Protein 3U9T (pdb70)

Structure (mmCIF, N/CA/C/O backbone):
data_3U9T
#
_entry.id   3U9T
#
_cell.length_a   158.930
_cell.length_b   158.930
_cell.length_c   311.970
_cell.angle_alpha   90.00
_cell.angle_beta   90.00
_cell.angle_gamma   120.00
#
_symmetry.space_group_name_H-M   'H 3 2'
#
loop_
_entity.id
_entity.type
_entity.pdbx_description
1 polymer 'Methylcrotonyl-CoA carboxylase, alpha-subunit'
2 polymer 'Methylcrotonyl-CoA carboxylase, beta-subunit'
#
loop_
_atom_site.group_PDB
_atom_site.id
_atom_site.type_symbol
_atom_site.label_atom_id
_atom_site.label_alt_id
_atom_site.label_comp_id
_atom_site.label_asym_id
_atom_site.label_entity_id
_atom_site.label_seq_id
_atom_site.pdbx_PDB_ins_code
_atom_site.Cartn_x
_atom_site.Cartn_y
_atom_site.Cartn_z
_atom_site.occupancy
_atom_site.B_iso_or_equiv
_atom_site.auth_seq_id
_atom_site.auth_comp_id
_atom_site.auth_asym_id
_atom_site.auth_atom_id
_atom_site.pdbx_PDB_model_num
ATOM 1 N N . TYR A 1 5 ? -22.612 22.537 86.371 1.00 81.27 46 TYR A N 1
ATOM 2 C CA . TYR A 1 5 ? -21.734 21.870 85.333 1.00 83.30 46 TYR A CA 1
ATOM 3 C C . TYR A 1 5 ? -22.094 22.192 83.877 1.00 86.62 46 TYR A C 1
ATOM 4 O O . TYR A 1 5 ? -23.065 21.644 83.358 1.00 92.84 46 TYR A O 1
ATOM 13 N N . ARG A 1 6 ? -21.348 23.064 83.205 1.00 87.97 47 ARG A N 1
ATOM 14 C CA . ARG A 1 6 ? -21.653 23.316 81.790 1.00 90.87 47 ARG A CA 1
ATOM 15 C C . ARG A 1 6 ? -21.049 22.104 80.984 1.00 91.48 47 ARG A C 1
ATOM 16 O O . ARG A 1 6 ? -20.588 21.133 81.594 1.00 93.35 47 ARG A O 1
ATOM 24 N N . SER A 1 7 ? -21.056 22.127 79.647 1.00 89.79 48 SER A N 1
ATOM 25 C CA . SER A 1 7 ? -20.523 20.992 78.874 1.00 89.25 48 SER A CA 1
ATOM 26 C C . SER A 1 7 ? -20.307 21.327 77.409 1.00 87.03 48 SER A C 1
ATOM 27 O O . SER A 1 7 ? -21.249 21.650 76.692 1.00 85.19 48 SER A O 1
ATOM 30 N N . ILE A 1 8 ? -19.072 21.186 76.952 1.00 88.22 49 ILE A N 1
ATOM 31 C CA . ILE A 1 8 ? -18.739 21.522 75.575 1.00 88.18 49 ILE A CA 1
ATOM 32 C C . ILE A 1 8 ? -19.063 20.440 74.543 1.00 85.80 49 ILE A C 1
ATOM 33 O O . ILE A 1 8 ? -18.713 19.270 74.727 1.00 84.30 49 ILE A O 1
ATOM 38 N N . GLN A 1 9 ? -19.745 20.859 73.473 1.00 83.79 50 GLN A N 1
ATOM 39 C CA . GLN A 1 9 ? -20.134 19.986 72.364 1.00 83.09 50 GLN A CA 1
ATOM 40 C C . GLN A 1 9 ? -19.111 20.227 71.264 1.00 81.97 50 GLN A C 1
ATOM 41 O O . GLN A 1 9 ? -18.631 19.305 70.613 1.00 81.96 50 GLN A O 1
ATOM 47 N N . ARG A 1 10 ? -18.801 21.491 71.034 1.00 80.50 51 ARG A N 1
ATOM 48 C CA . ARG A 1 10 ? -17.799 21.836 70.042 1.00 78.48 51 ARG A CA 1
ATOM 49 C C . ARG A 1 10 ? -16.905 22.854 70.709 1.00 80.03 51 ARG A C 1
ATOM 50 O O . ARG A 1 10 ? -17.389 23.777 71.371 1.00 79.55 51 ARG A O 1
ATOM 58 N N . LEU A 1 11 ? -15.600 22.676 70.552 1.00 78.53 52 LEU A N 1
ATOM 59 C CA . LEU A 1 11 ? -14.635 23.595 71.131 1.00 71.93 52 LEU A CA 1
ATOM 60 C C . LEU A 1 11 ? -13.976 24.388 70.016 1.00 70.64 52 LEU A C 1
ATOM 61 O O . LEU A 1 11 ? -13.444 23.808 69.074 1.00 70.58 52 LEU A O 1
ATOM 66 N N . LEU A 1 12 ? -14.041 25.712 70.094 1.00 70.50 53 LEU A N 1
ATOM 67 C CA . LEU A 1 12 ? -13.392 26.518 69.073 1.00 71.66 53 LEU A CA 1
ATOM 68 C C . LEU A 1 12 ? -12.000 26.864 69.580 1.00 73.77 53 LEU A C 1
ATOM 69 O O . LEU A 1 12 ? -11.824 27.295 70.725 1.00 74.00 53 LEU A O 1
ATOM 74 N N . VAL A 1 13 ? -11.014 26.651 68.718 1.00 73.49 54 VAL A N 1
ATOM 75 C CA . VAL A 1 13 ? -9.632 26.929 69.046 1.00 71.91 54 VAL A CA 1
ATOM 76 C C . VAL A 1 13 ? -9.218 28.183 68.329 1.00 73.42 54 VAL A C 1
ATOM 77 O O . VAL A 1 13 ? -8.878 28.127 67.154 1.00 75.47 54 VAL A O 1
ATOM 81 N N . ALA A 1 14 ? -9.248 29.307 69.036 1.00 76.25 55 ALA A N 1
ATOM 82 C CA . ALA A 1 14 ? -8.875 30.602 68.469 1.00 79.11 55 ALA A CA 1
ATOM 83 C C . ALA A 1 14 ? -7.358 30.787 68.392 1.00 82.89 55 ALA A C 1
ATOM 84 O O . ALA A 1 14 ? -6.776 31.588 69.143 1.00 84.33 55 ALA A O 1
ATOM 86 N N . ASN A 1 15 ? -6.730 30.048 67.477 1.00 82.55 56 ASN A N 1
ATOM 87 C CA . ASN A 1 15 ? -5.286 30.103 67.269 1.00 79.20 56 ASN A CA 1
ATOM 88 C C . ASN A 1 15 ? -4.904 29.325 65.995 1.00 79.37 56 ASN A C 1
ATOM 89 O O . ASN A 1 15 ? -5.774 28.948 65.214 1.00 81.17 56 ASN A O 1
ATOM 94 N N . ARG A 1 16 ? -3.617 29.076 65.781 1.00 75.85 57 ARG A N 1
ATOM 95 C CA . ARG A 1 16 ? -3.193 28.351 64.587 1.00 75.14 57 ARG A CA 1
ATOM 96 C C . ARG A 1 16 ? -2.016 27.387 64.840 1.00 77.38 57 ARG A C 1
ATOM 97 O O . ARG A 1 16 ? -1.846 26.880 65.953 1.00 78.09 57 ARG A O 1
ATOM 105 N N . GLY A 1 17 ? -1.227 27.130 63.792 1.00 76.68 58 GLY A N 1
ATOM 106 C CA . GLY A 1 17 ? -0.065 26.260 63.884 1.00 75.43 58 GLY A CA 1
ATOM 107 C C . GLY A 1 17 ? -0.091 25.029 64.788 1.00 77.06 58 GLY A C 1
ATOM 108 O O . GLY A 1 17 ? -1.120 24.352 64.953 1.00 73.95 58 GLY A O 1
ATOM 109 N N . GLU A 1 18 ? 1.063 24.735 65.383 1.00 74.45 59 GLU A N 1
ATOM 110 C CA . GLU A 1 18 ? 1.176 23.569 66.240 1.00 73.32 59 GLU A CA 1
ATOM 111 C C . GLU A 1 18 ? 0.157 23.516 67.362 1.00 70.37 59 GLU A C 1
ATOM 112 O O . GLU A 1 18 ? -0.561 22.526 67.523 1.00 71.01 59 GLU A O 1
ATOM 118 N N . ILE A 1 19 ? 0.083 24.585 68.134 1.00 67.74 60 ILE A N 1
ATOM 119 C CA . ILE A 1 19 ? -0.803 24.585 69.278 1.00 66.49 60 ILE A CA 1
ATOM 120 C C . ILE A 1 19 ? -2.269 24.293 68.931 1.00 64.95 60 ILE A C 1
ATOM 121 O O . ILE A 1 19 ? -2.969 23.615 69.702 1.00 62.74 60 ILE A O 1
ATOM 126 N N . ALA A 1 20 ? -2.714 24.771 67.769 1.00 61.98 61 ALA A N 1
ATOM 127 C CA . ALA A 1 20 ? -4.095 24.563 67.328 1.00 62.41 61 ALA A CA 1
ATOM 128 C C . ALA A 1 20 ? -4.347 23.073 67.088 1.00 63.00 61 ALA A C 1
ATOM 129 O O . ALA A 1 20 ? -5.371 22.516 67.517 1.00 60.14 61 ALA A O 1
ATOM 131 N N . CYS A 1 21 ? -3.413 22.434 66.392 1.00 62.58 62 CYS A N 1
ATOM 132 C CA . CYS A 1 21 ? -3.518 21.008 66.136 1.00 62.51 62 CYS A CA 1
ATOM 133 C C . CYS A 1 21 ? -3.491 20.303 67.487 1.00 61.62 62 CYS A C 1
ATOM 134 O O . CYS A 1 21 ? -4.288 19.386 67.729 1.00 62.31 62 CYS A O 1
ATOM 137 N N . ARG A 1 22 ? -2.570 20.749 68.349 1.00 61.70 63 ARG A N 1
ATOM 138 C CA . ARG A 1 22 ? -2.386 20.219 69.708 1.00 64.22 63 ARG A CA 1
ATOM 139 C C . ARG A 1 22 ? -3.688 20.156 70.518 1.00 65.24 63 ARG A C 1
ATOM 140 O O . ARG A 1 22 ? -4.085 19.087 70.995 1.00 62.83 63 ARG A O 1
ATOM 148 N N . VAL A 1 23 ? -4.341 21.304 70.686 1.00 65.03 64 VAL A N 1
ATOM 149 C CA . VAL A 1 23 ? -5.581 21.348 71.443 1.00 65.45 64 VAL A CA 1
ATOM 150 C C . VAL A 1 23 ? -6.638 20.465 70.740 1.00 69.57 64 VAL A C 1
ATOM 151 O O . VAL A 1 23 ? -7.295 19.627 71.369 1.00 71.22 64 VAL A O 1
ATOM 155 N N . MET A 1 24 ? -6.771 20.636 69.428 1.00 69.79 65 MET A N 1
ATOM 156 C CA . MET A 1 24 ? -7.708 19.869 68.621 1.00 65.49 65 MET A CA 1
ATOM 157 C C . MET A 1 24 ? -7.585 18.347 68.847 1.00 65.28 65 MET A C 1
ATOM 158 O O . MET A 1 24 ? -8.582 17.620 68.840 1.00 66.05 65 MET A O 1
ATOM 163 N N . ARG A 1 25 ? -6.368 17.854 69.042 1.00 64.74 66 ARG A N 1
ATOM 164 C CA . ARG A 1 25 ? -6.183 16.420 69.281 1.00 65.44 66 ARG A CA 1
ATOM 165 C C . ARG A 1 25 ? -6.829 15.968 70.605 1.00 63.42 66 ARG A C 1
ATOM 166 O O . ARG A 1 25 ? -7.416 14.878 70.678 1.00 60.93 66 ARG A O 1
ATOM 174 N N . SER A 1 26 ? -6.729 16.811 71.636 1.00 59.96 67 SER A N 1
ATOM 175 C CA . SER A 1 26 ? -7.297 16.514 72.954 1.00 57.22 67 SER A CA 1
ATOM 176 C C . SER A 1 26 ? -8.808 16.549 72.894 1.00 58.45 67 SER A C 1
ATOM 177 O O . SER A 1 26 ? -9.472 15.704 73.482 1.00 61.16 67 SER A O 1
ATOM 180 N N . ALA A 1 27 ? -9.352 17.548 72.199 1.00 59.94 68 ALA A N 1
ATOM 181 C CA . ALA A 1 27 ? -10.797 17.682 72.044 1.00 59.46 68 ALA A CA 1
ATOM 182 C C . ALA A 1 27 ? -11.301 16.344 71.500 1.00 64.88 68 ALA A C 1
ATOM 183 O O . ALA A 1 27 ? -12.070 15.621 72.154 1.00 65.98 68 ALA A O 1
ATOM 185 N N . ARG A 1 28 ? -10.828 16.025 70.296 1.00 68.52 69 ARG A N 1
ATOM 186 C CA . ARG A 1 28 ? -11.151 14.790 69.590 1.00 67.30 69 ARG A CA 1
ATOM 187 C C . ARG A 1 28 ? -11.080 13.574 70.517 1.00 63.90 69 ARG A C 1
ATOM 188 O O . ARG A 1 28 ? -11.896 12.662 70.421 1.00 60.79 69 ARG A O 1
ATOM 196 N N . ALA A 1 29 ? -10.097 13.572 71.411 1.00 64.62 70 ALA A N 1
ATOM 197 C CA . ALA A 1 29 ? -9.905 12.463 72.341 1.00 65.91 70 ALA A CA 1
ATOM 198 C C . ALA A 1 29 ? -11.053 12.339 73.335 1.00 69.06 70 ALA A C 1
ATOM 199 O O . ALA A 1 29 ? -11.226 11.299 73.990 1.00 71.81 70 ALA A O 1
ATOM 201 N N . LEU A 1 30 ? -11.845 13.391 73.457 1.00 66.24 71 LEU A N 1
ATOM 202 C CA . LEU A 1 30 ? -12.936 13.326 74.397 1.00 67.99 71 LEU A CA 1
ATOM 203 C C . LEU A 1 30 ? -14.283 13.201 73.696 1.00 69.48 71 LEU A C 1
ATOM 204 O O . LEU A 1 30 ? -15.314 13.074 74.346 1.00 74.66 71 LEU A O 1
ATOM 209 N N . GLY A 1 31 ? -14.278 13.206 72.370 1.00 68.26 72 GLY A N 1
ATOM 210 C CA . GLY A 1 31 ? -15.528 13.105 71.639 1.00 64.86 72 GLY A CA 1
ATOM 211 C C . GLY A 1 31 ? -16.085 14.502 71.418 1.00 64.49 72 GLY A C 1
ATOM 212 O O . GLY A 1 31 ? -17.227 14.668 70.998 1.00 63.53 72 GLY A O 1
ATOM 213 N N . ILE A 1 32 ? -15.268 15.508 71.715 1.00 63.46 73 ILE A N 1
ATOM 214 C CA . ILE A 1 32 ? -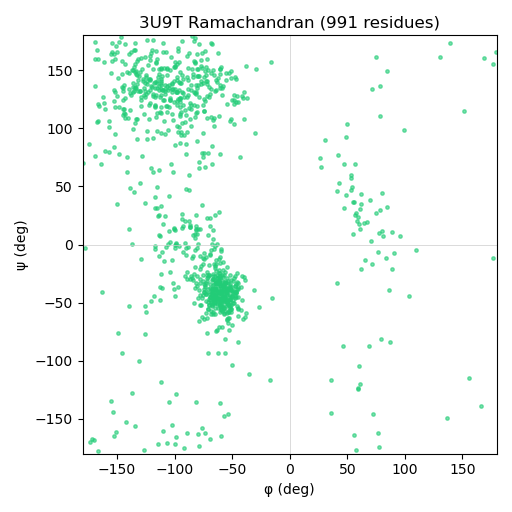15.644 16.910 71.546 1.00 65.60 73 ILE A CA 1
ATOM 215 C C . ILE A 1 32 ? -15.290 17.439 70.151 1.00 67.63 73 ILE A C 1
ATOM 216 O O . ILE A 1 32 ? -14.149 17.330 69.714 1.00 72.95 73 ILE A O 1
ATOM 221 N N . GLY A 1 33 ? -16.254 18.021 69.453 1.00 66.24 74 GLY A N 1
ATOM 222 C CA . GLY A 1 33 ? -15.966 18.532 68.121 1.00 66.86 74 GLY A CA 1
ATOM 223 C C . GLY A 1 33 ? -15.094 19.771 68.158 1.00 66.98 74 GLY A C 1
ATOM 224 O O . GLY A 1 33 ? -15.170 20.553 69.106 1.00 71.16 74 GLY A O 1
ATOM 225 N N . SER A 1 34 ? -14.284 19.971 67.127 1.00 62.82 75 SER A N 1
ATOM 226 C CA . SER A 1 34 ? -13.395 21.119 67.101 1.00 65.53 75 SER A CA 1
ATOM 227 C C . SER A 1 34 ? -13.653 22.098 65.962 1.00 67.51 75 SER A C 1
ATOM 228 O O . SER A 1 34 ? -13.913 21.701 64.825 1.00 67.78 75 SER A O 1
ATOM 231 N N . VAL A 1 35 ? -13.566 23.387 66.280 1.00 69.06 76 VAL A N 1
ATOM 232 C CA . VAL A 1 35 ? -13.760 24.454 65.301 1.00 69.14 76 VAL A CA 1
ATOM 233 C C . VAL A 1 35 ? -12.499 25.297 65.157 1.00 72.28 76 VAL A C 1
ATOM 234 O O . VAL A 1 35 ? -11.950 25.780 66.143 1.00 75.08 76 VAL A O 1
ATOM 238 N N . ALA A 1 36 ? -12.040 25.473 63.926 1.00 74.47 77 ALA A N 1
ATOM 239 C CA . ALA A 1 36 ? -10.855 26.283 63.675 1.00 76.58 77 ALA A CA 1
ATOM 240 C C . ALA A 1 36 ? -11.245 27.606 63.024 1.00 73.30 77 ALA A C 1
ATOM 241 O O . ALA A 1 36 ? -12.363 27.784 62.562 1.00 74.00 77 ALA A O 1
ATOM 243 N N . VAL A 1 37 ? -10.319 28.545 63.016 1.00 71.62 78 VAL A N 1
ATOM 244 C CA . VAL A 1 37 ? -10.559 29.834 62.393 1.00 74.22 78 VAL A CA 1
ATOM 245 C C . VAL A 1 37 ? -9.245 30.131 61.702 1.00 76.33 78 VAL A C 1
ATOM 246 O O . VAL A 1 37 ? -8.178 29.738 62.182 1.00 78.01 78 VAL A O 1
ATOM 250 N N . HIS A 1 38 ? -9.302 30.821 60.576 1.00 76.09 79 HIS A N 1
ATOM 251 C CA . HIS A 1 38 ? -8.081 31.075 59.855 1.00 79.07 79 HIS A CA 1
ATOM 252 C C . HIS A 1 38 ? -8.052 32.401 59.148 1.00 81.27 79 HIS A C 1
ATOM 253 O O . HIS A 1 38 ? -9.080 33.003 58.864 1.00 82.37 79 HIS A O 1
ATOM 260 N N . SER A 1 39 ? -6.839 32.847 58.877 1.00 84.18 80 SER A N 1
ATOM 261 C CA . SER A 1 39 ? -6.622 34.064 58.144 1.00 88.86 80 SER A CA 1
ATOM 262 C C . SER A 1 39 ? -6.783 33.540 56.715 1.00 94.15 80 SER A C 1
ATOM 263 O O . SER A 1 39 ? -6.997 32.337 56.523 1.00 96.74 80 SER A O 1
ATOM 266 N N . ASP A 1 40 ? -6.698 34.415 55.717 1.00 96.14 81 ASP A N 1
ATOM 267 C CA . ASP A 1 40 ? -6.836 33.984 54.330 1.00 94.69 81 ASP A CA 1
ATOM 268 C C . ASP A 1 40 ? -5.585 33.188 53.942 1.00 92.23 81 ASP A C 1
ATOM 269 O O . ASP A 1 40 ? -5.631 32.288 53.099 1.00 91.86 81 ASP A O 1
ATOM 274 N N . ILE A 1 41 ? -4.470 33.496 54.585 1.00 91.08 82 ILE A N 1
ATOM 275 C CA . ILE A 1 41 ? -3.230 32.813 54.263 1.00 92.56 82 ILE A CA 1
ATOM 276 C C . ILE A 1 41 ? -3.199 31.378 54.755 1.00 93.02 82 ILE A C 1
ATOM 277 O O . ILE A 1 41 ? -2.600 30.505 54.122 1.00 93.61 82 ILE A O 1
ATOM 282 N N . ASP A 1 42 ? -3.853 31.137 55.884 1.00 93.10 83 ASP A N 1
ATOM 283 C CA . ASP A 1 42 ? -3.918 29.798 56.447 1.00 93.80 83 ASP A CA 1
ATOM 284 C C . ASP A 1 42 ? -5.185 29.096 55.970 1.00 94.68 83 ASP A C 1
ATOM 285 O O . ASP A 1 42 ? -5.649 28.147 56.598 1.00 96.71 83 ASP A O 1
ATOM 290 N N . ARG A 1 43 ? -5.748 29.555 54.858 1.00 95.97 84 ARG A N 1
ATOM 291 C CA . ARG A 1 43 ? -6.972 28.946 54.360 1.00 95.33 84 ARG A CA 1
ATOM 292 C C . ARG A 1 43 ? -6.780 27.485 54.038 1.00 91.55 84 ARG A C 1
ATOM 293 O O . ARG A 1 43 ? -7.726 26.713 54.140 1.00 87.87 84 ARG A O 1
ATOM 301 N N . HIS A 1 44 ? -5.555 27.113 53.661 1.00 90.87 85 HIS A N 1
ATOM 302 C CA . HIS A 1 44 ? -5.227 25.727 53.310 1.00 89.71 85 HIS A CA 1
ATOM 303 C C . HIS A 1 44 ? -4.230 25.083 54.267 1.00 86.95 85 HIS A C 1
ATOM 304 O O . HIS A 1 44 ? -3.446 24.208 53.879 1.00 87.06 85 HIS A O 1
ATOM 311 N N . ALA A 1 45 ? -4.296 25.508 55.526 1.00 82.74 86 ALA A N 1
ATOM 312 C CA . ALA A 1 45 ? -3.418 25.021 56.584 1.00 77.53 86 ALA A CA 1
ATOM 313 C C . ALA A 1 45 ? -3.783 23.675 57.218 1.00 74.03 86 ALA A C 1
ATOM 314 O O . ALA A 1 45 ? -4.903 23.165 57.108 1.00 73.88 86 ALA A O 1
ATOM 316 N N . ARG A 1 46 ? -2.815 23.111 57.916 1.00 68.22 87 ARG A N 1
ATOM 317 C CA . ARG A 1 46 ? -3.026 21.849 58.567 1.00 63.71 87 ARG A CA 1
ATOM 318 C C . ARG A 1 46 ? -4.035 21.933 59.693 1.00 66.65 87 ARG A C 1
ATOM 319 O O . ARG A 1 46 ? -4.860 21.037 59.834 1.00 65.36 87 ARG A O 1
ATOM 327 N N . HIS A 1 47 ? -3.981 22.992 60.504 1.00 70.31 88 HIS A N 1
ATOM 328 C CA . HIS A 1 47 ? -4.924 23.083 61.615 1.00 70.03 88 HIS A CA 1
ATOM 329 C C . HIS A 1 47 ? -6.345 23.263 61.106 1.00 68.33 88 HIS A C 1
ATOM 330 O O . HIS A 1 47 ? -7.309 22.822 61.737 1.00 64.28 88 HIS A O 1
ATOM 337 N N . VAL A 1 48 ? -6.482 23.889 59.946 1.00 67.98 89 VAL A N 1
ATOM 338 C CA . VAL A 1 48 ? -7.805 24.070 59.391 1.00 67.67 89 VAL A CA 1
ATOM 339 C C . VAL A 1 48 ? -8.237 22.707 58.878 1.00 70.52 89 VAL A C 1
ATOM 340 O O . VAL A 1 48 ? -9.410 22.339 58.990 1.00 72.46 89 VAL A O 1
ATOM 344 N N . ALA A 1 49 ? -7.273 21.958 58.335 1.00 70.05 90 ALA A N 1
ATOM 345 C CA . ALA A 1 49 ? -7.527 20.622 57.781 1.00 65.20 90 ALA A CA 1
ATOM 346 C C . ALA A 1 49 ? -7.982 19.624 58.824 1.00 63.67 90 ALA A C 1
ATOM 347 O O . ALA A 1 49 ? -8.930 18.899 58.606 1.00 69.02 90 ALA A O 1
ATOM 349 N N . GLU A 1 50 ? -7.319 19.592 59.966 1.00 65.77 91 GLU A N 1
ATOM 350 C CA . GLU A 1 50 ? -7.669 18.634 61.002 1.00 67.05 91 GLU A CA 1
ATOM 351 C C . GLU A 1 50 ? -8.847 19.107 61.830 1.00 66.58 91 GLU A C 1
ATOM 352 O O . GLU A 1 50 ? -9.136 18.556 62.890 1.00 66.90 91 GLU A O 1
ATOM 358 N N . ALA A 1 51 ? -9.540 20.127 61.344 1.00 69.08 92 ALA A N 1
ATOM 359 C CA . ALA A 1 51 ? -10.674 20.660 62.088 1.00 71.65 92 ALA A CA 1
ATOM 360 C C . ALA A 1 51 ? -11.996 20.159 61.552 1.00 73.07 92 ALA A C 1
ATOM 361 O O . ALA A 1 51 ? -12.190 20.044 60.335 1.00 73.86 92 ALA A O 1
ATOM 363 N N . ASP A 1 52 ? -12.909 19.864 62.466 1.00 72.25 93 ASP A N 1
ATOM 364 C CA . ASP A 1 52 ? -14.235 19.405 62.088 1.00 72.22 93 ASP A CA 1
ATOM 365 C C . ASP A 1 52 ? -15.000 20.498 61.320 1.00 73.01 93 ASP A C 1
ATOM 366 O O . ASP A 1 52 ? -15.809 20.210 60.433 1.00 72.35 93 ASP A O 1
ATOM 371 N N . ILE A 1 53 ? -14.739 21.754 61.675 1.00 73.71 94 ILE A N 1
ATOM 372 C CA . ILE A 1 53 ? -15.352 22.915 61.027 1.00 72.24 94 ILE A CA 1
ATOM 373 C C . ILE A 1 53 ? -14.324 24.041 61.118 1.00 70.98 94 ILE A C 1
ATOM 374 O O . ILE A 1 53 ? -13.614 24.156 62.110 1.00 73.36 94 ILE A O 1
ATOM 379 N N . ALA A 1 54 ? -14.238 24.867 60.090 1.00 69.88 95 ALA A N 1
ATOM 380 C CA . ALA A 1 54 ? -13.305 25.982 60.101 1.00 72.97 95 ALA A CA 1
ATOM 381 C C . ALA A 1 54 ? -14.076 27.224 59.723 1.00 76.46 95 ALA A C 1
ATOM 382 O O . ALA A 1 54 ? -15.156 27.128 59.143 1.00 80.13 95 ALA A O 1
ATOM 384 N N . VAL A 1 55 ? -13.533 28.392 60.047 1.00 76.57 96 VAL A N 1
ATOM 385 C CA . VAL A 1 55 ? -14.208 29.646 59.717 1.00 72.86 96 VAL A CA 1
ATOM 386 C C . VAL A 1 55 ? -13.193 30.701 59.332 1.00 72.25 96 VAL A C 1
ATOM 387 O O . VAL A 1 55 ? -12.263 30.968 60.078 1.00 70.32 96 VAL A O 1
ATOM 391 N N . ASP A 1 56 ? -13.391 31.294 58.161 1.00 75.67 97 ASP A N 1
ATOM 392 C CA . ASP A 1 56 ? -12.504 32.324 57.637 1.00 79.07 97 ASP A CA 1
ATOM 393 C C . ASP A 1 56 ? -12.642 33.610 58.444 1.00 80.31 97 ASP A C 1
ATOM 394 O O . ASP A 1 56 ? -13.752 34.119 58.638 1.00 80.82 97 ASP A O 1
ATOM 399 N N . LEU A 1 57 ? -11.510 34.120 58.922 1.00 79.64 98 LEU A N 1
ATOM 400 C CA . LEU A 1 57 ? -11.464 35.354 59.694 1.00 77.61 98 LEU A CA 1
ATOM 401 C C . LEU A 1 57 ? -10.910 36.400 58.750 1.00 81.25 98 LEU A C 1
ATOM 402 O O . LEU A 1 57 ? -11.286 36.464 57.585 1.00 76.18 98 LEU A O 1
ATOM 407 N N . GLY A 1 58 ? -9.978 37.196 59.257 1.00 91.03 99 GLY A N 1
ATOM 408 C CA . GLY A 1 58 ? -9.357 38.239 58.455 1.00 95.41 99 GLY A CA 1
ATOM 409 C C . GLY A 1 58 ? -8.590 37.831 57.198 1.00 94.67 99 GLY A C 1
ATOM 410 O O . GLY A 1 58 ? -9.033 36.988 56.407 1.00 92.40 99 GLY A O 1
ATOM 411 N N . GLY A 1 59 ? -7.420 38.441 57.027 1.00 93.33 100 GLY A N 1
ATOM 412 C CA . GLY A 1 59 ? -6.633 38.184 55.851 1.00 93.38 100 GLY A CA 1
ATOM 413 C C . GLY A 1 59 ? -5.205 37.739 56.039 1.00 97.73 100 GLY A C 1
ATOM 414 O O . GLY A 1 59 ? -4.922 36.560 55.903 1.00 103.44 100 GLY A O 1
ATOM 415 N N . ALA A 1 60 ? -4.292 38.645 56.362 1.00 98.03 101 ALA A N 1
ATOM 416 C CA . ALA A 1 60 ? -2.893 38.241 56.462 1.00 98.70 101 ALA A CA 1
ATOM 417 C C . ALA A 1 60 ? -2.156 38.531 57.762 1.00 101.31 101 ALA A C 1
ATOM 418 O O . ALA A 1 60 ? -1.604 37.623 58.384 1.00 103.30 101 ALA A O 1
ATOM 420 N N . LYS A 1 61 ? -2.110 39.798 58.148 1.00 102.74 102 LYS A N 1
ATOM 421 C CA . LYS A 1 61 ? -1.437 40.193 59.378 1.00 105.03 102 LYS A CA 1
ATOM 422 C C . LYS A 1 61 ? -2.253 39.738 60.606 1.00 104.43 102 LYS A C 1
ATOM 423 O O . LYS A 1 61 ? -3.486 39.788 60.595 1.00 102.59 102 LYS A O 1
ATOM 429 N N . PRO A 1 62 ? -1.576 39.269 61.674 1.00 104.59 103 PRO A N 1
ATOM 430 C CA . PRO A 1 62 ? -2.329 38.838 62.860 1.00 104.83 103 PRO A CA 1
ATOM 431 C C . PRO A 1 62 ? -3.216 39.975 63.367 1.00 104.95 103 PRO A C 1
ATOM 432 O O . PRO A 1 62 ? -4.303 39.754 63.911 1.00 100.79 103 PRO A O 1
ATOM 436 N N . ALA A 1 63 ? -2.727 41.196 63.161 1.00 108.17 104 ALA A N 1
ATOM 437 C CA . ALA A 1 63 ? -3.420 42.415 63.557 1.00 109.55 104 ALA A CA 1
ATOM 438 C C . ALA A 1 63 ? -4.895 42.333 63.171 1.00 110.65 104 ALA A C 1
ATOM 439 O O . ALA A 1 63 ? -5.787 42.496 64.012 1.00 112.41 104 ALA A O 1
ATOM 441 N N . ASP A 1 64 ? -5.155 42.078 61.895 1.00 108.95 105 ASP A N 1
ATOM 442 C CA . ASP A 1 64 ? -6.530 41.977 61.444 1.00 108.12 105 ASP A CA 1
ATOM 443 C C . ASP A 1 64 ? -6.894 40.571 60.938 1.00 106.05 105 ASP A C 1
ATOM 444 O O . ASP A 1 64 ? -7.461 40.392 59.856 1.00 103.23 105 ASP A O 1
ATOM 449 N N . SER A 1 65 ? -6.558 39.576 61.755 1.00 104.32 106 SER A N 1
ATOM 450 C CA . SER A 1 65 ? -6.867 38.184 61.459 1.00 102.71 106 SER A CA 1
ATOM 451 C C . SER A 1 65 ? -7.172 37.431 62.762 1.00 99.27 106 SER A C 1
ATOM 452 O O . SER A 1 65 ? -8.301 37.441 63.241 1.00 98.47 106 SER A O 1
ATOM 455 N N . TYR A 1 66 ? -6.168 36.793 63.347 1.00 95.22 107 TYR A N 1
ATOM 456 C CA . TYR A 1 66 ? -6.377 36.042 64.580 1.00 90.48 107 TYR A CA 1
ATOM 457 C C . TYR A 1 66 ? -6.554 36.922 65.814 1.00 88.94 107 TYR A C 1
ATOM 458 O O . TYR A 1 66 ? -6.949 36.431 66.869 1.00 88.47 107 TYR A O 1
ATOM 467 N N . LEU A 1 67 ? -6.260 38.213 65.693 1.00 87.37 108 LEU A N 1
ATOM 468 C CA . LEU A 1 67 ? -6.399 39.112 66.833 1.00 85.30 108 LEU A CA 1
ATOM 469 C C . LEU A 1 67 ? -7.782 39.744 66.920 1.00 86.52 108 LEU A C 1
ATOM 470 O O . LEU A 1 67 ? -8.100 40.382 67.926 1.00 86.99 108 LEU A O 1
ATOM 475 N N . ARG A 1 68 ? -8.590 39.547 65.872 1.00 87.53 109 ARG A N 1
ATOM 476 C CA . ARG A 1 68 ? -9.957 40.086 65.757 1.00 87.76 109 ARG A CA 1
ATOM 477 C C . ARG A 1 68 ? -10.997 39.353 66.620 1.00 86.75 109 ARG A C 1
ATOM 478 O O . ARG A 1 68 ? -11.829 38.598 66.103 1.00 83.22 109 ARG A O 1
ATOM 486 N N . GLY A 1 69 ? -10.954 39.615 67.926 1.00 86.49 110 GLY A N 1
ATOM 487 C CA . GLY A 1 69 ? -11.858 38.986 68.871 1.00 87.53 110 GLY A CA 1
ATOM 488 C C . GLY A 1 69 ? -13.308 38.876 68.444 1.00 89.46 110 GLY A C 1
ATOM 489 O O . GLY A 1 69 ? -13.885 37.786 68.425 1.00 89.22 110 GLY A O 1
ATOM 490 N N . ASP A 1 70 ? -13.899 40.017 68.115 1.00 93.03 111 ASP A N 1
ATOM 491 C CA . ASP A 1 70 ? -15.296 40.096 67.693 1.00 94.24 111 ASP A CA 1
ATOM 492 C C . ASP A 1 70 ? -15.671 39.046 66.641 1.00 93.17 111 ASP A C 1
ATOM 493 O O . ASP A 1 70 ? -16.740 38.441 66.711 1.00 91.02 111 ASP A O 1
ATOM 498 N N . ARG A 1 71 ? -14.783 38.835 65.674 1.00 93.07 112 ARG A N 1
ATOM 499 C CA . ARG A 1 71 ? -15.009 37.869 64.608 1.00 91.75 112 ARG A CA 1
ATOM 500 C C . ARG A 1 71 ? -14.830 36.445 65.115 1.00 91.08 112 ARG A C 1
ATOM 501 O O . ARG A 1 71 ? -15.562 35.531 64.701 1.00 88.63 112 ARG A O 1
ATOM 509 N N . ILE A 1 72 ? -13.834 36.264 65.989 1.00 87.88 113 ILE A N 1
ATOM 510 C CA . ILE A 1 72 ? -13.520 34.955 66.556 1.00 82.55 113 ILE A CA 1
ATOM 511 C C . ILE A 1 72 ? -14.669 34.452 67.407 1.00 86.60 113 ILE A C 1
ATOM 512 O O . ILE A 1 72 ? -15.001 33.267 67.399 1.00 88.89 113 ILE A O 1
ATOM 517 N N . ILE A 1 73 ? -15.279 35.362 68.146 1.00 89.71 114 ILE A N 1
ATOM 518 C CA . ILE A 1 73 ? -16.396 35.001 68.995 1.00 92.79 114 ILE A CA 1
ATOM 519 C C . ILE A 1 73 ? -17.663 34.842 68.133 1.00 90.25 114 ILE A C 1
ATOM 520 O O . ILE A 1 73 ? -18.555 34.055 68.443 1.00 87.00 114 ILE A O 1
ATOM 525 N N . ALA A 1 74 ? -17.720 35.592 67.039 1.00 89.10 115 ALA A N 1
ATOM 526 C CA . ALA A 1 74 ? -18.840 35.524 66.113 1.00 86.55 115 ALA A CA 1
ATOM 527 C C . ALA A 1 74 ? -18.806 34.138 65.488 1.00 87.31 115 ALA A C 1
ATOM 528 O O . ALA A 1 74 ? -19.821 33.450 65.402 1.00 90.04 115 ALA A O 1
ATOM 530 N N . ALA A 1 75 ? -17.614 33.743 65.053 1.00 87.66 116 ALA A N 1
ATOM 531 C CA . ALA A 1 75 ? -17.384 32.440 64.442 1.00 82.20 116 ALA A CA 1
ATOM 532 C C . ALA A 1 75 ? -17.874 31.355 65.367 1.00 77.03 116 ALA A C 1
ATOM 533 O O . ALA A 1 75 ? -18.609 30.473 64.955 1.00 73.92 116 ALA A O 1
ATOM 535 N N . ALA A 1 76 ? -17.458 31.440 66.624 1.00 74.87 117 ALA A N 1
ATOM 536 C CA . ALA A 1 76 ? -17.833 30.461 67.628 1.00 77.25 117 ALA A CA 1
ATOM 537 C C . ALA A 1 76 ? -19.350 30.329 67.771 1.00 80.22 117 ALA A C 1
ATOM 538 O O . ALA A 1 76 ? -19.885 29.218 67.880 1.00 80.18 117 ALA A O 1
ATOM 540 N N . LEU A 1 77 ? -20.045 31.462 67.778 1.00 81.70 118 LEU A N 1
ATOM 541 C CA . LEU A 1 77 ? -21.502 31.447 67.900 1.00 81.96 118 LEU A CA 1
ATOM 542 C C . LEU A 1 77 ? -22.091 30.779 66.664 1.00 82.04 118 LEU A C 1
ATOM 543 O O . LEU A 1 77 ? -22.947 29.887 66.772 1.00 81.39 118 LEU A O 1
ATOM 548 N N . ALA A 1 78 ? -21.605 31.194 65.496 1.00 79.64 119 ALA A N 1
ATOM 549 C CA . ALA A 1 78 ? -22.087 30.660 64.234 1.00 80.22 119 ALA A CA 1
ATOM 550 C C . ALA A 1 78 ? -21.785 29.186 64.014 1.00 82.67 119 ALA A C 1
ATOM 551 O O . ALA A 1 78 ? -22.653 28.440 63.569 1.00 87.38 119 ALA A O 1
ATOM 553 N N . SER A 1 79 ? -20.568 28.756 64.321 1.00 82.71 120 SER A N 1
ATOM 554 C CA . SER A 1 79 ? -20.203 27.359 64.107 1.00 81.58 120 SER A CA 1
ATOM 555 C C . SER A 1 79 ? -20.712 26.423 65.198 1.00 79.80 120 SER A C 1
ATOM 556 O O . SER A 1 79 ? -20.488 25.212 65.154 1.00 81.32 120 SER A O 1
ATOM 559 N N . GLY A 1 80 ? -21.407 26.979 66.175 1.00 74.89 121 GLY A N 1
ATOM 560 C CA . GLY A 1 80 ? -21.947 26.137 67.218 1.00 75.94 121 GLY A CA 1
ATOM 561 C C . GLY A 1 80 ? -20.978 25.691 68.289 1.00 77.97 121 GLY A C 1
ATOM 562 O O . GLY A 1 80 ? -21.152 24.625 68.862 1.00 76.82 121 GLY A O 1
ATOM 563 N N . ALA A 1 81 ? -19.961 26.499 68.570 1.00 81.61 122 ALA A N 1
ATOM 564 C CA . ALA A 1 81 ? -18.985 26.161 69.604 1.00 82.27 122 ALA A CA 1
ATOM 565 C C . ALA A 1 81 ? -19.524 26.636 70.953 1.00 83.51 122 ALA A C 1
ATOM 566 O O . ALA A 1 81 ? -20.071 27.726 71.034 1.00 86.84 122 ALA A O 1
ATOM 568 N N . GLN A 1 82 ? -19.383 25.824 72.000 1.00 82.89 123 GLN A N 1
ATOM 569 C CA . GLN A 1 82 ? -19.862 26.190 73.333 1.00 82.57 123 GLN A CA 1
ATOM 570 C C . GLN A 1 82 ? -18.715 26.701 74.197 1.00 82.64 123 GLN A C 1
ATOM 571 O O . GLN A 1 82 ? -18.920 27.094 75.347 1.00 81.29 123 GLN A O 1
ATOM 577 N N . ALA A 1 83 ? -17.505 26.682 73.647 1.00 81.39 124 ALA A N 1
ATOM 578 C CA . ALA A 1 83 ? -16.333 27.136 74.388 1.00 78.78 124 ALA A CA 1
ATOM 579 C C . ALA A 1 83 ? -15.222 27.624 73.463 1.00 80.36 124 ALA A C 1
ATOM 580 O O . ALA A 1 83 ? -15.251 27.393 72.247 1.00 81.11 124 ALA A O 1
ATOM 582 N N . ILE A 1 84 ? -14.245 28.316 74.042 1.00 78.48 125 ILE A N 1
ATOM 583 C CA . ILE A 1 84 ? -13.117 28.812 73.269 1.00 75.61 125 ILE A CA 1
ATOM 584 C C . ILE A 1 84 ? -11.830 28.554 74.024 1.00 77.02 125 ILE A C 1
ATOM 585 O O . ILE A 1 84 ? -11.734 28.752 75.247 1.00 76.37 125 ILE A O 1
ATOM 590 N N . HIS A 1 85 ? -10.850 28.071 73.275 1.00 74.21 126 HIS A N 1
ATOM 591 C CA . HIS A 1 85 ? -9.544 27.800 73.813 1.00 71.18 126 HIS A CA 1
ATOM 592 C C . HIS A 1 85 ? -8.706 28.756 73.014 1.00 70.76 126 HIS A C 1
ATOM 593 O O . HIS A 1 85 ? -8.770 28.757 71.788 1.00 74.93 126 HIS A O 1
ATOM 600 N N . PRO A 1 86 ? -7.907 29.587 73.681 1.00 67.29 127 PRO A N 1
ATOM 601 C CA . PRO A 1 86 ? -7.125 30.502 72.849 1.00 66.46 127 PRO A CA 1
ATOM 602 C C . PRO A 1 86 ? -5.693 30.056 72.633 1.00 64.68 127 PRO A C 1
ATOM 603 O O . PRO A 1 86 ? -4.936 30.724 71.933 1.00 65.77 127 PRO A O 1
ATOM 607 N N . GLY A 1 87 ? -5.311 28.928 73.213 1.00 61.90 128 GLY A N 1
ATOM 608 C CA . GLY A 1 87 ? -3.925 28.522 73.052 1.00 68.03 128 GLY A CA 1
ATOM 609 C C . GLY A 1 87 ? -3.021 29.655 73.532 1.00 68.40 128 GLY A C 1
ATOM 610 O O . GLY A 1 87 ? -3.499 30.547 74.228 1.00 69.52 128 GLY A O 1
ATOM 611 N N . TYR A 1 88 ? -1.734 29.646 73.185 1.00 67.45 129 TYR A N 1
ATOM 612 C CA . TYR A 1 88 ? -0.840 30.722 73.626 1.00 67.76 129 TYR A CA 1
ATOM 613 C C . TYR A 1 88 ? -0.673 31.800 72.558 1.00 71.18 129 TYR A C 1
ATOM 614 O O . TYR A 1 88 ? -1.041 31.595 71.415 1.00 73.38 129 TYR A O 1
ATOM 623 N N . GLY A 1 89 ? -0.122 32.950 72.929 1.00 73.85 130 GLY A N 1
ATOM 624 C CA . GLY A 1 89 ? 0.011 34.029 71.971 1.00 70.96 130 GLY A CA 1
ATOM 625 C C . GLY A 1 89 ? -1.346 34.695 71.764 1.00 74.49 130 GLY A C 1
ATOM 626 O O . GLY A 1 89 ? -2.271 34.529 72.571 1.00 72.13 130 GLY A O 1
ATOM 627 N N . PHE A 1 90 ? -1.465 35.446 70.668 1.00 78.37 131 PHE A N 1
ATOM 628 C CA . PHE A 1 90 ? -2.692 36.172 70.290 1.00 78.64 131 PHE A CA 1
ATOM 629 C C . PHE A 1 90 ? -3.523 36.774 71.411 1.00 78.33 131 PHE A C 1
ATOM 630 O O . PHE A 1 90 ? -3.073 37.666 72.120 1.00 78.33 131 PHE A O 1
ATOM 638 N N . LEU A 1 91 ? -4.744 36.278 71.554 1.00 77.10 132 LEU A N 1
ATOM 639 C CA . LEU A 1 91 ? -5.663 36.784 72.558 1.00 80.52 132 LEU A CA 1
ATOM 640 C C . LEU A 1 91 ? -5.774 35.950 73.843 1.00 85.16 132 LEU A C 1
ATOM 641 O O . LEU A 1 91 ? -6.675 36.183 74.646 1.00 85.76 132 LEU A O 1
ATOM 646 N N . SER A 1 92 ? -4.863 35.005 74.057 1.00 88.29 133 SER A N 1
ATOM 647 C CA . SER A 1 92 ? -4.928 34.148 75.245 1.00 90.05 133 SER A CA 1
ATOM 648 C C . SER A 1 92 ? -4.760 34.856 76.582 1.00 91.08 133 SER A C 1
ATOM 649 O O . SER A 1 92 ? -5.041 34.281 77.647 1.00 88.69 133 SER A O 1
ATOM 652 N N . GLU A 1 93 ? -4.303 36.103 76.527 1.00 95.29 134 GLU A N 1
ATOM 653 C CA . GLU A 1 93 ? -4.090 36.882 77.741 1.00 97.59 134 GLU A CA 1
ATOM 654 C C . GLU A 1 93 ? -4.472 38.341 77.642 1.00 101.05 134 GLU A C 1
ATOM 655 O O . GLU A 1 93 ? -3.610 39.215 77.537 1.00 101.41 134 GLU A O 1
ATOM 661 N N . ASN A 1 94 ? -5.770 38.601 77.668 1.00 105.83 135 ASN A N 1
ATOM 662 C CA . ASN A 1 94 ? -6.269 39.963 77.650 1.00 110.76 135 ASN A CA 1
ATOM 663 C C . ASN A 1 94 ? -7.748 39.876 78.013 1.00 109.30 135 ASN A C 1
ATOM 664 O O . ASN A 1 94 ? -8.590 39.421 77.236 1.00 106.24 135 ASN A O 1
ATOM 669 N N . ALA A 1 95 ? -8.028 40.273 79.248 1.00 108.23 136 ALA A N 1
ATOM 670 C CA . ALA A 1 95 ? -9.374 40.231 79.787 1.00 108.27 136 ALA A CA 1
ATOM 671 C C . ALA A 1 95 ? -10.428 40.756 78.825 1.00 105.90 136 ALA A C 1
ATOM 672 O O . ALA A 1 95 ? -11.561 40.281 78.823 1.00 107.66 136 ALA A O 1
ATOM 674 N N . ASP A 1 96 ? -10.073 41.730 78.005 1.00 102.11 137 ASP A N 1
ATOM 675 C CA . ASP A 1 96 ? -11.058 42.258 77.087 1.00 103.15 137 ASP A CA 1
ATOM 676 C C . ASP A 1 96 ? -11.713 41.109 76.336 1.00 102.27 137 ASP A C 1
ATOM 677 O O . ASP A 1 96 ? -12.935 40.940 76.375 1.00 100.39 137 ASP A O 1
ATOM 682 N N . PHE A 1 97 ? -10.888 40.301 75.681 1.00 101.41 138 PHE A N 1
ATOM 683 C CA . PHE A 1 97 ? -11.369 39.148 74.933 1.00 98.03 138 PHE A CA 1
ATOM 684 C C . PHE A 1 97 ? -11.995 38.111 75.872 1.00 95.80 138 PHE A C 1
ATOM 685 O O . PHE A 1 97 ? -13.008 37.503 75.542 1.00 94.23 138 PHE A O 1
ATOM 693 N N . ALA A 1 98 ? -11.404 37.912 77.046 1.00 94.27 139 ALA A N 1
ATOM 694 C CA . ALA A 1 98 ? -11.947 36.936 77.990 1.00 97.03 139 ALA A CA 1
ATOM 695 C C . ALA A 1 98 ? -13.340 37.349 78.471 1.00 98.61 139 ALA A C 1
ATOM 696 O O . ALA A 1 98 ? -14.191 36.505 78.750 1.00 97.70 139 ALA A O 1
ATOM 698 N N . ARG A 1 99 ? -13.564 38.654 78.566 1.00 102.07 140 ARG A N 1
ATOM 699 C CA . ARG A 1 99 ? -14.847 39.184 78.999 1.00 104.53 140 ARG A CA 1
ATOM 700 C C . ARG A 1 99 ? -15.841 39.066 77.839 1.00 103.13 140 ARG A C 1
ATOM 701 O O . ARG A 1 99 ? -16.973 38.614 78.025 1.00 103.09 140 ARG A O 1
ATOM 709 N N . ALA A 1 100 ? -15.412 39.463 76.642 1.00 99.24 141 ALA A N 1
ATOM 710 C CA . ALA A 1 100 ? -16.267 39.386 75.462 1.00 96.00 141 ALA A CA 1
ATOM 711 C C . ALA A 1 100 ? -16.831 37.973 75.260 1.00 96.96 141 ALA A C 1
ATOM 712 O O . ALA A 1 100 ? -17.938 37.819 74.750 1.00 96.86 141 ALA A O 1
ATOM 714 N N . CYS A 1 101 ? -16.071 36.951 75.660 1.00 100.03 142 CYS A N 1
ATOM 715 C CA . CYS A 1 101 ? -16.499 35.547 75.539 1.00 102.43 142 CYS A CA 1
ATOM 716 C C . CYS A 1 101 ? -17.602 35.271 76.546 1.00 103.21 142 CYS A C 1
ATOM 717 O O . CYS A 1 101 ? -18.553 34.522 76.268 1.00 98.07 142 CYS A O 1
ATOM 720 N N . GLU A 1 102 ? -17.424 35.870 77.727 1.00 105.63 143 GLU A N 1
ATOM 721 C CA . GLU A 1 102 ? -18.367 35.788 78.831 1.00 107.57 143 GLU A CA 1
ATOM 722 C C . GLU A 1 102 ? -19.643 36.450 78.307 1.00 106.99 143 GLU A C 1
ATOM 723 O O . GLU A 1 102 ? -20.739 35.917 78.449 1.00 103.79 143 GLU A O 1
ATOM 729 N N . GLU A 1 103 ? -19.480 37.620 77.692 1.00 109.17 144 GLU A N 1
ATOM 730 C CA . GLU A 1 103 ? -20.597 38.357 77.100 1.00 110.35 144 GLU A CA 1
ATOM 731 C C . GLU A 1 103 ? -20.888 37.671 75.750 1.00 110.18 144 GLU A C 1
ATOM 732 O O . GLU A 1 103 ? -20.690 38.245 74.666 1.00 111.93 144 GLU A O 1
ATOM 738 N N . ALA A 1 104 ? -21.339 36.422 75.846 1.00 105.66 145 ALA A N 1
ATOM 739 C CA . ALA A 1 104 ? -21.652 35.599 74.686 1.00 100.68 145 ALA A CA 1
ATOM 740 C C . ALA A 1 104 ? -22.069 34.197 75.163 1.00 99.06 145 ALA A C 1
ATOM 741 O O . ALA A 1 104 ? -22.578 33.381 74.382 1.00 99.77 145 ALA A O 1
ATOM 743 N N . GLY A 1 105 ? -21.850 33.923 76.447 1.00 93.68 146 GLY A N 1
ATOM 744 C CA . GLY A 1 105 ? -22.234 32.640 77.008 1.00 90.13 146 GLY A CA 1
ATOM 745 C C . GLY A 1 105 ? -21.241 31.546 76.717 1.00 87.89 146 GLY A C 1
ATOM 746 O O . GLY A 1 105 ? -21.466 30.367 77.017 1.00 87.42 146 GLY A O 1
ATOM 747 N N . LEU A 1 106 ? -20.120 31.954 76.138 1.00 87.51 147 LEU A N 1
ATOM 748 C CA . LEU A 1 106 ? -19.058 31.023 75.776 1.00 85.40 147 LEU A CA 1
ATOM 749 C C . LEU A 1 106 ? -18.102 30.747 76.935 1.00 81.05 147 LEU A C 1
ATOM 750 O O . LEU A 1 106 ? -17.670 31.682 77.599 1.00 81.33 147 LEU A O 1
ATOM 755 N N . LEU A 1 107 ? -17.794 29.474 77.187 1.00 76.92 148 LEU A N 1
ATOM 756 C CA . LEU A 1 107 ? -16.828 29.130 78.228 1.00 76.35 148 LEU A CA 1
ATOM 757 C C . LEU A 1 107 ? -15.474 29.527 77.651 1.00 78.52 148 LEU A C 1
ATOM 758 O O . LEU A 1 107 ? -15.260 29.422 76.441 1.00 80.47 148 LEU A O 1
ATOM 763 N N . PHE A 1 108 ? -14.565 29.988 78.501 1.00 79.11 149 PHE A N 1
ATOM 764 C CA . PHE A 1 108 ? -13.256 30.425 78.038 1.00 80.72 149 PHE A CA 1
ATOM 765 C C . PHE A 1 108 ? -12.194 29.646 78.789 1.00 83.23 149 PHE A C 1
ATOM 766 O O . PHE A 1 108 ? -11.858 29.982 79.913 1.00 86.42 149 PHE A O 1
ATOM 774 N N . LEU A 1 109 ? -11.677 28.589 78.175 1.00 86.05 150 LEU A N 1
ATOM 775 C CA . LEU A 1 109 ? -10.651 27.784 78.823 1.00 87.40 150 LEU A CA 1
ATOM 776 C C . LEU A 1 109 ? -9.427 28.650 79.116 1.00 86.89 150 LEU A C 1
ATOM 777 O O . LEU A 1 109 ? -8.421 28.614 78.409 1.00 85.06 150 LEU A O 1
ATOM 782 N N . GLY A 1 110 ? -9.549 29.445 80.171 1.00 89.83 151 GLY A N 1
ATOM 783 C CA . GLY A 1 110 ? -8.483 30.329 80.596 1.00 94.15 151 GLY A CA 1
ATOM 784 C C . GLY A 1 110 ? -8.779 30.844 81.993 1.00 96.78 151 GLY A C 1
ATOM 785 O O . GLY A 1 110 ? -9.786 30.458 82.598 1.00 95.50 151 GLY A O 1
ATOM 786 N N . PRO A 1 111 ? -7.920 31.717 82.541 1.00 99.47 152 PRO A N 1
ATOM 787 C CA . PRO A 1 111 ? -8.152 32.254 83.883 1.00 98.90 152 PRO A CA 1
ATOM 788 C C . PRO A 1 111 ? -9.239 33.324 83.793 1.00 99.04 152 PRO A C 1
ATOM 789 O O . PRO A 1 111 ? -9.431 33.934 82.741 1.00 99.71 152 PRO A O 1
ATOM 793 N N . PRO A 1 112 ? -9.975 33.559 84.888 1.00 98.35 153 PRO A N 1
ATOM 794 C CA . PRO A 1 112 ? -11.010 34.595 84.811 1.00 95.88 153 PRO A CA 1
ATOM 795 C C . PRO A 1 112 ? -10.376 35.958 84.485 1.00 94.15 153 PRO A C 1
ATOM 796 O O . PRO A 1 112 ? -9.357 36.333 85.062 1.00 91.90 153 PRO A O 1
ATOM 800 N N . ALA A 1 113 ? -10.982 36.683 83.551 1.00 94.21 154 ALA A N 1
ATOM 801 C CA . ALA A 1 113 ? -10.488 37.989 83.114 1.00 94.40 154 ALA A CA 1
ATOM 802 C C . ALA A 1 113 ? -9.745 38.828 84.159 1.00 96.17 154 ALA A C 1
ATOM 803 O O . ALA A 1 113 ? -8.759 39.490 83.829 1.00 96.59 154 ALA A O 1
ATOM 805 N N . ALA A 1 114 ? -10.215 38.816 85.408 1.00 96.26 155 ALA A N 1
ATOM 806 C CA . ALA A 1 114 ? -9.573 39.589 86.471 1.00 94.55 155 ALA A CA 1
ATOM 807 C C . ALA A 1 114 ? -8.064 39.322 86.518 1.00 97.36 155 ALA A C 1
ATOM 808 O O . ALA A 1 114 ? -7.254 40.196 86.178 1.00 96.16 155 ALA A O 1
ATOM 810 N N . ALA A 1 115 ? -7.701 38.104 86.927 1.00 99.77 156 ALA A N 1
ATOM 811 C CA . ALA A 1 115 ? -6.299 37.676 87.048 1.00 99.89 156 ALA A CA 1
ATOM 812 C C . ALA A 1 115 ? -5.463 38.069 85.846 1.00 99.03 156 ALA A C 1
ATOM 813 O O . ALA A 1 115 ? -4.263 38.340 85.965 1.00 94.84 156 ALA A O 1
ATOM 815 N N . ILE A 1 116 ? -6.108 38.098 84.688 1.00 98.30 157 ILE A N 1
ATOM 816 C CA . ILE A 1 116 ? -5.415 38.437 83.476 1.00 100.85 157 ILE A CA 1
ATOM 817 C C . ILE A 1 116 ? -4.821 39.839 83.488 1.00 102.74 157 ILE A C 1
ATOM 818 O O . ILE A 1 116 ? -3.595 39.955 83.579 1.00 104.51 157 ILE A O 1
ATOM 823 N N . ASP A 1 117 ? -5.635 40.898 83.423 1.00 102.24 158 ASP A N 1
ATOM 824 C CA . ASP A 1 117 ? -5.054 42.255 83.420 1.00 102.05 158 ASP A CA 1
ATOM 825 C C . ASP A 1 117 ? -4.410 42.669 84.757 1.00 99.30 158 ASP A C 1
ATOM 826 O O . ASP A 1 117 ? -3.740 43.712 84.843 1.00 94.36 158 ASP A O 1
ATOM 831 N N . ALA A 1 118 ? -4.598 41.835 85.783 1.00 96.65 159 ALA A N 1
ATOM 832 C CA . ALA A 1 118 ? -4.019 42.087 87.098 1.00 96.79 159 ALA A CA 1
ATOM 833 C C . ALA A 1 118 ? -2.552 41.707 87.018 1.00 99.42 159 ALA A C 1
ATOM 834 O O . ALA A 1 118 ? -1.685 42.416 87.509 1.00 100.61 159 ALA A O 1
ATOM 836 N N . MET A 1 119 ? -2.284 40.572 86.386 1.00 103.62 160 MET A N 1
ATOM 837 C CA . MET A 1 119 ? -0.923 40.085 86.220 1.00 104.38 160 MET A CA 1
ATOM 838 C C . MET A 1 119 ? -0.304 40.758 85.004 1.00 105.34 160 MET A C 1
ATOM 839 O O . MET A 1 119 ? 0.894 40.644 84.765 1.00 105.23 160 MET A O 1
ATOM 844 N N . GLY A 1 120 ? -1.139 41.459 84.241 1.00 107.72 161 GLY A N 1
ATOM 845 C CA . GLY A 1 120 ? -0.683 42.152 83.049 1.00 110.02 161 GLY A CA 1
ATOM 846 C C . GLY A 1 120 ? 0.031 43.464 83.329 1.00 113.34 161 GLY A C 1
ATOM 847 O O . GLY A 1 120 ? 0.615 44.056 82.421 1.00 113.64 161 GLY A O 1
ATOM 848 N N . SER A 1 121 ? -0.016 43.929 84.578 1.00 114.50 162 SER A N 1
ATOM 849 C CA . SER A 1 121 ? 0.653 45.171 84.956 1.00 113.24 162 SER A CA 1
ATOM 850 C C . SER A 1 121 ? 1.802 44.853 85.899 1.00 112.63 162 SER A C 1
ATOM 851 O O . SER A 1 121 ? 1.614 44.170 86.902 1.00 110.06 162 SER A O 1
ATOM 854 N N . LYS A 1 122 ? 2.994 45.340 85.571 1.00 114.60 163 LYS A N 1
ATOM 855 C CA . LYS A 1 122 ? 4.157 45.100 86.416 1.00 116.69 163 LYS A CA 1
ATOM 856 C C . LYS A 1 122 ? 3.858 45.639 87.811 1.00 118.64 163 LYS A C 1
ATOM 857 O O . LYS A 1 122 ? 4.258 45.051 88.818 1.00 118.85 163 LYS A O 1
ATOM 863 N N . SER A 1 123 ? 3.128 46.750 87.863 1.00 120.63 164 SER A N 1
ATOM 864 C CA . SER A 1 123 ? 2.770 47.375 89.134 1.00 120.90 164 SER A CA 1
ATOM 865 C C . SER A 1 123 ? 1.909 46.473 90.026 1.00 121.79 164 SER A C 1
ATOM 866 O O . SER A 1 123 ? 2.442 45.662 90.787 1.00 120.01 164 SER A O 1
ATOM 869 N N . ALA A 1 124 ? 0.586 46.616 89.921 1.00 124.25 165 ALA A N 1
ATOM 870 C CA . ALA A 1 124 ? -0.381 45.846 90.721 1.00 125.63 165 ALA A CA 1
ATOM 871 C C . ALA A 1 124 ? -0.037 44.367 90.940 1.00 124.95 165 ALA A C 1
ATOM 872 O O . ALA A 1 124 ? -0.450 43.769 91.944 1.00 122.86 165 ALA A O 1
ATOM 874 N N . ALA A 1 125 ? 0.706 43.787 89.995 1.00 123.41 166 ALA A N 1
ATOM 875 C CA . ALA A 1 125 ? 1.117 42.386 90.075 1.00 120.10 166 ALA A CA 1
ATOM 876 C C . ALA A 1 125 ? 2.211 42.252 91.123 1.00 118.09 166 ALA A C 1
ATOM 877 O O . ALA A 1 125 ? 2.298 41.239 91.826 1.00 114.28 166 ALA A O 1
ATOM 879 N N . LYS A 1 126 ? 3.048 43.284 91.209 1.00 117.41 167 LYS A N 1
ATOM 880 C CA . LYS A 1 126 ? 4.126 43.325 92.187 1.00 118.17 167 LYS A CA 1
ATOM 881 C C . LYS A 1 126 ? 3.437 43.432 93.547 1.00 117.98 167 LYS A C 1
ATOM 882 O O . LYS A 1 126 ? 3.937 42.925 94.560 1.00 118.46 167 LYS A O 1
ATOM 888 N N . ALA A 1 127 ? 2.270 44.079 93.539 1.00 115.61 168 ALA A N 1
ATOM 889 C CA . ALA A 1 127 ? 1.454 44.279 94.734 1.00 112.56 168 ALA A CA 1
ATOM 890 C C . ALA A 1 127 ? 0.988 42.944 95.297 1.00 112.42 168 ALA A C 1
ATOM 891 O O . ALA A 1 127 ? 1.483 42.473 96.326 1.00 112.39 168 ALA A O 1
ATOM 893 N N . LEU A 1 128 ? 0.028 42.346 94.603 1.00 111.90 169 LEU A N 1
ATOM 894 C CA . LEU A 1 128 ? -0.553 41.061 94.981 1.00 112.73 169 LEU A CA 1
ATOM 895 C C . LEU A 1 128 ? 0.468 39.973 95.347 1.00 113.86 169 LEU A C 1
ATOM 896 O O . LEU A 1 128 ? 0.199 39.134 96.217 1.00 111.14 169 LEU A O 1
ATOM 901 N N . MET A 1 129 ? 1.625 39.982 94.678 1.00 116.14 170 MET A N 1
ATOM 902 C CA . MET A 1 129 ? 2.668 38.979 94.926 1.00 118.45 170 MET A CA 1
ATOM 903 C C . MET A 1 129 ? 3.299 39.077 96.300 1.00 120.08 170 MET A C 1
ATOM 904 O O . MET A 1 129 ? 3.482 38.062 96.984 1.00 118.12 170 MET A O 1
ATOM 909 N N . GLU A 1 130 ? 3.639 40.298 96.701 1.00 123.09 171 GLU A N 1
ATOM 910 C CA . GLU A 1 130 ? 4.221 40.518 98.014 1.00 123.35 171 GLU A CA 1
ATOM 911 C C . GLU A 1 130 ? 3.211 40.062 99.065 1.00 122.12 171 GLU A C 1
ATOM 912 O O . GLU A 1 130 ? 3.562 39.331 99.988 1.00 120.59 171 GLU A O 1
ATOM 918 N N . GLU A 1 131 ? 1.953 40.472 98.892 1.00 121.87 172 GLU A N 1
ATOM 919 C CA . GLU A 1 131 ? 0.856 40.109 99.800 1.00 121.38 172 GLU A CA 1
ATOM 920 C C . GLU A 1 131 ? 0.729 38.601 100.068 1.00 119.08 172 GLU A C 1
ATOM 921 O O . GLU A 1 131 ? 0.417 38.180 101.186 1.00 117.66 172 GLU A O 1
ATOM 927 N N . ALA A 1 132 ? 0.967 37.793 99.040 1.00 116.20 173 ALA A N 1
ATOM 928 C CA . ALA A 1 132 ? 0.841 36.350 99.168 1.00 112.70 173 ALA A CA 1
ATOM 929 C C . ALA A 1 132 ? 2.114 35.629 99.583 1.00 110.90 173 ALA A C 1
ATOM 930 O O . ALA A 1 132 ? 2.130 34.400 99.688 1.00 108.90 173 ALA A O 1
ATOM 932 N N . GLY A 1 133 ? 3.185 36.381 99.808 1.00 109.14 174 GLY A N 1
ATOM 933 C CA . GLY A 1 133 ? 4.427 35.750 100.217 1.00 108.11 174 GLY A CA 1
ATOM 934 C C . GLY A 1 133 ? 5.192 35.148 99.056 1.00 107.88 174 GLY A C 1
ATOM 935 O O . GLY A 1 133 ? 5.692 34.022 99.123 1.00 105.66 174 GLY A O 1
ATOM 936 N N . VAL A 1 134 ? 5.264 35.909 97.972 1.00 108.87 175 VAL A N 1
ATOM 937 C CA . VAL A 1 134 ? 5.987 35.495 96.778 1.00 108.88 175 VAL A CA 1
ATOM 938 C C . VAL A 1 134 ? 7.189 36.455 96.693 1.00 109.42 175 VAL A C 1
ATOM 939 O O . VAL A 1 134 ? 7.027 37.667 96.484 1.00 110.10 175 VAL A O 1
ATOM 943 N N . PRO A 1 135 ? 8.414 35.930 96.879 1.00 107.61 176 PRO A N 1
ATOM 944 C CA . PRO A 1 135 ? 9.594 36.804 96.811 1.00 105.44 176 PRO A CA 1
ATOM 945 C C . PRO A 1 135 ? 9.682 37.579 95.511 1.00 103.75 176 PRO A C 1
ATOM 946 O O . PRO A 1 135 ? 9.346 37.049 94.461 1.00 105.65 176 PRO A O 1
ATOM 950 N N . LEU A 1 136 ? 10.111 38.836 95.579 1.00 104.26 177 LEU A N 1
ATOM 951 C CA . LEU A 1 136 ? 10.275 39.650 94.372 1.00 104.75 177 LEU A CA 1
ATOM 952 C C . LEU A 1 136 ? 11.735 40.110 94.292 1.00 105.76 177 LEU A C 1
ATOM 953 O O . LEU A 1 136 ? 12.441 40.119 95.299 1.00 105.16 177 LEU A O 1
ATOM 958 N N . VAL A 1 137 ? 12.199 40.470 93.101 1.00 107.84 178 VAL A N 1
ATOM 959 C CA . VAL A 1 137 ? 13.585 40.912 92.954 1.00 113.24 178 VAL A CA 1
ATOM 960 C C . VAL A 1 137 ? 13.789 42.236 93.680 1.00 115.02 178 VAL A C 1
ATOM 961 O O . VAL A 1 137 ? 13.326 43.284 93.211 1.00 116.50 178 VAL A O 1
ATOM 965 N N . PRO A 1 138 ? 14.496 42.213 94.826 1.00 113.90 179 PRO A N 1
ATOM 966 C CA . PRO A 1 138 ? 14.731 43.446 95.583 1.00 112.36 179 PRO A CA 1
ATOM 967 C C . PRO A 1 138 ? 15.172 44.609 94.688 1.00 114.81 179 PRO A C 1
ATOM 968 O O . PRO A 1 138 ? 16.103 44.482 93.897 1.00 112.24 179 PRO A O 1
ATOM 972 N N . GLY A 1 139 ? 14.477 45.735 94.807 1.00 120.16 180 GLY A N 1
ATOM 973 C CA . GLY A 1 139 ? 14.800 46.910 94.012 1.00 127.08 180 GLY A CA 1
ATOM 974 C C . GLY A 1 139 ? 14.808 48.159 94.877 1.00 132.86 180 GLY A C 1
ATOM 975 O O . GLY A 1 139 ? 15.007 48.066 96.092 1.00 134.74 180 GLY A O 1
ATOM 976 N N . TYR A 1 140 ? 14.596 49.326 94.273 1.00 136.70 181 TYR A N 1
ATOM 977 C CA . TYR A 1 140 ? 14.584 50.576 95.033 1.00 141.55 181 TYR A CA 1
ATOM 978 C C . TYR A 1 140 ? 14.319 51.801 94.164 1.00 144.17 181 TYR A C 1
ATOM 979 O O . TYR A 1 140 ? 15.206 52.627 93.947 1.00 143.38 181 TYR A O 1
ATOM 988 N N . HIS A 1 141 ? 13.088 51.912 93.675 1.00 148.32 182 HIS A N 1
ATOM 989 C CA . HIS A 1 141 ? 12.691 53.035 92.832 1.00 150.09 182 HIS A CA 1
ATOM 990 C C . HIS A 1 141 ? 12.181 54.147 93.745 1.00 151.87 182 HIS A C 1
ATOM 991 O O . HIS A 1 141 ? 12.456 54.145 94.952 1.00 150.48 182 HIS A O 1
ATOM 998 N N . GLY A 1 142 ? 11.443 55.093 93.172 1.00 153.70 183 GLY A N 1
ATOM 999 C CA . GLY A 1 142 ? 10.917 56.189 93.966 1.00 155.76 183 GLY A CA 1
ATOM 1000 C C . GLY A 1 142 ? 12.009 57.127 94.450 1.00 157.81 183 GLY A C 1
ATOM 1001 O O . GLY A 1 142 ? 12.310 58.121 93.787 1.00 157.83 183 GLY A O 1
ATOM 1002 N N . GLU A 1 143 ? 12.606 56.810 95.599 1.00 159.31 184 GLU A N 1
ATOM 1003 C CA . GLU A 1 143 ? 13.671 57.630 96.186 1.00 161.04 184 GLU A CA 1
ATOM 1004 C C . GLU A 1 143 ? 15.041 57.391 95.521 1.00 163.34 184 GLU A C 1
ATOM 1005 O O . GLU A 1 143 ? 15.348 56.265 95.109 1.00 164.46 184 GLU A O 1
ATOM 1011 N N . ALA A 1 144 ? 15.851 58.455 95.419 1.00 163.78 185 ALA A N 1
ATOM 1012 C CA . ALA A 1 144 ? 17.191 58.391 94.806 1.00 162.48 185 ALA A CA 1
ATOM 1013 C C . ALA A 1 144 ? 18.254 59.238 95.529 1.00 161.51 185 ALA A C 1
ATOM 1014 O O . ALA A 1 144 ? 18.827 60.155 94.938 1.00 161.29 185 ALA A O 1
ATOM 1016 N N . GLN A 1 145 ? 18.526 58.909 96.791 1.00 159.98 186 GLN A N 1
ATOM 1017 C CA . GLN A 1 145 ? 19.511 59.626 97.609 1.00 158.82 186 GLN A CA 1
ATOM 1018 C C . GLN A 1 145 ? 20.933 59.592 97.019 1.00 160.48 186 GLN A C 1
ATOM 1019 O O . GLN A 1 145 ? 21.122 59.260 95.844 1.00 159.43 186 GLN A O 1
ATOM 1025 N N . ASP A 1 146 ? 21.926 59.942 97.842 1.00 163.23 187 ASP A N 1
ATOM 1026 C CA . ASP A 1 146 ? 23.330 59.961 97.418 1.00 166.00 187 ASP A CA 1
ATOM 1027 C C . ASP A 1 146 ? 24.244 58.906 98.068 1.00 165.56 187 ASP A C 1
ATOM 1028 O O . ASP A 1 146 ? 24.026 57.704 97.899 1.00 166.38 187 ASP A O 1
ATOM 1033 N N . LEU A 1 147 ? 25.261 59.359 98.804 1.00 163.82 188 LEU A N 1
ATOM 1034 C CA . LEU A 1 147 ? 26.227 58.463 99.445 1.00 160.38 188 LEU A CA 1
ATOM 1035 C C . LEU A 1 147 ? 25.901 57.996 100.866 1.00 158.05 188 LEU A C 1
ATOM 1036 O O . LEU A 1 147 ? 26.767 58.038 101.742 1.00 158.02 188 LEU A O 1
ATOM 1041 N N . GLU A 1 148 ? 24.675 57.536 101.106 1.00 154.66 189 GLU A N 1
ATOM 1042 C CA . GLU A 1 148 ? 24.336 57.067 102.444 1.00 151.89 189 GLU A CA 1
ATOM 1043 C C . GLU A 1 148 ? 23.086 56.199 102.539 1.00 149.39 189 GLU A C 1
ATOM 1044 O O . GLU A 1 148 ? 23.079 55.212 103.274 1.00 147.17 189 GLU A O 1
ATOM 1050 N N . THR A 1 149 ? 22.032 56.564 101.809 1.00 149.08 190 THR A N 1
ATOM 1051 C CA . THR A 1 149 ? 20.784 55.792 101.812 1.00 148.55 190 THR A CA 1
ATOM 1052 C C . THR A 1 149 ? 20.989 54.491 101.042 1.00 147.61 190 THR A C 1
ATOM 1053 O O . THR A 1 149 ? 20.529 53.427 101.464 1.00 145.99 190 THR A O 1
ATOM 1057 N N . PHE A 1 150 ? 21.681 54.590 99.910 1.00 146.68 191 PHE A N 1
ATOM 1058 C CA . PHE A 1 150 ? 21.976 53.430 99.079 1.00 146.51 191 PHE A CA 1
ATOM 1059 C C . PHE A 1 150 ? 22.691 52.339 99.883 1.00 147.07 191 PHE A C 1
ATOM 1060 O O . PHE A 1 150 ? 22.408 51.149 99.723 1.00 147.96 191 PHE A O 1
ATOM 1068 N N . ARG A 1 151 ? 23.616 52.753 100.745 1.00 147.00 192 ARG A N 1
ATOM 1069 C CA . ARG A 1 151 ? 24.378 51.823 101.572 1.00 146.49 192 ARG A CA 1
ATOM 1070 C C . ARG A 1 151 ? 23.471 50.854 102.332 1.00 145.80 192 ARG A C 1
ATOM 1071 O O . ARG A 1 151 ? 23.717 49.646 102.339 1.00 145.60 192 ARG A O 1
ATOM 1079 N N . ARG A 1 152 ? 22.425 51.380 102.967 1.00 145.35 193 ARG A N 1
ATOM 1080 C CA . ARG A 1 152 ? 21.488 50.540 103.712 1.00 144.75 193 ARG A CA 1
ATOM 1081 C C . ARG A 1 152 ? 20.645 49.719 102.744 1.00 144.31 193 ARG A C 1
ATOM 1082 O O . ARG A 1 152 ? 20.503 48.507 102.912 1.00 145.44 193 ARG A O 1
ATOM 1090 N N . GLU A 1 153 ? 20.079 50.389 101.739 1.00 142.20 194 GLU A N 1
ATOM 1091 C CA . GLU A 1 153 ? 19.243 49.725 100.736 1.00 137.46 194 GLU A CA 1
ATOM 1092 C C . GLU A 1 153 ? 20.014 48.578 100.114 1.00 132.94 194 GLU A C 1
ATOM 1093 O O . GLU A 1 153 ? 19.594 47.426 100.189 1.00 132.32 194 GLU A O 1
ATOM 1099 N N . ALA A 1 154 ? 21.150 48.906 99.509 1.00 128.04 195 ALA A N 1
ATOM 1100 C CA . ALA A 1 154 ? 21.996 47.914 98.871 1.00 125.75 195 ALA A CA 1
ATOM 1101 C C . ALA A 1 154 ? 22.330 46.747 99.803 1.00 124.99 195 ALA A C 1
ATOM 1102 O O . ALA A 1 154 ? 22.350 45.592 99.374 1.00 125.19 195 ALA A O 1
ATOM 1104 N N . GLY A 1 155 ? 22.579 47.047 101.075 1.00 123.95 196 GLY A N 1
ATOM 1105 C CA . GLY A 1 155 ? 22.918 46.011 102.043 1.00 123.43 196 GLY A CA 1
ATOM 1106 C C . GLY A 1 155 ? 21.965 44.830 102.173 1.00 122.92 196 GLY A C 1
ATOM 1107 O O . GLY A 1 155 ? 22.409 43.696 102.372 1.00 120.44 196 GLY A O 1
ATOM 1108 N N . ARG A 1 156 ? 20.661 45.091 102.076 1.00 125.23 197 ARG A N 1
ATOM 1109 C CA . ARG A 1 156 ? 19.638 44.039 102.180 1.00 125.82 197 ARG A CA 1
ATOM 1110 C C . ARG A 1 156 ? 19.453 43.318 100.842 1.00 125.31 197 ARG A C 1
ATOM 1111 O O . ARG A 1 156 ? 19.241 42.105 100.796 1.00 124.89 197 ARG A O 1
ATOM 1119 N N . ILE A 1 157 ? 19.541 44.085 99.761 1.00 124.22 198 ILE A N 1
ATOM 1120 C CA . ILE A 1 157 ? 19.388 43.571 98.412 1.00 124.46 198 ILE A CA 1
ATOM 1121 C C . ILE A 1 157 ? 20.526 42.617 98.012 1.00 129.33 198 ILE A C 1
ATOM 1122 O O . ILE A 1 157 ? 20.646 42.266 96.839 1.00 133.56 198 ILE A O 1
ATOM 1127 N N . GLY A 1 158 ? 21.347 42.179 98.967 1.00 131.28 199 GLY A N 1
ATOM 1128 C CA . GLY A 1 158 ? 22.463 41.303 98.622 1.00 132.53 199 GLY A CA 1
ATOM 1129 C C . GLY A 1 158 ? 23.445 42.196 97.887 1.00 133.76 199 GLY A C 1
ATOM 1130 O O . GLY A 1 158 ? 23.031 42.939 96.997 1.00 132.54 199 GLY A O 1
ATOM 1131 N N . TYR A 1 159 ? 24.735 42.146 98.211 1.00 135.70 200 TYR A N 1
ATOM 1132 C CA . TYR A 1 159 ? 25.637 43.078 97.536 1.00 136.84 200 TYR A CA 1
ATOM 1133 C C . TYR A 1 159 ? 25.962 42.905 96.063 1.00 136.19 200 TYR A C 1
ATOM 1134 O O . TYR A 1 159 ? 26.476 43.838 95.435 1.00 139.75 200 TYR A O 1
ATOM 1143 N N . PRO A 1 160 ? 25.708 41.722 95.488 1.00 131.53 201 PRO A N 1
ATOM 1144 C CA . PRO A 1 160 ? 26.051 41.726 94.061 1.00 129.03 201 PRO A CA 1
ATOM 1145 C C . PRO A 1 160 ? 24.886 42.509 93.429 1.00 129.34 201 PRO A C 1
ATOM 1146 O O . PRO A 1 160 ? 23.965 41.920 92.868 1.00 132.22 201 PRO A O 1
ATOM 1150 N N . VAL A 1 161 ? 24.929 43.838 93.547 1.00 128.29 202 VAL A N 1
ATOM 1151 C CA . VAL A 1 161 ? 23.860 44.720 93.067 1.00 127.02 202 VAL A CA 1
ATOM 1152 C C . VAL A 1 161 ? 24.189 45.653 91.899 1.00 128.24 202 VAL A C 1
ATOM 1153 O O . VAL A 1 161 ? 25.329 46.078 91.721 1.00 128.69 202 VAL A O 1
ATOM 1157 N N . LEU A 1 162 ? 23.158 45.975 91.120 1.00 130.36 203 LEU A N 1
ATOM 1158 C CA . LEU A 1 162 ? 23.263 46.859 89.958 1.00 131.59 203 LEU A CA 1
ATOM 1159 C C . LEU A 1 162 ? 22.847 48.292 90.334 1.00 133.12 203 LEU A C 1
ATOM 1160 O O . LEU A 1 162 ? 22.294 48.524 91.413 1.00 131.52 203 LEU A O 1
ATOM 1165 N N . LEU A 1 163 ? 23.110 49.242 89.436 1.00 135.69 204 LEU A N 1
ATOM 1166 C CA . LEU A 1 163 ? 22.762 50.653 89.650 1.00 137.36 204 LEU A CA 1
ATOM 1167 C C . LEU A 1 163 ? 22.233 51.331 88.373 1.00 139.22 204 LEU A C 1
ATOM 1168 O O . LEU A 1 163 ? 23.000 51.580 87.441 1.00 140.40 204 LEU A O 1
ATOM 1173 N N . LYS A 1 164 ? 20.930 51.625 88.332 1.00 139.82 205 LYS A N 1
ATOM 1174 C CA . LYS A 1 164 ? 20.320 52.295 87.175 1.00 139.23 205 LYS A CA 1
ATOM 1175 C C . LYS A 1 164 ? 19.810 53.697 87.557 1.00 140.82 205 LYS A C 1
ATOM 1176 O O . LYS A 1 164 ? 20.082 54.180 88.658 1.00 140.60 205 LYS A O 1
ATOM 1182 N N . ALA A 1 165 ? 19.082 54.354 86.655 1.00 142.79 206 ALA A N 1
ATOM 1183 C CA . ALA A 1 165 ? 18.584 55.707 86.922 1.00 144.35 206 ALA A CA 1
ATOM 1184 C C . ALA A 1 165 ? 17.089 55.915 86.637 1.00 146.05 206 ALA A C 1
ATOM 1185 O O . ALA A 1 165 ? 16.231 55.566 87.454 1.00 145.82 206 ALA A O 1
ATOM 1187 N N . ALA A 1 166 ? 16.796 56.512 85.482 1.00 147.96 207 ALA A N 1
ATOM 1188 C CA . ALA A 1 166 ? 15.426 56.782 85.042 1.00 148.73 207 ALA A CA 1
ATOM 1189 C C . ALA A 1 166 ? 15.401 56.926 83.507 1.00 149.31 207 ALA A C 1
ATOM 1190 O O . ALA A 1 166 ? 15.391 58.040 82.973 1.00 149.58 207 ALA A O 1
ATOM 1192 N N . ALA A 1 167 ? 15.405 55.787 82.812 1.00 148.13 208 ALA A N 1
ATOM 1193 C CA . ALA A 1 167 ? 15.388 55.753 81.350 1.00 145.45 208 ALA A CA 1
ATOM 1194 C C . ALA A 1 167 ? 14.671 54.502 80.843 1.00 143.22 208 ALA A C 1
ATOM 1195 O O . ALA A 1 167 ? 14.400 53.572 81.603 1.00 139.57 208 ALA A O 1
ATOM 1197 N N . MET A 1 174 ? 23.725 50.608 83.828 1.00 148.89 215 MET A N 1
ATOM 1198 C CA . MET A 1 174 ? 24.373 49.626 84.687 1.00 150.58 215 MET A CA 1
ATOM 1199 C C . MET A 1 174 ? 25.667 50.147 85.320 1.00 149.98 215 MET A C 1
ATOM 1200 O O . MET A 1 174 ? 26.376 50.975 84.742 1.00 150.04 215 MET A O 1
ATOM 1205 N N . LYS A 1 175 ? 25.945 49.656 86.526 1.00 148.83 216 LYS A N 1
ATOM 1206 C CA . LYS A 1 175 ? 27.137 50.007 87.305 1.00 145.84 216 LYS A CA 1
ATOM 1207 C C . LYS A 1 175 ? 27.201 48.912 88.375 1.00 142.70 216 LYS A C 1
ATOM 1208 O O . LYS A 1 175 ? 26.968 49.155 89.563 1.00 141.46 216 LYS A O 1
ATOM 1214 N N . VAL A 1 176 ? 27.498 47.698 87.921 1.00 139.42 217 VAL A N 1
ATOM 1215 C CA . VAL A 1 176 ? 27.571 46.524 88.782 1.00 135.45 217 VAL A CA 1
ATOM 1216 C C . VAL A 1 176 ? 28.458 46.706 90.015 1.00 133.92 217 VAL A C 1
ATOM 1217 O O . VAL A 1 176 ? 29.685 46.759 89.910 1.00 135.24 217 VAL A O 1
ATOM 1221 N N . VAL A 1 177 ? 27.822 46.808 91.181 1.00 130.83 218 VAL A N 1
ATOM 1222 C CA . VAL A 1 177 ? 28.530 46.966 92.453 1.00 127.95 218 VAL A CA 1
ATOM 1223 C C . VAL A 1 177 ? 28.747 45.578 93.044 1.00 128.81 218 VAL A C 1
ATOM 1224 O O . VAL A 1 177 ? 27.807 44.793 93.125 1.00 129.10 218 VAL A O 1
ATOM 1228 N N . GLU A 1 178 ? 29.970 45.269 93.462 1.00 129.91 219 GLU A N 1
ATOM 1229 C CA . GLU A 1 178 ? 30.239 43.945 94.016 1.00 133.73 219 GLU A CA 1
ATOM 1230 C C . GLU A 1 178 ? 30.563 43.877 95.512 1.00 137.05 219 GLU A C 1
ATOM 1231 O O . GLU A 1 178 ? 30.348 42.841 96.151 1.00 136.31 219 GLU A O 1
ATOM 1237 N N . ARG A 1 179 ? 31.072 44.979 96.064 1.00 140.77 220 ARG A N 1
ATOM 1238 C CA . ARG A 1 179 ? 31.431 45.068 97.484 1.00 141.53 220 ARG A CA 1
ATOM 1239 C C . ARG A 1 179 ? 30.908 46.375 98.098 1.00 140.55 220 ARG A C 1
ATOM 1240 O O . ARG A 1 179 ? 30.672 47.348 97.384 1.00 140.99 220 ARG A O 1
ATOM 1248 N N . GLU A 1 180 ? 30.704 46.397 99.413 1.00 139.64 221 GLU A N 1
ATOM 1249 C CA . GLU A 1 180 ? 30.233 47.620 100.069 1.00 139.60 221 GLU A CA 1
ATOM 1250 C C . GLU A 1 180 ? 31.353 48.662 99.954 1.00 140.97 221 GLU A C 1
ATOM 1251 O O . GLU A 1 180 ? 31.101 49.875 99.938 1.00 139.12 221 GLU A O 1
ATOM 1257 N N . ALA A 1 181 ? 32.585 48.155 99.855 1.00 141.21 222 ALA A N 1
ATOM 1258 C CA . ALA A 1 181 ? 33.793 48.966 99.740 1.00 138.53 222 ALA A CA 1
ATOM 1259 C C . ALA A 1 181 ? 33.948 49.570 98.342 1.00 138.50 222 ALA A C 1
ATOM 1260 O O . ALA A 1 181 ? 34.789 50.446 98.121 1.00 140.51 222 ALA A O 1
ATOM 1262 N N . GLU A 1 182 ? 33.134 49.100 97.401 1.00 137.29 223 GLU A N 1
ATOM 1263 C CA . GLU A 1 182 ? 33.167 49.595 96.024 1.00 135.97 223 GLU A CA 1
ATOM 1264 C C . GLU A 1 182 ? 31.982 50.551 95.837 1.00 134.32 223 GLU A C 1
ATOM 1265 O O . GLU A 1 182 ? 31.917 51.292 94.855 1.00 132.75 223 GLU A O 1
ATOM 1271 N N . LEU A 1 183 ? 31.058 50.528 96.798 1.00 133.28 224 LEU A N 1
ATOM 1272 C CA . LEU A 1 183 ? 29.855 51.357 96.763 1.00 131.35 224 LEU A CA 1
ATOM 1273 C C . LEU A 1 183 ? 30.187 52.840 96.749 1.00 134.20 224 LEU A C 1
ATOM 1274 O O . LEU A 1 183 ? 29.390 53.652 96.278 1.00 133.03 224 LEU A O 1
ATOM 1279 N N . ALA A 1 184 ? 31.371 53.177 97.267 1.00 139.11 225 ALA A N 1
ATOM 1280 C CA . ALA A 1 184 ? 31.871 54.556 97.333 1.00 140.91 225 ALA A CA 1
ATOM 1281 C C . ALA A 1 184 ? 31.816 55.237 95.960 1.00 143.71 225 ALA A C 1
ATOM 1282 O O . ALA A 1 184 ? 30.975 56.115 95.723 1.00 142.20 225 ALA A O 1
ATOM 1284 N N . GLU A 1 185 ? 32.722 54.837 95.066 1.00 146.50 226 GLU A N 1
ATOM 1285 C CA . GLU A 1 185 ? 32.762 55.390 93.714 1.00 148.42 226 GLU A CA 1
ATOM 1286 C C . GLU A 1 185 ? 31.515 54.969 92.942 1.00 150.19 226 GLU A C 1
ATOM 1287 O O . GLU A 1 185 ? 31.098 55.644 92.002 1.00 150.81 226 GLU A O 1
ATOM 1293 N N . ALA A 1 186 ? 30.922 53.849 93.340 1.00 152.35 227 ALA A N 1
ATOM 1294 C CA . ALA A 1 186 ? 29.722 53.349 92.680 1.00 154.80 227 ALA A CA 1
ATOM 1295 C C . ALA A 1 186 ? 28.620 54.407 92.655 1.00 156.21 227 ALA A C 1
ATOM 1296 O O . ALA A 1 186 ? 27.841 54.470 91.698 1.00 156.50 227 ALA A O 1
ATOM 1298 N N . LEU A 1 187 ? 28.576 55.242 93.699 1.00 156.77 228 LEU A N 1
ATOM 1299 C CA . LEU A 1 187 ? 27.555 56.291 93.833 1.00 157.39 228 LEU A CA 1
ATOM 1300 C C . LEU A 1 187 ? 27.829 57.615 93.093 1.00 158.80 228 LEU A C 1
ATOM 1301 O O . LEU A 1 187 ? 26.953 58.108 92.372 1.00 159.42 228 LEU A O 1
ATOM 1306 N N . SER A 1 188 ? 29.018 58.198 93.275 1.00 159.18 229 SER A N 1
ATOM 1307 C CA . SER A 1 188 ? 29.352 59.463 92.607 1.00 158.09 229 SER A CA 1
ATOM 1308 C C . SER A 1 188 ? 29.492 59.310 91.078 1.00 157.78 229 SER A C 1
ATOM 1309 O O . SER A 1 188 ? 30.591 59.409 90.520 1.00 158.48 229 SER A O 1
ATOM 1312 N N . SER A 1 189 ? 28.360 59.064 90.417 1.00 155.21 230 SER A N 1
ATOM 1313 C CA . SER A 1 189 ? 28.304 58.905 88.968 1.00 151.49 230 SER A CA 1
ATOM 1314 C C . SER A 1 189 ? 26.892 59.208 88.452 1.00 151.90 230 SER A C 1
ATOM 1315 O O . SER A 1 189 ? 25.984 58.385 88.561 1.00 152.11 230 SER A O 1
ATOM 1318 N N . ALA A 1 190 ? 26.721 60.409 87.906 1.00 151.68 231 ALA A N 1
ATOM 1319 C CA . ALA A 1 190 ? 25.447 60.862 87.350 1.00 151.02 231 ALA A CA 1
ATOM 1320 C C . ALA A 1 190 ? 25.766 61.899 86.260 1.00 151.62 231 ALA A C 1
ATOM 1321 O O . ALA A 1 190 ? 26.575 62.801 86.480 1.00 149.56 231 ALA A O 1
ATOM 1323 N N . GLN A 1 191 ? 25.144 61.770 85.086 1.00 153.72 232 GLN A N 1
ATOM 1324 C CA . GLN A 1 191 ? 25.420 62.697 83.983 1.00 155.55 232 GLN A CA 1
ATOM 1325 C C . GLN A 1 191 ? 24.296 62.865 82.938 1.00 155.44 232 GLN A C 1
ATOM 1326 O O . GLN A 1 191 ? 23.118 63.030 83.286 1.00 155.71 232 GLN A O 1
ATOM 1332 N N . ARG A 1 192 ? 24.690 62.831 81.661 1.00 152.80 233 ARG A N 1
ATOM 1333 C CA . ARG A 1 192 ? 23.790 62.971 80.518 1.00 147.98 233 ARG A CA 1
ATOM 1334 C C . ARG A 1 192 ? 22.729 64.037 80.739 1.00 145.18 233 ARG A C 1
ATOM 1335 O O . ARG A 1 192 ? 23.029 65.231 80.672 1.00 141.38 233 ARG A O 1
ATOM 1343 N N . ALA A 1 201 ? 23.055 61.181 91.404 1.00 153.02 242 ALA A N 1
ATOM 1344 C CA . ALA A 1 201 ? 21.872 61.662 92.118 1.00 153.84 242 ALA A CA 1
ATOM 1345 C C . ALA A 1 201 ? 20.665 60.754 91.871 1.00 154.29 242 ALA A C 1
ATOM 1346 O O . ALA A 1 201 ? 20.336 59.898 92.701 1.00 154.22 242 ALA A O 1
ATOM 1348 N N . ARG A 1 202 ? 20.003 60.956 90.733 1.00 154.09 243 ARG A N 1
ATOM 1349 C CA . ARG A 1 202 ? 18.842 60.154 90.355 1.00 152.91 243 ARG A CA 1
ATOM 1350 C C . ARG A 1 202 ? 19.318 58.727 90.088 1.00 153.73 243 ARG A C 1
ATOM 1351 O O . ARG A 1 202 ? 19.571 58.373 88.940 1.00 154.66 243 ARG A O 1
ATOM 1359 N N . MET A 1 203 ? 19.436 57.912 91.139 1.00 154.36 244 MET A N 1
ATOM 1360 C CA . MET A 1 203 ? 19.918 56.531 90.992 1.00 154.10 244 MET A CA 1
ATOM 1361 C C . MET A 1 203 ? 19.008 55.464 91.613 1.00 153.88 244 MET A C 1
ATOM 1362 O O . MET A 1 203 ? 18.453 55.665 92.696 1.00 153.69 244 MET A O 1
ATOM 1367 N N . LEU A 1 204 ? 18.877 54.327 90.925 1.00 153.52 245 LEU A N 1
ATOM 1368 C CA . LEU A 1 204 ? 18.052 53.199 91.387 1.00 151.68 245 LEU A CA 1
ATOM 1369 C C . LEU A 1 204 ? 18.921 52.029 91.879 1.00 148.92 245 LEU A C 1
ATOM 1370 O O . LEU A 1 204 ? 20.038 51.835 91.401 1.00 148.18 245 LEU A O 1
ATOM 1375 N N . VAL A 1 205 ? 18.403 51.247 92.825 1.00 146.40 246 VAL A N 1
ATOM 1376 C CA . VAL A 1 205 ? 19.147 50.107 93.363 1.00 144.90 246 VAL A CA 1
ATOM 1377 C C . VAL A 1 205 ? 18.439 48.779 93.113 1.00 142.67 246 VAL A C 1
ATOM 1378 O O . VAL A 1 205 ? 17.629 48.335 93.926 1.00 143.29 246 VAL A O 1
ATOM 1382 N N . GLU A 1 206 ? 18.765 48.142 91.995 1.00 139.29 247 GLU A N 1
ATOM 1383 C CA . GLU A 1 206 ? 18.157 46.865 91.628 1.00 136.09 247 GLU A CA 1
ATOM 1384 C C . GLU A 1 206 ? 19.135 45.692 91.762 1.00 130.58 247 GLU A C 1
ATOM 1385 O O . GLU A 1 206 ? 20.245 45.746 91.235 1.00 132.32 247 GLU A O 1
ATOM 1391 N N . LYS A 1 207 ? 18.711 44.630 92.448 1.00 122.05 248 LYS A N 1
ATOM 1392 C CA . LYS A 1 207 ? 19.551 43.448 92.654 1.00 113.22 248 LYS A CA 1
ATOM 1393 C C . LYS A 1 207 ? 19.965 42.786 91.346 1.00 112.78 248 LYS A C 1
ATOM 1394 O O . LYS A 1 207 ? 19.160 42.638 90.423 1.00 113.73 248 LYS A O 1
ATOM 1400 N N . TYR A 1 208 ? 21.235 42.397 91.285 1.00 111.83 249 TYR A N 1
ATOM 1401 C CA . TYR A 1 208 ? 21.816 41.740 90.121 1.00 109.05 249 TYR A CA 1
ATOM 1402 C C . TYR A 1 208 ? 21.919 40.250 90.433 1.00 107.70 249 TYR A C 1
ATOM 1403 O O . TYR A 1 208 ? 22.276 39.857 91.548 1.00 104.53 249 TYR A O 1
ATOM 1412 N N . LEU A 1 209 ? 21.596 39.422 89.448 1.00 107.71 250 LEU A N 1
ATOM 1413 C CA . LEU A 1 209 ? 21.617 37.985 89.658 1.00 106.34 250 LEU A CA 1
ATOM 1414 C C . LEU A 1 209 ? 22.720 37.254 88.920 1.00 105.21 250 LEU A C 1
ATOM 1415 O O . LEU A 1 209 ? 22.952 37.461 87.726 1.00 102.76 250 LEU A O 1
ATOM 1420 N N . LEU A 1 210 ? 23.393 36.388 89.665 1.00 104.24 251 LEU A N 1
ATOM 1421 C CA . LEU A 1 210 ? 24.512 35.617 89.151 1.00 106.41 251 LEU A CA 1
ATOM 1422 C C . LEU A 1 210 ? 24.061 34.314 88.521 1.00 105.93 251 LEU A C 1
ATOM 1423 O O . LEU A 1 210 ? 23.347 33.533 89.159 1.00 105.55 251 LEU A O 1
ATOM 1428 N N . LYS A 1 211 ? 24.517 34.069 87.293 1.00 102.91 252 LYS A N 1
ATOM 1429 C CA . LYS A 1 211 ? 24.179 32.846 86.569 1.00 99.03 252 LYS A CA 1
ATOM 1430 C C . LYS A 1 211 ? 22.827 32.303 87.031 1.00 93.98 252 LYS A C 1
ATOM 1431 O O . LYS A 1 211 ? 22.743 31.239 87.640 1.00 94.00 252 LYS A O 1
ATOM 1437 N N . PRO A 1 212 ? 21.747 33.050 86.745 1.00 89.69 253 PRO A N 1
ATOM 1438 C CA . PRO A 1 212 ? 20.385 32.672 87.123 1.00 88.56 253 PRO A CA 1
ATOM 1439 C C . PRO A 1 212 ? 19.709 31.665 86.195 1.00 89.25 253 PRO A C 1
ATOM 1440 O O . PRO A 1 212 ? 19.694 31.840 84.977 1.00 92.42 253 PRO A O 1
ATOM 1444 N N . ARG A 1 213 ? 19.158 30.603 86.774 1.00 87.32 254 ARG A N 1
ATOM 1445 C CA . ARG A 1 213 ? 18.435 29.614 85.992 1.00 82.78 254 ARG A CA 1
ATOM 1446 C C . ARG A 1 213 ? 16.976 30.084 85.953 1.00 86.05 254 ARG A C 1
ATOM 1447 O O . ARG A 1 213 ? 16.481 30.683 86.917 1.00 86.52 254 ARG A O 1
ATOM 1455 N N . HIS A 1 214 ? 16.312 29.854 84.818 1.00 88.27 255 HIS A N 1
ATOM 1456 C CA . HIS A 1 214 ? 14.900 30.217 84.631 1.00 84.42 255 HIS A CA 1
ATOM 1457 C C . HIS A 1 214 ? 14.057 28.997 84.985 1.00 82.48 255 HIS A C 1
ATOM 1458 O O . HIS A 1 214 ? 13.986 28.019 84.226 1.00 78.35 255 HIS A O 1
ATOM 1465 N N . VAL A 1 215 ? 13.446 29.056 86.163 1.00 81.28 256 VAL A N 1
ATOM 1466 C CA . VAL A 1 215 ? 12.605 27.974 86.638 1.00 79.19 256 VAL A CA 1
ATOM 1467 C C . VAL A 1 215 ? 11.176 28.470 86.808 1.00 84.91 256 VAL A C 1
ATOM 1468 O O . VAL A 1 215 ? 10.926 29.413 87.551 1.00 89.94 256 VAL A O 1
ATOM 1472 N N . GLU A 1 216 ? 10.239 27.856 86.094 1.00 87.16 257 GLU A N 1
ATOM 1473 C CA . GLU A 1 216 ? 8.839 28.240 86.198 1.00 85.15 257 GLU A CA 1
ATOM 1474 C C . GLU A 1 216 ? 8.101 27.038 86.764 1.00 83.88 257 GLU A C 1
ATOM 1475 O O . GLU A 1 216 ? 8.595 25.901 86.690 1.00 80.15 257 GLU A O 1
ATOM 1481 N N . ILE A 1 217 ? 6.945 27.285 87.370 1.00 84.30 258 ILE A N 1
ATOM 1482 C CA . ILE A 1 217 ? 6.151 26.195 87.933 1.00 85.25 258 ILE A CA 1
ATOM 1483 C C . ILE A 1 217 ? 4.815 26.100 87.213 1.00 83.55 258 ILE A C 1
ATOM 1484 O O . ILE A 1 217 ? 4.145 27.114 86.958 1.00 81.23 258 ILE A O 1
ATOM 1489 N N . GLN A 1 218 ? 4.443 24.875 86.870 1.00 81.95 259 GLN A N 1
ATOM 1490 C CA . GLN A 1 218 ? 3.187 24.654 86.187 1.00 83.69 259 GLN A CA 1
ATOM 1491 C C . GLN A 1 218 ? 2.093 24.630 87.232 1.00 83.62 259 GLN A C 1
ATOM 1492 O O . GLN A 1 218 ? 2.003 23.697 88.041 1.00 78.59 259 GLN A O 1
ATOM 1498 N N . VAL A 1 219 ? 1.276 25.677 87.219 1.00 85.61 260 VAL A N 1
ATOM 1499 C CA . VAL A 1 219 ? 0.165 25.795 88.156 1.00 88.23 260 VAL A CA 1
ATOM 1500 C C . VAL A 1 219 ? -1.091 25.387 87.410 1.00 88.57 260 VAL A C 1
ATOM 1501 O O . VAL A 1 219 ? -1.158 25.511 86.190 1.00 88.50 260 VAL A O 1
ATOM 1505 N N . PHE A 1 220 ? -2.080 24.892 88.141 1.00 90.06 261 PHE A N 1
ATOM 1506 C CA . PHE A 1 220 ? -3.343 24.499 87.534 1.00 93.25 261 PHE A CA 1
ATOM 1507 C C . PHE A 1 220 ? -4.406 24.444 88.618 1.00 92.86 261 PHE A C 1
ATOM 1508 O O . PHE A 1 220 ? -4.310 23.651 89.548 1.00 94.20 261 PHE A O 1
ATOM 1516 N N . ALA A 1 221 ? -5.418 25.290 88.508 1.00 91.07 262 ALA A N 1
ATOM 1517 C CA . ALA A 1 221 ? -6.480 25.296 89.497 1.00 90.86 262 ALA A CA 1
ATOM 1518 C C . ALA A 1 221 ? -7.754 24.745 88.862 1.00 92.40 262 ALA A C 1
ATOM 1519 O O . ALA A 1 221 ? -7.697 24.034 87.865 1.00 93.72 262 ALA A O 1
ATOM 1521 N N . ASP A 1 222 ? -8.896 25.047 89.473 1.00 93.65 263 ASP A N 1
ATOM 1522 C CA . ASP A 1 222 ? -10.208 24.665 88.953 1.00 93.45 263 ASP A CA 1
ATOM 1523 C C . ASP A 1 222 ? -11.166 25.735 89.455 1.00 92.98 263 ASP A C 1
ATOM 1524 O O . ASP A 1 222 ? -10.730 26.824 89.816 1.00 90.78 263 ASP A O 1
ATOM 1529 N N . ARG A 1 223 ? -12.462 25.459 89.466 1.00 94.96 264 ARG A N 1
ATOM 1530 C CA . ARG A 1 223 ? -13.390 26.461 89.951 1.00 95.53 264 ARG A CA 1
ATOM 1531 C C . ARG A 1 223 ? -13.583 26.310 91.444 1.00 96.39 264 ARG A C 1
ATOM 1532 O O . ARG A 1 223 ? -13.811 27.280 92.155 1.00 98.04 264 ARG A O 1
ATOM 1540 N N . HIS A 1 224 ? -13.453 25.080 91.917 1.00 98.32 265 HIS A N 1
ATOM 1541 C CA . HIS A 1 224 ? -13.661 24.763 93.320 1.00 97.68 265 HIS A CA 1
ATOM 1542 C C . HIS A 1 224 ? -12.551 25.145 94.293 1.00 97.73 265 HIS A C 1
ATOM 1543 O O . HIS A 1 224 ? -12.326 24.441 95.275 1.00 96.80 265 HIS A O 1
ATOM 1550 N N . GLY A 1 225 ? -11.867 26.257 94.022 1.00 97.85 266 GLY A N 1
ATOM 1551 C CA . GLY A 1 225 ? -10.811 26.731 94.904 1.00 97.63 266 GLY A CA 1
ATOM 1552 C C . GLY A 1 225 ? -9.557 25.881 95.048 1.00 99.83 266 GLY A C 1
ATOM 1553 O O . GLY A 1 225 ? -8.550 26.352 95.588 1.00 99.29 266 GLY A O 1
ATOM 1554 N N . HIS A 1 226 ? -9.602 24.632 94.590 1.00 100.56 267 HIS A N 1
ATOM 1555 C CA . HIS A 1 226 ? -8.430 23.759 94.677 1.00 101.04 267 HIS A CA 1
ATOM 1556 C C . HIS A 1 226 ? -7.356 24.272 93.734 1.00 99.63 267 HIS A C 1
ATOM 1557 O O . HIS A 1 226 ? -7.656 24.835 92.682 1.00 100.74 267 HIS A O 1
ATOM 1564 N N . CYS A 1 227 ? -6.101 24.094 94.111 1.00 94.93 268 CYS A N 1
ATOM 1565 C CA . CYS A 1 227 ? -5.026 24.521 93.243 1.00 91.39 268 CYS A CA 1
ATOM 1566 C C . CYS A 1 227 ? -3.795 23.718 93.535 1.00 91.84 268 CYS A C 1
ATOM 1567 O O . CYS A 1 227 ? -3.573 23.303 94.659 1.00 92.80 268 CYS A O 1
ATOM 1570 N N . LEU A 1 228 ? -2.995 23.482 92.511 1.00 94.56 269 LEU A N 1
ATOM 1571 C CA . LEU A 1 228 ? -1.788 22.712 92.701 1.00 96.59 269 LEU A CA 1
ATOM 1572 C C . LEU A 1 228 ? -0.761 23.055 91.651 1.00 95.99 269 LEU A C 1
ATOM 1573 O O . LEU A 1 228 ? -1.065 23.695 90.644 1.00 96.33 269 LEU A O 1
ATOM 1578 N N . TYR A 1 229 ? 0.471 22.665 91.920 1.00 95.96 270 TYR A N 1
ATOM 1579 C CA . TYR A 1 229 ? 1.544 22.918 90.994 1.00 96.60 270 TYR A CA 1
ATOM 1580 C C . TYR A 1 229 ? 1.989 21.558 90.476 1.00 97.21 270 TYR A C 1
ATOM 1581 O O . TYR A 1 229 ? 2.110 20.592 91.241 1.00 95.10 270 TYR A O 1
ATOM 1590 N N . LEU A 1 230 ? 2.209 21.483 89.167 1.00 95.78 271 LEU A N 1
ATOM 1591 C CA . LEU A 1 230 ? 2.602 20.235 88.530 1.00 93.06 271 LEU A CA 1
ATOM 1592 C C . LEU A 1 230 ? 4.096 20.251 88.221 1.00 90.58 271 LEU A C 1
ATOM 1593 O O . LEU A 1 230 ? 4.505 20.307 87.066 1.00 91.66 271 LEU A O 1
ATOM 1598 N N . ASN A 1 231 ? 4.900 20.196 89.280 1.00 87.29 272 ASN A N 1
ATOM 1599 C CA . ASN A 1 231 ? 6.350 20.226 89.170 1.00 85.66 272 ASN A CA 1
ATOM 1600 C C . ASN A 1 231 ? 6.788 21.502 88.440 1.00 87.27 272 ASN A C 1
ATOM 1601 O O . ASN A 1 231 ? 5.962 22.355 88.081 1.00 87.40 272 ASN A O 1
ATOM 1606 N N . GLU A 1 232 ? 8.089 21.632 88.216 1.00 86.38 273 GLU A N 1
ATOM 1607 C CA . GLU A 1 232 ? 8.629 22.819 87.560 1.00 86.10 273 GLU A CA 1
ATOM 1608 C C . GLU A 1 232 ? 9.345 22.482 86.260 1.00 88.89 273 GLU A C 1
ATOM 1609 O O . GLU A 1 232 ? 9.640 21.317 85.985 1.00 91.05 273 GLU A O 1
ATOM 1615 N N . ARG A 1 233 ? 9.638 23.513 85.473 1.00 88.01 274 ARG A N 1
ATOM 1616 C CA . ARG A 1 233 ? 10.338 23.342 84.204 1.00 88.14 274 ARG A CA 1
ATOM 1617 C C . ARG A 1 233 ? 11.474 24.336 84.148 1.00 90.26 274 ARG A C 1
ATOM 1618 O O . ARG A 1 233 ? 11.349 25.452 84.656 1.00 90.49 274 ARG A O 1
ATOM 1626 N N . ASP A 1 234 ? 12.585 23.940 83.540 1.00 91.80 275 ASP A N 1
ATOM 1627 C CA . ASP A 1 234 ? 13.695 24.866 83.396 1.00 92.70 275 ASP A CA 1
ATOM 1628 C C . ASP A 1 234 ? 13.697 25.281 81.947 1.00 90.88 275 ASP A C 1
ATOM 1629 O O . ASP A 1 234 ? 13.594 24.444 81.055 1.00 92.69 275 ASP A O 1
ATOM 1634 N N . CYS A 1 235 ? 13.808 26.578 81.717 1.00 88.63 276 CYS A N 1
ATOM 1635 C CA . CYS A 1 235 ? 13.786 27.107 80.366 1.00 88.83 276 CYS A CA 1
ATOM 1636 C C . CYS A 1 235 ? 14.898 28.140 80.226 1.00 87.33 276 CYS A C 1
ATOM 1637 O O . CYS A 1 235 ? 14.703 29.235 79.665 1.00 82.73 276 CYS A O 1
ATOM 1640 N N . SER A 1 236 ? 16.071 27.759 80.732 1.00 85.99 277 SER A N 1
ATOM 1641 C CA . SER A 1 236 ? 17.242 28.624 80.743 1.00 84.25 277 SER A CA 1
ATOM 1642 C C . SER A 1 236 ? 17.875 28.916 79.412 1.00 83.60 277 SER A C 1
ATOM 1643 O O . SER A 1 236 ? 18.176 30.068 79.119 1.00 80.74 277 SER A O 1
ATOM 1646 N N . ILE A 1 237 ? 18.094 27.881 78.612 1.00 84.79 278 ILE A N 1
ATOM 1647 C CA . ILE A 1 237 ? 18.702 28.075 77.303 1.00 85.68 278 ILE A CA 1
ATOM 1648 C C . ILE A 1 237 ? 17.782 28.891 76.386 1.00 88.25 278 ILE A C 1
ATOM 1649 O O . ILE A 1 237 ? 16.809 28.369 75.835 1.00 87.84 278 ILE A O 1
ATOM 1654 N N . GLN A 1 238 ? 18.100 30.176 76.225 1.00 90.92 279 GLN A N 1
ATOM 1655 C CA . GLN A 1 238 ? 17.293 31.075 75.402 1.00 92.76 279 GLN A CA 1
ATOM 1656 C C . GLN A 1 238 ? 18.081 31.889 74.394 1.00 97.78 279 GLN A C 1
ATOM 1657 O O . GLN A 1 238 ? 19.097 32.502 74.724 1.00 96.50 279 GLN A O 1
ATOM 1663 N N . ARG A 1 239 ? 17.585 31.891 73.162 1.00 104.65 280 ARG A N 1
ATOM 1664 C CA . ARG A 1 239 ? 18.208 32.618 72.071 1.00 111.28 280 ARG A CA 1
ATOM 1665 C C . ARG A 1 239 ? 17.758 34.049 72.219 1.00 114.93 280 ARG A C 1
ATOM 1666 O O . ARG A 1 239 ? 16.568 34.344 72.078 1.00 114.41 280 ARG A O 1
ATOM 1674 N N . ARG A 1 240 ? 18.711 34.925 72.527 1.00 118.49 281 ARG A N 1
ATOM 1675 C CA . ARG A 1 240 ? 18.437 36.342 72.700 1.00 120.56 281 ARG A CA 1
ATOM 1676 C C . ARG A 1 240 ? 16.976 36.499 73.124 1.00 119.24 281 ARG A C 1
ATOM 1677 O O . ARG A 1 240 ? 16.119 36.897 72.325 1.00 114.91 281 ARG A O 1
ATOM 1685 N N . HIS A 1 241 ? 16.713 36.153 74.387 1.00 119.24 282 HIS A N 1
ATOM 1686 C CA . HIS A 1 241 ? 15.376 36.210 74.971 1.00 117.10 282 HIS A CA 1
ATOM 1687 C C . HIS A 1 241 ? 14.425 35.502 74.035 1.00 117.08 282 HIS A C 1
ATOM 1688 O O . HIS A 1 241 ? 14.058 36.039 72.987 1.00 117.86 282 HIS A O 1
ATOM 1695 N N . GLN A 1 242 ? 14.056 34.284 74.417 1.00 114.59 283 GLN A N 1
ATOM 1696 C CA . GLN A 1 242 ? 13.144 33.430 73.652 1.00 111.25 283 GLN A CA 1
ATOM 1697 C C . GLN A 1 242 ? 13.545 32.015 73.998 1.00 104.14 283 GLN A C 1
ATOM 1698 O O . GLN A 1 242 ? 14.659 31.591 73.678 1.00 101.89 283 GLN A O 1
ATOM 1704 N N . LYS A 1 243 ? 12.641 31.292 74.650 1.00 96.53 284 LYS A N 1
ATOM 1705 C CA . LYS A 1 243 ? 12.913 29.921 75.058 1.00 91.61 284 LYS A CA 1
ATOM 1706 C C . LYS A 1 243 ? 13.245 29.023 73.862 1.00 88.43 284 LYS A C 1
ATOM 1707 O O . LYS A 1 243 ? 12.521 28.980 72.865 1.00 88.43 284 LYS A O 1
ATOM 1713 N N . VAL A 1 244 ? 14.360 28.316 73.961 1.00 84.80 285 VAL A N 1
ATOM 1714 C CA . VAL A 1 244 ? 14.798 27.452 72.875 1.00 84.65 285 VAL A CA 1
ATOM 1715 C C . VAL A 1 244 ? 14.727 25.991 73.277 1.00 83.68 285 VAL A C 1
ATOM 1716 O O . VAL A 1 244 ? 14.392 25.118 72.464 1.00 85.59 285 VAL A O 1
ATOM 1720 N N . VAL A 1 245 ? 15.047 25.733 74.538 1.00 77.03 286 VAL A N 1
ATOM 1721 C CA . VAL A 1 245 ? 15.045 24.378 75.052 1.00 73.76 286 VAL A CA 1
ATOM 1722 C C . VAL A 1 245 ? 14.310 24.424 76.374 1.00 73.70 286 VAL A C 1
ATOM 1723 O O . VAL A 1 245 ? 14.330 25.445 77.052 1.00 73.14 286 VAL A O 1
ATOM 1727 N N . GLU A 1 246 ? 13.645 23.333 76.736 1.00 73.44 287 GLU A N 1
ATOM 1728 C CA . GLU A 1 246 ? 12.952 23.279 78.018 1.00 73.87 287 GLU A CA 1
ATOM 1729 C C . GLU A 1 246 ? 13.094 21.892 78.590 1.00 73.21 287 GLU A C 1
ATOM 1730 O O . GLU A 1 246 ? 13.328 20.925 77.857 1.00 71.57 287 GLU A O 1
ATOM 1736 N N . GLU A 1 247 ? 12.991 21.793 79.907 1.00 72.13 288 GLU A N 1
ATOM 1737 C CA . GLU A 1 247 ? 13.045 20.489 80.527 1.00 73.57 288 GLU A CA 1
ATOM 1738 C C . GLU A 1 247 ? 12.336 20.430 81.849 1.00 73.83 288 GLU A C 1
ATOM 1739 O O . GLU A 1 247 ? 12.103 21.448 82.513 1.00 75.68 288 GLU A O 1
ATOM 1745 N N . ALA A 1 248 ? 11.969 19.213 82.208 1.00 69.19 289 ALA A N 1
ATOM 1746 C CA . ALA A 1 248 ? 11.268 18.970 83.437 1.00 68.72 289 ALA A CA 1
ATOM 1747 C C . ALA A 1 248 ? 11.686 17.576 83.836 1.00 70.95 289 ALA A C 1
ATOM 1748 O O . ALA A 1 248 ? 11.613 16.632 83.055 1.00 71.31 289 ALA A O 1
ATOM 1750 N N . PRO A 1 249 ? 12.150 17.435 85.067 1.00 73.70 290 PRO A N 1
ATOM 1751 C CA . PRO A 1 249 ? 12.262 18.553 86.000 1.00 77.53 290 PRO A CA 1
ATOM 1752 C C . PRO A 1 249 ? 13.535 19.376 85.834 1.00 81.67 290 PRO A C 1
ATOM 1753 O O . PRO A 1 249 ? 14.410 19.039 85.035 1.00 75.96 290 PRO A O 1
ATOM 1757 N N . ALA A 1 250 ? 13.618 20.467 86.596 1.00 91.23 291 ALA A N 1
ATOM 1758 C CA . ALA A 1 250 ? 14.783 21.352 86.575 1.00 95.88 291 ALA A CA 1
ATOM 1759 C C . ALA A 1 250 ? 15.933 20.518 87.134 1.00 98.30 291 ALA A C 1
ATOM 1760 O O . ALA A 1 250 ? 15.969 20.217 88.331 1.00 96.96 291 ALA A O 1
ATOM 1762 N N . PRO A 1 251 ?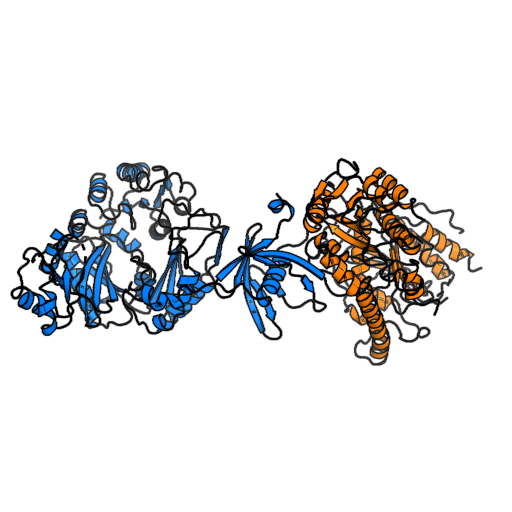 16.882 20.130 86.261 1.00 101.02 292 PRO A N 1
ATOM 1763 C CA . PRO A 1 251 ? 18.075 19.323 86.535 1.00 100.40 292 PRO A CA 1
ATOM 1764 C C . PRO A 1 251 ? 18.673 19.354 87.937 1.00 100.82 292 PRO A C 1
ATOM 1765 O O . PRO A 1 251 ? 18.858 18.305 88.571 1.00 101.87 292 PRO A O 1
ATOM 1769 N N . GLY A 1 252 ? 18.962 20.549 88.430 1.00 98.72 293 GLY A N 1
ATOM 1770 C CA . GLY A 1 252 ? 19.583 20.651 89.734 1.00 99.32 293 GLY A CA 1
ATOM 1771 C C . GLY A 1 252 ? 18.784 20.518 91.017 1.00 98.34 293 GLY A C 1
ATOM 1772 O O . GLY A 1 252 ? 18.988 19.572 91.772 1.00 97.86 293 GLY A O 1
ATOM 1773 N N . LEU A 1 253 ? 17.881 21.461 91.265 1.00 98.29 294 LEU A N 1
ATOM 1774 C CA . LEU A 1 253 ? 17.108 21.486 92.502 1.00 99.88 294 LEU A CA 1
ATOM 1775 C C . LEU A 1 253 ? 16.441 20.204 93.006 1.00 101.99 294 LEU A C 1
ATOM 1776 O O . LEU A 1 253 ? 15.980 19.367 92.223 1.00 101.83 294 LEU A O 1
ATOM 1781 N N . GLY A 1 254 ? 16.419 20.065 94.335 1.00 102.11 295 GLY A N 1
ATOM 1782 C CA . GLY A 1 254 ? 15.836 18.896 94.975 1.00 102.92 295 GLY A CA 1
ATOM 1783 C C . GLY A 1 254 ? 14.428 19.111 95.511 1.00 103.47 295 GLY A C 1
ATOM 1784 O O . GLY A 1 254 ? 13.817 20.158 95.274 1.00 105.24 295 GLY A O 1
ATOM 1785 N N . ALA A 1 255 ? 13.922 18.126 96.251 1.00 100.27 296 ALA A N 1
ATOM 1786 C CA . ALA A 1 255 ? 12.567 18.166 96.808 1.00 97.95 296 ALA A CA 1
ATOM 1787 C C . ALA A 1 255 ? 12.152 19.444 97.542 1.00 98.17 296 ALA A C 1
ATOM 1788 O O . ALA A 1 255 ? 11.078 20.000 97.275 1.00 95.87 296 ALA A O 1
ATOM 1790 N N . GLU A 1 256 ? 12.986 19.898 98.472 1.00 98.33 297 GLU A N 1
ATOM 1791 C CA . GLU A 1 256 ? 12.672 21.087 99.245 1.00 100.12 297 GLU A CA 1
ATOM 1792 C C . GLU A 1 256 ? 12.482 22.320 98.386 1.00 98.16 297 GLU A C 1
ATOM 1793 O O . GLU A 1 256 ? 11.487 23.029 98.491 1.00 98.38 297 GLU A O 1
ATOM 1799 N N . LEU A 1 257 ? 13.452 22.568 97.528 1.00 97.57 298 LEU A N 1
ATOM 1800 C CA . LEU A 1 257 ? 13.432 23.719 96.641 1.00 95.40 298 LEU A CA 1
ATOM 1801 C C . LEU A 1 257 ? 12.233 23.689 95.687 1.00 96.26 298 LEU A C 1
ATOM 1802 O O . LEU A 1 257 ? 11.683 24.729 95.305 1.00 90.53 298 LEU A O 1
ATOM 1807 N N . ARG A 1 258 ? 11.839 22.477 95.312 1.00 99.29 299 ARG A N 1
ATOM 1808 C CA . ARG A 1 258 ? 10.718 22.264 94.406 1.00 101.67 299 ARG A CA 1
ATOM 1809 C C . ARG A 1 258 ? 9.429 22.705 95.100 1.00 100.75 299 ARG A C 1
ATOM 1810 O O . ARG A 1 258 ? 8.737 23.609 94.631 1.00 96.28 299 ARG A O 1
ATOM 1818 N N . ARG A 1 259 ? 9.121 22.075 96.229 1.00 103.16 300 ARG A N 1
ATOM 1819 C CA . ARG A 1 259 ? 7.906 22.415 96.953 1.00 106.98 300 ARG A CA 1
ATOM 1820 C C . ARG A 1 259 ? 7.895 23.869 97.399 1.00 103.87 300 ARG A C 1
ATOM 1821 O O . ARG A 1 259 ? 6.837 24.467 97.549 1.00 104.11 300 ARG A O 1
ATOM 1829 N N . ALA A 1 260 ? 9.067 24.453 97.596 1.00 100.46 301 ALA A N 1
ATOM 1830 C CA . ALA A 1 260 ? 9.120 25.848 98.005 1.00 97.25 301 ALA A CA 1
ATOM 1831 C C . ALA A 1 260 ? 8.613 26.748 96.869 1.00 96.13 301 ALA A C 1
ATOM 1832 O O . ALA A 1 260 ? 7.705 27.567 97.061 1.00 93.93 301 ALA A O 1
ATOM 1834 N N . MET A 1 261 ? 9.197 26.581 95.683 1.00 94.38 302 MET A N 1
ATOM 1835 C CA . MET A 1 261 ? 8.807 27.379 94.528 1.00 91.13 302 MET A CA 1
ATOM 1836 C C . MET A 1 261 ? 7.389 27.041 94.101 1.00 90.71 302 MET A C 1
ATOM 1837 O O . MET A 1 261 ? 6.650 27.913 93.650 1.00 89.47 302 MET A O 1
ATOM 1842 N N . GLY A 1 262 ? 7.015 25.771 94.238 1.00 88.85 303 GLY A N 1
ATOM 1843 C CA . GLY A 1 262 ? 5.675 25.356 93.869 1.00 86.47 303 GLY A CA 1
ATOM 1844 C C . GLY A 1 262 ? 4.628 26.037 94.733 1.00 87.55 303 GLY A C 1
ATOM 1845 O O . GLY A 1 262 ? 3.663 26.632 94.225 1.00 85.11 303 GLY A O 1
ATOM 1846 N N . GLU A 1 263 ? 4.818 25.948 96.048 1.00 88.75 304 GLU A N 1
ATOM 1847 C CA . GLU A 1 263 ? 3.898 26.558 96.995 1.00 89.09 304 GLU A CA 1
ATOM 1848 C C . GLU A 1 263 ? 3.834 28.050 96.698 1.00 87.84 304 GLU A C 1
ATOM 1849 O O . GLU A 1 263 ? 2.749 28.637 96.613 1.00 86.92 304 GLU A O 1
ATOM 1855 N N . ALA A 1 264 ? 4.998 28.664 96.521 1.00 85.12 305 ALA A N 1
ATOM 1856 C CA . ALA A 1 264 ? 5.041 30.089 96.211 1.00 85.71 305 ALA A CA 1
ATOM 1857 C C . ALA A 1 264 ? 4.096 30.419 95.026 1.00 85.46 305 ALA A C 1
ATOM 1858 O O . ALA A 1 264 ? 3.236 31.308 95.119 1.00 81.02 305 ALA A O 1
ATOM 1860 N N . ALA A 1 265 ? 4.262 29.677 93.928 1.00 85.51 306 ALA A N 1
ATOM 1861 C CA . ALA A 1 265 ? 3.466 29.842 92.716 1.00 82.94 306 ALA A CA 1
ATOM 1862 C C . ALA A 1 265 ? 1.998 29.558 92.988 1.00 82.21 306 ALA A C 1
ATOM 1863 O O . ALA A 1 265 ? 1.116 30.261 92.487 1.00 80.41 306 ALA A O 1
ATOM 1865 N N . VAL A 1 266 ? 1.734 28.523 93.778 1.00 81.39 307 VAL A N 1
ATOM 1866 C CA . VAL A 1 266 ? 0.355 28.181 94.100 1.00 84.65 307 VAL A CA 1
ATOM 1867 C C . VAL A 1 266 ? -0.307 29.326 94.895 1.00 85.85 307 VAL A C 1
ATOM 1868 O O . VAL A 1 266 ? -1.452 29.687 94.626 1.00 78.90 307 VAL A O 1
ATOM 1872 N N . ARG A 1 267 ? 0.428 29.910 95.849 1.00 91.30 308 ARG A N 1
ATOM 1873 C CA . ARG A 1 267 ? -0.086 31.026 96.661 1.00 93.42 308 ARG A CA 1
ATOM 1874 C C . ARG A 1 267 ? -0.292 32.244 95.758 1.00 92.66 308 ARG A C 1
ATOM 1875 O O . ARG A 1 267 ? -1.148 33.101 96.020 1.00 89.96 308 ARG A O 1
ATOM 1883 N N . ALA A 1 268 ? 0.524 32.317 94.708 1.00 92.34 309 ALA A N 1
ATOM 1884 C CA . ALA A 1 268 ? 0.465 33.414 93.751 1.00 92.24 309 ALA A CA 1
ATOM 1885 C C . ALA A 1 268 ? -0.822 33.321 92.938 1.00 93.95 309 ALA A C 1
ATOM 1886 O O . ALA A 1 268 ? -1.446 34.335 92.620 1.00 93.23 309 ALA A O 1
ATOM 1888 N N . ALA A 1 269 ? -1.220 32.092 92.620 1.00 95.37 310 ALA A N 1
ATOM 1889 C CA . ALA A 1 269 ? -2.424 31.847 91.834 1.00 94.23 310 ALA A CA 1
ATOM 1890 C C . ALA A 1 269 ? -3.671 31.956 92.692 1.00 91.97 310 ALA A C 1
ATOM 1891 O O . ALA A 1 269 ? -4.699 32.459 92.240 1.00 88.10 310 ALA A O 1
ATOM 1893 N N . GLN A 1 270 ? -3.575 31.452 93.920 1.00 90.93 311 GLN A N 1
ATOM 1894 C CA . GLN A 1 270 ? -4.681 31.515 94.870 1.00 90.69 311 GLN A CA 1
ATOM 1895 C C . GLN A 1 270 ? -4.975 33.001 95.025 1.00 91.03 311 GLN A C 1
ATOM 1896 O O . GLN A 1 270 ? -6.130 33.432 94.985 1.00 89.08 311 GLN A O 1
ATOM 1902 N N . ALA A 1 271 ? -3.894 33.768 95.174 1.00 92.07 312 ALA A N 1
ATOM 1903 C CA . ALA A 1 271 ? -3.926 35.220 95.332 1.00 91.49 312 ALA A CA 1
ATOM 1904 C C . ALA A 1 271 ? -4.941 35.908 94.427 1.00 90.36 312 ALA A C 1
ATOM 1905 O O . ALA A 1 271 ? -5.887 36.512 94.913 1.00 89.68 312 ALA A O 1
ATOM 1907 N N . ILE A 1 272 ? -4.743 35.823 93.115 1.00 92.66 313 ILE A N 1
ATOM 1908 C CA . ILE A 1 272 ? -5.666 36.452 92.168 1.00 93.48 313 ILE A CA 1
ATOM 1909 C C . ILE A 1 272 ? -6.854 35.566 91.787 1.00 94.74 313 ILE A C 1
ATOM 1910 O O . ILE A 1 272 ? -7.558 35.851 90.817 1.00 92.57 313 ILE A O 1
ATOM 1915 N N . GLY A 1 273 ? -7.081 34.504 92.560 1.00 95.52 314 GLY A N 1
ATOM 1916 C CA . GLY A 1 273 ? -8.187 33.609 92.273 1.00 95.78 314 GLY A CA 1
ATOM 1917 C C . GLY A 1 273 ? -8.070 33.082 90.858 1.00 98.18 314 GLY A C 1
ATOM 1918 O O . GLY A 1 273 ? -8.865 33.423 89.992 1.00 96.27 314 GLY A O 1
ATOM 1919 N N . TYR A 1 274 ? -7.065 32.244 90.625 1.00 100.79 315 TYR A N 1
ATOM 1920 C CA . TYR A 1 274 ? -6.824 31.669 89.304 1.00 99.67 315 TYR A CA 1
ATOM 1921 C C . TYR A 1 274 ? -7.742 30.455 89.085 1.00 97.52 315 TYR A C 1
ATOM 1922 O O . TYR A 1 274 ? -8.215 29.848 90.046 1.00 93.14 315 TYR A O 1
ATOM 1931 N N . VAL A 1 275 ? -8.009 30.112 87.828 1.00 97.98 316 VAL A N 1
ATOM 1932 C CA . VAL A 1 275 ? -8.864 28.969 87.552 1.00 98.99 316 VAL A CA 1
ATOM 1933 C C . VAL A 1 275 ? -8.248 27.929 86.620 1.00 101.00 316 VAL A C 1
ATOM 1934 O O . VAL A 1 275 ? -8.199 26.744 86.959 1.00 103.10 316 VAL A O 1
ATOM 1938 N N . GLY A 1 276 ? -7.764 28.350 85.458 1.00 99.06 317 GLY A N 1
ATOM 1939 C CA . GLY A 1 276 ? -7.203 27.368 84.544 1.00 96.82 317 GLY A CA 1
ATOM 1940 C C . GLY A 1 276 ? -5.773 26.903 84.767 1.00 94.36 317 GLY A C 1
ATOM 1941 O O . GLY A 1 276 ? -5.333 26.574 85.882 1.00 86.41 317 GLY A O 1
ATOM 1942 N N . ALA A 1 277 ? -5.057 26.857 83.650 1.00 94.95 318 ALA A N 1
ATOM 1943 C CA . ALA A 1 277 ? -3.661 26.467 83.614 1.00 92.21 318 ALA A CA 1
ATOM 1944 C C . ALA A 1 277 ? -2.847 27.732 83.435 1.00 92.34 318 ALA A C 1
ATOM 1945 O O . ALA A 1 277 ? -3.304 28.703 82.824 1.00 93.33 318 ALA A O 1
ATOM 1947 N N . GLY A 1 278 ? -1.635 27.711 83.962 1.00 91.09 319 GLY A N 1
ATOM 1948 C CA . GLY A 1 278 ? -0.766 28.859 83.856 1.00 89.70 319 GLY A CA 1
ATOM 1949 C C . GLY A 1 278 ? 0.497 28.493 84.578 1.00 90.63 319 GLY A C 1
ATOM 1950 O O . GLY A 1 278 ? 0.540 27.494 85.301 1.00 87.42 319 GLY A O 1
ATOM 1951 N N . THR A 1 279 ? 1.544 29.271 84.372 1.00 93.93 320 THR A N 1
ATOM 1952 C CA . THR A 1 279 ? 2.778 28.974 85.062 1.00 98.20 320 THR A CA 1
ATOM 1953 C C . THR A 1 279 ? 3.347 30.244 85.625 1.00 99.57 320 THR A C 1
ATOM 1954 O O . THR A 1 279 ? 3.156 31.343 85.082 1.00 98.52 320 THR A O 1
ATOM 1958 N N . VAL A 1 280 ? 4.019 30.082 86.751 1.00 99.42 321 VAL A N 1
ATOM 1959 C CA . VAL A 1 280 ? 4.649 31.197 87.406 1.00 101.34 321 VAL A CA 1
ATOM 1960 C C . VAL A 1 280 ? 6.105 31.108 86.957 1.00 99.09 321 VAL A C 1
ATOM 1961 O O . VAL A 1 280 ? 6.760 30.069 87.110 1.00 97.12 321 VAL A O 1
ATOM 1965 N N . GLU A 1 281 ? 6.595 32.187 86.358 1.00 97.38 322 GLU A N 1
ATOM 1966 C CA . GLU A 1 281 ? 7.965 32.203 85.883 1.00 97.57 322 GLU A CA 1
ATOM 1967 C C . GLU A 1 281 ? 8.895 32.835 86.915 1.00 97.38 322 GLU A C 1
ATOM 1968 O O . GLU A 1 281 ? 8.832 34.039 87.166 1.00 98.24 322 GLU A O 1
ATOM 1974 N N . PHE A 1 282 ? 9.746 32.010 87.522 1.00 97.21 323 PHE A N 1
ATOM 1975 C CA . PHE A 1 282 ? 10.710 32.481 88.519 1.00 98.27 323 PHE A CA 1
ATOM 1976 C C . PHE A 1 282 ? 12.095 32.679 87.904 1.00 98.59 323 PHE A C 1
ATOM 1977 O O . PHE A 1 282 ? 12.266 32.680 86.689 1.00 100.00 323 PHE A O 1
ATOM 1985 N N . LEU A 1 283 ? 13.088 32.820 88.773 1.00 99.54 324 LEU A N 1
ATOM 1986 C CA . LEU A 1 283 ? 14.479 33.023 88.378 1.00 95.06 324 LEU A CA 1
ATOM 1987 C C . LEU A 1 283 ? 15.285 32.770 89.655 1.00 94.65 324 LEU A C 1
ATOM 1988 O O . LEU A 1 283 ? 15.062 33.450 90.656 1.00 96.63 324 LEU A O 1
ATOM 1993 N N . LEU A 1 284 ? 16.176 31.782 89.658 1.00 92.01 325 LEU A N 1
ATOM 1994 C CA . LEU A 1 284 ? 16.964 31.537 90.865 1.00 94.98 325 LEU A CA 1
ATOM 1995 C C . LEU A 1 284 ? 18.470 31.549 90.575 1.00 101.14 325 LEU A C 1
ATOM 1996 O O . LEU A 1 284 ? 18.945 30.842 89.685 1.00 99.56 325 LEU A O 1
ATOM 2001 N N . ASP A 1 285 ? 19.216 32.356 91.333 1.00 108.61 326 ASP A N 1
ATOM 2002 C CA . ASP A 1 285 ? 20.666 32.463 91.137 1.00 115.87 326 ASP A CA 1
ATOM 2003 C C . ASP A 1 285 ? 21.414 31.209 91.536 1.00 116.56 326 ASP A C 1
ATOM 2004 O O . ASP A 1 285 ? 20.810 30.152 91.726 1.00 116.55 326 ASP A O 1
ATOM 2009 N N . GLU A 1 286 ? 22.735 31.323 91.637 1.00 117.52 327 GLU A N 1
ATOM 2010 C CA . GLU A 1 286 ? 23.549 30.182 92.022 1.00 120.63 327 GLU A CA 1
ATOM 2011 C C . GLU A 1 286 ? 23.292 29.936 93.505 1.00 122.97 327 GLU A C 1
ATOM 2012 O O . GLU A 1 286 ? 23.461 28.821 94.004 1.00 122.91 327 GLU A O 1
ATOM 2018 N N . ARG A 1 287 ? 22.851 30.993 94.189 1.00 125.85 328 ARG A N 1
ATOM 2019 C CA . ARG A 1 287 ? 22.589 30.970 95.629 1.00 127.18 328 ARG A CA 1
ATOM 2020 C C . ARG A 1 287 ? 21.237 30.415 96.103 1.00 127.94 328 ARG A C 1
ATOM 2021 O O . ARG A 1 287 ? 20.910 30.540 97.280 1.00 130.31 328 ARG A O 1
ATOM 2029 N N . GLY A 1 288 ? 20.455 29.818 95.203 1.00 126.45 329 GLY A N 1
ATOM 2030 C CA . GLY A 1 288 ? 19.179 29.224 95.593 1.00 123.51 329 GLY A CA 1
ATOM 2031 C C . GLY A 1 288 ? 17.965 30.102 95.863 1.00 120.76 329 GLY A C 1
ATOM 2032 O O . GLY A 1 288 ? 16.864 29.585 96.076 1.00 120.00 329 GLY A O 1
ATOM 2033 N N . GLN A 1 289 ? 18.153 31.418 95.866 1.00 117.50 330 GLN A N 1
ATOM 2034 C CA . GLN A 1 289 ? 17.054 32.355 96.104 1.00 113.68 330 GLN A CA 1
ATOM 2035 C C . GLN A 1 289 ? 16.254 32.487 94.809 1.00 109.43 330 GLN A C 1
ATOM 2036 O O . GLN A 1 289 ? 16.828 32.776 93.761 1.00 109.19 330 GLN A O 1
ATOM 2042 N N . PHE A 1 290 ? 14.941 32.289 94.867 1.00 104.20 331 PHE A N 1
ATOM 2043 C CA . PHE A 1 290 ? 14.130 32.399 93.656 1.00 99.50 331 PHE A CA 1
ATOM 2044 C C . PHE A 1 290 ? 13.168 33.587 93.646 1.00 96.50 331 PHE A C 1
ATOM 2045 O O . PHE A 1 290 ? 12.465 33.838 94.619 1.00 96.63 331 PHE A O 1
ATOM 2053 N N . PHE A 1 291 ? 13.128 34.310 92.533 1.00 92.20 332 PHE A N 1
ATOM 2054 C CA . PHE A 1 291 ? 12.282 35.493 92.445 1.00 93.82 332 PHE A CA 1
ATOM 2055 C C . PHE A 1 291 ? 11.224 35.498 91.336 1.00 93.02 332 PHE A C 1
ATOM 2056 O O . PHE A 1 291 ? 11.472 35.053 90.213 1.00 93.99 332 PHE A O 1
ATOM 2064 N N . PHE A 1 292 ? 10.050 36.033 91.653 1.00 88.09 333 PHE A N 1
ATOM 2065 C CA . PHE A 1 292 ? 8.972 36.109 90.687 1.00 87.44 333 PHE A CA 1
ATOM 2066 C C . PHE A 1 292 ? 9.272 37.115 89.594 1.00 86.51 333 PHE A C 1
ATOM 2067 O O . PHE A 1 292 ? 9.714 38.222 89.866 1.00 83.18 333 PHE A O 1
ATOM 2075 N N . MET A 1 293 ? 9.002 36.710 88.356 1.00 88.56 334 MET A N 1
ATOM 2076 C CA . MET A 1 293 ? 9.238 37.530 87.175 1.00 90.39 334 MET A CA 1
ATOM 2077 C C . MET A 1 293 ? 7.920 37.914 86.526 1.00 91.18 334 MET A C 1
ATOM 2078 O O . MET A 1 293 ? 7.704 39.073 86.172 1.00 89.11 334 MET A O 1
ATOM 2083 N N . GLU A 1 294 ? 7.056 36.920 86.352 1.00 94.27 335 GLU A N 1
ATOM 2084 C CA . GLU A 1 294 ? 5.717 37.106 85.790 1.00 96.93 335 GLU A CA 1
ATOM 2085 C C . GLU A 1 294 ? 4.999 35.774 85.637 1.00 95.04 335 GLU A C 1
ATOM 2086 O O . GLU A 1 294 ? 5.611 34.703 85.564 1.00 93.34 335 GLU A O 1
ATOM 2092 N N . MET A 1 295 ? 3.683 35.843 85.633 1.00 92.41 336 MET A N 1
ATOM 2093 C CA . MET A 1 295 ? 2.900 34.645 85.504 1.00 89.55 336 MET A CA 1
ATOM 2094 C C . MET A 1 295 ? 2.214 34.694 84.148 1.00 87.98 336 MET A C 1
ATOM 2095 O O . MET A 1 295 ? 1.758 35.754 83.713 1.00 84.45 336 MET A O 1
ATOM 2100 N N . ASN A 1 296 ? 2.180 33.555 83.461 1.00 87.57 337 ASN A N 1
ATOM 2101 C CA . ASN A 1 296 ? 1.517 33.477 82.165 1.00 86.67 337 ASN A CA 1
ATOM 2102 C C . ASN A 1 296 ? 0.100 32.964 82.429 1.00 87.81 337 ASN A C 1
ATOM 2103 O O . ASN A 1 296 ? -0.081 31.854 82.947 1.00 86.52 337 ASN A O 1
ATOM 2108 N N . THR A 1 297 ? -0.892 33.784 82.085 1.00 88.88 338 THR A N 1
ATOM 2109 C CA . THR A 1 297 ? -2.309 33.457 82.296 1.00 91.40 338 THR A CA 1
ATOM 2110 C C . THR A 1 297 ? -2.921 32.676 81.117 1.00 89.90 338 THR A C 1
ATOM 2111 O O . THR A 1 297 ? -4.026 32.952 80.628 1.00 89.22 338 THR A O 1
ATOM 2115 N N . ARG A 1 298 ? -2.174 31.669 80.694 1.00 87.11 339 ARG A N 1
ATOM 2116 C CA . ARG A 1 298 ? -2.534 30.827 79.572 1.00 83.72 339 ARG A CA 1
ATOM 2117 C C . ARG A 1 298 ? -1.869 29.489 79.837 1.00 81.55 339 ARG A C 1
ATOM 2118 O O . ARG A 1 298 ? -1.455 29.218 80.960 1.00 84.05 339 ARG A O 1
ATOM 2126 N N . LEU A 1 299 ? -1.786 28.646 78.814 1.00 77.48 340 LEU A N 1
ATOM 2127 C CA . LEU A 1 299 ? -1.105 27.359 78.945 1.00 71.55 340 LEU A CA 1
ATOM 2128 C C . LEU A 1 299 ? 0.308 27.655 78.422 1.00 69.52 340 LEU A C 1
ATOM 2129 O O . LEU A 1 299 ? 0.482 28.514 77.562 1.00 64.13 340 LEU A O 1
ATOM 2134 N N . GLN A 1 300 ? 1.326 26.984 78.939 1.00 72.03 341 GLN A N 1
ATOM 2135 C CA . GLN A 1 300 ? 2.673 27.278 78.447 1.00 77.07 341 GLN A CA 1
ATOM 2136 C C . GLN A 1 300 ? 3.022 26.527 77.175 1.00 73.34 341 GLN A C 1
ATOM 2137 O O . GLN A 1 300 ? 2.563 25.399 76.959 1.00 73.55 341 GLN A O 1
ATOM 2143 N N . VAL A 1 301 ? 3.824 27.158 76.327 1.00 67.11 342 VAL A N 1
ATOM 2144 C CA . VAL A 1 301 ? 4.228 26.509 75.100 1.00 65.58 342 VAL A CA 1
ATOM 2145 C C . VAL A 1 301 ? 4.956 25.187 75.442 1.00 68.15 342 VAL A C 1
ATOM 2146 O O . VAL A 1 301 ? 4.600 24.084 74.988 1.00 66.33 342 VAL A O 1
ATOM 2150 N N . GLU A 1 302 ? 5.967 25.300 76.281 1.00 70.53 343 GLU A N 1
ATOM 2151 C CA . GLU A 1 302 ? 6.757 24.145 76.659 1.00 70.58 343 GLU A CA 1
ATOM 2152 C C . GLU A 1 302 ? 6.037 23.126 77.539 1.00 68.15 343 GLU A C 1
ATOM 2153 O O . GLU A 1 302 ? 6.682 22.247 78.114 1.00 64.83 343 GLU A O 1
ATOM 2159 N N . HIS A 1 303 ? 4.707 23.209 77.607 1.00 66.93 344 HIS A N 1
ATOM 2160 C CA . HIS A 1 303 ? 3.941 22.309 78.473 1.00 68.83 344 HIS A CA 1
ATOM 2161 C C . HIS A 1 303 ? 4.117 20.804 78.270 1.00 70.63 344 HIS A C 1
ATOM 2162 O O . HIS A 1 303 ? 3.857 20.020 79.181 1.00 71.19 344 HIS A O 1
ATOM 2169 N N . PRO A 1 304 ? 4.540 20.374 77.074 1.00 74.68 345 PRO A N 1
ATOM 2170 C CA . PRO A 1 304 ? 4.728 18.931 76.854 1.00 77.13 345 PRO A CA 1
ATOM 2171 C C . PRO A 1 304 ? 5.715 18.198 77.792 1.00 77.49 345 PRO A C 1
ATOM 2172 O O . PRO A 1 304 ? 5.460 17.055 78.186 1.00 77.43 345 PRO A O 1
ATOM 2176 N N . VAL A 1 305 ? 6.829 18.832 78.152 1.00 75.93 346 VAL A N 1
ATOM 2177 C CA . VAL A 1 305 ? 7.786 18.173 79.040 1.00 74.38 346 VAL A CA 1
ATOM 2178 C C . VAL A 1 305 ? 7.129 17.865 80.388 1.00 75.64 346 VAL A C 1
ATOM 2179 O O . VAL A 1 305 ? 7.452 16.871 81.039 1.00 75.96 346 VAL A O 1
ATOM 2183 N N . THR A 1 306 ? 6.204 18.723 80.807 1.00 73.87 347 THR A N 1
ATOM 2184 C CA . THR A 1 306 ? 5.516 18.523 82.074 1.00 72.12 347 THR A CA 1
ATOM 2185 C C . THR A 1 306 ? 4.607 17.318 81.934 1.00 74.26 347 THR A C 1
ATOM 2186 O O . THR A 1 306 ? 4.561 16.446 82.814 1.00 75.96 347 THR A O 1
ATOM 2190 N N . GLU A 1 307 ? 3.884 17.268 80.818 1.00 72.35 348 GLU A N 1
ATOM 2191 C CA . GLU A 1 307 ? 2.964 16.170 80.575 1.00 69.18 348 GLU A CA 1
ATOM 2192 C C . GLU A 1 307 ? 3.760 14.881 80.537 1.00 65.87 348 GLU A C 1
ATOM 2193 O O . GLU A 1 307 ? 3.351 13.866 81.076 1.00 63.86 348 GLU A O 1
ATOM 2199 N N . ALA A 1 308 ? 4.925 14.952 79.914 1.00 64.64 349 ALA A N 1
ATOM 2200 C CA . ALA A 1 308 ? 5.793 13.804 79.779 1.00 61.74 349 ALA A CA 1
ATOM 2201 C C . ALA A 1 308 ? 6.068 13.109 81.100 1.00 63.50 349 ALA A C 1
ATOM 2202 O O . ALA A 1 308 ? 5.821 11.913 81.247 1.00 61.21 349 ALA A O 1
ATOM 2204 N N . ILE A 1 309 ? 6.567 13.877 82.064 1.00 69.04 350 ILE A N 1
ATOM 2205 C CA . ILE A 1 309 ? 6.927 13.349 83.375 1.00 71.58 350 ILE A CA 1
ATOM 2206 C C . ILE A 1 309 ? 5.762 13.205 84.336 1.00 74.33 350 ILE A C 1
ATOM 2207 O O . ILE A 1 309 ? 5.979 12.862 85.495 1.00 79.89 350 ILE A O 1
ATOM 2212 N N . THR A 1 310 ? 4.538 13.449 83.876 1.00 73.56 351 THR A N 1
ATOM 2213 C CA . THR A 1 310 ? 3.368 13.318 84.757 1.00 74.15 351 THR A CA 1
ATOM 2214 C C . THR A 1 310 ? 2.217 12.466 84.197 1.00 74.50 351 THR A C 1
ATOM 2215 O O . THR A 1 310 ? 1.290 12.111 84.928 1.00 70.84 351 THR A O 1
ATOM 2219 N N . GLY A 1 311 ? 2.273 12.160 82.897 1.00 76.47 352 GLY A N 1
ATOM 2220 C CA . GLY A 1 311 ? 1.236 11.368 82.243 1.00 70.98 352 GLY A CA 1
ATOM 2221 C C . GLY A 1 311 ? -0.091 12.098 82.169 1.00 70.55 352 GLY A C 1
ATOM 2222 O O . GLY A 1 311 ? -1.128 11.474 81.970 1.00 70.78 352 GLY A O 1
ATOM 2223 N N . LEU A 1 312 ? -0.052 13.423 82.314 1.00 70.19 353 LEU A N 1
ATOM 2224 C CA . LEU A 1 312 ? -1.254 14.247 82.299 1.00 71.47 353 LEU A CA 1
ATOM 2225 C C . LEU A 1 312 ? -1.487 15.050 81.036 1.00 73.34 353 LEU A C 1
ATOM 2226 O O . LEU A 1 312 ? -0.561 15.665 80.509 1.00 74.96 353 LEU A O 1
ATOM 2231 N N . ASP A 1 313 ? -2.735 15.076 80.574 1.00 72.81 354 ASP A N 1
ATOM 2232 C CA . ASP A 1 313 ? -3.090 15.868 79.395 1.00 75.89 354 ASP A CA 1
ATOM 2233 C C . ASP A 1 313 ? -3.605 17.235 79.874 1.00 75.08 354 ASP A C 1
ATOM 2234 O O . ASP A 1 313 ? -4.787 17.388 80.176 1.00 73.41 354 ASP A O 1
ATOM 2239 N N . LEU A 1 314 ? -2.720 18.226 79.930 1.00 72.87 355 LEU A N 1
ATOM 2240 C CA . LEU A 1 314 ? -3.104 19.545 80.410 1.00 70.47 355 LEU A CA 1
ATOM 2241 C C . LEU A 1 314 ? -4.233 20.199 79.638 1.00 67.96 355 LEU A C 1
ATOM 2242 O O . LEU A 1 314 ? -4.969 21.002 80.196 1.00 68.54 355 LEU A O 1
ATOM 2247 N N . VAL A 1 315 ? -4.383 19.865 78.363 1.00 65.76 356 VAL A N 1
ATOM 2248 C CA . VAL A 1 315 ? -5.476 20.442 77.590 1.00 61.94 356 VAL A CA 1
ATOM 2249 C C . VAL A 1 315 ? -6.779 19.765 78.026 1.00 62.56 356 VAL A C 1
ATOM 2250 O O . VAL A 1 315 ? -7.802 20.424 78.180 1.00 61.20 356 VAL A O 1
ATOM 2254 N N . ALA A 1 316 ? -6.751 18.450 78.234 1.00 63.90 357 ALA A N 1
ATOM 2255 C CA . ALA A 1 316 ? -7.952 17.757 78.705 1.00 65.29 357 ALA A CA 1
ATOM 2256 C C . ALA A 1 316 ? -8.374 18.418 80.029 1.00 69.95 357 ALA A C 1
ATOM 2257 O O . ALA A 1 316 ? -9.526 18.817 80.209 1.00 71.75 357 ALA A O 1
ATOM 2259 N N . TRP A 1 317 ? -7.420 18.530 80.950 1.00 73.18 358 TRP A N 1
ATOM 2260 C CA . TRP A 1 317 ? -7.648 19.155 82.251 1.00 73.78 358 TRP A CA 1
ATOM 2261 C C . TRP A 1 317 ? -8.224 20.542 82.024 1.00 72.65 358 TRP A C 1
ATOM 2262 O O . TRP A 1 317 ? -9.202 20.934 82.650 1.00 71.63 358 TRP A O 1
ATOM 2273 N N . GLN A 1 318 ? -7.589 21.278 81.124 1.00 70.65 359 GLN A N 1
ATOM 2274 C CA . GLN A 1 318 ? -8.007 22.626 80.789 1.00 71.92 359 GLN A CA 1
ATOM 2275 C C . GLN A 1 318 ? -9.461 22.642 80.395 1.00 71.44 359 GLN A C 1
ATOM 2276 O O . GLN A 1 318 ? -10.178 23.592 80.697 1.00 72.55 359 GLN A O 1
ATOM 2282 N N . ILE A 1 319 ? -9.876 21.593 79.690 1.00 70.64 360 ILE A N 1
ATOM 2283 C CA . ILE A 1 319 ? -11.246 21.473 79.219 1.00 72.27 360 ILE A CA 1
ATOM 2284 C C . ILE A 1 319 ? -12.146 21.112 80.361 1.00 76.40 360 ILE A C 1
ATOM 2285 O O . ILE A 1 319 ? -13.236 21.658 80.504 1.00 77.95 360 ILE A O 1
ATOM 2290 N N . ARG A 1 320 ? -11.695 20.183 81.186 1.00 80.94 361 ARG A N 1
ATOM 2291 C CA . ARG A 1 320 ? -12.519 19.762 82.296 1.00 86.29 361 ARG A CA 1
ATOM 2292 C C . ARG A 1 320 ? -12.834 20.888 83.303 1.00 88.76 361 ARG A C 1
ATOM 2293 O O . ARG A 1 320 ? -14.000 21.045 83.690 1.00 91.40 361 ARG A O 1
ATOM 2301 N N . VAL A 1 321 ? -11.840 21.685 83.716 1.00 84.61 362 VAL A N 1
ATOM 2302 C CA . VAL A 1 321 ? -12.158 22.749 84.664 1.00 80.43 362 VAL A CA 1
ATOM 2303 C C . VAL A 1 321 ? -13.141 23.697 84.011 1.00 79.77 362 VAL A C 1
ATOM 2304 O O . VAL A 1 321 ? -14.040 24.216 84.677 1.00 84.18 362 VAL A O 1
ATOM 2308 N N . ALA A 1 322 ? -12.993 23.920 82.711 1.00 76.43 363 ALA A N 1
ATOM 2309 C CA . ALA A 1 322 ? -13.907 24.834 82.033 1.00 78.98 363 ALA A CA 1
ATOM 2310 C C . ALA A 1 322 ? -15.333 24.326 82.249 1.00 80.07 363 ALA A C 1
ATOM 2311 O O . ALA A 1 322 ? -16.238 25.103 82.568 1.00 77.21 363 ALA A O 1
ATOM 2313 N N . ARG A 1 323 ? -15.506 23.010 82.097 1.00 81.72 364 ARG A N 1
ATOM 2314 C CA . ARG A 1 323 ? -16.803 22.357 82.274 1.00 81.70 364 ARG A CA 1
ATOM 2315 C C . ARG A 1 323 ? -17.184 22.395 83.740 1.00 80.49 364 ARG A C 1
ATOM 2316 O O . ARG A 1 323 ? -18.306 22.040 84.123 1.00 79.44 364 ARG A O 1
ATOM 2324 N N . GLY A 1 324 ? -16.221 22.812 84.554 1.00 77.73 365 GLY A N 1
ATOM 2325 C CA . GLY A 1 324 ? -16.444 22.936 85.975 1.00 77.00 365 GLY A CA 1
ATOM 2326 C C . GLY A 1 324 ? -16.264 21.696 86.817 1.00 78.97 365 GLY A C 1
ATOM 2327 O O . GLY A 1 324 ? -16.971 21.552 87.814 1.00 81.92 365 GLY A O 1
ATOM 2328 N N . GLU A 1 325 ? -15.352 20.796 86.446 1.00 77.38 366 GLU A N 1
ATOM 2329 C CA . GLU A 1 325 ? -15.135 19.607 87.267 1.00 76.55 366 GLU A CA 1
ATOM 2330 C C . GLU A 1 325 ? -13.984 19.943 88.208 1.00 78.80 366 GLU A C 1
ATOM 2331 O O . GLU A 1 325 ? -13.362 21.011 88.101 1.00 80.31 366 GLU A O 1
ATOM 2337 N N . ALA A 1 326 ? -13.684 19.036 89.124 1.00 78.09 367 ALA A N 1
ATOM 2338 C CA . ALA A 1 326 ? -12.604 19.278 90.070 1.00 79.66 367 ALA A CA 1
ATOM 2339 C C . ALA A 1 326 ? -11.342 18.522 89.695 1.00 82.88 367 ALA A C 1
ATOM 2340 O O . ALA A 1 326 ? -11.409 17.350 89.299 1.00 84.93 367 ALA A O 1
ATOM 2342 N N . LEU A 1 327 ? -10.194 19.189 89.831 1.00 83.41 368 LEU A N 1
ATOM 2343 C CA . LEU A 1 327 ? -8.904 18.581 89.513 1.00 83.37 368 LEU A CA 1
ATOM 2344 C C . LEU A 1 327 ? -8.913 17.144 90.039 1.00 85.94 368 LEU A C 1
ATOM 2345 O O . LEU A 1 327 ? -9.234 16.900 91.200 1.00 89.38 368 LEU A O 1
ATOM 2350 N N . PRO A 1 328 ? -8.585 16.167 89.174 1.00 87.69 369 PRO A N 1
ATOM 2351 C CA . PRO A 1 328 ? -8.576 14.752 89.558 1.00 86.34 369 PRO A CA 1
ATOM 2352 C C . PRO A 1 328 ? -7.557 14.304 90.588 1.00 84.94 369 PRO A C 1
ATOM 2353 O O . PRO A 1 328 ? -7.572 13.138 90.986 1.00 83.15 369 PRO A O 1
ATOM 2357 N N . LEU A 1 329 ? -6.684 15.215 91.020 1.00 84.29 370 LEU A N 1
ATOM 2358 C CA . LEU A 1 329 ? -5.660 14.869 92.008 1.00 85.05 370 LEU A CA 1
ATOM 2359 C C . LEU A 1 329 ? -5.452 15.866 93.141 1.00 84.34 370 LEU A C 1
ATOM 2360 O O . LEU A 1 329 ? -5.920 17.008 93.105 1.00 81.87 370 LEU A O 1
ATOM 2365 N N . THR A 1 330 ? -4.713 15.402 94.142 1.00 85.74 371 THR A N 1
ATOM 2366 C CA . THR A 1 330 ? -4.330 16.214 95.292 1.00 87.52 371 THR A CA 1
ATOM 2367 C C . THR A 1 330 ? -2.826 16.371 95.052 1.00 88.61 371 THR A C 1
ATOM 2368 O O . THR A 1 330 ? -2.244 15.644 94.235 1.00 88.11 371 THR A O 1
ATOM 2372 N N . GLN A 1 331 ? -2.186 17.300 95.746 1.00 86.55 372 GLN A N 1
ATOM 2373 C CA . GLN A 1 331 ? -0.765 17.483 95.528 1.00 81.13 372 GLN A CA 1
ATOM 2374 C C . GLN A 1 331 ? 0.081 16.265 95.849 1.00 78.31 372 GLN A C 1
ATOM 2375 O O . GLN A 1 331 ? 1.176 16.128 95.331 1.00 78.37 372 GLN A O 1
ATOM 2381 N N . GLU A 1 332 ? -0.410 15.386 96.711 1.00 80.68 373 GLU A N 1
ATOM 2382 C CA . GLU A 1 332 ? 0.361 14.199 97.092 1.00 87.25 373 GLU A CA 1
ATOM 2383 C C . GLU A 1 332 ? 0.395 13.192 95.961 1.00 85.22 373 GLU A C 1
ATOM 2384 O O . GLU A 1 332 ? 1.158 12.229 95.993 1.00 81.65 373 GLU A O 1
ATOM 2390 N N . GLN A 1 333 ? -0.432 13.444 94.954 1.00 85.35 374 GLN A N 1
ATOM 2391 C CA . GLN A 1 333 ? -0.542 12.563 93.806 1.00 83.63 374 GLN A CA 1
ATOM 2392 C C . GLN A 1 333 ? 0.141 13.063 92.525 1.00 84.17 374 GLN A C 1
ATOM 2393 O O . GLN A 1 333 ? 0.484 12.258 91.665 1.00 85.36 374 GLN A O 1
ATOM 2399 N N . VAL A 1 334 ? 0.332 14.377 92.389 1.00 82.62 375 VAL A N 1
ATOM 2400 C CA . VAL A 1 334 ? 1.011 14.933 91.210 1.00 78.77 375 VAL A CA 1
ATOM 2401 C C . VAL A 1 334 ? 2.305 14.142 90.981 1.00 76.49 375 VAL A C 1
ATOM 2402 O O . VAL A 1 334 ? 3.288 14.359 91.682 1.00 78.40 375 VAL A O 1
ATOM 2406 N N . PRO A 1 335 ? 2.330 13.228 89.987 1.00 72.82 376 PRO A N 1
ATOM 2407 C CA . PRO A 1 335 ? 3.551 12.445 89.753 1.00 68.52 376 PRO A CA 1
ATOM 2408 C C . PRO A 1 335 ? 4.744 13.225 89.236 1.00 68.06 376 PRO A C 1
ATOM 2409 O O . PRO A 1 335 ? 4.662 14.422 88.930 1.00 67.65 376 PRO A O 1
ATOM 2413 N N . LEU A 1 336 ? 5.868 12.532 89.172 1.00 66.93 377 LEU A N 1
ATOM 2414 C CA . LEU A 1 336 ? 7.091 13.127 88.681 1.00 68.23 377 LEU A CA 1
ATOM 2415 C C . LEU A 1 336 ? 8.073 12.012 88.492 1.00 67.60 377 LEU A C 1
ATOM 2416 O O . LEU A 1 336 ? 8.963 11.831 89.306 1.00 68.98 377 LEU A O 1
ATOM 2421 N N . ASN A 1 337 ? 7.913 11.236 87.434 1.00 67.98 378 ASN A N 1
ATOM 2422 C CA . ASN A 1 337 ? 8.877 10.169 87.227 1.00 73.48 378 ASN A CA 1
ATOM 2423 C C . ASN A 1 337 ? 9.518 10.388 85.864 1.00 72.16 378 ASN A C 1
ATOM 2424 O O . ASN A 1 337 ? 8.835 10.868 84.965 1.00 69.82 378 ASN A O 1
ATOM 2429 N N . GLY A 1 338 ? 10.827 10.103 85.760 1.00 68.92 379 GLY A N 1
ATOM 2430 C CA . GLY A 1 338 ? 11.579 10.265 84.527 1.00 68.55 379 GLY A CA 1
ATOM 2431 C C . GLY A 1 338 ? 11.964 11.696 84.195 1.00 77.53 379 GLY A C 1
ATOM 2432 O O . GLY A 1 338 ? 11.738 12.611 84.993 1.00 80.67 379 GLY A O 1
ATOM 2433 N N . HIS A 1 339 ? 12.552 11.897 83.012 1.00 81.12 380 HIS A N 1
ATOM 2434 C CA . HIS A 1 339 ? 12.988 13.229 82.557 1.00 79.02 380 HIS A CA 1
ATOM 2435 C C . HIS A 1 339 ? 12.597 13.433 81.092 1.00 79.43 380 HIS A C 1
ATOM 2436 O O . HIS A 1 339 ? 12.742 12.514 80.279 1.00 80.64 380 HIS A O 1
ATOM 2443 N N . ALA A 1 340 ? 12.118 14.628 80.749 1.00 77.88 381 ALA A N 1
ATOM 2444 C CA . ALA A 1 340 ? 11.718 14.925 79.366 1.00 74.29 381 ALA A CA 1
ATOM 2445 C C . ALA A 1 340 ? 12.297 16.256 78.874 1.00 72.48 381 ALA A C 1
ATOM 2446 O O . ALA A 1 340 ? 12.199 17.270 79.571 1.00 75.65 381 ALA A O 1
ATOM 2448 N N . ILE A 1 341 ? 12.895 16.262 77.682 1.00 65.63 382 ILE A N 1
ATOM 2449 C CA . ILE A 1 341 ? 13.477 17.496 77.155 1.00 63.22 382 ILE A CA 1
ATOM 2450 C C . ILE A 1 341 ? 12.749 17.948 75.903 1.00 62.72 382 ILE A C 1
ATOM 2451 O O . ILE A 1 341 ? 12.478 17.141 75.021 1.00 61.97 382 ILE A O 1
ATOM 2456 N N . GLU A 1 342 ? 12.441 19.240 75.823 1.00 65.26 383 GLU A N 1
ATOM 2457 C CA . GLU A 1 342 ? 11.758 19.794 74.653 1.00 68.01 383 GLU A CA 1
ATOM 2458 C C . GLU A 1 342 ? 12.619 20.787 73.899 1.00 70.06 383 GLU A C 1
ATOM 2459 O O . GLU A 1 342 ? 13.319 21.616 74.496 1.00 71.42 383 GLU A O 1
ATOM 2465 N N . VAL A 1 343 ? 12.529 20.722 72.578 1.00 69.60 384 VAL A N 1
ATOM 2466 C CA . VAL A 1 343 ? 13.277 21.607 71.699 1.00 67.96 384 VAL A CA 1
ATOM 2467 C C . VAL A 1 343 ? 12.330 22.287 70.697 1.00 69.28 384 VAL A C 1
ATOM 2468 O O . VAL A 1 343 ? 11.378 21.667 70.208 1.00 70.63 384 VAL A O 1
ATOM 2472 N N . ARG A 1 344 ? 12.583 23.560 70.395 1.00 69.49 385 ARG A N 1
ATOM 2473 C CA . ARG A 1 344 ? 11.740 24.294 69.445 1.00 67.28 385 ARG A CA 1
ATOM 2474 C C . ARG A 1 344 ? 12.347 24.443 68.043 1.00 66.84 385 ARG A C 1
ATOM 2475 O O . ARG A 1 344 ? 13.344 25.148 67.850 1.00 61.54 385 ARG A O 1
ATOM 2483 N N . LEU A 1 345 ? 11.730 23.786 67.061 1.00 68.28 386 LEU A N 1
ATOM 2484 C CA . LEU A 1 345 ? 12.194 23.871 65.681 1.00 65.15 386 LEU A CA 1
ATOM 2485 C C . LEU A 1 345 ? 11.577 25.104 65.007 1.00 69.72 386 LEU A C 1
ATOM 2486 O O . LEU A 1 345 ? 10.352 25.234 64.881 1.00 67.36 386 LEU A O 1
ATOM 2491 N N . TYR A 1 346 ? 12.446 26.028 64.612 1.00 75.11 387 TYR A N 1
ATOM 2492 C CA . TYR A 1 346 ? 12.037 27.264 63.970 1.00 78.32 387 TYR A CA 1
ATOM 2493 C C . TYR A 1 346 ? 12.628 27.430 62.580 1.00 85.03 387 TYR A C 1
ATOM 2494 O O . TYR A 1 346 ? 13.585 26.762 62.193 1.00 84.45 387 TYR A O 1
ATOM 2503 N N . ALA A 1 347 ? 12.047 28.359 61.840 1.00 92.29 388 ALA A N 1
ATOM 2504 C CA . ALA A 1 347 ? 12.532 28.688 60.524 1.00 98.66 388 ALA A CA 1
ATOM 2505 C C . ALA A 1 347 ? 13.324 29.985 60.735 1.00 105.11 388 ALA A C 1
ATOM 2506 O O . ALA A 1 347 ? 12.972 31.043 60.231 1.00 106.46 388 ALA A O 1
ATOM 2508 N N . GLU A 1 348 ? 14.375 29.884 61.538 1.00 112.73 389 GLU A N 1
ATOM 2509 C CA . GLU A 1 348 ? 15.263 31.000 61.852 1.00 118.85 389 GLU A CA 1
ATOM 2510 C C . GLU A 1 348 ? 16.511 30.662 61.069 1.00 123.54 389 GLU A C 1
ATOM 2511 O O . GLU A 1 348 ? 16.500 29.719 60.287 1.00 126.06 389 GLU A O 1
ATOM 2517 N N . ASP A 1 349 ? 17.588 31.410 61.293 1.00 128.56 390 ASP A N 1
ATOM 2518 C CA . ASP A 1 349 ? 18.857 31.155 60.611 1.00 131.09 390 ASP A CA 1
ATOM 2519 C C . ASP A 1 349 ? 19.950 31.009 61.664 1.00 136.49 390 ASP A C 1
ATOM 2520 O O . ASP A 1 349 ? 20.291 31.977 62.346 1.00 136.54 390 ASP A O 1
ATOM 2525 N N . PRO A 1 350 ? 20.509 29.795 61.815 1.00 141.76 391 PRO A N 1
ATOM 2526 C CA . PRO A 1 350 ? 21.566 29.574 62.808 1.00 145.95 391 PRO A CA 1
ATOM 2527 C C . PRO A 1 350 ? 22.615 30.695 62.774 1.00 149.46 391 PRO A C 1
ATOM 2528 O O . PRO A 1 350 ? 22.545 31.654 63.554 1.00 148.65 391 PRO A O 1
ATOM 2532 N N . GLU A 1 351 ? 23.581 30.565 61.865 1.00 152.36 392 GLU A N 1
ATOM 2533 C CA . GLU A 1 351 ? 24.639 31.558 61.708 1.00 154.93 392 GLU A CA 1
ATOM 2534 C C . GLU A 1 351 ? 24.183 32.664 60.742 1.00 157.10 392 GLU A C 1
ATOM 2535 O O . GLU A 1 351 ? 24.797 32.894 59.698 1.00 158.27 392 GLU A O 1
ATOM 2541 N N . GLY A 1 352 ? 23.094 33.341 61.100 1.00 158.17 393 GLY A N 1
ATOM 2542 C CA . GLY A 1 352 ? 22.568 34.415 60.273 1.00 157.87 393 GLY A CA 1
ATOM 2543 C C . GLY A 1 352 ? 21.885 35.450 61.146 1.00 158.29 393 GLY A C 1
ATOM 2544 O O . GLY A 1 352 ? 20.882 36.054 60.757 1.00 157.97 393 GLY A O 1
ATOM 2545 N N . ASP A 1 353 ? 22.441 35.641 62.341 1.00 158.85 394 ASP A N 1
ATOM 2546 C CA . ASP A 1 353 ? 21.924 36.590 63.325 1.00 158.57 394 ASP A CA 1
ATOM 2547 C C . ASP A 1 353 ? 20.474 36.287 63.731 1.00 157.62 394 ASP A C 1
ATOM 2548 O O . ASP A 1 353 ? 19.752 37.172 64.200 1.00 157.59 394 ASP A O 1
ATOM 2553 N N . PHE A 1 354 ? 20.071 35.025 63.561 1.00 155.13 395 PHE A N 1
ATOM 2554 C CA . PHE A 1 354 ? 18.724 34.565 63.906 1.00 149.74 395 PHE A CA 1
ATOM 2555 C C . PHE A 1 354 ? 17.657 35.498 63.342 1.00 147.98 395 PHE A C 1
ATOM 2556 O O . PHE A 1 354 ? 17.286 36.483 63.981 1.00 149.92 395 PHE A O 1
ATOM 2564 N N . LEU A 1 355 ? 17.170 35.192 62.142 1.00 143.83 396 LEU A N 1
ATOM 2565 C CA . LEU A 1 355 ? 16.150 36.023 61.511 1.00 139.91 396 LEU A CA 1
ATOM 2566 C C . LEU A 1 355 ? 15.042 35.201 60.868 1.00 137.43 396 LEU A C 1
ATOM 2567 O O . LEU A 1 355 ? 15.305 34.265 60.109 1.00 136.35 396 LEU A O 1
ATOM 2572 N N . PRO A 1 356 ? 13.779 35.560 61.161 1.00 135.90 397 PRO A N 1
ATOM 2573 C CA . PRO A 1 356 ? 12.564 34.912 60.663 1.00 134.50 397 PRO A CA 1
ATOM 2574 C C . PRO A 1 356 ? 12.576 34.559 59.182 1.00 133.85 397 PRO A C 1
ATOM 2575 O O . PRO A 1 356 ? 11.921 35.230 58.380 1.00 135.48 397 PRO A O 1
ATOM 2579 N N . ALA A 1 357 ? 13.313 33.504 58.831 1.00 130.57 398 ALA A N 1
ATOM 2580 C CA . ALA A 1 357 ? 13.398 33.028 57.452 1.00 124.94 398 ALA A CA 1
ATOM 2581 C C . ALA A 1 357 ? 12.065 32.368 57.048 1.00 121.71 398 ALA A C 1
ATOM 2582 O O . ALA A 1 357 ? 11.722 31.285 57.528 1.00 118.37 398 ALA A O 1
ATOM 2584 N N . SER A 1 358 ? 11.320 33.041 56.168 1.00 119.75 399 SER A N 1
ATOM 2585 C CA . SER A 1 358 ? 10.022 32.563 55.683 1.00 114.46 399 SER A CA 1
ATOM 2586 C C . SER A 1 358 ? 10.074 32.177 54.204 1.00 107.62 399 SER A C 1
ATOM 2587 O O . SER A 1 358 ? 10.350 33.017 53.343 1.00 106.10 399 SER A O 1
ATOM 2590 N N . GLY A 1 359 ? 9.806 30.897 53.938 1.00 103.03 400 GLY A N 1
ATOM 2591 C CA . GLY A 1 359 ? 9.814 30.359 52.587 1.00 98.12 400 GLY A CA 1
ATOM 2592 C C . GLY A 1 359 ? 8.906 29.144 52.420 1.00 95.61 400 GLY A C 1
ATOM 2593 O O . GLY A 1 359 ? 7.840 29.061 53.044 1.00 93.85 400 GLY A O 1
ATOM 2594 N N . ARG A 1 360 ? 9.338 28.192 51.595 1.00 92.82 401 ARG A N 1
ATOM 2595 C CA . ARG A 1 360 ? 8.555 26.982 51.306 1.00 91.06 401 ARG A CA 1
ATOM 2596 C C . ARG A 1 360 ? 9.222 25.695 51.772 1.00 83.47 401 ARG A C 1
ATOM 2597 O O . ARG A 1 360 ? 10.374 25.438 51.445 1.00 82.75 401 ARG A O 1
ATOM 2605 N N . LEU A 1 361 ? 8.487 24.877 52.515 1.00 78.76 402 LEU A N 1
ATOM 2606 C CA . LEU A 1 361 ? 9.018 23.603 53.028 1.00 77.09 402 LEU A CA 1
ATOM 2607 C C . LEU A 1 361 ? 9.138 22.536 51.945 1.00 76.66 402 LEU A C 1
ATOM 2608 O O . LEU A 1 361 ? 8.289 21.642 51.848 1.00 73.65 402 LEU A O 1
ATOM 2613 N N . MET A 1 362 ? 10.198 22.632 51.140 1.00 79.11 403 MET A N 1
ATOM 2614 C CA . MET A 1 362 ? 10.440 21.695 50.044 1.00 79.62 403 MET A CA 1
ATOM 2615 C C . MET A 1 362 ? 10.610 20.261 50.553 1.00 79.38 403 MET A C 1
ATOM 2616 O O . MET A 1 362 ? 10.209 19.301 49.879 1.00 75.16 403 MET A O 1
ATOM 2621 N N . LEU A 1 363 ? 11.190 20.143 51.755 1.00 79.14 404 LEU A N 1
ATOM 2622 C CA . LEU A 1 363 ? 11.424 18.865 52.448 1.00 74.31 404 LEU A CA 1
ATOM 2623 C C . LEU A 1 363 ? 11.096 18.965 53.938 1.00 72.85 404 LEU A C 1
ATOM 2624 O O . LEU A 1 363 ? 11.572 19.864 54.626 1.00 72.76 404 LEU A O 1
ATOM 2629 N N . TYR A 1 364 ? 10.288 18.039 54.441 1.00 73.17 405 TYR A N 1
ATOM 2630 C CA . TYR A 1 364 ? 9.953 18.034 55.863 1.00 72.50 405 TYR A CA 1
ATOM 2631 C C . TYR A 1 364 ? 9.648 16.602 56.330 1.00 70.76 405 TYR A C 1
ATOM 2632 O O . TYR A 1 364 ? 8.532 16.116 56.179 1.00 72.16 405 TYR A O 1
ATOM 2641 N N . ARG A 1 365 ? 10.656 15.932 56.880 1.00 68.89 406 ARG A N 1
ATOM 2642 C CA . ARG A 1 365 ? 10.506 14.570 57.370 1.00 69.91 406 ARG A CA 1
ATOM 2643 C C . ARG A 1 365 ? 10.702 14.514 58.875 1.00 72.22 406 ARG A C 1
ATOM 2644 O O . ARG A 1 365 ? 11.806 14.752 59.371 1.00 75.46 406 ARG A O 1
ATOM 2652 N N . GLU A 1 366 ? 9.638 14.203 59.606 1.00 71.09 407 GLU A N 1
ATOM 2653 C CA . GLU A 1 366 ? 9.752 14.083 61.050 1.00 68.02 407 GLU A CA 1
ATOM 2654 C C . GLU A 1 366 ? 10.375 12.728 61.398 1.00 68.13 407 GLU A C 1
ATOM 2655 O O . GLU A 1 366 ? 10.569 11.871 60.539 1.00 67.42 407 GLU A O 1
ATOM 2661 N N . ALA A 1 367 ? 10.692 12.529 62.662 1.00 68.94 408 ALA A N 1
ATOM 2662 C CA . ALA A 1 367 ? 11.303 11.283 63.063 1.00 69.94 408 ALA A CA 1
ATOM 2663 C C . ALA A 1 367 ? 10.313 10.298 63.623 1.00 68.12 408 ALA A C 1
ATOM 2664 O O . ALA A 1 367 ? 9.604 10.592 64.589 1.00 66.68 408 ALA A O 1
ATOM 2666 N N . ALA A 1 368 ? 10.333 9.115 63.015 1.00 69.01 409 ALA A N 1
ATOM 2667 C CA . ALA A 1 368 ? 9.494 7.968 63.350 1.00 68.26 409 ALA A CA 1
ATOM 2668 C C . ALA A 1 368 ? 9.090 7.907 64.791 1.00 68.01 409 ALA A C 1
ATOM 2669 O O . ALA A 1 368 ? 9.800 8.387 65.682 1.00 67.37 409 ALA A O 1
ATOM 2671 N N . ALA A 1 369 ? 7.929 7.307 65.005 1.00 70.37 410 ALA A N 1
ATOM 2672 C CA . ALA A 1 369 ? 7.430 7.107 66.346 1.00 70.87 410 ALA A CA 1
ATOM 2673 C C . ALA A 1 369 ? 8.471 6.136 66.873 1.00 73.95 410 ALA A C 1
ATOM 2674 O O . ALA A 1 369 ? 9.019 5.313 66.118 1.00 71.28 410 ALA A O 1
ATOM 2676 N N . GLY A 1 370 ? 8.763 6.265 68.157 1.00 74.91 411 GLY A N 1
ATOM 2677 C CA . GLY A 1 370 ? 9.731 5.406 68.797 1.00 77.33 411 GLY A CA 1
ATOM 2678 C C . GLY A 1 370 ? 9.505 5.672 70.262 1.00 81.33 411 GLY A C 1
ATOM 2679 O O . GLY A 1 370 ? 8.821 6.647 70.587 1.00 82.48 411 GLY A O 1
ATOM 2680 N N . PRO A 1 371 ? 10.061 4.847 71.165 1.00 83.14 412 PRO A N 1
ATOM 2681 C CA . PRO A 1 371 ? 9.916 4.992 72.614 1.00 82.80 412 PRO A CA 1
ATOM 2682 C C . PRO A 1 371 ? 9.432 6.332 73.193 1.00 83.70 412 PRO A C 1
ATOM 2683 O O . PRO A 1 371 ? 8.290 6.745 72.935 1.00 88.67 412 PRO A O 1
ATOM 2687 N N . GLY A 1 372 ? 10.266 7.014 73.974 1.00 76.24 413 GLY A N 1
ATOM 2688 C CA . GLY A 1 372 ? 9.796 8.250 74.590 1.00 71.30 413 GLY A CA 1
ATOM 2689 C C . GLY A 1 372 ? 9.614 9.430 73.658 1.00 68.63 413 GLY A C 1
ATOM 2690 O O . GLY A 1 372 ? 9.602 10.590 74.086 1.00 66.97 413 GLY A O 1
ATOM 2691 N N . ARG A 1 373 ? 9.433 9.136 72.379 1.00 66.05 414 ARG A N 1
ATOM 2692 C CA . ARG A 1 373 ? 9.327 10.180 71.378 1.00 63.93 414 ARG A CA 1
ATOM 2693 C C . ARG A 1 373 ? 7.993 10.848 71.224 1.00 63.08 414 ARG A C 1
ATOM 2694 O O . ARG A 1 373 ? 6.962 10.182 71.224 1.00 66.21 414 ARG A O 1
ATOM 2702 N N . ARG A 1 374 ? 8.032 12.174 71.088 1.00 61.39 415 ARG A N 1
ATOM 2703 C CA . ARG A 1 374 ? 6.839 13.001 70.901 1.00 59.45 415 ARG A CA 1
ATOM 2704 C C . ARG A 1 374 ? 7.201 14.153 69.988 1.00 59.29 415 ARG A C 1
ATOM 2705 O O . ARG A 1 374 ? 8.334 14.608 70.002 1.00 66.15 415 ARG A O 1
ATOM 2713 N N . VAL A 1 375 ? 6.257 14.605 69.172 1.00 58.40 416 VAL A N 1
ATOM 2714 C CA . VAL A 1 375 ? 6.495 15.740 68.284 1.00 57.36 416 VAL A CA 1
ATOM 2715 C C . VAL A 1 375 ? 5.172 16.437 68.039 1.00 59.97 416 VAL A C 1
ATOM 2716 O O . VAL A 1 375 ? 4.234 15.829 67.523 1.00 68.77 416 VAL A O 1
ATOM 2720 N N . ASP A 1 376 ? 5.087 17.696 68.445 1.00 59.54 417 ASP A N 1
ATOM 2721 C CA . ASP A 1 376 ? 3.878 18.472 68.251 1.00 63.56 417 ASP A CA 1
ATOM 2722 C C . ASP A 1 376 ? 4.230 19.499 67.184 1.00 68.38 417 ASP A C 1
ATOM 2723 O O . ASP A 1 376 ? 4.958 20.457 67.447 1.00 70.68 417 ASP A O 1
ATOM 2728 N N . SER A 1 377 ? 3.718 19.296 65.979 1.00 70.33 418 SER A N 1
ATOM 2729 C CA . SER A 1 377 ? 3.983 20.204 64.871 1.00 69.13 418 SER A CA 1
ATOM 2730 C C . SER A 1 377 ? 2.685 20.840 64.362 1.00 70.86 418 SER A C 1
ATOM 2731 O O . SER A 1 377 ? 1.582 20.528 64.837 1.00 68.46 418 SER A O 1
ATOM 2734 N N . GLY A 1 378 ? 2.830 21.744 63.399 1.00 69.68 419 GLY A N 1
ATOM 2735 C CA . GLY A 1 378 ? 1.680 22.411 62.837 1.00 66.27 419 GLY A CA 1
ATOM 2736 C C . GLY A 1 378 ? 1.889 22.524 61.348 1.00 68.92 419 GLY A C 1
ATOM 2737 O O . GLY A 1 378 ? 1.171 23.249 60.668 1.00 72.56 419 GLY A O 1
ATOM 2738 N N . VAL A 1 379 ? 2.874 21.795 60.836 1.00 68.36 420 VAL A N 1
ATOM 2739 C CA . VAL A 1 379 ? 3.184 21.840 59.415 1.00 67.46 420 VAL A CA 1
ATOM 2740 C C . VAL A 1 379 ? 3.208 20.477 58.784 1.00 66.99 420 VAL A C 1
ATOM 2741 O O . VAL A 1 379 ? 2.927 19.482 59.441 1.00 66.72 420 VAL A O 1
ATOM 2745 N N . ARG A 1 380 ? 3.556 20.462 57.497 1.00 67.90 421 ARG A N 1
ATOM 2746 C CA . ARG A 1 380 ? 3.660 19.252 56.675 1.00 68.75 421 ARG A CA 1
ATOM 2747 C C . ARG A 1 380 ? 4.398 19.631 55.396 1.00 70.03 421 ARG A C 1
ATOM 2748 O O . ARG A 1 380 ? 4.461 20.807 55.046 1.00 73.73 421 ARG A O 1
ATOM 2756 N N . GLU A 1 381 ? 4.970 18.659 54.698 1.00 71.05 422 GLU A N 1
ATOM 2757 C CA . GLU A 1 381 ? 5.714 18.996 53.487 1.00 69.62 422 GLU A CA 1
ATOM 2758 C C . GLU A 1 381 ? 4.831 19.779 52.538 1.00 68.10 422 GLU A C 1
ATOM 2759 O O . GLU A 1 381 ? 3.608 19.592 52.496 1.00 64.43 422 GLU A O 1
ATOM 2765 N N . GLY A 1 382 ? 5.467 20.677 51.796 1.00 70.52 423 GLY A N 1
ATOM 2766 C CA . GLY A 1 382 ? 4.753 21.498 50.841 1.00 74.02 423 GLY A CA 1
ATOM 2767 C C . GLY A 1 382 ? 4.210 22.792 51.419 1.00 78.30 423 GLY A C 1
ATOM 2768 O O . GLY A 1 382 ? 3.952 23.750 50.686 1.00 82.42 423 GLY A O 1
ATOM 2769 N N . ASP A 1 383 ? 4.045 22.844 52.732 1.00 76.97 424 ASP A N 1
ATOM 2770 C CA . ASP A 1 383 ? 3.510 24.037 53.356 1.00 76.61 424 ASP A CA 1
ATOM 2771 C C . ASP A 1 383 ? 4.435 25.246 53.245 1.00 75.47 424 ASP A C 1
ATOM 2772 O O . ASP A 1 383 ? 5.652 25.106 53.152 1.00 72.91 424 ASP A O 1
ATOM 2777 N N . GLU A 1 384 ? 3.844 26.436 53.210 1.00 77.06 425 GLU A N 1
ATOM 2778 C CA . GLU A 1 384 ? 4.621 27.673 53.106 1.00 81.40 425 GLU A CA 1
ATOM 2779 C C . GLU A 1 384 ? 4.763 28.328 54.466 1.00 77.61 425 GLU A C 1
ATOM 2780 O O . GLU A 1 384 ? 3.792 28.440 55.209 1.00 77.55 425 GLU A O 1
ATOM 2786 N N . VAL A 1 385 ? 5.968 28.752 54.811 1.00 72.66 426 VAL A N 1
ATOM 2787 C CA . VAL A 1 385 ? 6.113 29.388 56.093 1.00 72.04 426 VAL A CA 1
ATOM 2788 C C . VAL A 1 385 ? 5.988 30.868 55.876 1.00 77.89 426 VAL A C 1
ATOM 2789 O O . VAL A 1 385 ? 6.950 31.534 55.497 1.00 80.04 426 VAL A O 1
ATOM 2793 N N . SER A 1 386 ? 4.773 31.365 56.101 1.00 80.43 427 SER A N 1
ATOM 2794 C CA . SER A 1 386 ? 4.447 32.774 55.946 1.00 79.99 427 SER A CA 1
ATOM 2795 C C . SER A 1 386 ? 5.238 33.699 56.859 1.00 82.08 427 SER A C 1
ATOM 2796 O O . SER A 1 386 ? 5.640 33.327 57.974 1.00 82.28 427 SER A O 1
ATOM 2799 N N . PRO A 1 387 ? 5.458 34.935 56.399 1.00 83.05 428 PRO A N 1
ATOM 2800 C CA . PRO A 1 387 ? 6.198 35.960 57.148 1.00 83.14 428 PRO A CA 1
ATOM 2801 C C . PRO A 1 387 ? 5.269 36.745 58.083 1.00 83.07 428 PRO A C 1
ATOM 2802 O O . PRO A 1 387 ? 5.586 37.854 58.506 1.00 84.09 428 PRO A O 1
ATOM 2806 N N . PHE A 1 388 ? 4.119 36.164 58.401 1.00 81.68 429 PHE A N 1
ATOM 2807 C CA . PHE A 1 388 ? 3.167 36.830 59.267 1.00 80.29 429 PHE A CA 1
ATOM 2808 C C . PHE A 1 388 ? 3.029 36.226 60.644 1.00 79.40 429 PHE A C 1
ATOM 2809 O O . PHE A 1 388 ? 2.453 36.855 61.523 1.00 80.28 429 PHE A O 1
ATOM 2817 N N . TYR A 1 389 ? 3.543 35.021 60.852 1.00 78.45 430 TYR A N 1
ATOM 2818 C CA . TYR A 1 389 ? 3.385 34.405 62.160 1.00 79.45 430 TYR A CA 1
ATOM 2819 C C . TYR A 1 389 ? 4.650 33.792 62.687 1.00 80.41 430 TYR A C 1
ATOM 2820 O O . TYR A 1 389 ? 5.609 33.614 61.936 1.00 81.78 430 TYR A O 1
ATOM 2829 N N . ASP A 1 390 ? 4.626 33.452 63.979 1.00 79.92 431 ASP A N 1
ATOM 2830 C CA . ASP A 1 390 ? 5.759 32.814 64.656 1.00 81.63 431 ASP A CA 1
ATOM 2831 C C . ASP A 1 390 ? 6.227 31.655 63.778 1.00 82.32 431 ASP A C 1
ATOM 2832 O O . ASP A 1 390 ? 5.462 30.728 63.494 1.00 85.06 431 ASP A O 1
ATOM 2837 N N . PRO A 1 391 ? 7.496 31.687 63.345 1.00 80.08 432 PRO A N 1
ATOM 2838 C CA . PRO A 1 391 ? 8.090 30.656 62.486 1.00 80.24 432 PRO A CA 1
ATOM 2839 C C . PRO A 1 391 ? 8.314 29.285 63.128 1.00 83.19 432 PRO A C 1
ATOM 2840 O O . PRO A 1 391 ? 9.159 28.521 62.657 1.00 85.87 432 PRO A O 1
ATOM 2844 N N . MET A 1 392 ? 7.585 28.960 64.192 1.00 82.19 433 MET A N 1
ATOM 2845 C CA . MET A 1 392 ? 7.782 27.661 64.829 1.00 80.50 433 MET A CA 1
ATOM 2846 C C . MET A 1 392 ? 7.187 26.523 64.007 1.00 79.16 433 MET A C 1
ATOM 2847 O O . MET A 1 392 ? 5.973 26.454 63.818 1.00 77.59 433 MET A O 1
ATOM 2852 N N . LEU A 1 393 ? 8.053 25.639 63.514 1.00 77.21 434 LEU A N 1
ATOM 2853 C CA . LEU A 1 393 ? 7.616 24.482 62.737 1.00 74.23 434 LEU A CA 1
ATOM 2854 C C . LEU A 1 393 ? 7.044 23.423 63.669 1.00 75.84 434 LEU A C 1
ATOM 2855 O O . LEU A 1 393 ? 5.857 23.071 63.587 1.00 74.49 434 LEU A O 1
ATOM 2860 N N . ALA A 1 394 ? 7.892 22.917 64.559 1.00 75.37 435 ALA A N 1
ATOM 2861 C CA . ALA A 1 394 ? 7.454 21.904 65.500 1.00 77.21 435 ALA A CA 1
ATOM 2862 C C . ALA A 1 394 ? 8.215 21.923 66.818 1.00 77.15 435 ALA A C 1
ATOM 2863 O O . ALA A 1 394 ? 9.209 22.642 66.976 1.00 79.35 435 ALA A O 1
ATOM 2865 N N . LYS A 1 395 ? 7.717 21.134 67.766 1.00 73.94 436 LYS A N 1
ATOM 2866 C CA . LYS A 1 395 ? 8.339 20.979 69.074 1.00 71.44 436 LYS A CA 1
ATOM 2867 C C . LYS A 1 395 ? 8.645 19.491 69.191 1.00 72.72 436 LYS A C 1
ATOM 2868 O O . LYS A 1 395 ? 7.747 18.653 69.067 1.00 74.23 436 LYS A O 1
ATOM 2874 N N . LEU A 1 396 ? 9.917 19.160 69.387 1.00 70.13 437 LEU A N 1
ATOM 2875 C CA . LEU A 1 396 ? 10.308 17.768 69.524 1.00 65.71 437 LEU A CA 1
ATOM 2876 C C . LEU A 1 396 ? 10.571 17.505 71.010 1.00 68.51 437 LEU A C 1
ATOM 2877 O O . LEU A 1 396 ? 11.346 18.217 71.663 1.00 70.52 437 LEU A O 1
ATOM 2882 N N . ILE A 1 397 ? 9.881 16.504 71.551 1.00 69.30 438 ILE A N 1
ATOM 2883 C CA . ILE A 1 397 ? 9.999 16.140 72.962 1.00 69.07 438 ILE A CA 1
ATOM 2884 C C . ILE A 1 397 ? 10.400 14.684 73.135 1.00 70.64 438 ILE A C 1
ATOM 2885 O O . ILE A 1 397 ? 9.819 13.780 72.518 1.00 71.32 438 ILE A O 1
ATOM 2890 N N . ALA A 1 398 ? 11.400 14.453 73.973 1.00 68.55 439 ALA A N 1
ATOM 2891 C CA . ALA A 1 398 ? 11.828 13.093 74.220 1.00 69.59 439 ALA A CA 1
ATOM 2892 C C . ALA A 1 398 ? 11.791 12.899 75.703 1.00 71.65 439 ALA A C 1
ATOM 2893 O O . ALA A 1 398 ? 12.145 13.790 76.486 1.00 71.71 439 ALA A O 1
ATOM 2895 N N . TRP A 1 399 ? 11.308 11.731 76.081 1.00 72.43 440 TRP A N 1
ATOM 2896 C CA . TRP A 1 399 ? 11.230 11.365 77.463 1.00 70.32 440 TRP A CA 1
ATOM 2897 C C . TRP A 1 399 ? 12.230 10.245 77.624 1.00 70.63 440 TRP A C 1
ATOM 2898 O O . TRP A 1 399 ? 12.509 9.495 76.677 1.00 68.58 440 TRP A O 1
ATOM 2909 N N . GLY A 1 400 ? 12.758 10.138 78.837 1.00 72.18 441 GLY A N 1
ATOM 2910 C CA . GLY A 1 400 ? 13.716 9.098 79.151 1.00 70.44 441 GLY A CA 1
ATOM 2911 C C . GLY A 1 400 ? 13.581 8.827 80.628 1.00 67.19 441 GLY A C 1
ATOM 2912 O O . GLY A 1 400 ? 12.963 9.626 81.351 1.00 58.86 441 GLY A O 1
ATOM 2913 N N . GLU A 1 401 ? 14.121 7.698 81.081 1.00 66.91 442 GLU A N 1
ATOM 2914 C CA . GLU A 1 401 ? 14.058 7.411 82.496 1.00 69.97 442 GLU A CA 1
ATOM 2915 C C . GLU A 1 401 ? 15.007 8.388 83.188 1.00 72.69 442 GLU A C 1
ATOM 2916 O O . GLU A 1 401 ? 14.585 9.141 84.064 1.00 76.04 442 GLU A O 1
ATOM 2922 N N . THR A 1 402 ? 16.270 8.409 82.772 1.00 71.70 443 THR A N 1
ATOM 2923 C CA . THR A 1 402 ? 17.244 9.333 83.346 1.00 69.12 443 THR A CA 1
ATOM 2924 C C . THR A 1 402 ? 17.203 10.585 82.443 1.00 66.69 443 THR A C 1
ATOM 2925 O O . THR A 1 402 ? 16.369 10.665 81.557 1.00 65.84 443 THR A O 1
ATOM 2929 N N . ARG A 1 403 ? 18.061 11.574 82.668 1.00 66.23 444 ARG A N 1
ATOM 2930 C CA . ARG A 1 403 ? 18.064 12.757 81.804 1.00 64.09 444 ARG A CA 1
ATOM 2931 C C . ARG A 1 403 ? 18.940 12.491 80.584 1.00 67.05 444 ARG A C 1
ATOM 2932 O O . ARG A 1 403 ? 18.740 13.071 79.520 1.00 69.04 444 ARG A O 1
ATOM 2940 N N . GLU A 1 404 ? 19.921 11.615 80.739 1.00 70.32 445 GLU A N 1
ATOM 2941 C CA . GLU A 1 404 ? 20.802 11.286 79.626 1.00 76.80 445 GLU A CA 1
ATOM 2942 C C . GLU A 1 404 ? 19.988 10.614 78.533 1.00 80.54 445 GLU A C 1
ATOM 2943 O O . GLU A 1 404 ? 20.207 10.851 77.340 1.00 82.87 445 GLU A O 1
ATOM 2949 N N . GLU A 1 405 ? 19.044 9.779 78.968 1.00 82.17 446 GLU A N 1
ATOM 2950 C CA . GLU A 1 405 ? 18.148 9.033 78.086 1.00 79.75 446 GLU A CA 1
ATOM 2951 C C . GLU A 1 405 ? 17.330 10.022 77.255 1.00 74.67 446 GLU A C 1
ATOM 2952 O O . GLU A 1 405 ? 17.369 9.993 76.029 1.00 71.61 446 GLU A O 1
ATOM 2958 N N . ALA A 1 406 ? 16.602 10.898 77.937 1.00 68.02 447 ALA A N 1
ATOM 2959 C CA . ALA A 1 406 ? 15.815 11.904 77.261 1.00 68.46 447 ALA A CA 1
ATOM 2960 C C . ALA A 1 406 ? 16.716 12.642 76.287 1.00 69.26 447 ALA A C 1
ATOM 2961 O O . ALA A 1 406 ? 16.361 12.828 75.124 1.00 71.38 447 ALA A O 1
ATOM 2963 N N . ARG A 1 407 ? 17.889 13.057 76.757 1.00 69.66 448 ARG A N 1
ATOM 2964 C CA . ARG A 1 407 ? 18.816 13.799 75.906 1.00 68.79 448 ARG A CA 1
ATOM 2965 C C . ARG A 1 407 ? 19.246 12.989 74.692 1.00 68.12 448 ARG A C 1
ATOM 2966 O O . ARG A 1 407 ? 19.110 13.438 73.563 1.00 68.93 448 ARG A O 1
ATOM 2974 N N . GLN A 1 408 ? 19.757 11.792 74.928 1.00 68.31 449 GLN A N 1
ATOM 2975 C CA . GLN A 1 408 ? 20.209 10.952 73.834 1.00 73.54 449 GLN A CA 1
ATOM 2976 C C . GLN A 1 408 ? 19.091 10.605 72.844 1.00 75.33 449 GLN A C 1
ATOM 2977 O O . GLN A 1 408 ? 19.334 10.506 71.627 1.00 76.92 449 GLN A O 1
ATOM 2983 N N . ARG A 1 409 ? 17.873 10.434 73.362 1.00 71.24 450 ARG A N 1
ATOM 2984 C CA . ARG A 1 409 ? 16.719 10.117 72.523 1.00 63.45 450 ARG A CA 1
ATOM 2985 C C . ARG A 1 409 ? 16.374 11.319 71.705 1.00 59.42 450 ARG A C 1
ATOM 2986 O O . ARG A 1 409 ? 16.261 11.228 70.487 1.00 58.99 450 ARG A O 1
ATOM 2994 N N . LEU A 1 410 ? 16.213 12.452 72.381 1.00 60.53 451 LEU A N 1
ATOM 2995 C CA . LEU A 1 410 ? 15.881 13.705 71.707 1.00 62.12 451 LEU A CA 1
ATOM 2996 C C . LEU A 1 410 ? 16.915 13.974 70.620 1.00 64.33 451 LEU A C 1
ATOM 2997 O O . LEU A 1 410 ? 16.578 14.390 69.508 1.00 64.53 451 LEU A O 1
ATOM 3002 N N . LEU A 1 411 ? 18.178 13.715 70.930 1.00 64.70 452 LEU A N 1
ATOM 3003 C CA . LEU A 1 411 ? 19.221 13.925 69.945 1.00 64.77 452 LEU A CA 1
ATOM 3004 C C . LEU A 1 411 ? 18.969 13.063 68.711 1.00 62.68 452 LEU A C 1
ATOM 3005 O O . LEU A 1 411 ? 19.147 13.525 67.592 1.00 58.70 452 LEU A O 1
ATOM 3010 N N . ALA A 1 412 ? 18.553 11.813 68.927 1.00 63.21 453 ALA A N 1
ATOM 3011 C CA . ALA A 1 412 ? 18.261 10.880 67.833 1.00 63.71 453 ALA A CA 1
ATOM 3012 C C . ALA A 1 412 ? 17.080 11.384 66.992 1.00 66.30 453 ALA A C 1
ATOM 3013 O O . ALA A 1 412 ? 17.030 11.180 65.773 1.00 62.59 453 ALA A O 1
ATOM 3015 N N . MET A 1 413 ? 16.125 12.039 67.649 1.00 65.53 454 MET A N 1
ATOM 3016 C CA . MET A 1 413 ? 14.972 12.573 66.951 1.00 64.97 454 MET A CA 1
ATOM 3017 C C . MET A 1 413 ? 15.397 13.740 66.083 1.00 69.80 454 MET A C 1
ATOM 3018 O O . MET A 1 413 ? 14.751 14.049 65.078 1.00 71.80 454 MET A O 1
ATOM 3023 N N . LEU A 1 414 ? 16.483 14.403 66.475 1.00 70.09 455 LEU A N 1
ATOM 3024 C CA . LEU A 1 414 ? 16.968 15.528 65.696 1.00 65.76 455 LEU A CA 1
ATOM 3025 C C . LEU A 1 414 ? 17.817 15.016 64.551 1.00 63.00 455 LEU A C 1
ATOM 3026 O O . LEU A 1 414 ? 17.937 15.679 63.520 1.00 64.98 455 LEU A O 1
ATOM 3031 N N . ALA A 1 415 ? 18.400 13.834 64.722 1.00 57.88 456 ALA A N 1
ATOM 3032 C CA . ALA A 1 415 ? 19.206 13.250 63.660 1.00 60.73 456 ALA A CA 1
ATOM 3033 C C . ALA A 1 415 ? 18.255 12.780 62.569 1.00 64.61 456 ALA A C 1
ATOM 3034 O O . ALA A 1 415 ? 18.488 12.997 61.382 1.00 66.17 456 ALA A O 1
ATOM 3036 N N . GLU A 1 416 ? 17.158 12.161 62.987 1.00 66.13 457 GLU A N 1
ATOM 3037 C CA . GLU A 1 416 ? 16.189 11.618 62.054 1.00 68.52 457 GLU A CA 1
ATOM 3038 C C . GLU A 1 416 ? 15.210 12.616 61.473 1.00 66.69 457 GLU A C 1
ATOM 3039 O O . GLU A 1 416 ? 14.237 12.239 60.814 1.00 69.97 457 GLU A O 1
ATOM 3045 N N . THR A 1 417 ? 15.449 13.886 61.724 1.00 63.71 458 THR A N 1
ATOM 3046 C CA . THR A 1 417 ? 14.566 14.912 61.219 1.00 64.94 458 THR A CA 1
ATOM 3047 C C . THR A 1 417 ? 15.309 15.699 60.158 1.00 64.77 458 THR A C 1
ATOM 3048 O O . THR A 1 417 ? 16.461 16.066 60.367 1.00 68.43 458 THR A O 1
ATOM 3052 N N . SER A 1 418 ? 14.675 15.942 59.012 1.00 64.26 459 SER A N 1
ATOM 3053 C CA . SER A 1 418 ? 15.309 16.741 57.963 1.00 61.11 459 SER A CA 1
ATOM 3054 C C . SER A 1 418 ? 14.317 17.797 57.535 1.00 59.57 459 SER A C 1
ATOM 3055 O O . SER A 1 418 ? 13.115 17.571 57.606 1.00 62.07 459 SER A O 1
ATOM 3058 N N . VAL A 1 419 ? 14.816 18.963 57.132 1.00 58.07 460 VAL A N 1
ATOM 3059 C CA . VAL A 1 419 ? 13.963 20.054 56.666 1.00 55.10 460 VAL A CA 1
ATOM 3060 C C . VAL A 1 419 ? 14.703 20.851 55.610 1.00 58.40 460 VAL A C 1
ATOM 3061 O O . VAL A 1 419 ? 15.751 21.416 55.897 1.00 64.58 460 VAL A O 1
ATOM 3065 N N . GLY A 1 420 ? 14.162 20.895 54.394 1.00 59.96 461 GLY A N 1
ATOM 3066 C CA . GLY A 1 420 ? 14.807 21.620 53.311 1.00 61.60 461 GLY A CA 1
ATOM 3067 C C . GLY A 1 420 ? 13.917 22.609 52.587 1.00 65.26 461 GLY A C 1
ATOM 3068 O O . GLY A 1 420 ? 12.701 22.417 52.504 1.00 64.53 461 GLY A O 1
ATOM 3069 N N . GLY A 1 421 ? 14.536 23.661 52.050 1.00 69.40 462 GLY A N 1
ATOM 3070 C CA . GLY A 1 421 ? 13.810 24.710 51.347 1.00 72.93 462 GLY A CA 1
ATOM 3071 C C . GLY A 1 421 ? 13.815 26.002 52.154 1.00 77.55 462 GLY A C 1
ATOM 3072 O O . GLY A 1 421 ? 13.332 27.046 51.711 1.00 78.86 462 GLY A O 1
ATOM 3073 N N . LEU A 1 422 ? 14.382 25.914 53.353 1.00 82.96 463 LEU A N 1
ATOM 3074 C CA . LEU A 1 422 ? 14.471 27.024 54.297 1.00 85.43 463 LEU A CA 1
ATOM 3075 C C . LEU A 1 422 ? 15.738 26.903 55.118 1.00 90.66 463 LEU A C 1
ATOM 3076 O O . LEU A 1 422 ? 16.457 25.906 55.036 1.00 96.98 463 LEU A O 1
ATOM 3081 N N . ARG A 1 423 ? 15.997 27.923 55.926 1.00 90.75 464 ARG A N 1
ATOM 3082 C CA . ARG A 1 423 ? 17.136 27.903 56.824 1.00 90.57 464 ARG A CA 1
ATOM 3083 C C . ARG A 1 423 ? 16.475 27.423 58.113 1.00 88.52 464 ARG A C 1
ATOM 3084 O O . ARG A 1 423 ? 15.357 27.835 58.413 1.00 85.18 464 ARG A O 1
ATOM 3092 N N . THR A 1 424 ? 17.136 26.544 58.863 1.00 88.78 465 THR A N 1
ATOM 3093 C CA . THR A 1 424 ? 16.539 26.032 60.097 1.00 89.53 465 THR A CA 1
ATOM 3094 C C . THR A 1 424 ? 17.465 26.027 61.291 1.00 88.32 465 THR A C 1
ATOM 3095 O O . THR A 1 424 ? 18.666 25.810 61.151 1.00 94.24 465 THR A O 1
ATOM 3099 N N . ASN A 1 425 ? 16.894 26.242 62.471 1.00 83.25 466 ASN A N 1
ATOM 3100 C CA . ASN A 1 425 ? 17.664 26.237 63.712 1.00 79.36 466 ASN A CA 1
ATOM 3101 C C . ASN A 1 425 ? 17.922 24.797 64.159 1.00 76.92 466 ASN A C 1
ATOM 3102 O O . ASN A 1 425 ? 18.333 24.546 65.284 1.00 75.54 466 ASN A O 1
ATOM 3107 N N . LEU A 1 426 ? 17.677 23.851 63.267 1.00 76.45 467 LEU A N 1
ATOM 3108 C CA . LEU A 1 426 ? 17.837 22.451 63.588 1.00 73.58 467 LEU A CA 1
ATOM 3109 C C . LEU A 1 426 ? 19.290 22.046 63.786 1.00 73.88 467 LEU A C 1
ATOM 3110 O O . LEU A 1 426 ? 19.604 21.338 64.730 1.00 70.69 467 LEU A O 1
ATOM 3115 N N . ALA A 1 427 ? 20.183 22.471 62.905 1.00 76.95 468 ALA A N 1
ATOM 3116 C CA . ALA A 1 427 ? 21.589 22.118 63.084 1.00 81.40 468 ALA A CA 1
ATOM 3117 C C . ALA A 1 427 ? 22.059 22.659 64.456 1.00 83.54 468 ALA A C 1
ATOM 3118 O O . ALA A 1 427 ? 22.802 21.997 65.194 1.00 81.32 468 ALA A O 1
ATOM 3120 N N . PHE A 1 428 ? 21.605 23.873 64.775 1.00 83.94 469 PHE A N 1
ATOM 3121 C CA . PHE A 1 428 ? 21.905 24.571 66.038 1.00 81.83 469 PHE A CA 1
ATOM 3122 C C . PHE A 1 428 ? 21.486 23.732 67.250 1.00 77.18 469 PHE A C 1
ATOM 3123 O O . PHE A 1 428 ? 22.292 23.476 68.143 1.00 78.53 469 PHE A O 1
ATOM 3131 N N . LEU A 1 429 ? 20.217 23.324 67.265 1.00 69.95 470 LEU A N 1
ATOM 3132 C CA . LEU A 1 429 ? 19.649 22.514 68.332 1.00 61.47 470 LEU A CA 1
ATOM 3133 C C . LEU A 1 429 ? 20.402 21.197 68.485 1.00 61.56 470 LEU A C 1
ATOM 3134 O O . LEU A 1 429 ? 20.625 20.745 69.598 1.00 62.35 470 LEU A O 1
ATOM 3139 N N . ARG A 1 430 ? 20.792 20.572 67.377 1.00 64.59 471 ARG A N 1
ATOM 3140 C CA . ARG A 1 430 ? 21.522 19.297 67.443 1.00 69.81 471 ARG A CA 1
ATOM 3141 C C . ARG A 1 430 ? 22.790 19.489 68.266 1.00 73.69 471 ARG A C 1
ATOM 3142 O O . ARG A 1 430 ? 23.123 18.680 69.145 1.00 75.54 471 ARG A O 1
ATOM 3150 N N . ARG A 1 431 ? 23.493 20.576 67.972 1.00 73.80 472 ARG A N 1
ATOM 3151 C CA . ARG A 1 431 ? 24.707 20.889 68.685 1.00 73.23 472 ARG A CA 1
ATOM 3152 C C . ARG A 1 431 ? 24.442 21.108 70.177 1.00 74.00 472 ARG A C 1
ATOM 3153 O O . ARG A 1 431 ? 25.156 20.566 71.014 1.00 77.09 472 ARG A O 1
ATOM 3161 N N . ILE A 1 432 ? 23.412 21.877 70.520 1.00 73.07 473 ILE A N 1
ATOM 3162 C CA . ILE A 1 432 ? 23.113 22.120 71.932 1.00 71.31 473 ILE A CA 1
ATOM 3163 C C . ILE A 1 432 ? 22.956 20.826 72.728 1.00 71.29 473 ILE A C 1
ATOM 3164 O O . ILE A 1 432 ? 23.600 20.641 73.753 1.00 72.59 473 ILE A O 1
ATOM 3169 N N . LEU A 1 433 ? 22.117 19.917 72.259 1.00 70.71 474 LEU A N 1
ATOM 3170 C CA . LEU A 1 433 ? 21.935 18.685 73.002 1.00 70.16 474 LEU A CA 1
ATOM 3171 C C . LEU A 1 433 ? 23.230 17.896 73.005 1.00 70.57 474 LEU A C 1
ATOM 3172 O O . LEU A 1 433 ? 23.533 17.173 73.954 1.00 71.78 474 LEU A O 1
ATOM 3177 N N . GLY A 1 434 ? 24.010 18.049 71.951 1.00 68.87 475 GLY A N 1
ATOM 3178 C CA . GLY A 1 434 ? 25.259 17.319 71.896 1.00 76.55 475 GLY A CA 1
ATOM 3179 C C . GLY A 1 434 ? 26.446 18.114 72.423 1.00 82.31 475 GLY A C 1
ATOM 3180 O O . GLY A 1 434 ? 27.600 17.874 72.017 1.00 85.38 475 GLY A O 1
ATOM 3181 N N . HIS A 1 435 ? 26.178 19.064 73.318 1.00 78.65 476 HIS A N 1
ATOM 3182 C CA . HIS A 1 435 ? 27.250 19.868 73.869 1.00 78.81 476 HIS A CA 1
ATOM 3183 C C . HIS A 1 435 ? 27.609 19.409 75.265 1.00 80.93 476 HIS A C 1
ATOM 3184 O O . HIS A 1 435 ? 26.729 19.237 76.115 1.00 82.59 476 HIS A O 1
ATOM 3191 N N . PRO A 1 436 ? 28.915 19.219 75.535 1.00 80.26 477 PRO A N 1
ATOM 3192 C CA . PRO A 1 436 ? 29.332 18.777 76.875 1.00 77.12 477 PRO A CA 1
ATOM 3193 C C . PRO A 1 436 ? 28.749 19.661 77.989 1.00 73.54 477 PRO A C 1
ATOM 3194 O O . PRO A 1 436 ? 28.387 19.170 79.059 1.00 69.94 477 PRO A O 1
ATOM 3198 N N . ALA A 1 437 ? 28.638 20.959 77.711 1.00 74.92 478 ALA A N 1
ATOM 3199 C CA . ALA A 1 437 ? 28.086 21.936 78.656 1.00 76.92 478 ALA A CA 1
ATOM 3200 C C . ALA A 1 437 ? 26.642 21.607 79.031 1.00 80.35 478 ALA A C 1
ATOM 3201 O O . ALA A 1 437 ? 26.245 21.722 80.196 1.00 79.24 478 ALA A O 1
ATOM 3203 N N . PHE A 1 438 ? 25.858 21.206 78.032 1.00 83.36 479 PHE A N 1
ATOM 3204 C CA . PHE A 1 438 ? 24.457 20.870 78.247 1.00 82.49 479 PHE A CA 1
ATOM 3205 C C . PHE A 1 438 ? 24.267 19.526 78.949 1.00 81.69 479 PHE A C 1
ATOM 3206 O O . PHE A 1 438 ? 23.327 19.352 79.720 1.00 79.95 479 PHE A O 1
ATOM 3214 N N . ALA A 1 439 ? 25.146 18.566 78.680 1.00 82.86 480 ALA A N 1
ATOM 3215 C CA . ALA A 1 439 ? 25.031 17.268 79.338 1.00 84.58 480 ALA A CA 1
ATOM 3216 C C . ALA A 1 439 ? 25.268 17.474 80.840 1.00 86.68 480 ALA A C 1
ATOM 3217 O O . ALA A 1 439 ? 24.505 16.981 81.676 1.00 89.37 480 ALA A O 1
ATOM 3219 N N . ALA A 1 440 ? 26.323 18.228 81.155 1.00 85.91 481 ALA A N 1
ATOM 3220 C CA . ALA A 1 440 ? 26.722 18.552 82.520 1.00 80.61 481 ALA A CA 1
ATOM 3221 C C . ALA A 1 440 ? 25.732 19.458 83.227 1.00 81.34 481 ALA A C 1
ATOM 3222 O O . ALA A 1 440 ? 25.953 19.827 84.364 1.00 80.94 481 ALA A O 1
ATOM 3224 N N . ALA A 1 441 ? 24.655 19.835 82.545 1.00 83.25 482 ALA A N 1
ATOM 3225 C CA . ALA A 1 441 ? 23.622 20.704 83.116 1.00 82.60 482 ALA A CA 1
ATOM 3226 C C . ALA A 1 441 ? 24.129 22.062 83.608 1.00 83.37 482 ALA A C 1
ATOM 3227 O O . ALA A 1 441 ? 23.542 22.667 84.502 1.00 84.05 482 ALA A O 1
ATOM 3229 N N . GLU A 1 442 ? 25.213 22.544 83.019 1.00 82.31 483 GLU A N 1
ATOM 3230 C CA . GLU A 1 442 ? 25.773 23.833 83.399 1.00 84.23 483 GLU A CA 1
ATOM 3231 C C . GLU A 1 442 ? 24.856 24.941 82.857 1.00 83.27 483 GLU A C 1
ATOM 3232 O O . GLU A 1 442 ? 25.245 25.733 81.987 1.00 81.36 483 GLU A O 1
ATOM 3238 N N . LEU A 1 443 ? 23.646 25.000 83.409 1.00 82.37 484 LEU A N 1
ATOM 3239 C CA . LEU A 1 443 ? 22.625 25.945 82.963 1.00 83.36 484 LEU A CA 1
ATOM 3240 C C . LEU A 1 443 ? 22.448 27.235 83.736 1.00 84.62 484 LEU A C 1
ATOM 3241 O O . LEU A 1 443 ? 22.501 27.256 84.962 1.00 88.66 484 LEU A O 1
ATOM 3246 N N . ASP A 1 444 ? 22.189 28.295 82.978 1.00 84.46 485 ASP A N 1
ATOM 3247 C CA . ASP A 1 444 ? 21.929 29.645 83.477 1.00 86.05 485 ASP A CA 1
ATOM 3248 C C . ASP A 1 444 ? 21.424 30.360 82.228 1.00 83.14 485 ASP A C 1
ATOM 3249 O O . ASP A 1 444 ? 21.692 29.908 81.118 1.00 82.42 485 ASP A O 1
ATOM 3254 N N . THR A 1 445 ? 20.709 31.466 82.373 1.00 81.28 486 THR A N 1
ATOM 3255 C CA . THR A 1 445 ? 20.175 32.106 81.181 1.00 82.84 486 THR A CA 1
ATOM 3256 C C . THR A 1 445 ? 21.161 32.722 80.183 1.00 83.92 486 THR A C 1
ATOM 3257 O O . THR A 1 445 ? 20.741 33.312 79.191 1.00 85.75 486 THR A O 1
ATOM 3261 N N . GLY A 1 446 ? 22.461 32.562 80.415 1.00 85.32 487 GLY A N 1
ATOM 3262 C CA . GLY A 1 446 ? 23.450 33.109 79.492 1.00 87.80 487 GLY A CA 1
ATOM 3263 C C . GLY A 1 446 ? 24.126 32.043 78.635 1.00 91.41 487 GLY A C 1
ATOM 3264 O O . GLY A 1 446 ? 24.993 32.339 77.795 1.00 89.69 487 GLY A O 1
ATOM 3265 N N . PHE A 1 447 ? 23.703 30.796 78.848 1.00 92.45 488 PHE A N 1
ATOM 3266 C CA . PHE A 1 447 ? 24.226 29.616 78.152 1.00 90.76 488 PHE A CA 1
ATOM 3267 C C . PHE A 1 447 ? 24.334 29.773 76.644 1.00 89.31 488 PHE A C 1
ATOM 3268 O O . PHE A 1 447 ? 25.299 29.336 76.018 1.00 83.84 488 PHE A O 1
ATOM 3276 N N . ILE A 1 448 ? 23.326 30.387 76.056 1.00 93.49 489 ILE A N 1
ATOM 3277 C CA . ILE A 1 448 ? 23.336 30.536 74.622 1.00 98.03 489 ILE A CA 1
ATOM 3278 C C . ILE A 1 448 ? 24.457 31.455 74.159 1.00 96.23 489 ILE A C 1
ATOM 3279 O O . ILE A 1 448 ? 25.314 31.032 73.394 1.00 94.25 489 ILE A O 1
ATOM 3284 N N . ALA A 1 449 ? 24.473 32.695 74.644 1.00 96.38 490 ALA A N 1
ATOM 3285 C CA . ALA A 1 449 ? 25.495 33.654 74.230 1.00 95.74 490 ALA A CA 1
ATOM 3286 C C . ALA A 1 449 ? 26.905 33.263 74.665 1.00 94.26 490 ALA A C 1
ATOM 3287 O O . ALA A 1 449 ? 27.884 33.769 74.120 1.00 93.15 490 ALA A O 1
ATOM 3289 N N . ARG A 1 450 ? 27.012 32.366 75.640 1.00 93.09 491 ARG A N 1
ATOM 3290 C CA . ARG A 1 450 ? 28.317 31.920 76.121 1.00 92.27 491 ARG A CA 1
ATOM 3291 C C . ARG A 1 450 ? 29.028 30.974 75.153 1.00 92.93 491 ARG A C 1
ATOM 3292 O O . ARG A 1 450 ? 30.089 31.307 74.623 1.00 93.84 491 ARG A O 1
ATOM 3300 N N . HIS A 1 451 ? 28.444 29.796 74.931 1.00 93.18 492 HIS A N 1
ATOM 3301 C CA . HIS A 1 451 ? 29.023 28.798 74.037 1.00 94.04 492 HIS A CA 1
ATOM 3302 C C . HIS A 1 451 ? 28.735 29.048 72.557 1.00 94.59 492 HIS A C 1
ATOM 3303 O O . HIS A 1 451 ? 28.924 28.154 71.731 1.00 94.29 492 HIS A O 1
ATOM 3310 N N . GLN A 1 452 ? 28.298 30.250 72.203 1.00 95.66 493 GLN A N 1
ATOM 3311 C CA . GLN A 1 452 ? 27.982 30.518 70.806 1.00 98.40 493 GLN A CA 1
ATOM 3312 C C . GLN A 1 452 ? 29.038 30.030 69.814 1.00 96.65 493 GLN A C 1
ATOM 3313 O O . GLN A 1 452 ? 28.704 29.516 68.751 1.00 94.25 493 GLN A O 1
ATOM 3319 N N . ASP A 1 453 ? 30.306 30.163 70.165 1.00 96.94 494 ASP A N 1
ATOM 3320 C CA . ASP A 1 453 ? 31.369 29.721 69.280 1.00 99.24 494 ASP A CA 1
ATOM 3321 C C . ASP A 1 453 ? 31.261 28.255 68.876 1.00 99.13 494 ASP A C 1
ATOM 3322 O O . ASP A 1 453 ? 31.651 27.879 67.766 1.00 98.49 494 ASP A O 1
ATOM 3327 N N . ASP A 1 454 ? 30.745 27.422 69.773 1.00 97.02 495 ASP A N 1
ATOM 3328 C CA . ASP A 1 454 ? 30.619 26.001 69.478 1.00 95.67 495 ASP A CA 1
ATOM 3329 C C . ASP A 1 454 ? 29.275 25.683 68.853 1.00 92.58 495 ASP A C 1
ATOM 3330 O O . ASP A 1 454 ? 29.153 24.715 68.100 1.00 91.10 495 ASP A O 1
ATOM 3335 N N . LEU A 1 455 ? 28.276 26.506 69.172 1.00 88.82 496 LEU A N 1
ATOM 3336 C CA . LEU A 1 455 ? 26.914 26.324 68.677 1.00 85.98 496 LEU A CA 1
ATOM 3337 C C . LEU A 1 455 ? 26.682 26.829 67.265 1.00 88.27 496 LEU A C 1
ATOM 3338 O O . LEU A 1 455 ? 25.913 26.234 66.506 1.00 91.38 496 LEU A O 1
ATOM 3343 N N . LEU A 1 456 ? 27.338 27.933 66.921 1.00 86.84 497 LEU A N 1
ATOM 3344 C CA . LEU A 1 456 ? 27.198 28.531 65.603 1.00 83.41 497 LEU A CA 1
ATOM 3345 C C . LEU A 1 456 ? 28.518 28.602 64.864 1.00 86.43 497 LEU A C 1
ATOM 3346 O O . LEU A 1 456 ? 29.018 29.694 64.597 1.00 87.49 497 LEU A O 1
ATOM 3351 N N . PRO A 1 457 ? 29.101 27.440 64.520 1.00 86.57 498 PRO A N 1
ATOM 3352 C CA . PRO A 1 457 ? 30.377 27.368 63.799 1.00 88.01 498 PRO A CA 1
ATOM 3353 C C . PRO A 1 457 ? 30.389 28.195 62.502 1.00 92.68 498 PRO A C 1
ATOM 3354 O O . PRO A 1 457 ? 29.787 29.265 62.422 1.00 91.47 498 PRO A O 1
ATOM 3358 N N . ALA A 1 458 ? 31.096 27.689 61.496 1.00 98.58 499 ALA A N 1
ATOM 3359 C CA . ALA A 1 458 ? 31.197 28.334 60.190 1.00 102.55 499 ALA A CA 1
ATOM 3360 C C . ALA A 1 458 ? 31.683 27.274 59.199 1.00 107.41 499 ALA A C 1
ATOM 3361 O O . ALA A 1 458 ? 32.702 26.614 59.430 1.00 108.20 499 ALA A O 1
ATOM 3363 N N . PRO A 1 459 ? 30.952 27.100 58.080 1.00 110.43 500 PRO A N 1
ATOM 3364 C CA . PRO A 1 459 ? 31.192 26.149 56.980 1.00 111.70 500 PRO A CA 1
ATOM 3365 C C . PRO A 1 459 ? 32.639 25.860 56.518 1.00 113.05 500 PRO A C 1
ATOM 3366 O O . PRO A 1 459 ? 33.533 26.701 56.655 1.00 109.20 500 PRO A O 1
ATOM 3370 N N . GLN A 1 460 ? 32.847 24.661 55.960 1.00 117.07 501 GLN A N 1
ATOM 3371 C CA . GLN A 1 460 ? 34.169 24.235 55.487 1.00 121.62 501 GLN A CA 1
ATOM 3372 C C . GLN A 1 460 ? 34.302 23.744 54.028 1.00 121.61 501 GLN A C 1
ATOM 3373 O O . GLN A 1 460 ? 35.069 22.817 53.751 1.00 121.38 501 GLN A O 1
ATOM 3379 N N . ALA A 1 461 ? 33.557 24.346 53.105 1.00 121.00 503 ALA A N 1
ATOM 3380 C CA . ALA A 1 461 ? 33.638 23.999 51.681 1.00 118.67 503 ALA A CA 1
ATOM 3381 C C . ALA A 1 461 ? 33.274 22.570 51.223 1.00 116.49 503 ALA A C 1
ATOM 3382 O O . ALA A 1 461 ? 32.973 22.363 50.039 1.00 117.80 503 ALA A O 1
ATOM 3384 N N . LEU A 1 462 ? 33.312 21.594 52.130 1.00 110.83 504 LEU A N 1
ATOM 3385 C CA . LEU A 1 462 ? 32.978 20.206 51.791 1.00 106.99 504 LEU A CA 1
ATOM 3386 C C . LEU A 1 462 ? 34.152 19.560 51.073 1.00 105.57 504 LEU A C 1
ATOM 3387 O O . LEU A 1 462 ? 34.739 20.161 50.179 1.00 106.02 504 LEU A O 1
ATOM 3392 N N . PRO A 1 463 ? 34.487 18.311 51.433 1.00 103.82 505 PRO A N 1
ATOM 3393 C CA . PRO A 1 463 ? 35.603 17.560 50.839 1.00 103.37 505 PRO A CA 1
ATOM 3394 C C . PRO A 1 463 ? 35.273 16.758 49.582 1.00 104.90 505 PRO A C 1
ATOM 3395 O O . PRO A 1 463 ? 34.106 16.536 49.283 1.00 105.06 505 PRO A O 1
ATOM 3399 N N . GLU A 1 464 ? 36.302 16.332 48.845 1.00 107.07 506 GLU A N 1
ATOM 3400 C CA . GLU A 1 464 ? 36.091 15.518 47.645 1.00 109.23 506 GLU A CA 1
ATOM 3401 C C . GLU A 1 464 ? 35.419 14.254 48.159 1.00 110.51 506 GLU A C 1
ATOM 3402 O O . GLU A 1 464 ? 34.887 13.447 47.401 1.00 112.45 506 GLU A O 1
ATOM 3408 N N . HIS A 1 465 ? 35.461 14.111 49.476 1.00 111.31 507 HIS A N 1
ATOM 3409 C CA . HIS A 1 465 ? 34.860 13.001 50.195 1.00 110.35 507 HIS A CA 1
ATOM 3410 C C . HIS A 1 465 ? 33.341 13.121 49.979 1.00 105.74 507 HIS A C 1
ATOM 3411 O O . HIS A 1 465 ? 32.631 12.127 49.805 1.00 103.05 507 HIS A O 1
ATOM 3418 N N . PHE A 1 466 ? 32.876 14.369 49.971 1.00 100.86 508 PHE A N 1
ATOM 3419 C CA . PHE A 1 466 ? 31.465 14.741 49.813 1.00 96.43 508 PHE A CA 1
ATOM 3420 C C . PHE A 1 466 ? 30.887 14.686 48.402 1.00 95.21 508 PHE A C 1
ATOM 3421 O O . PHE A 1 466 ? 29.834 14.088 48.188 1.00 94.16 508 PHE A O 1
ATOM 3429 N N . TRP A 1 467 ? 31.556 15.344 47.453 1.00 93.01 509 TRP A N 1
ATOM 3430 C CA . TRP A 1 467 ? 31.077 15.378 46.079 1.00 86.80 509 TRP A CA 1
ATOM 3431 C C . TRP A 1 467 ? 30.881 13.974 45.534 1.00 84.81 509 TRP A C 1
ATOM 3432 O O . TRP A 1 467 ? 29.873 13.697 44.885 1.00 87.91 509 TRP A O 1
ATOM 3443 N N . GLN A 1 468 ? 31.812 13.071 45.804 1.00 80.40 510 GLN A N 1
ATOM 3444 C CA . GLN A 1 468 ? 31.629 11.714 45.314 1.00 79.89 510 GLN A CA 1
ATOM 3445 C C . GLN A 1 468 ? 30.296 11.167 45.856 1.00 76.20 510 GLN A C 1
ATOM 3446 O O . GLN A 1 468 ? 29.489 10.587 45.121 1.00 72.69 510 GLN A O 1
ATOM 3452 N N . ALA A 1 469 ? 30.066 11.390 47.146 1.00 72.87 511 ALA A N 1
ATOM 3453 C CA . ALA A 1 469 ? 28.845 10.950 47.808 1.00 69.87 511 ALA A CA 1
ATOM 3454 C C . ALA A 1 469 ? 27.611 11.594 47.176 1.00 70.05 511 ALA A C 1
ATOM 3455 O O . ALA A 1 469 ? 26.670 10.897 46.822 1.00 72.15 511 ALA A O 1
ATOM 3457 N N . ALA A 1 470 ? 27.617 12.920 47.043 1.00 67.51 512 ALA A N 1
ATOM 3458 C CA . ALA A 1 470 ? 26.499 13.644 46.445 1.00 64.40 512 ALA A CA 1
ATOM 3459 C C . ALA A 1 470 ? 26.232 13.142 45.010 1.00 69.56 512 ALA A C 1
ATOM 3460 O O . ALA A 1 470 ? 25.076 12.851 44.630 1.00 70.77 512 ALA A O 1
ATOM 3462 N N . ALA A 1 471 ? 27.287 13.030 44.209 1.00 65.14 513 ALA A N 1
ATOM 3463 C CA . ALA A 1 471 ? 27.106 12.565 42.854 1.00 66.26 513 ALA A CA 1
ATOM 3464 C C . ALA A 1 471 ? 26.375 11.234 42.894 1.00 68.60 513 ALA A C 1
ATOM 3465 O O . ALA A 1 471 ? 25.245 11.117 42.426 1.00 70.08 513 ALA A O 1
ATOM 3467 N N . GLU A 1 472 ? 27.010 10.227 43.476 1.00 68.18 514 GLU A N 1
ATOM 3468 C CA . GLU A 1 472 ? 26.388 8.913 43.538 1.00 68.45 514 GLU A CA 1
ATOM 3469 C C . GLU A 1 472 ? 24.923 9.020 43.874 1.00 67.60 514 GLU A C 1
ATOM 3470 O O . GLU A 1 472 ? 24.075 8.421 43.213 1.00 64.07 514 GLU A O 1
ATOM 3476 N N . ALA A 1 473 ? 24.636 9.807 44.902 1.00 67.84 515 ALA A N 1
ATOM 3477 C CA . ALA A 1 473 ? 23.274 10.009 45.353 1.00 69.16 515 ALA A CA 1
ATOM 3478 C C . ALA A 1 473 ? 22.408 10.535 44.224 1.00 72.99 515 ALA A C 1
ATOM 3479 O O . ALA A 1 473 ? 21.417 9.901 43.853 1.00 75.60 515 ALA A O 1
ATOM 3481 N N . TRP A 1 474 ? 22.774 11.692 43.676 1.00 70.13 516 TRP A N 1
ATOM 3482 C CA . TRP A 1 474 ? 21.993 12.274 42.592 1.00 66.38 516 TRP A CA 1
ATOM 3483 C C . TRP A 1 474 ? 21.809 11.279 41.469 1.00 62.22 516 TRP A C 1
ATOM 3484 O O . TRP A 1 474 ? 20.684 10.936 41.122 1.00 63.82 516 TRP A O 1
ATOM 3495 N N . LEU A 1 475 ? 22.911 10.799 40.916 1.00 56.32 517 LEU A N 1
ATOM 3496 C CA . LEU A 1 475 ? 22.837 9.857 39.821 1.00 56.83 517 LEU A CA 1
ATOM 3497 C C . LEU A 1 475 ? 21.834 8.765 40.109 1.00 61.20 517 LEU A C 1
ATOM 3498 O O . LEU A 1 475 ? 21.086 8.364 39.238 1.00 66.58 517 LEU A O 1
ATOM 3503 N N . GLN A 1 476 ? 21.806 8.286 41.340 1.00 62.83 518 GLN A N 1
ATOM 3504 C CA . GLN A 1 476 ? 20.885 7.228 41.683 1.00 65.28 518 GLN A CA 1
ATOM 3505 C C . GLN A 1 476 ? 19.451 7.673 41.975 1.00 67.46 518 GLN A C 1
ATOM 3506 O O . GLN A 1 476 ? 18.577 6.840 42.223 1.00 68.03 518 GLN A O 1
ATOM 3512 N N . SER A 1 477 ? 19.201 8.976 41.943 1.00 68.18 519 SER A N 1
ATOM 3513 C CA . SER A 1 477 ? 17.857 9.498 42.200 1.00 71.71 519 SER A CA 1
ATOM 3514 C C . SER A 1 477 ? 17.289 9.878 40.855 1.00 74.99 519 SER A C 1
ATOM 3515 O O . SER A 1 477 ? 16.197 10.433 40.761 1.00 77.19 519 SER A O 1
ATOM 3518 N N . GLU A 1 478 ? 18.079 9.610 39.824 1.00 75.79 520 GLU A N 1
ATOM 3519 C CA . GLU A 1 478 ? 17.736 9.911 38.452 1.00 74.69 520 GLU A CA 1
ATOM 3520 C C . GLU A 1 478 ? 17.826 8.625 37.683 1.00 79.07 520 GLU A C 1
ATOM 3521 O O . GLU A 1 478 ? 18.895 8.273 37.159 1.00 80.00 520 GLU A O 1
ATOM 3527 N N . PRO A 1 479 ? 16.708 7.897 37.608 1.00 82.06 521 PRO A N 1
ATOM 3528 C CA . PRO A 1 479 ? 16.613 6.617 36.904 1.00 86.58 521 PRO A CA 1
ATOM 3529 C C . PRO A 1 479 ? 17.172 6.679 35.474 1.00 92.65 521 PRO A C 1
ATOM 3530 O O . PRO A 1 479 ? 18.398 6.688 35.297 1.00 102.26 521 PRO A O 1
ATOM 3534 N N . GLY A 1 480 ? 16.325 6.726 34.451 1.00 89.60 522 GLY A N 1
ATOM 3535 C CA . GLY A 1 480 ? 16.900 6.766 33.118 1.00 87.39 522 GLY A CA 1
ATOM 3536 C C . GLY A 1 480 ? 15.922 6.870 31.976 1.00 85.72 522 GLY A C 1
ATOM 3537 O O . GLY A 1 480 ? 16.319 6.978 30.799 1.00 88.66 522 GLY A O 1
ATOM 3538 N N . HIS A 1 481 ? 14.644 6.854 32.322 1.00 76.36 523 HIS A N 1
ATOM 3539 C CA . HIS A 1 481 ? 13.583 6.928 31.332 1.00 69.63 523 HIS A CA 1
ATOM 3540 C C . HIS A 1 481 ? 13.385 5.581 30.679 1.00 63.27 523 HIS A C 1
ATOM 3541 O O . HIS A 1 481 ? 14.237 5.097 29.928 1.00 61.40 523 HIS A O 1
ATOM 3548 N N . ARG A 1 482 ? 12.250 4.981 30.983 1.00 54.03 524 ARG A N 1
ATOM 3549 C CA . ARG A 1 482 ? 11.908 3.708 30.446 1.00 53.59 524 ARG A CA 1
ATOM 3550 C C . ARG A 1 482 ? 10.897 4.094 29.416 1.00 50.90 524 ARG A C 1
ATOM 3551 O O . ARG A 1 482 ? 9.948 4.755 29.729 1.00 54.88 524 ARG A O 1
ATOM 3559 N N . ARG A 1 483 ? 11.100 3.706 28.174 1.00 51.23 525 ARG A N 1
ATOM 3560 C CA . ARG A 1 483 ? 10.152 4.059 27.156 1.00 52.85 525 ARG A CA 1
ATOM 3561 C C . ARG A 1 483 ? 9.140 2.950 26.952 1.00 57.52 525 ARG A C 1
ATOM 3562 O O . ARG A 1 483 ? 9.507 1.765 26.956 1.00 57.34 525 ARG A O 1
ATOM 3570 N N . ASP A 1 484 ? 7.873 3.338 26.770 1.00 58.06 526 ASP A N 1
ATOM 3571 C CA . ASP A 1 484 ? 6.808 2.377 26.530 1.00 54.43 526 ASP A CA 1
ATOM 3572 C C . ASP A 1 484 ? 7.186 1.619 25.266 1.00 53.11 526 ASP A C 1
ATOM 3573 O O . ASP A 1 484 ? 6.849 0.463 25.126 1.00 54.47 526 ASP A O 1
ATOM 3578 N N . ASP A 1 485 ? 7.898 2.283 24.357 1.00 50.68 531 ASP A N 1
ATOM 3579 C CA . ASP A 1 485 ? 8.398 1.681 23.118 1.00 43.99 531 ASP A CA 1
ATOM 3580 C C . ASP A 1 485 ? 9.136 0.369 23.363 1.00 50.96 531 ASP A C 1
ATOM 3581 O O . ASP A 1 485 ? 8.970 -0.586 22.620 1.00 53.24 531 ASP A O 1
ATOM 3586 N N . ASP A 1 486 ? 9.996 0.364 24.388 1.00 50.90 532 ASP A N 1
ATOM 3587 C CA . ASP A 1 486 ? 10.900 -0.747 24.671 1.00 48.72 532 ASP A CA 1
ATOM 3588 C C . ASP A 1 486 ? 11.316 -0.586 26.160 1.00 50.23 532 ASP A C 1
ATOM 3589 O O . ASP A 1 486 ? 12.387 -0.085 26.474 1.00 52.19 532 ASP A O 1
ATOM 3594 N N . PRO A 1 487 ? 10.435 -1.027 27.088 1.00 53.43 533 PRO A N 1
ATOM 3595 C CA . PRO A 1 487 ? 10.429 -1.045 28.563 1.00 52.15 533 PRO A CA 1
ATOM 3596 C C . PRO A 1 487 ? 11.572 -1.678 29.315 1.00 55.97 533 PRO A C 1
ATOM 3597 O O . PRO A 1 487 ? 11.842 -1.279 30.442 1.00 56.69 533 PRO A O 1
ATOM 3601 N N . HIS A 1 488 ? 12.231 -2.667 28.726 1.00 58.04 534 HIS A N 1
ATOM 3602 C CA . HIS A 1 488 ? 13.335 -3.319 29.430 1.00 61.79 534 HIS A CA 1
ATOM 3603 C C . HIS A 1 488 ? 14.694 -2.989 28.804 1.00 62.27 534 HIS A C 1
ATOM 3604 O O . HIS A 1 488 ? 15.711 -3.646 29.057 1.00 68.14 534 HIS A O 1
ATOM 3611 N N . SER A 1 489 ? 14.714 -1.934 28.011 1.00 55.57 535 SER A N 1
ATOM 3612 C CA . SER A 1 489 ? 15.933 -1.560 27.342 1.00 54.57 535 SER A CA 1
ATOM 3613 C C . SER A 1 489 ? 17.113 -1.377 28.281 1.00 53.58 535 SER A C 1
ATOM 3614 O O . SER A 1 489 ? 17.061 -0.569 29.203 1.00 51.39 535 SER A O 1
ATOM 3617 N N . PRO A 1 490 ? 18.185 -2.154 28.071 1.00 52.47 536 PRO A N 1
ATOM 3618 C CA . PRO A 1 490 ? 19.372 -2.029 28.905 1.00 52.32 536 PRO A CA 1
ATOM 3619 C C . PRO A 1 490 ? 19.906 -0.608 28.826 1.00 53.05 536 PRO A C 1
ATOM 3620 O O . PRO A 1 490 ? 20.729 -0.219 29.651 1.00 59.74 536 PRO A O 1
ATOM 3624 N N . TRP A 1 491 ? 19.447 0.167 27.839 1.00 51.75 537 TRP A N 1
ATOM 3625 C CA . TRP A 1 491 ? 19.866 1.570 27.714 1.00 48.90 537 TRP A CA 1
ATOM 3626 C C . TRP A 1 491 ? 19.320 2.466 28.851 1.00 53.81 537 TRP A C 1
ATOM 3627 O O . TRP A 1 491 ? 19.678 3.631 28.926 1.00 60.53 537 TRP A O 1
ATOM 3638 N N . SER A 1 492 ? 18.483 1.938 29.744 1.00 54.05 538 SER A N 1
ATOM 3639 C CA . SER A 1 492 ? 17.932 2.741 30.828 1.00 53.05 538 SER A CA 1
ATOM 3640 C C . SER A 1 492 ? 18.776 2.778 32.076 1.00 57.16 538 SER A C 1
ATOM 3641 O O . SER A 1 492 ? 18.421 3.452 33.045 1.00 59.65 538 SER A O 1
ATOM 3644 N N . ARG A 1 493 ? 19.888 2.047 32.059 1.00 62.08 539 ARG A N 1
ATOM 3645 C CA . ARG A 1 493 ? 20.811 1.966 33.189 1.00 64.24 539 ARG A CA 1
ATOM 3646 C C . ARG A 1 493 ? 21.511 3.297 33.517 1.00 65.48 539 ARG A C 1
ATOM 3647 O O . ARG A 1 493 ? 22.003 3.990 32.637 1.00 67.16 539 ARG A O 1
ATOM 3655 N N . ASN A 1 494 ? 21.518 3.670 34.788 1.00 66.95 540 ASN A N 1
ATOM 3656 C CA . ASN A 1 494 ? 22.183 4.893 35.224 1.00 69.90 540 ASN A CA 1
ATOM 3657 C C . ASN A 1 494 ? 23.607 4.444 35.620 1.00 72.92 540 ASN A C 1
ATOM 3658 O O . ASN A 1 494 ? 24.378 5.156 36.276 1.00 70.94 540 ASN A O 1
ATOM 3663 N N . ASP A 1 495 ? 23.900 3.228 35.150 1.00 75.36 541 ASP A N 1
ATOM 3664 C CA . ASP A 1 495 ? 25.125 2.426 35.304 1.00 70.85 541 ASP A CA 1
ATOM 3665 C C . ASP A 1 495 ? 26.479 3.058 34.964 1.00 70.07 541 ASP A C 1
ATOM 3666 O O . ASP A 1 495 ? 27.421 3.003 35.748 1.00 65.89 541 ASP A O 1
ATOM 3671 N N . GLY A 1 496 ? 26.577 3.612 33.759 1.00 70.29 542 GLY A N 1
ATOM 3672 C CA . GLY A 1 496 ? 27.821 4.195 33.312 1.00 62.74 542 GLY A CA 1
ATOM 3673 C C . GLY A 1 496 ? 28.558 3.160 32.492 1.00 59.71 542 GLY A C 1
ATOM 3674 O O . GLY A 1 496 ? 29.697 3.355 32.106 1.00 62.95 542 GLY A O 1
ATOM 3675 N N . TRP A 1 497 ? 27.900 2.044 32.218 1.00 58.48 543 TRP A N 1
ATOM 3676 C CA . TRP A 1 497 ? 28.506 0.958 31.437 1.00 57.07 543 TRP A CA 1
ATOM 3677 C C . TRP A 1 497 ? 29.363 1.439 30.259 1.00 55.33 543 TRP A C 1
ATOM 3678 O O . TRP A 1 497 ? 28.955 2.306 29.477 1.00 56.83 543 TRP A O 1
ATOM 3689 N N . ARG A 1 498 ? 30.563 0.897 30.145 1.00 51.97 544 ARG A N 1
ATOM 3690 C CA . ARG A 1 498 ? 31.385 1.240 28.995 1.00 54.75 544 ARG A CA 1
ATOM 3691 C C . ARG A 1 498 ? 31.880 -0.099 28.482 1.00 57.02 544 ARG A C 1
ATOM 3692 O O . ARG A 1 498 ? 31.834 -1.093 29.238 1.00 52.79 544 ARG A O 1
ATOM 3700 N N . SER A 1 499 ? 32.309 -0.145 27.214 1.00 56.46 545 SER A N 1
ATOM 3701 C CA . SER A 1 499 ? 32.736 -1.400 26.655 1.00 58.29 545 SER A CA 1
ATOM 3702 C C . SER A 1 499 ? 33.838 -2.126 27.393 1.00 69.94 545 SER A C 1
ATOM 3703 O O . SER A 1 499 ? 33.546 -2.887 28.322 1.00 77.00 545 SER A O 1
ATOM 3706 N N . ALA A 1 500 ? 35.101 -1.940 27.031 1.00 71.57 546 ALA A N 1
ATOM 3707 C CA . ALA A 1 500 ? 36.103 -2.719 27.767 1.00 73.85 546 ALA A CA 1
ATOM 3708 C C . ALA A 1 500 ? 36.623 -2.023 29.008 1.00 74.11 546 ALA A C 1
ATOM 3709 O O . ALA A 1 500 ? 37.091 -2.679 29.937 1.00 74.87 546 ALA A O 1
ATOM 3711 N N . LEU A 1 501 ? 36.518 -0.702 29.030 1.00 72.01 547 LEU A N 1
ATOM 3712 C CA . LEU A 1 501 ? 37.001 0.073 30.158 1.00 73.37 547 LEU A CA 1
ATOM 3713 C C . LEU A 1 501 ? 36.059 0.095 31.349 1.00 72.59 547 LEU A C 1
ATOM 3714 O O . LEU A 1 501 ? 35.168 -0.740 31.443 1.00 72.71 547 LEU A O 1
ATOM 3719 N N . ALA A 1 502 ? 36.243 1.039 32.264 1.00 71.46 548 ALA A N 1
ATOM 3720 C CA . ALA A 1 502 ? 35.391 1.078 33.444 1.00 71.51 548 ALA A CA 1
ATOM 3721 C C . ALA A 1 502 ? 34.280 2.087 33.352 1.00 74.31 548 ALA A C 1
ATOM 3722 O O . ALA A 1 502 ? 34.403 3.095 32.652 1.00 74.98 548 ALA A O 1
ATOM 3724 N N . ARG A 1 503 ? 33.204 1.800 34.086 1.00 74.76 549 ARG A N 1
ATOM 3725 C CA . ARG A 1 503 ? 32.015 2.637 34.149 1.00 73.45 549 ARG A CA 1
ATOM 3726 C C . ARG A 1 503 ? 32.341 4.105 34.301 1.00 71.97 549 ARG A C 1
ATOM 3727 O O . ARG A 1 503 ? 33.015 4.509 35.242 1.00 69.54 549 ARG A O 1
ATOM 3735 N N . GLU A 1 504 ? 31.846 4.899 33.365 1.00 73.05 550 GLU A N 1
ATOM 3736 C CA . GLU A 1 504 ? 32.057 6.336 33.366 1.00 74.60 550 GLU A CA 1
ATOM 3737 C C . GLU A 1 504 ? 30.732 7.093 33.476 1.00 74.30 550 GLU A C 1
ATOM 3738 O O . GLU A 1 504 ? 29.795 6.834 32.731 1.00 76.93 550 GLU A O 1
ATOM 3744 N N . SER A 1 505 ? 30.657 8.025 34.414 1.00 74.83 551 SER A N 1
ATOM 3745 C CA . SER A 1 505 ? 29.468 8.854 34.593 1.00 75.08 551 SER A CA 1
ATOM 3746 C C . SER A 1 505 ? 30.059 10.178 35.006 1.00 74.56 551 SER A C 1
ATOM 3747 O O . SER A 1 505 ? 30.967 10.199 35.819 1.00 82.50 551 SER A O 1
ATOM 3750 N N . ASP A 1 506 ? 29.596 11.277 34.431 1.00 72.99 552 ASP A N 1
ATOM 3751 C CA . ASP A 1 506 ? 30.130 12.595 34.787 1.00 70.79 552 ASP A CA 1
ATOM 3752 C C . ASP A 1 506 ? 28.951 13.473 35.173 1.00 69.60 552 ASP A C 1
ATOM 3753 O O . ASP A 1 506 ? 27.990 13.553 34.419 1.00 74.61 552 ASP A O 1
ATOM 3758 N N . LEU A 1 507 ? 28.999 14.134 36.325 1.00 66.68 553 LEU A N 1
ATOM 3759 C CA . LEU A 1 507 ? 27.881 14.988 36.705 1.00 66.94 553 LEU A CA 1
ATOM 3760 C C . LEU A 1 507 ? 28.268 16.410 37.052 1.00 67.34 553 LEU A C 1
ATOM 3761 O O . LEU A 1 507 ? 29.224 16.622 37.770 1.00 66.52 553 LEU A O 1
ATOM 3766 N N . MET A 1 508 ? 27.524 17.380 36.529 1.00 69.45 554 MET A N 1
ATOM 3767 C CA . MET A 1 508 ? 27.770 18.785 36.820 1.00 73.42 554 MET A CA 1
ATOM 3768 C C . MET A 1 508 ? 26.854 19.217 37.953 1.00 76.28 554 MET A C 1
ATOM 3769 O O . MET A 1 508 ? 25.754 19.720 37.722 1.00 74.62 554 MET A O 1
ATOM 3774 N N . LEU A 1 509 ? 27.324 19.019 39.182 1.00 80.61 555 LEU A N 1
ATOM 3775 C CA . LEU A 1 509 ? 26.552 19.350 40.377 1.00 79.41 555 LEU A CA 1
ATOM 3776 C C . LEU A 1 509 ? 26.932 20.689 40.969 1.00 77.38 555 LEU A C 1
ATOM 3777 O O . LEU A 1 509 ? 28.052 21.171 40.793 1.00 70.10 555 LEU A O 1
ATOM 3782 N N . ARG A 1 510 ? 25.976 21.266 41.687 1.00 80.68 556 ARG A N 1
ATOM 3783 C CA . ARG A 1 510 ? 26.126 22.573 42.293 1.00 85.10 556 ARG A CA 1
ATOM 3784 C C . ARG A 1 510 ? 25.436 22.608 43.657 1.00 87.77 556 ARG A C 1
ATOM 3785 O O . ARG A 1 510 ? 24.207 22.576 43.738 1.00 88.89 556 ARG A O 1
ATOM 3793 N N . CYS A 1 511 ? 26.227 22.649 44.728 1.00 92.07 557 CYS A N 1
ATOM 3794 C CA . CYS A 1 511 ? 25.683 22.713 46.087 1.00 96.28 557 CYS A CA 1
ATOM 3795 C C . CYS A 1 511 ? 25.919 24.089 46.676 1.00 99.97 557 CYS A C 1
ATOM 3796 O O . CYS A 1 511 ? 27.035 24.601 46.632 1.00 100.54 557 CYS A O 1
ATOM 3799 N N . ARG A 1 512 ? 24.879 24.673 47.262 1.00 104.92 558 ARG A N 1
ATOM 3800 C CA . ARG A 1 512 ? 24.999 26.016 47.810 1.00 108.87 558 ARG A CA 1
ATOM 3801 C C . ARG A 1 512 ? 25.403 26.908 46.638 1.00 109.12 558 ARG A C 1
ATOM 3802 O O . ARG A 1 512 ? 24.736 26.923 45.601 1.00 108.29 558 ARG A O 1
ATOM 3810 N N . ASP A 1 513 ? 26.511 27.623 46.797 1.00 108.31 559 ASP A N 1
ATOM 3811 C CA . ASP A 1 513 ? 26.997 28.516 45.760 1.00 109.87 559 ASP A CA 1
ATOM 3812 C C . ASP A 1 513 ? 28.357 28.042 45.279 1.00 110.84 559 ASP A C 1
ATOM 3813 O O . ASP A 1 513 ? 29.264 28.827 45.024 1.00 111.70 559 ASP A O 1
ATOM 3818 N N . GLU A 1 514 ? 28.483 26.734 45.148 1.00 112.22 560 GLU A N 1
ATOM 3819 C CA . GLU A 1 514 ? 29.722 26.117 44.703 1.00 113.69 560 GLU A CA 1
ATOM 3820 C C . GLU A 1 514 ? 29.371 25.043 43.671 1.00 110.77 560 GLU A C 1
ATOM 3821 O O . GLU A 1 514 ? 28.270 24.495 43.693 1.00 113.30 560 GLU A O 1
ATOM 3827 N N . ARG A 1 515 ? 30.278 24.747 42.752 1.00 105.09 561 ARG A N 1
ATOM 3828 C CA . ARG A 1 515 ? 29.962 23.724 41.776 1.00 101.85 561 ARG A CA 1
ATOM 3829 C C . ARG A 1 515 ? 31.169 22.896 41.411 1.00 101.04 561 ARG A C 1
ATOM 3830 O O . ARG A 1 515 ? 32.263 23.426 41.237 1.00 102.28 561 ARG A O 1
ATOM 3838 N N . ARG A 1 516 ? 30.957 21.587 41.319 1.00 99.03 562 ARG A N 1
ATOM 3839 C CA . ARG A 1 516 ? 32.008 20.640 40.968 1.00 98.80 562 ARG A CA 1
ATOM 3840 C C . ARG A 1 516 ? 31.559 19.793 39.774 1.00 96.11 562 ARG A C 1
ATOM 3841 O O . ARG A 1 516 ? 30.366 19.728 39.458 1.00 93.18 562 ARG A O 1
ATOM 3849 N N . CYS A 1 517 ? 32.520 19.170 39.098 1.00 93.00 563 CYS A N 1
ATOM 3850 C CA . CYS A 1 517 ? 32.207 18.308 37.971 1.00 91.07 563 CYS A CA 1
ATOM 3851 C C . CYS A 1 517 ? 32.569 16.877 38.338 1.00 89.24 563 CYS A C 1
ATOM 3852 O O . CYS A 1 517 ? 33.451 16.272 37.730 1.00 95.89 563 CYS A O 1
ATOM 3855 N N . VAL A 1 518 ? 31.891 16.335 39.338 1.00 81.85 564 VAL A N 1
ATOM 3856 C CA . VAL A 1 518 ? 32.148 14.969 39.750 1.00 77.45 564 VAL A CA 1
ATOM 3857 C C . VAL A 1 518 ? 32.176 13.960 38.600 1.00 79.21 564 VAL A C 1
ATOM 3858 O O . VAL A 1 518 ? 31.230 13.830 37.824 1.00 76.82 564 VAL A O 1
ATOM 3862 N N . ARG A 1 519 ? 33.281 13.242 38.513 1.00 81.42 565 ARG A N 1
ATOM 3863 C CA . ARG A 1 519 ? 33.452 12.227 37.503 1.00 85.27 565 ARG A CA 1
ATOM 3864 C C . ARG A 1 519 ? 33.474 10.920 38.292 1.00 86.40 565 ARG A C 1
ATOM 3865 O O . ARG A 1 519 ? 34.364 10.691 39.103 1.00 85.14 565 ARG A O 1
ATOM 3873 N N . LEU A 1 520 ? 32.470 10.083 38.084 1.00 87.20 566 LEU A N 1
ATOM 3874 C CA . LEU A 1 520 ? 32.376 8.816 38.788 1.00 89.44 566 LEU A CA 1
ATOM 3875 C C . LEU A 1 520 ? 32.963 7.708 37.959 1.00 93.98 566 LEU A C 1
ATOM 3876 O O . LEU A 1 520 ? 32.521 7.467 36.841 1.00 94.93 566 LEU A O 1
ATOM 3881 N N . ARG A 1 521 ? 33.952 7.023 38.513 1.00 99.83 567 ARG A N 1
ATOM 3882 C CA . ARG A 1 521 ? 34.583 5.916 37.818 1.00 104.01 567 ARG A CA 1
ATOM 3883 C C . ARG A 1 521 ? 34.657 4.768 38.807 1.00 106.84 567 ARG A C 1
ATOM 3884 O O . ARG A 1 521 ? 34.945 4.958 39.991 1.00 104.42 567 ARG A O 1
ATOM 3892 N N . HIS A 1 522 ? 34.354 3.576 38.320 1.00 113.52 568 HIS A N 1
ATOM 3893 C CA . HIS A 1 522 ? 34.390 2.395 39.162 1.00 120.55 568 HIS A CA 1
ATOM 3894 C C . HIS A 1 522 ? 34.329 1.075 38.381 1.00 121.58 568 HIS A C 1
ATOM 3895 O O . HIS A 1 522 ? 33.288 0.709 37.840 1.00 120.73 568 HIS A O 1
ATOM 3902 N N . ALA A 1 523 ? 35.470 0.387 38.302 1.00 124.25 569 ALA A N 1
ATOM 3903 C CA . ALA A 1 523 ? 35.553 -0.921 37.649 1.00 126.97 569 ALA A CA 1
ATOM 3904 C C . ALA A 1 523 ? 35.170 -1.888 38.774 1.00 130.37 569 ALA A C 1
ATOM 3905 O O . ALA A 1 523 ? 35.400 -3.103 38.703 1.00 129.45 569 ALA A O 1
ATOM 3907 N N . SER A 1 524 ? 34.590 -1.286 39.818 1.00 134.27 570 SER A N 1
ATOM 3908 C CA . SER A 1 524 ? 34.104 -1.942 41.034 1.00 135.59 570 SER A CA 1
ATOM 3909 C C . SER A 1 524 ? 32.692 -1.388 41.293 1.00 136.84 570 SER A C 1
ATOM 3910 O O . SER A 1 524 ? 32.534 -0.365 41.970 1.00 137.24 570 SER A O 1
ATOM 3913 N N . PRO A 1 525 ? 31.652 -2.053 40.743 1.00 138.35 571 PRO A N 1
ATOM 3914 C CA . PRO A 1 525 ? 30.232 -1.680 40.869 1.00 139.46 571 PRO A CA 1
ATOM 3915 C C . PRO A 1 525 ? 29.783 -1.211 42.263 1.00 139.92 571 PRO A C 1
ATOM 3916 O O . PRO A 1 525 ? 28.826 -0.429 42.392 1.00 137.89 571 PRO A O 1
ATOM 3920 N N . SER A 1 526 ? 30.487 -1.695 43.290 1.00 139.82 586 SER A N 1
ATOM 3921 C CA . SER A 1 526 ? 30.204 -1.374 44.691 1.00 136.89 586 SER A CA 1
ATOM 3922 C C . SER A 1 526 ? 30.233 0.126 45.015 1.00 134.27 586 SER A C 1
ATOM 3923 O O . SER A 1 526 ? 29.876 0.963 44.173 1.00 134.75 586 SER A O 1
ATOM 3926 N N . GLN A 1 527 ? 30.648 0.444 46.243 1.00 128.77 587 GLN A N 1
ATOM 3927 C CA . GLN A 1 527 ? 30.733 1.817 46.744 1.00 123.75 587 GLN A CA 1
ATOM 3928 C C . GLN A 1 527 ? 29.418 2.342 47.361 1.00 119.66 587 GLN A C 1
ATOM 3929 O O . GLN A 1 527 ? 29.237 2.288 48.582 1.00 120.15 587 GLN A O 1
ATOM 3935 N N . TYR A 1 528 ? 28.506 2.846 46.530 1.00 111.20 588 TYR A N 1
ATOM 3936 C CA . TYR A 1 528 ? 27.244 3.377 47.033 1.00 101.43 588 TYR A CA 1
ATOM 3937 C C . TYR A 1 528 ? 26.019 2.724 46.441 1.00 101.37 588 TYR A C 1
ATOM 3938 O O . TYR A 1 528 ? 26.052 2.177 45.344 1.00 103.11 588 TYR A O 1
ATOM 3947 N N . ARG A 1 529 ? 24.934 2.780 47.197 1.00 100.99 589 ARG A N 1
ATOM 3948 C CA . ARG A 1 529 ? 23.648 2.268 46.752 1.00 102.53 589 ARG A CA 1
ATOM 3949 C C . ARG A 1 529 ? 22.683 3.228 47.421 1.00 101.65 589 ARG A C 1
ATOM 3950 O O . ARG A 1 529 ? 23.113 4.128 48.147 1.00 101.55 589 ARG A O 1
ATOM 3958 N N . LEU A 1 530 ? 21.392 3.060 47.193 1.00 97.96 590 LEU A N 1
ATOM 3959 C CA . LEU A 1 530 ? 20.457 3.996 47.764 1.00 93.64 590 LEU A CA 1
ATOM 3960 C C . LEU A 1 530 ? 19.068 3.410 47.780 1.00 98.38 590 LEU A C 1
ATOM 3961 O O . LEU A 1 530 ? 18.542 3.042 46.738 1.00 99.49 590 LEU A O 1
ATOM 3966 N N . ASP A 1 531 ? 18.483 3.315 48.971 1.00 104.11 591 ASP A N 1
ATOM 3967 C CA . ASP A 1 531 ? 17.125 2.797 49.137 1.00 108.54 591 ASP A CA 1
ATOM 3968 C C . ASP A 1 531 ? 16.290 3.763 49.995 1.00 109.57 591 ASP A C 1
ATOM 3969 O O . ASP A 1 531 ? 16.732 4.227 51.052 1.00 109.64 591 ASP A O 1
ATOM 3974 N N . GLY A 1 532 ? 15.086 4.077 49.527 1.00 110.46 592 GLY A N 1
ATOM 3975 C CA . GLY A 1 532 ? 14.224 4.981 50.270 1.00 109.16 592 GLY A CA 1
ATOM 3976 C C . GLY A 1 532 ? 14.889 6.331 50.401 1.00 107.52 592 GLY A C 1
ATOM 3977 O O . GLY A 1 532 ? 15.185 6.970 49.395 1.00 107.65 592 GLY A O 1
ATOM 3978 N N . ASP A 1 533 ? 15.132 6.770 51.631 1.00 105.29 596 ASP A N 1
ATOM 3979 C CA . ASP A 1 533 ? 15.780 8.060 51.841 1.00 106.80 596 ASP A CA 1
ATOM 3980 C C . ASP A 1 533 ? 17.120 7.864 52.541 1.00 105.50 596 ASP A C 1
ATOM 3981 O O . ASP A 1 533 ? 17.562 8.731 53.308 1.00 104.83 596 ASP A O 1
ATOM 3986 N N . ASP A 1 534 ? 17.758 6.726 52.260 1.00 103.60 597 ASP A N 1
ATOM 3987 C CA . ASP A 1 534 ? 19.039 6.353 52.873 1.00 100.54 597 ASP A CA 1
ATOM 3988 C C . ASP A 1 534 ? 20.160 6.104 51.868 1.00 93.46 597 ASP A C 1
ATOM 3989 O O . ASP A 1 534 ? 20.053 5.216 51.033 1.00 89.19 597 ASP A O 1
ATOM 3994 N N . LEU A 1 535 ? 21.244 6.866 51.953 1.00 91.61 598 LEU A N 1
ATOM 3995 C CA . LEU A 1 535 ? 22.368 6.608 51.065 1.00 89.73 598 LEU A CA 1
ATOM 3996 C C . LEU A 1 535 ? 23.339 5.713 51.827 1.00 92.16 598 LEU A C 1
ATOM 3997 O O . LEU A 1 535 ? 23.962 6.136 52.812 1.00 94.05 598 LEU A O 1
ATOM 4002 N N . VAL A 1 536 ? 23.459 4.477 51.363 1.00 90.27 599 VAL A N 1
ATOM 4003 C CA . VAL A 1 536 ? 24.335 3.495 51.980 1.00 90.38 599 VAL A CA 1
ATOM 4004 C C . VAL A 1 536 ? 25.730 3.524 51.342 1.00 91.82 599 VAL A C 1
ATOM 4005 O O . VAL A 1 536 ? 25.917 3.049 50.227 1.00 92.93 599 VAL A O 1
ATOM 4009 N N . SER A 1 537 ? 26.711 4.073 52.044 1.00 93.55 600 SER A N 1
ATOM 4010 C CA . SER A 1 537 ? 28.062 4.148 51.489 1.00 100.53 600 SER A CA 1
ATOM 4011 C C . SER A 1 537 ? 29.053 3.163 52.111 1.00 107.23 600 SER A C 1
ATOM 4012 O O . SER A 1 537 ? 28.909 2.780 53.270 1.00 110.70 600 SER A O 1
ATOM 4015 N N . ARG A 1 538 ? 30.060 2.758 51.336 1.00 110.82 601 ARG A N 1
ATOM 4016 C CA . ARG A 1 538 ? 31.077 1.824 51.820 1.00 111.96 601 ARG A CA 1
ATOM 4017 C C . ARG A 1 538 ? 32.495 2.329 51.598 1.00 113.52 601 ARG A C 1
ATOM 4018 O O . ARG A 1 538 ? 33.180 1.867 50.689 1.00 114.66 601 ARG A O 1
ATOM 4026 N N . VAL A 1 539 ? 32.927 3.276 52.429 1.00 115.19 602 VAL A N 1
ATOM 4027 C CA . VAL A 1 539 ? 34.277 3.830 52.339 1.00 117.79 602 VAL A CA 1
ATOM 4028 C C . VAL A 1 539 ? 35.261 2.755 52.812 1.00 118.78 602 VAL A C 1
ATOM 4029 O O . VAL A 1 539 ? 35.741 2.797 53.953 1.00 119.76 602 VAL A O 1
ATOM 4033 N N . ASP A 1 540 ? 35.546 1.803 51.919 1.00 118.55 603 ASP A N 1
ATOM 4034 C CA . ASP A 1 540 ? 36.454 0.675 52.168 1.00 116.32 603 ASP A CA 1
ATOM 4035 C C . ASP A 1 540 ? 36.505 0.203 53.629 1.00 114.32 603 ASP A C 1
ATOM 4036 O O . ASP A 1 540 ? 37.314 0.682 54.438 1.00 114.81 603 ASP A O 1
ATOM 4041 N N . GLY A 1 541 ? 35.629 -0.741 53.959 1.00 108.52 604 GLY A N 1
ATOM 4042 C CA . GLY A 1 541 ? 35.591 -1.261 55.310 1.00 102.43 604 GLY A CA 1
ATOM 4043 C C . GLY A 1 541 ? 34.447 -0.746 56.165 1.00 96.97 604 GLY A C 1
ATOM 4044 O O . GLY A 1 541 ? 33.797 -1.528 56.857 1.00 97.32 604 GLY A O 1
ATOM 4045 N N . VAL A 1 542 ? 34.186 0.556 56.125 1.00 91.52 605 VAL A N 1
ATOM 4046 C CA . VAL A 1 542 ? 33.114 1.115 56.943 1.00 88.96 605 VAL A CA 1
ATOM 4047 C C . VAL A 1 542 ? 31.825 1.406 56.192 1.00 86.82 605 VAL A C 1
ATOM 4048 O O . VAL A 1 542 ? 31.752 2.350 55.423 1.00 89.11 605 VAL A O 1
ATOM 4052 N N . THR A 1 543 ? 30.804 0.594 56.430 1.00 85.88 606 THR A N 1
ATOM 4053 C CA . THR A 1 543 ? 29.502 0.782 55.806 1.00 82.61 606 THR A CA 1
ATOM 4054 C C . THR A 1 543 ? 28.701 1.750 56.652 1.00 82.85 606 THR A C 1
ATOM 4055 O O . THR A 1 543 ? 28.260 1.404 57.736 1.00 83.01 606 THR A O 1
ATOM 4059 N N . ARG A 1 544 ? 28.520 2.964 56.159 1.00 84.89 607 ARG A N 1
ATOM 4060 C CA . ARG A 1 544 ? 27.759 3.970 56.881 1.00 86.98 607 ARG A CA 1
ATOM 4061 C C . ARG A 1 544 ? 26.496 4.303 56.061 1.00 88.38 607 ARG A C 1
ATOM 4062 O O . ARG A 1 544 ? 26.436 4.001 54.863 1.00 89.44 607 ARG A O 1
ATOM 4070 N N . ARG A 1 545 ? 25.474 4.876 56.699 1.00 88.30 608 ARG A N 1
ATOM 4071 C CA . ARG A 1 545 ? 24.255 5.243 55.971 1.00 87.25 608 ARG A CA 1
ATOM 4072 C C . ARG A 1 545 ? 23.754 6.593 56.464 1.00 84.17 608 ARG A C 1
ATOM 4073 O O . ARG A 1 545 ? 23.719 6.842 57.663 1.00 83.43 608 ARG A O 1
ATOM 4081 N N . SER A 1 546 ? 23.403 7.471 55.526 1.00 83.47 609 SER A N 1
ATOM 4082 C CA . SER A 1 546 ? 22.909 8.812 55.857 1.00 84.35 609 SER A CA 1
ATOM 4083 C C . SER A 1 546 ? 21.668 9.189 55.032 1.00 81.67 609 SER A C 1
ATOM 4084 O O . SER A 1 546 ? 21.268 8.463 54.125 1.00 82.66 609 SER A O 1
ATOM 4087 N N . ALA A 1 547 ? 21.065 10.330 55.342 1.00 76.62 610 ALA A N 1
ATOM 4088 C CA . ALA A 1 547 ? 19.881 10.761 54.610 1.00 73.41 610 ALA A CA 1
ATOM 4089 C C . ALA A 1 547 ? 20.261 11.362 53.283 1.00 70.81 610 ALA A C 1
ATOM 4090 O O . ALA A 1 547 ? 21.286 12.013 53.146 1.00 70.16 610 ALA A O 1
ATOM 4092 N N . ALA A 1 548 ? 19.403 11.113 52.309 1.00 70.48 611 ALA A N 1
ATOM 4093 C CA . ALA A 1 548 ? 19.552 11.587 50.947 1.00 65.68 611 ALA A CA 1
ATOM 4094 C C . ALA A 1 548 ? 18.100 11.527 50.515 1.00 65.02 611 ALA A C 1
ATOM 4095 O O . ALA A 1 548 ? 17.554 10.440 50.358 1.00 65.25 611 ALA A O 1
ATOM 4097 N N . LEU A 1 549 ? 17.472 12.697 50.402 1.00 65.40 612 LEU A N 1
ATOM 4098 C CA . LEU A 1 549 ? 16.080 12.817 50.004 1.00 65.06 612 LEU A CA 1
ATOM 4099 C C . LEU A 1 549 ? 15.943 13.719 48.810 1.00 68.22 612 LEU A C 1
ATOM 4100 O O . LEU A 1 549 ? 16.452 14.848 48.792 1.00 69.14 612 LEU A O 1
ATOM 4105 N N . ARG A 1 550 ? 15.233 13.209 47.812 1.00 69.94 613 ARG A N 1
ATOM 4106 C CA . ARG A 1 550 ? 15.013 13.930 46.578 1.00 68.55 613 ARG A CA 1
ATOM 4107 C C . ARG A 1 550 ? 13.644 14.540 46.576 1.00 67.36 613 ARG A C 1
ATOM 4108 O O . ARG A 1 550 ? 12.654 13.838 46.732 1.00 66.00 613 ARG A O 1
ATOM 4116 N N . ARG A 1 551 ? 13.596 15.853 46.418 1.00 68.06 614 ARG A N 1
ATOM 4117 C CA . ARG A 1 551 ? 12.335 16.572 46.361 1.00 70.53 614 ARG A CA 1
ATOM 4118 C C . ARG A 1 551 ? 12.479 17.514 45.201 1.00 72.75 614 ARG A C 1
ATOM 4119 O O . ARG A 1 551 ? 13.200 18.522 45.278 1.00 76.89 614 ARG A O 1
ATOM 4127 N N . GLY A 1 552 ? 11.820 17.168 44.105 1.00 71.43 615 GLY A N 1
ATOM 4128 C CA . GLY A 1 552 ? 11.905 18.011 42.937 1.00 71.41 615 GLY A CA 1
ATOM 4129 C C . GLY A 1 552 ? 13.264 17.913 42.285 1.00 73.15 615 GLY A C 1
ATOM 4130 O O . GLY A 1 552 ? 13.901 16.861 42.292 1.00 69.92 615 GLY A O 1
ATOM 4131 N N . ARG A 1 553 ? 13.715 19.026 41.726 1.00 77.55 616 ARG A N 1
ATOM 4132 C CA . ARG A 1 553 ? 14.986 19.047 41.033 1.00 81.97 616 ARG A CA 1
ATOM 4133 C C . ARG A 1 553 ? 16.144 19.195 42.009 1.00 83.15 616 ARG A C 1
ATOM 4134 O O . ARG A 1 553 ? 17.292 19.425 41.599 1.00 81.08 616 ARG A O 1
ATOM 4142 N N . GLN A 1 554 ? 15.823 19.019 43.295 1.00 82.44 617 GLN A N 1
ATOM 4143 C CA . GLN A 1 554 ? 16.777 19.147 44.398 1.00 79.69 617 GLN A CA 1
ATOM 4144 C C . GLN A 1 554 ? 17.058 17.868 45.194 1.00 78.21 617 GLN A C 1
ATOM 4145 O O . GLN A 1 554 ? 16.143 17.095 45.511 1.00 80.32 617 GLN A O 1
ATOM 4151 N N . LEU A 1 555 ? 18.326 17.659 45.533 1.00 73.19 618 LEU A N 1
ATOM 4152 C CA . LEU A 1 555 ? 18.716 16.505 46.340 1.00 72.40 618 LEU A CA 1
ATOM 4153 C C . LEU A 1 555 ? 19.284 16.979 47.679 1.00 70.94 618 LEU A C 1
ATOM 4154 O O . LEU A 1 555 ? 20.386 17.559 47.752 1.00 67.30 618 LEU A O 1
ATOM 4159 N N . PHE A 1 556 ? 18.514 16.724 48.733 1.00 67.42 619 PHE A N 1
ATOM 4160 C CA . PHE A 1 556 ? 18.901 17.112 50.071 1.00 65.84 619 PHE A CA 1
ATOM 4161 C C . PHE A 1 556 ? 19.691 16.002 50.713 1.00 65.31 619 PHE A C 1
ATOM 4162 O O . PHE A 1 556 ? 19.140 14.957 51.011 1.00 62.50 619 PHE A O 1
ATOM 4170 N N . LEU A 1 557 ? 20.983 16.238 50.925 1.00 69.29 620 LEU A N 1
ATOM 4171 C CA . LEU A 1 557 ? 21.870 15.247 51.526 1.00 71.43 620 LEU A CA 1
ATOM 4172 C C . LEU A 1 557 ? 22.289 15.601 52.964 1.00 73.67 620 LEU A C 1
ATOM 4173 O O . LEU A 1 557 ? 22.586 16.751 53.270 1.00 73.87 620 LEU A O 1
ATOM 4178 N N . GLU A 1 558 ? 22.283 14.603 53.845 1.00 78.11 621 GLU A N 1
ATOM 4179 C CA . GLU A 1 558 ? 22.668 14.773 55.245 1.00 81.46 621 GLU A CA 1
ATOM 4180 C C . GLU A 1 558 ? 24.171 14.676 55.255 1.00 82.89 621 GLU A C 1
ATOM 4181 O O . GLU A 1 558 ? 24.726 13.664 54.840 1.00 83.53 621 GLU A O 1
ATOM 4187 N N . TRP A 1 559 ? 24.841 15.728 55.700 1.00 85.09 622 TRP A N 1
ATOM 4188 C CA . TRP A 1 559 ? 26.288 15.683 55.751 1.00 86.52 622 TRP A CA 1
ATOM 4189 C C . TRP A 1 559 ? 26.781 16.426 56.969 1.00 91.04 622 TRP A C 1
ATOM 4190 O O . TRP A 1 559 ? 26.572 17.631 57.101 1.00 90.64 622 TRP A O 1
ATOM 4201 N N . GLU A 1 560 ? 27.425 15.682 57.864 1.00 94.22 623 GLU A N 1
ATOM 4202 C CA . GLU A 1 560 ? 27.968 16.234 59.089 1.00 95.53 623 GLU A CA 1
ATOM 4203 C C . GLU A 1 560 ? 26.913 17.013 59.888 1.00 95.54 623 GLU A C 1
ATOM 4204 O O . GLU A 1 560 ? 27.157 18.136 60.349 1.00 90.63 623 GLU A O 1
ATOM 4210 N N . GLY A 1 561 ? 25.738 16.399 60.043 1.00 96.36 624 GLY A N 1
ATOM 4211 C CA . GLY A 1 561 ? 24.661 17.014 60.803 1.00 98.47 624 GLY A CA 1
ATOM 4212 C C . GLY A 1 561 ? 24.132 18.327 60.254 1.00 98.62 624 GLY A C 1
ATOM 4213 O O . GLY A 1 561 ? 23.736 19.226 61.008 1.00 96.00 624 GLY A O 1
ATOM 4214 N N . GLU A 1 562 ? 24.116 18.430 58.930 1.00 99.92 625 GLU A N 1
ATOM 4215 C CA . GLU A 1 562 ? 23.628 19.624 58.257 1.00 98.01 625 GLU A CA 1
ATOM 4216 C C . GLU A 1 562 ? 23.110 19.220 56.873 1.00 94.77 625 GLU A C 1
ATOM 4217 O O . GLU A 1 562 ? 23.841 18.613 56.070 1.00 93.71 625 GLU A O 1
ATOM 4223 N N . LEU A 1 563 ? 21.844 19.546 56.610 1.00 89.26 626 LEU A N 1
ATOM 4224 C CA . LEU A 1 563 ? 21.206 19.211 55.341 1.00 85.05 626 LEU A CA 1
ATOM 4225 C C . LEU A 1 563 ? 21.738 20.123 54.242 1.00 84.57 626 LEU A C 1
ATOM 4226 O O . LEU A 1 563 ? 21.687 21.344 54.348 1.00 85.31 626 LEU A O 1
ATOM 4231 N N . LEU A 1 564 ? 22.272 19.524 53.190 1.00 83.70 627 LEU A N 1
ATOM 4232 C CA . LEU A 1 564 ? 22.806 20.293 52.089 1.00 81.04 627 LEU A CA 1
ATOM 4233 C C . LEU A 1 564 ? 21.947 20.042 50.867 1.00 80.88 627 LEU A C 1
ATOM 4234 O O . LEU A 1 564 ? 21.602 18.899 50.569 1.00 81.40 627 LEU A O 1
ATOM 4239 N N . ALA A 1 565 ? 21.581 21.119 50.179 1.00 80.13 628 ALA A N 1
ATOM 4240 C CA . ALA A 1 565 ? 20.762 21.027 48.977 1.00 77.43 628 ALA A CA 1
ATOM 4241 C C . ALA A 1 565 ? 21.700 20.933 47.789 1.00 77.83 628 ALA A C 1
ATOM 4242 O O . ALA A 1 565 ? 22.596 21.766 47.641 1.00 79.34 628 ALA A O 1
ATOM 4244 N N . ILE A 1 566 ? 21.501 19.922 46.951 1.00 75.13 629 ILE A N 1
ATOM 4245 C CA . ILE A 1 566 ? 22.333 19.733 45.768 1.00 73.71 629 ILE A CA 1
ATOM 4246 C C . ILE A 1 566 ? 21.415 19.670 44.561 1.00 76.01 629 ILE A C 1
ATOM 4247 O O . ILE A 1 566 ? 20.314 19.135 44.656 1.00 80.96 629 ILE A O 1
ATOM 4252 N N . GLU A 1 567 ? 21.860 20.215 43.433 1.00 77.35 630 GLU A N 1
ATOM 4253 C CA . GLU A 1 567 ? 21.084 20.183 42.189 1.00 75.34 630 GLU A CA 1
ATOM 4254 C C . GLU A 1 567 ? 22.007 20.170 40.995 1.00 71.85 630 GLU A C 1
ATOM 4255 O O . GLU A 1 567 ? 23.198 20.442 41.122 1.00 73.15 630 GLU A O 1
ATOM 4261 N N . ALA A 1 568 ? 21.482 19.850 39.824 1.00 71.01 631 ALA A N 1
ATOM 4262 C CA . ALA A 1 568 ? 22.365 19.828 38.664 1.00 71.47 631 ALA A CA 1
ATOM 4263 C C . ALA A 1 568 ? 22.533 21.201 38.049 1.00 69.58 631 ALA A C 1
ATOM 4264 O O . ALA A 1 568 ? 21.606 22.021 38.026 1.00 68.62 631 ALA A O 1
ATOM 4266 N N . VAL A 1 569 ? 23.733 21.455 37.564 1.00 69.58 632 VAL A N 1
ATOM 4267 C CA . VAL A 1 569 ? 23.994 22.718 36.917 1.00 72.05 632 VAL A CA 1
ATOM 4268 C C . VAL A 1 569 ? 23.278 22.700 35.572 1.00 74.77 632 VAL A C 1
ATOM 4269 O O . VAL A 1 569 ? 23.306 21.685 34.842 1.00 72.11 632 VAL A O 1
ATOM 4273 N N . ASP A 1 570 ? 22.653 23.830 35.248 1.00 72.63 633 ASP A N 1
ATOM 4274 C CA . ASP A 1 570 ? 21.942 23.970 33.991 1.00 67.27 633 ASP A CA 1
ATOM 4275 C C . ASP A 1 570 ? 22.676 24.980 33.100 1.00 65.00 633 ASP A C 1
ATOM 4276 O O . ASP A 1 570 ? 22.478 26.196 33.221 1.00 66.15 633 ASP A O 1
ATOM 4281 N N . PRO A 1 571 ? 23.538 24.492 32.195 1.00 56.35 634 PRO A N 1
ATOM 4282 C CA . PRO A 1 571 ? 24.292 25.352 31.287 1.00 56.21 634 PRO A CA 1
ATOM 4283 C C . PRO A 1 571 ? 23.426 26.411 30.631 1.00 62.36 634 PRO A C 1
ATOM 4284 O O . PRO A 1 571 ? 23.836 27.558 30.510 1.00 67.23 634 PRO A O 1
ATOM 4288 N N . ILE A 1 572 ? 22.218 26.044 30.218 1.00 62.24 635 ILE A N 1
ATOM 4289 C CA . ILE A 1 572 ? 21.379 27.012 29.548 1.00 61.35 635 ILE A CA 1
ATOM 4290 C C . ILE A 1 572 ? 20.840 28.037 30.505 1.00 67.69 635 ILE A C 1
ATOM 4291 O O . ILE A 1 572 ? 21.100 29.232 30.340 1.00 69.47 635 ILE A O 1
ATOM 4296 N N . ALA A 1 573 ? 20.111 27.586 31.516 1.00 71.74 636 ALA A N 1
ATOM 4297 C CA . ALA A 1 573 ? 19.539 28.502 32.498 1.00 76.01 636 ALA A CA 1
ATOM 4298 C C . ALA A 1 573 ? 20.470 29.658 32.849 1.00 79.39 636 ALA A C 1
ATOM 4299 O O . ALA A 1 573 ? 20.124 30.825 32.661 1.00 77.29 636 ALA A O 1
ATOM 4301 N N . GLU A 1 574 ? 21.658 29.326 33.350 1.00 83.11 637 GLU A N 1
ATOM 4302 C CA . GLU A 1 574 ? 22.610 30.352 33.748 1.00 86.17 637 GLU A CA 1
ATOM 4303 C C . GLU A 1 574 ? 23.234 31.136 32.609 1.00 86.75 637 GLU A C 1
ATOM 4304 O O . GLU A 1 574 ? 23.295 32.363 32.689 1.00 93.05 637 GLU A O 1
ATOM 4310 N N . ALA A 1 575 ? 23.704 30.470 31.559 1.00 82.61 638 ALA A N 1
ATOM 4311 C CA . ALA A 1 575 ? 24.273 31.220 30.445 1.00 79.13 638 ALA A CA 1
ATOM 4312 C C . ALA A 1 575 ? 23.342 32.415 30.212 1.00 80.38 638 ALA A C 1
ATOM 4313 O O . ALA A 1 575 ? 23.794 33.513 29.911 1.00 81.05 638 ALA A O 1
ATOM 4315 N N . GLU A 1 576 ? 22.041 32.188 30.389 1.00 82.34 639 GLU A N 1
ATOM 4316 C CA . GLU A 1 576 ? 21.028 33.226 30.237 1.00 86.84 639 GLU A CA 1
ATOM 4317 C C . GLU A 1 576 ? 20.997 34.135 31.462 1.00 91.93 639 GLU A C 1
ATOM 4318 O O . GLU A 1 576 ? 22.067 34.574 31.957 1.00 91.84 639 GLU A O 1
ATOM 4324 N N . ALA B 2 22 ? 14.697 -26.728 27.070 1.00 111.38 29 ALA B N 1
ATOM 4325 C CA . ALA B 2 22 ? 14.906 -25.480 27.867 1.00 114.25 29 ALA B CA 1
ATOM 4326 C C . ALA B 2 22 ? 16.287 -25.402 28.563 1.00 114.06 29 ALA B C 1
ATOM 4327 O O . ALA B 2 22 ? 17.319 -25.573 27.909 1.00 109.14 29 ALA B O 1
ATOM 4329 N N . ILE B 2 23 ? 16.288 -25.159 29.881 1.00 116.43 30 ILE B N 1
ATOM 4330 C CA . ILE B 2 23 ? 17.508 -24.991 30.703 1.00 115.92 30 ILE B CA 1
ATOM 4331 C C . ILE B 2 23 ? 18.727 -25.895 30.458 1.00 120.65 30 ILE B C 1
ATOM 4332 O O . ILE B 2 23 ? 18.634 -27.124 30.501 1.00 123.74 30 ILE B O 1
ATOM 4337 N N . LEU B 2 24 ? 19.878 -25.257 30.245 1.00 123.22 31 LEU B N 1
ATOM 4338 C CA . LEU B 2 24 ? 21.148 -25.940 29.983 1.00 124.57 31 LEU B CA 1
ATOM 4339 C C . LEU B 2 24 ? 21.896 -26.277 31.277 1.00 127.31 31 LEU B C 1
ATOM 4340 O O . LEU B 2 24 ? 21.892 -25.486 32.226 1.00 128.07 31 LEU B O 1
ATOM 4345 N N . HIS B 2 25 ? 22.530 -27.451 31.306 1.00 127.97 32 HIS B N 1
ATOM 4346 C CA . HIS B 2 25 ? 23.323 -27.891 32.457 1.00 127.20 32 HIS B CA 1
ATOM 4347 C C . HIS B 2 25 ? 24.789 -27.709 32.049 1.00 125.77 32 HIS B C 1
ATOM 4348 O O . HIS B 2 25 ? 25.208 -28.213 31.007 1.00 127.75 32 HIS B O 1
ATOM 4355 N N . THR B 2 26 ? 25.567 -26.990 32.856 1.00 122.58 33 THR B N 1
ATOM 4356 C CA . THR B 2 26 ? 26.975 -26.744 32.534 1.00 117.87 33 THR B CA 1
ATOM 4357 C C . THR B 2 26 ? 27.899 -27.896 32.944 1.00 116.08 33 THR B C 1
ATOM 4358 O O . THR B 2 26 ? 27.830 -28.388 34.070 1.00 114.88 33 THR B O 1
ATOM 4362 N N . GLN B 2 27 ? 28.751 -28.321 32.010 1.00 113.65 34 GLN B N 1
ATOM 4363 C CA . GLN B 2 27 ? 29.706 -29.406 32.233 1.00 111.18 34 GLN B CA 1
ATOM 4364 C C . GLN B 2 27 ? 31.059 -28.767 32.502 1.00 108.07 34 GLN B C 1
ATOM 4365 O O . GLN B 2 27 ? 32.087 -29.425 32.470 1.00 106.74 34 GLN B O 1
ATOM 4371 N N . ILE B 2 28 ? 31.047 -27.467 32.750 1.00 107.16 35 ILE B N 1
ATOM 4372 C CA . ILE B 2 28 ? 32.266 -26.724 32.998 1.00 106.79 35 ILE B CA 1
ATOM 4373 C C . ILE B 2 28 ? 32.544 -26.596 34.485 1.00 108.95 35 ILE B C 1
ATOM 4374 O O . ILE B 2 28 ? 31.696 -26.137 35.253 1.00 110.41 35 ILE B O 1
ATOM 4379 N N . ASN B 2 29 ? 33.744 -27.011 34.879 1.00 108.78 36 ASN B N 1
ATOM 4380 C CA . ASN B 2 29 ? 34.182 -26.945 36.267 1.00 107.26 36 ASN B CA 1
ATOM 4381 C C . ASN B 2 29 ? 35.020 -25.672 36.504 1.00 105.92 36 ASN B C 1
ATOM 4382 O O . ASN B 2 29 ? 36.197 -25.611 36.146 1.00 103.79 36 ASN B O 1
ATOM 4387 N N . PRO B 2 30 ? 34.412 -24.634 37.102 1.00 105.22 37 PRO B N 1
ATOM 4388 C CA . PRO B 2 30 ? 35.067 -23.355 37.396 1.00 107.28 37 PRO B CA 1
ATOM 4389 C C . PRO B 2 30 ? 36.313 -23.468 38.264 1.00 111.09 37 PRO B C 1
ATOM 4390 O O . PRO B 2 30 ? 37.289 -22.745 38.061 1.00 111.85 37 PRO B O 1
ATOM 4394 N N . ARG B 2 31 ? 36.272 -24.371 39.240 1.00 116.04 38 ARG B N 1
ATOM 4395 C CA . ARG B 2 31 ? 37.400 -24.571 40.144 1.00 116.82 38 ARG B CA 1
ATOM 4396 C C . ARG B 2 31 ? 38.397 -25.635 39.681 1.00 113.32 38 ARG B C 1
ATOM 4397 O O . ARG B 2 31 ? 39.178 -26.143 40.476 1.00 114.40 38 ARG B O 1
ATOM 4405 N N . SER B 2 32 ? 38.375 -25.947 38.387 1.00 109.97 39 SER B N 1
ATOM 4406 C CA . SER B 2 32 ? 39.280 -26.927 37.788 1.00 105.74 39 SER B CA 1
ATOM 4407 C C . SER B 2 32 ? 40.605 -26.256 37.417 1.00 104.72 39 SER B C 1
ATOM 4408 O O . SER B 2 32 ? 40.767 -25.053 37.616 1.00 104.25 39 SER B O 1
ATOM 4411 N N . ALA B 2 33 ? 41.543 -27.032 36.876 1.00 104.26 40 ALA B N 1
ATOM 4412 C CA . ALA B 2 33 ? 42.856 -26.513 36.486 1.00 102.31 40 ALA B CA 1
ATOM 4413 C C . ALA B 2 33 ? 42.940 -26.250 34.985 1.00 100.99 40 ALA B C 1
ATOM 4414 O O . ALA B 2 33 ? 43.570 -25.275 34.556 1.00 96.87 40 ALA B O 1
ATOM 4416 N N . GLU B 2 34 ? 42.331 -27.133 34.190 1.00 100.02 41 GLU B N 1
ATOM 4417 C CA . GLU B 2 34 ? 42.304 -26.948 32.740 1.00 98.99 41 GLU B CA 1
ATOM 4418 C C . GLU B 2 34 ? 41.551 -25.632 32.512 1.00 98.67 41 GLU B C 1
ATOM 4419 O O . GLU B 2 34 ? 41.797 -24.891 31.550 1.00 96.20 41 GLU B O 1
ATOM 4425 N N . PHE B 2 35 ? 40.616 -25.364 33.418 1.00 94.17 42 PHE B N 1
ATOM 4426 C CA . PHE B 2 35 ? 39.831 -24.156 33.363 1.00 89.14 42 PHE B CA 1
ATOM 4427 C C . PHE B 2 35 ? 40.787 -22.992 33.562 1.00 86.64 42 PHE B C 1
ATOM 4428 O O . PHE B 2 35 ? 41.130 -22.311 32.603 1.00 89.96 42 PHE B O 1
ATOM 4436 N N . ALA B 2 36 ? 41.242 -22.784 34.796 1.00 83.34 43 ALA B N 1
ATOM 4437 C CA . ALA B 2 36 ? 42.140 -21.670 35.109 1.00 78.54 43 ALA B CA 1
ATOM 4438 C C . ALA B 2 36 ? 43.163 -21.430 34.022 1.00 75.30 43 ALA B C 1
ATOM 4439 O O . ALA B 2 36 ? 43.586 -20.308 33.820 1.00 74.46 43 ALA B O 1
ATOM 4441 N N . ALA B 2 37 ? 43.562 -22.483 33.324 1.00 74.77 44 ALA B N 1
ATOM 4442 C CA . ALA B 2 37 ? 44.519 -22.339 32.237 1.00 77.06 44 ALA B CA 1
ATOM 4443 C C . ALA B 2 37 ? 43.862 -21.493 31.143 1.00 79.62 44 ALA B C 1
ATOM 4444 O O . ALA B 2 37 ? 44.444 -20.525 30.645 1.00 80.69 44 ALA B O 1
ATOM 4446 N N . ASN B 2 38 ? 42.646 -21.881 30.772 1.00 79.77 45 ASN B N 1
ATOM 4447 C CA . ASN B 2 38 ? 41.873 -21.180 29.757 1.00 80.38 45 ASN B CA 1
ATOM 4448 C C . ASN B 2 38 ? 41.593 -19.742 30.156 1.00 76.69 45 ASN B C 1
ATOM 4449 O O . ASN B 2 38 ? 41.737 -18.830 29.341 1.00 71.42 45 ASN B O 1
ATOM 4454 N N . ALA B 2 39 ? 41.158 -19.557 31.402 1.00 73.46 46 ALA B N 1
ATOM 4455 C CA . ALA B 2 39 ? 40.846 -18.233 31.909 1.00 74.09 46 ALA B CA 1
ATOM 4456 C C . ALA B 2 39 ? 42.132 -17.436 31.931 1.00 79.38 46 ALA B C 1
ATOM 4457 O O . ALA B 2 39 ? 42.129 -16.209 31.816 1.00 80.79 46 ALA B O 1
ATOM 4459 N N . ALA B 2 40 ? 43.238 -18.159 32.062 1.00 85.60 47 ALA B N 1
ATOM 4460 C CA . ALA B 2 40 ? 44.564 -17.560 32.107 1.00 87.50 47 ALA B CA 1
ATOM 4461 C C . ALA B 2 40 ? 44.840 -16.773 30.838 1.00 87.57 47 ALA B C 1
ATOM 4462 O O . ALA B 2 40 ? 44.892 -15.546 30.872 1.00 86.88 47 ALA B O 1
ATOM 4464 N N . THR B 2 41 ? 45.024 -17.474 29.722 1.00 85.71 48 THR B N 1
ATOM 4465 C CA . THR B 2 41 ? 45.297 -16.779 28.478 1.00 87.49 48 THR B CA 1
ATOM 4466 C C . THR B 2 41 ? 44.213 -15.763 28.123 1.00 86.18 48 THR B C 1
ATOM 4467 O O . THR B 2 41 ? 44.518 -14.688 27.620 1.00 86.51 48 THR B O 1
ATOM 4471 N N . MET B 2 42 ? 42.954 -16.071 28.412 1.00 85.10 49 MET B N 1
ATOM 4472 C CA . MET B 2 42 ? 41.887 -15.138 28.077 1.00 87.37 49 MET B CA 1
ATOM 4473 C C . MET B 2 42 ? 41.985 -13.832 28.854 1.00 89.45 49 MET B C 1
ATOM 4474 O O . MET B 2 42 ? 42.096 -12.745 28.255 1.00 88.08 49 MET B O 1
ATOM 4479 N N . LEU B 2 43 ? 41.929 -13.929 30.183 1.00 88.36 50 LEU B N 1
ATOM 4480 C CA . LEU B 2 43 ? 42.033 -12.730 31.008 1.00 86.25 50 LEU B CA 1
ATOM 4481 C C . LEU B 2 43 ? 43.285 -11.982 30.572 1.00 86.31 50 LEU B C 1
ATOM 4482 O O . LEU B 2 43 ? 43.330 -10.756 30.550 1.00 84.90 50 LEU B O 1
ATOM 4487 N N . GLU B 2 44 ? 44.297 -12.743 30.188 1.00 88.77 51 GLU B N 1
ATOM 4488 C CA . GLU B 2 44 ? 45.539 -12.155 29.754 1.00 91.33 51 GLU B CA 1
ATOM 4489 C C . GLU B 2 44 ? 45.288 -11.209 28.596 1.00 90.13 51 GLU B C 1
ATOM 4490 O O . GLU B 2 44 ? 45.793 -10.080 28.566 1.00 89.61 51 GLU B O 1
ATOM 4496 N N . GLN B 2 45 ? 44.492 -11.683 27.646 1.00 86.66 52 GLN B N 1
ATOM 4497 C CA . GLN B 2 45 ? 44.180 -10.913 26.456 1.00 80.92 52 GLN B CA 1
ATOM 4498 C C . GLN B 2 45 ? 43.199 -9.788 26.750 1.00 75.89 52 GLN B C 1
ATOM 4499 O O . GLN B 2 45 ? 43.341 -8.674 26.244 1.00 73.86 52 GLN B O 1
ATOM 4505 N N . VAL B 2 46 ? 42.202 -10.063 27.575 1.00 70.10 53 VAL B N 1
ATOM 4506 C CA . VAL B 2 46 ? 41.247 -9.017 27.869 1.00 69.02 53 VAL B CA 1
ATOM 4507 C C . VAL B 2 46 ? 42.026 -7.848 28.459 1.00 69.50 53 VAL B C 1
ATOM 4508 O O . VAL B 2 46 ? 41.701 -6.683 28.237 1.00 70.55 53 VAL B O 1
ATOM 4512 N N . ASN B 2 47 ? 43.080 -8.165 29.196 1.00 69.84 54 ASN B N 1
ATOM 4513 C CA . ASN B 2 47 ? 43.884 -7.122 29.807 1.00 68.31 54 ASN B CA 1
ATOM 4514 C C . ASN B 2 47 ? 44.794 -6.404 28.816 1.00 68.01 54 ASN B C 1
ATOM 4515 O O . ASN B 2 47 ? 45.081 -5.215 28.982 1.00 66.55 54 ASN B O 1
ATOM 4520 N N . ALA B 2 48 ? 45.256 -7.109 27.789 1.00 66.64 55 ALA B N 1
ATOM 4521 C CA . ALA B 2 48 ? 46.080 -6.450 26.787 1.00 69.24 55 ALA B CA 1
ATOM 4522 C C . ALA B 2 48 ? 45.172 -5.348 26.219 1.00 75.41 55 ALA B C 1
ATOM 4523 O O . ALA B 2 48 ? 45.557 -4.175 26.123 1.00 75.28 55 ALA B O 1
ATOM 4525 N N . LEU B 2 49 ? 43.947 -5.751 25.876 1.00 76.12 56 LEU B N 1
ATOM 4526 C CA . LEU B 2 49 ? 42.938 -4.861 25.323 1.00 70.41 56 LEU B CA 1
ATOM 4527 C C . LEU B 2 49 ? 42.654 -3.660 26.221 1.00 66.11 56 LEU B C 1
ATOM 4528 O O . LEU B 2 49 ? 42.787 -2.524 25.774 1.00 62.62 56 LEU B O 1
ATOM 4533 N N . ARG B 2 50 ? 42.268 -3.904 27.474 1.00 62.69 57 ARG B N 1
ATOM 4534 C CA . ARG B 2 50 ? 41.976 -2.805 28.396 1.00 70.17 57 ARG B CA 1
ATOM 4535 C C . ARG B 2 50 ? 43.107 -1.775 28.434 1.00 74.49 57 ARG B C 1
ATOM 4536 O O . ARG B 2 50 ? 42.882 -0.578 28.671 1.00 76.50 57 ARG B O 1
ATOM 4544 N N . THR B 2 51 ? 44.328 -2.243 28.211 1.00 74.32 58 THR B N 1
ATOM 4545 C CA . THR B 2 51 ? 45.478 -1.353 28.252 1.00 76.39 58 THR B CA 1
ATOM 4546 C C . THR B 2 51 ? 45.576 -0.513 26.996 1.00 75.28 58 THR B C 1
ATOM 4547 O O . THR B 2 51 ? 45.696 0.712 27.053 1.00 79.33 58 THR B O 1
ATOM 4551 N N . LEU B 2 52 ? 45.539 -1.178 25.854 1.00 70.65 59 LEU B N 1
ATOM 4552 C CA . LEU B 2 52 ? 45.628 -0.471 24.598 1.00 64.95 59 LEU B CA 1
ATOM 4553 C C . LEU B 2 52 ? 44.567 0.619 24.557 1.00 64.92 59 LEU B C 1
ATOM 4554 O O . LEU B 2 52 ? 44.888 1.773 24.278 1.00 59.34 59 LEU B O 1
ATOM 4559 N N . LEU B 2 53 ? 43.317 0.239 24.853 1.00 65.28 60 LEU B N 1
ATOM 4560 C CA . LEU B 2 53 ? 42.184 1.170 24.872 1.00 65.44 60 LEU B CA 1
ATOM 4561 C C . LEU B 2 53 ? 42.537 2.291 25.803 1.00 65.32 60 LEU B C 1
ATOM 4562 O O . LEU B 2 53 ? 42.396 3.471 25.464 1.00 64.69 60 LEU B O 1
ATOM 4567 N N . GLY B 2 54 ? 43.008 1.909 26.982 1.00 66.79 61 GLY B N 1
ATOM 4568 C CA . GLY B 2 54 ? 43.404 2.899 27.961 1.00 67.50 61 GLY B CA 1
ATOM 4569 C C . GLY B 2 54 ? 44.336 3.911 27.328 1.00 69.32 61 GLY B C 1
ATOM 4570 O O . GLY B 2 54 ? 44.242 5.117 27.594 1.00 67.56 61 GLY B O 1
ATOM 4571 N N . ARG B 2 55 ? 45.238 3.411 26.485 1.00 71.00 62 ARG B N 1
ATOM 4572 C CA . ARG B 2 55 ? 46.195 4.262 25.803 1.00 73.46 62 ARG B CA 1
ATOM 4573 C C . ARG B 2 55 ? 45.382 5.090 24.833 1.00 69.98 62 ARG B C 1
ATOM 4574 O O . ARG B 2 55 ? 45.349 6.315 24.911 1.00 70.32 62 ARG B O 1
ATOM 4582 N N . ILE B 2 56 ? 44.700 4.385 23.938 1.00 67.82 63 ILE B N 1
ATOM 4583 C CA . ILE B 2 56 ? 43.890 4.993 22.900 1.00 61.01 63 ILE B CA 1
ATOM 4584 C C . ILE B 2 56 ? 43.008 6.074 23.455 1.00 61.10 63 ILE B C 1
ATOM 4585 O O . ILE B 2 56 ? 42.672 7.017 22.750 1.00 65.09 63 ILE B O 1
ATOM 4590 N N . HIS B 2 57 ? 42.666 5.967 24.728 1.00 58.32 64 HIS B N 1
ATOM 4591 C CA . HIS B 2 57 ? 41.832 6.971 25.369 1.00 65.26 64 HIS B CA 1
ATOM 4592 C C . HIS B 2 57 ? 42.467 8.363 25.466 1.00 67.25 64 HIS B C 1
ATOM 4593 O O . HIS B 2 57 ? 41.787 9.353 25.716 1.00 64.14 64 HIS B O 1
ATOM 4600 N N . GLU B 2 58 ? 43.777 8.435 25.290 1.00 70.94 65 GLU B N 1
ATOM 4601 C CA . GLU B 2 58 ? 44.467 9.702 25.396 1.00 74.69 65 GLU B CA 1
ATOM 4602 C C . GLU B 2 58 ? 44.570 10.464 24.079 1.00 77.06 65 GLU B C 1
ATOM 4603 O O . GLU B 2 58 ? 45.075 11.586 24.040 1.00 80.21 65 GLU B O 1
ATOM 4609 N N . GLY B 2 59 ? 44.087 9.870 22.996 1.00 75.77 66 GLY B N 1
ATOM 4610 C CA . GLY B 2 59 ? 44.148 10.554 21.718 1.00 74.02 66 GLY B CA 1
ATOM 4611 C C . GLY B 2 59 ? 45.569 10.872 21.323 1.00 74.26 66 GLY B C 1
ATOM 4612 O O . GLY B 2 59 ? 46.318 9.982 20.900 1.00 77.50 66 GLY B O 1
ATOM 4613 N N . GLY B 2 60 ? 45.944 12.139 21.460 1.00 71.31 67 GLY B N 1
ATOM 4614 C CA . GLY B 2 60 ? 47.296 12.548 21.119 1.00 71.03 67 GLY B CA 1
ATOM 4615 C C . GLY B 2 60 ? 48.166 12.790 22.341 1.00 72.98 67 GLY B C 1
ATOM 4616 O O . GLY B 2 60 ? 48.923 13.762 22.404 1.00 77.26 67 GLY B O 1
ATOM 4617 N N . GLY B 2 61 ? 48.046 11.911 23.328 1.00 73.02 68 GLY B N 1
ATOM 4618 C CA . GLY B 2 61 ? 48.838 12.039 24.540 1.00 76.94 68 GLY B CA 1
ATOM 4619 C C . GLY B 2 61 ? 48.366 13.130 25.473 1.00 79.36 68 GLY B C 1
ATOM 4620 O O . GLY B 2 61 ? 47.614 14.020 25.066 1.00 77.86 68 GLY B O 1
ATOM 4621 N N . SER B 2 62 ? 48.790 13.058 26.731 1.00 83.35 69 SER B N 1
ATOM 4622 C CA . SER B 2 62 ? 48.403 14.075 27.706 1.00 88.99 69 SER B CA 1
ATOM 4623 C C . SER B 2 62 ? 48.915 15.436 27.212 1.00 88.03 69 SER B C 1
ATOM 4624 O O . SER B 2 62 ? 48.479 16.496 27.677 1.00 84.84 69 SER B O 1
ATOM 4627 N N . ALA B 2 63 ? 49.842 15.381 26.257 1.00 87.89 70 ALA B N 1
ATOM 4628 C CA . ALA B 2 63 ? 50.423 16.569 25.627 1.00 84.75 70 ALA B CA 1
ATOM 4629 C C . ALA B 2 63 ? 49.280 17.405 25.050 1.00 82.33 70 ALA B C 1
ATOM 4630 O O . ALA B 2 63 ? 48.812 18.383 25.652 1.00 76.71 70 ALA B O 1
ATOM 4632 N N . ALA B 2 64 ? 48.844 16.975 23.868 1.00 79.44 71 ALA B N 1
ATOM 4633 C CA . ALA B 2 64 ? 47.758 17.597 23.131 1.00 75.70 71 ALA B CA 1
ATOM 4634 C C . ALA B 2 64 ? 46.506 17.798 23.992 1.00 73.07 71 ALA B C 1
ATOM 4635 O O . ALA B 2 64 ? 45.817 18.821 23.888 1.00 69.97 71 ALA B O 1
ATOM 4637 N N . GLN B 2 65 ? 46.209 16.821 24.838 1.00 69.42 72 GLN B N 1
ATOM 4638 C CA . GLN B 2 65 ? 45.041 16.929 25.676 1.00 71.55 72 GLN B CA 1
ATOM 4639 C C . GLN B 2 65 ? 45.111 18.130 26.605 1.00 71.29 72 GLN B C 1
ATOM 4640 O O . GLN B 2 65 ? 44.127 18.829 26.818 1.00 71.53 72 GLN B O 1
ATOM 4646 N N . ALA B 2 66 ? 46.282 18.388 27.156 1.00 75.38 73 ALA B N 1
ATOM 4647 C CA . ALA B 2 66 ? 46.414 19.515 28.059 1.00 74.33 73 ALA B CA 1
ATOM 4648 C C . ALA B 2 66 ? 46.252 20.787 27.243 1.00 73.53 73 ALA B C 1
ATOM 4649 O O . ALA B 2 66 ? 45.531 21.709 27.652 1.00 68.26 73 ALA B O 1
ATOM 4651 N N . ARG B 2 67 ? 46.931 20.821 26.092 1.00 71.97 74 ARG B N 1
ATOM 4652 C CA . ARG B 2 67 ? 46.869 21.959 25.188 1.00 75.73 74 ARG B CA 1
ATOM 4653 C C . ARG B 2 67 ? 45.398 22.275 24.919 1.00 78.24 74 ARG B C 1
ATOM 4654 O O . ARG B 2 67 ? 44.967 23.434 25.035 1.00 78.31 74 ARG B O 1
ATOM 4662 N N . HIS B 2 68 ? 44.635 21.235 24.569 1.00 75.45 75 HIS B N 1
ATOM 4663 C CA . HIS B 2 68 ? 43.212 21.364 24.282 1.00 70.38 75 HIS B CA 1
ATOM 4664 C C . HIS B 2 68 ? 42.443 21.913 25.500 1.00 70.11 75 HIS B C 1
ATOM 4665 O O . HIS B 2 68 ? 41.759 22.933 25.407 1.00 68.05 75 HIS B O 1
ATOM 4672 N N . SER B 2 69 ? 42.546 21.246 26.645 1.00 69.67 76 SER B N 1
ATOM 4673 C CA . SER B 2 69 ? 41.839 21.725 27.828 1.00 73.56 76 SER B CA 1
ATOM 4674 C C . SER B 2 69 ? 42.269 23.158 28.131 1.00 76.52 76 SER B C 1
ATOM 4675 O O . SER B 2 69 ? 41.474 23.963 28.637 1.00 76.11 76 SER B O 1
ATOM 4678 N N . ALA B 2 70 ? 43.533 23.455 27.806 1.00 78.29 77 ALA B N 1
ATOM 4679 C CA . ALA B 2 70 ? 44.146 24.777 27.983 1.00 75.98 77 ALA B CA 1
ATOM 4680 C C . ALA B 2 70 ? 43.342 25.867 27.260 1.00 78.11 77 ALA B C 1
ATOM 4681 O O . ALA B 2 70 ? 43.111 26.941 27.821 1.00 74.84 77 ALA B O 1
ATOM 4683 N N . ARG B 2 71 ? 42.943 25.584 26.010 1.00 77.81 78 ARG B N 1
ATOM 4684 C CA . ARG B 2 71 ? 42.142 26.499 25.193 1.00 74.37 78 ARG B CA 1
ATOM 4685 C C . ARG B 2 71 ? 40.710 26.587 25.735 1.00 74.77 78 ARG B C 1
ATOM 4686 O O . ARG B 2 71 ? 39.828 27.165 25.081 1.00 73.94 78 ARG B O 1
ATOM 4694 N N . GLY B 2 72 ? 40.485 25.984 26.905 1.00 74.67 79 GLY B N 1
ATOM 4695 C CA . GLY B 2 72 ? 39.178 26.005 27.551 1.00 77.97 79 GLY B CA 1
ATOM 4696 C C . GLY B 2 72 ? 38.107 25.070 26.999 1.00 79.05 79 GLY B C 1
ATOM 4697 O O . GLY B 2 72 ? 36.937 25.157 27.386 1.00 78.98 79 GLY B O 1
ATOM 4698 N N . LYS B 2 73 ? 38.516 24.168 26.111 1.00 77.53 80 LYS B N 1
ATOM 4699 C CA . LYS B 2 73 ? 37.622 23.211 25.462 1.00 74.05 80 LYS B CA 1
ATOM 4700 C C . LYS B 2 73 ? 37.516 21.828 26.145 1.00 73.68 80 LYS B C 1
ATOM 4701 O O . LYS B 2 73 ? 38.494 21.315 26.709 1.00 73.19 80 LYS B O 1
ATOM 4707 N N . LEU B 2 74 ? 36.325 21.226 26.087 1.00 70.73 81 LEU B N 1
ATOM 4708 C CA . LEU B 2 74 ? 36.133 19.886 26.641 1.00 65.17 81 LEU B CA 1
ATOM 4709 C C . LEU B 2 74 ? 36.769 18.938 25.639 1.00 63.68 81 LEU B C 1
ATOM 4710 O O . LEU B 2 74 ? 36.868 19.259 24.459 1.00 60.80 81 LEU B O 1
ATOM 4715 N N . LEU B 2 75 ? 37.239 17.793 26.109 1.00 62.05 82 LEU B N 1
ATOM 4716 C CA . LEU B 2 75 ? 37.841 16.825 25.216 1.00 59.80 82 LEU B CA 1
ATOM 4717 C C . LEU B 2 75 ? 36.684 16.029 24.575 1.00 62.32 82 LEU B C 1
ATOM 4718 O O . LEU B 2 75 ? 35.578 15.943 25.118 1.00 57.15 82 LEU B O 1
ATOM 4723 N N . VAL B 2 76 ? 36.947 15.443 23.417 1.00 63.76 83 VAL B N 1
ATOM 4724 C CA . VAL B 2 76 ? 35.917 14.716 22.710 1.00 62.39 83 VAL B CA 1
ATOM 4725 C C . VAL B 2 76 ? 35.154 13.781 23.615 1.00 63.82 83 VAL B C 1
ATOM 4726 O O . VAL B 2 76 ? 33.927 13.745 23.556 1.00 68.81 83 VAL B O 1
ATOM 4730 N N . ARG B 2 77 ? 35.859 13.034 24.459 1.00 60.03 84 ARG B N 1
ATOM 4731 C CA . ARG B 2 77 ? 35.180 12.101 25.348 1.00 58.58 84 ARG B CA 1
ATOM 4732 C C . ARG B 2 77 ? 34.518 12.765 26.538 1.00 61.44 84 ARG B C 1
ATOM 4733 O O . ARG B 2 77 ? 33.644 12.174 27.182 1.00 61.50 84 ARG B O 1
ATOM 4741 N N . GLU B 2 78 ? 34.938 13.991 26.838 1.00 63.71 85 GLU B N 1
ATOM 4742 C CA . GLU B 2 78 ? 34.346 14.728 27.945 1.00 65.74 85 GLU B CA 1
ATOM 4743 C C . GLU B 2 78 ? 33.016 15.254 27.421 1.00 66.58 85 GLU B C 1
ATOM 4744 O O . GLU B 2 78 ? 32.035 15.378 28.164 1.00 69.77 85 GLU B O 1
ATOM 4750 N N . ARG B 2 79 ? 33.001 15.571 26.129 1.00 62.85 86 ARG B N 1
ATOM 4751 C CA . ARG B 2 79 ? 31.808 16.078 25.474 1.00 61.47 86 ARG B CA 1
ATOM 4752 C C . ARG B 2 79 ? 30.771 14.965 25.397 1.00 60.95 86 ARG B C 1
ATOM 4753 O O . ARG B 2 79 ? 29.592 15.157 25.775 1.00 58.37 86 ARG B O 1
ATOM 4761 N N . ILE B 2 80 ? 31.224 13.807 24.909 1.00 53.68 87 ILE B N 1
ATOM 4762 C CA . ILE B 2 80 ? 30.371 12.646 24.798 1.00 51.05 87 ILE B CA 1
ATOM 4763 C C . ILE B 2 80 ? 29.716 12.294 26.137 1.00 53.75 87 ILE B C 1
ATOM 4764 O O . ILE B 2 80 ? 28.528 11.970 26.167 1.00 56.28 87 ILE B O 1
ATOM 4769 N N . ASN B 2 81 ? 30.468 12.361 27.236 1.00 47.60 88 ASN B N 1
ATOM 4770 C CA . ASN B 2 81 ? 29.910 12.023 28.535 1.00 46.89 88 ASN B CA 1
ATOM 4771 C C . ASN B 2 81 ? 28.923 13.063 29.070 1.00 51.42 88 ASN B C 1
ATOM 4772 O O . ASN B 2 81 ? 28.039 12.733 29.867 1.00 50.70 88 ASN B O 1
ATOM 4777 N N . ARG B 2 82 ? 29.078 14.317 28.636 1.00 54.39 89 ARG B N 1
ATOM 4778 C CA . ARG B 2 82 ? 28.204 15.416 29.076 1.00 56.22 89 ARG B CA 1
ATOM 4779 C C . ARG B 2 82 ? 26.937 15.475 28.261 1.00 56.12 89 ARG B C 1
ATOM 4780 O O . ARG B 2 82 ? 25.893 15.927 28.742 1.00 53.81 89 ARG B O 1
ATOM 4788 N N . LEU B 2 83 ? 27.060 15.056 27.006 1.00 55.77 90 LEU B N 1
ATOM 4789 C CA . LEU B 2 83 ? 25.947 15.054 26.088 1.00 55.62 90 LEU B CA 1
ATOM 4790 C C . LEU B 2 83 ? 24.953 13.985 26.518 1.00 56.88 90 LEU B C 1
ATOM 4791 O O . LEU B 2 83 ? 23.739 14.215 26.493 1.00 59.54 90 LEU B O 1
ATOM 4796 N N . LEU B 2 84 ? 25.478 12.832 26.930 1.00 52.26 91 LEU B N 1
ATOM 4797 C CA . LEU B 2 84 ? 24.653 11.690 27.326 1.00 54.72 91 LEU B CA 1
ATOM 4798 C C . LEU B 2 84 ? 23.758 11.897 28.508 1.00 53.14 91 LEU B C 1
ATOM 4799 O O . LEU B 2 84 ? 23.925 12.831 29.293 1.00 51.95 91 LEU B O 1
ATOM 4804 N N . ASP B 2 85 ? 22.809 10.987 28.643 1.00 51.67 92 ASP B N 1
ATOM 4805 C CA . ASP B 2 85 ? 21.936 11.062 29.781 1.00 60.00 92 ASP B CA 1
ATOM 4806 C C . ASP B 2 85 ? 22.713 10.519 30.979 1.00 60.30 92 ASP B C 1
ATOM 4807 O O . ASP B 2 85 ? 23.440 9.530 30.886 1.00 57.78 92 ASP B O 1
ATOM 4812 N N . PRO B 2 86 ? 22.544 11.158 32.129 1.00 58.85 93 PRO B N 1
ATOM 4813 C CA . PRO B 2 86 ? 23.198 10.794 33.375 1.00 62.13 93 PRO B CA 1
ATOM 4814 C C . PRO B 2 86 ? 23.308 9.302 33.628 1.00 62.92 93 PRO B C 1
ATOM 4815 O O . PRO B 2 86 ? 22.312 8.638 33.920 1.00 69.71 93 PRO B O 1
ATOM 4819 N N . GLY B 2 87 ? 24.518 8.775 33.523 1.00 59.13 94 GLY B N 1
ATOM 4820 C CA . GLY B 2 87 ? 24.715 7.368 33.810 1.00 56.10 94 GLY B CA 1
ATOM 4821 C C . GLY B 2 87 ? 24.562 6.453 32.628 1.00 51.10 94 GLY B C 1
ATOM 4822 O O . GLY B 2 87 ? 24.856 5.258 32.709 1.00 49.96 94 GLY B O 1
ATOM 4823 N N . SER B 2 88 ? 24.127 7.022 31.518 1.00 46.12 95 SER B N 1
ATOM 4824 C CA . SER B 2 88 ? 23.912 6.241 30.314 1.00 46.66 95 SER B CA 1
ATOM 4825 C C . SER B 2 88 ? 25.050 5.356 29.864 1.00 50.42 95 SER B C 1
ATOM 4826 O O . SER B 2 88 ? 26.229 5.697 29.994 1.00 58.69 95 SER B O 1
ATOM 4829 N N . PRO B 2 89 ? 24.711 4.186 29.335 1.00 52.43 96 PRO B N 1
ATOM 4830 C CA . PRO B 2 89 ? 25.761 3.291 28.847 1.00 51.47 96 PRO B CA 1
ATOM 4831 C C . PRO B 2 89 ? 26.208 4.001 27.555 1.00 54.03 96 PRO B C 1
ATOM 4832 O O . PRO B 2 89 ? 25.518 4.906 27.071 1.00 55.33 96 PRO B O 1
ATOM 4836 N N . PHE B 2 90 ? 27.344 3.605 26.996 1.00 54.77 97 PHE B N 1
ATOM 4837 C CA . PHE B 2 90 ? 27.798 4.161 25.736 1.00 51.06 97 PHE B CA 1
ATOM 4838 C C . PHE B 2 90 ? 28.475 3.016 25.019 1.00 52.16 97 PHE B C 1
ATOM 4839 O O . PHE B 2 90 ? 29.386 2.397 25.549 1.00 56.05 97 PHE B O 1
ATOM 4847 N N . LEU B 2 91 ? 28.027 2.716 23.813 1.00 56.76 98 LEU B N 1
ATOM 4848 C CA . LEU B 2 91 ? 28.595 1.601 23.078 1.00 56.26 98 LEU B CA 1
ATOM 4849 C C . LEU B 2 91 ? 29.591 2.101 22.066 1.00 56.45 98 LEU B C 1
ATOM 4850 O O . LEU B 2 91 ? 29.225 2.299 20.911 1.00 58.74 98 LEU B O 1
ATOM 4855 N N . GLU B 2 92 ? 30.844 2.302 22.474 1.00 58.66 99 GLU B N 1
ATOM 4856 C CA . GLU B 2 92 ? 31.836 2.821 21.527 1.00 58.16 99 GLU B CA 1
ATOM 4857 C C . GLU B 2 92 ? 32.114 1.885 20.374 1.00 52.51 99 GLU B C 1
ATOM 4858 O O . GLU B 2 92 ? 32.301 0.695 20.570 1.00 53.39 99 GLU B O 1
ATOM 4864 N N . LEU B 2 93 ? 32.125 2.442 19.166 1.00 51.85 100 LEU B N 1
ATOM 4865 C CA . LEU B 2 93 ? 32.365 1.664 17.958 1.00 57.54 100 LEU B CA 1
ATOM 4866 C C . LEU B 2 93 ? 33.781 1.854 17.464 1.00 58.32 100 LEU B C 1
ATOM 4867 O O . LEU B 2 93 ? 34.301 2.974 17.418 1.00 59.04 100 LEU B O 1
ATOM 4872 N N . SER B 2 94 ? 34.406 0.735 17.137 1.00 55.62 101 SER B N 1
ATOM 4873 C CA . SER B 2 94 ? 35.749 0.731 16.610 1.00 62.05 101 SER B CA 1
ATOM 4874 C C . SER B 2 94 ? 36.749 1.678 17.268 1.00 65.89 101 SER B C 1
ATOM 4875 O O . SER B 2 94 ? 37.086 2.723 16.701 1.00 67.69 101 SER B O 1
ATOM 4878 N N . ALA B 2 95 ? 37.248 1.315 18.448 1.00 65.44 102 ALA B N 1
ATOM 4879 C CA . ALA B 2 95 ? 38.220 2.178 19.119 1.00 63.49 102 ALA B CA 1
ATOM 4880 C C . ALA B 2 95 ? 39.634 1.883 18.603 1.00 63.88 102 ALA B C 1
ATOM 4881 O O . ALA B 2 95 ? 40.519 2.754 18.583 1.00 62.93 102 ALA B O 1
ATOM 4883 N N . LEU B 2 96 ? 39.828 0.641 18.177 1.00 61.86 103 LEU B N 1
ATOM 4884 C CA . LEU B 2 96 ? 41.101 0.196 17.655 1.00 59.60 103 LEU B CA 1
ATOM 4885 C C . LEU B 2 96 ? 41.299 0.669 16.216 1.00 67.27 103 LEU B C 1
ATOM 4886 O O . LEU B 2 96 ? 42.190 0.203 15.498 1.00 68.22 103 LEU B O 1
ATOM 4891 N N . ALA B 2 97 ? 40.454 1.597 15.782 1.00 73.82 104 ALA B N 1
ATOM 4892 C CA . ALA B 2 97 ? 40.558 2.121 14.425 1.00 72.23 104 ALA B CA 1
ATOM 4893 C C . ALA B 2 97 ? 41.935 2.708 14.219 1.00 72.35 104 ALA B C 1
ATOM 4894 O O . ALA B 2 97 ? 42.468 3.399 15.105 1.00 69.89 104 ALA B O 1
ATOM 4896 N N . ALA B 2 98 ? 42.505 2.399 13.056 1.00 74.18 105 ALA B N 1
ATOM 4897 C CA . ALA B 2 98 ? 43.823 2.886 12.626 1.00 75.99 105 ALA B CA 1
ATOM 4898 C C . ALA B 2 98 ? 45.032 2.302 13.349 1.00 75.62 105 ALA B C 1
ATOM 4899 O O . ALA B 2 98 ? 46.154 2.405 12.864 1.00 78.52 105 ALA B O 1
ATOM 4901 N N . HIS B 2 99 ? 44.812 1.686 14.500 1.00 74.92 106 HIS B N 1
ATOM 4902 C CA . HIS B 2 99 ? 45.916 1.129 15.247 1.00 73.70 106 HIS B CA 1
ATOM 4903 C C . HIS B 2 99 ? 46.986 0.519 14.355 1.00 77.36 106 HIS B C 1
ATOM 4904 O O . HIS B 2 99 ? 46.687 -0.336 13.518 1.00 74.77 106 HIS B O 1
ATOM 4911 N N . GLU B 2 100 ? 48.227 0.976 14.560 1.00 79.89 107 GLU B N 1
ATOM 4912 C CA . GLU B 2 100 ? 49.404 0.518 13.827 1.00 80.08 107 GLU B CA 1
ATOM 4913 C C . GLU B 2 100 ? 49.140 0.335 12.347 1.00 81.20 107 GLU B C 1
ATOM 4914 O O . GLU B 2 100 ? 49.525 -0.671 11.741 1.00 82.51 107 GLU B O 1
ATOM 4920 N N . VAL B 2 101 ? 48.482 1.320 11.762 1.00 81.44 108 VAL B N 1
ATOM 4921 C CA . VAL B 2 101 ? 48.173 1.251 10.353 1.00 84.31 108 VAL B CA 1
ATOM 4922 C C . VAL B 2 101 ? 48.983 2.290 9.613 1.00 86.29 108 VAL B C 1
ATOM 4923 O O . VAL B 2 101 ? 49.466 2.039 8.511 1.00 89.55 108 VAL B O 1
ATOM 4927 N N . TYR B 2 102 ? 49.154 3.452 10.230 1.00 85.69 109 TYR B N 1
ATOM 4928 C CA . TYR B 2 102 ? 49.872 4.526 9.573 1.00 84.96 109 TYR B CA 1
ATOM 4929 C C . TYR B 2 102 ? 51.304 4.694 10.058 1.00 85.86 109 TYR B C 1
ATOM 4930 O O . TYR B 2 102 ? 51.944 3.742 10.521 1.00 83.56 109 TYR B O 1
ATOM 4939 N N . GLY B 2 103 ? 51.829 5.899 9.897 1.00 87.14 111 GLY B N 1
ATOM 4940 C CA . GLY B 2 103 ? 53.164 6.155 10.377 1.00 89.52 111 GLY B CA 1
ATOM 4941 C C . GLY B 2 103 ? 52.993 6.152 11.878 1.00 92.48 111 GLY B C 1
ATOM 4942 O O . GLY B 2 103 ? 53.020 5.097 12.518 1.00 95.47 111 GLY B O 1
ATOM 4943 N N . GLU B 2 104 ? 52.772 7.330 12.448 1.00 92.62 112 GLU B N 1
ATOM 4944 C CA . GLU B 2 104 ? 52.587 7.414 13.884 1.00 92.88 112 GLU B CA 1
ATOM 4945 C C . GLU B 2 104 ? 51.195 6.932 14.283 1.00 87.90 112 GLU B C 1
ATOM 4946 O O . GLU B 2 104 ? 50.526 6.192 13.563 1.00 83.82 112 GLU B O 1
ATOM 4952 N N . GLU B 2 105 ? 50.776 7.383 15.453 1.00 85.31 113 GLU B N 1
ATOM 4953 C CA . GLU B 2 105 ? 49.500 7.032 16.013 1.00 81.67 113 GLU B CA 1
ATOM 4954 C C . GLU B 2 105 ? 48.417 7.984 15.557 1.00 81.15 113 GLU B C 1
ATOM 4955 O O . GLU B 2 105 ? 48.663 9.152 15.231 1.00 80.98 113 GLU B O 1
ATOM 4961 N N . VAL B 2 106 ? 47.210 7.441 15.524 1.00 78.04 114 VAL B N 1
ATOM 4962 C CA . VAL B 2 106 ? 46.000 8.154 15.143 1.00 72.85 114 VAL B CA 1
ATOM 4963 C C . VAL B 2 106 ? 45.001 7.422 16.024 1.00 68.04 114 VAL B C 1
ATOM 4964 O O . VAL B 2 106 ? 44.286 6.524 15.580 1.00 67.01 114 VAL B O 1
ATOM 4968 N N . ALA B 2 107 ? 44.997 7.782 17.296 1.00 63.13 115 ALA B N 1
ATOM 4969 C CA . ALA B 2 107 ? 44.118 7.135 18.242 1.00 60.33 115 ALA B CA 1
ATOM 4970 C C . ALA B 2 107 ? 42.670 7.078 17.740 1.00 61.41 115 ALA B C 1
ATOM 4971 O O . ALA B 2 107 ? 42.067 8.122 17.402 1.00 58.45 115 ALA B O 1
ATOM 4973 N N . ALA B 2 108 ? 42.124 5.857 17.693 1.00 58.37 116 ALA B N 1
ATOM 4974 C CA . ALA B 2 108 ? 40.738 5.636 17.272 1.00 56.03 116 ALA B CA 1
ATOM 4975 C C . ALA B 2 108 ? 40.405 6.404 15.970 1.00 56.47 116 ALA B C 1
ATOM 4976 O O . ALA B 2 108 ? 39.256 6.828 15.724 1.00 57.64 116 ALA B O 1
ATOM 4978 N N . ALA B 2 109 ? 41.434 6.554 15.143 1.00 50.33 117 ALA B N 1
ATOM 4979 C CA . ALA B 2 109 ? 41.351 7.261 13.883 1.00 49.65 117 ALA B CA 1
ATOM 4980 C C . ALA B 2 109 ? 40.951 8.729 14.089 1.00 51.86 117 ALA B C 1
ATOM 4981 O O . ALA B 2 109 ? 40.599 9.429 13.140 1.00 47.15 117 ALA B O 1
ATOM 4983 N N . GLY B 2 110 ? 41.017 9.186 15.338 1.00 53.12 118 GLY B N 1
ATOM 4984 C CA . GLY B 2 110 ? 40.691 10.565 15.635 1.00 61.49 118 GLY B CA 1
ATOM 4985 C C . GLY B 2 110 ? 39.212 10.885 15.610 1.00 66.25 118 GLY B C 1
ATOM 4986 O O . GLY B 2 110 ? 38.775 12.019 15.367 1.00 67.91 118 GLY B O 1
ATOM 4987 N N . ILE B 2 111 ? 38.408 9.880 15.876 1.00 69.27 119 ILE B N 1
ATOM 4988 C CA . ILE B 2 111 ? 36.996 10.129 15.873 1.00 67.74 119 ILE B CA 1
ATOM 4989 C C . ILE B 2 111 ? 36.440 9.119 16.843 1.00 65.16 119 ILE B C 1
ATOM 4990 O O . ILE B 2 111 ? 36.819 7.945 16.817 1.00 63.20 119 ILE B O 1
ATOM 4995 N N . VAL B 2 112 ? 35.609 9.598 17.755 1.00 61.94 120 VAL B N 1
ATOM 4996 C CA . VAL B 2 112 ? 35.015 8.718 18.734 1.00 60.88 120 VAL B CA 1
ATOM 4997 C C . VAL B 2 112 ? 33.532 8.509 18.392 1.00 63.99 120 VAL B C 1
ATOM 4998 O O . VAL B 2 112 ? 32.714 9.441 18.431 1.00 63.77 120 VAL B O 1
ATOM 5002 N N . ALA B 2 113 ? 33.206 7.272 18.032 1.00 63.34 121 ALA B N 1
ATOM 5003 C CA . ALA B 2 113 ? 31.849 6.894 17.658 1.00 60.74 121 ALA B CA 1
ATOM 5004 C C . ALA B 2 113 ? 31.197 5.956 18.665 1.00 60.10 121 ALA B C 1
ATOM 5005 O O . ALA B 2 113 ? 31.866 5.184 19.330 1.00 62.61 121 ALA B O 1
ATOM 5007 N N . GLY B 2 114 ? 29.879 6.019 18.765 1.00 59.73 122 GLY B N 1
ATOM 5008 C CA . GLY B 2 114 ? 29.189 5.142 19.678 1.00 55.75 122 GLY B CA 1
ATOM 5009 C C . GLY B 2 114 ? 27.744 5.529 19.866 1.00 56.33 122 GLY B C 1
ATOM 5010 O O . GLY B 2 114 ? 27.350 6.664 19.607 1.00 59.28 122 GLY B O 1
ATOM 5011 N N . ILE B 2 115 ? 26.964 4.568 20.342 1.00 52.66 123 ILE B N 1
ATOM 5012 C CA . ILE B 2 115 ? 25.550 4.741 20.589 1.00 48.17 123 ILE B CA 1
ATOM 5013 C C . ILE B 2 115 ? 25.308 5.027 22.082 1.00 51.96 123 ILE B C 1
ATOM 5014 O O . ILE B 2 115 ? 25.823 4.316 22.955 1.00 52.56 123 ILE B O 1
ATOM 5019 N N . GLY B 2 116 ? 24.527 6.063 22.374 1.00 49.67 124 GLY B N 1
ATOM 5020 C CA . GLY B 2 116 ? 24.218 6.395 23.758 1.00 49.91 124 GLY B CA 1
ATOM 5021 C C . GLY B 2 116 ? 22.862 7.087 23.884 1.00 52.84 124 GLY B C 1
ATOM 5022 O O . GLY B 2 116 ? 22.331 7.620 22.908 1.00 53.62 124 GLY B O 1
ATOM 5023 N N . ARG B 2 117 ? 22.281 7.074 25.081 1.00 54.34 125 ARG B N 1
ATOM 5024 C CA . ARG B 2 117 ? 20.987 7.732 25.302 1.00 48.73 125 ARG B CA 1
ATOM 5025 C C . ARG B 2 117 ? 21.142 9.231 25.419 1.00 49.57 125 ARG B C 1
ATOM 5026 O O . ARG B 2 117 ? 22.065 9.757 26.058 1.00 53.55 125 ARG B O 1
ATOM 5034 N N . VAL B 2 118 ? 20.221 9.928 24.794 1.00 49.14 126 VAL B N 1
ATOM 5035 C CA . VAL B 2 118 ? 20.219 11.366 24.855 1.00 47.39 126 VAL B CA 1
ATOM 5036 C C . VAL B 2 118 ? 18.744 11.688 24.870 1.00 47.62 126 VAL B C 1
ATOM 5037 O O . VAL B 2 118 ? 18.049 11.460 23.877 1.00 44.52 126 VAL B O 1
ATOM 5041 N N . GLU B 2 119 ? 18.272 12.186 26.010 1.00 50.17 127 GLU B N 1
ATOM 5042 C CA . GLU B 2 119 ? 16.865 12.562 26.177 1.00 53.21 127 GLU B CA 1
ATOM 5043 C C . GLU B 2 119 ? 15.960 11.393 25.813 1.00 54.13 127 GLU B C 1
ATOM 5044 O O . GLU B 2 119 ? 15.007 11.526 25.027 1.00 56.74 127 GLU B O 1
ATOM 5050 N N . GLY B 2 120 ? 16.312 10.246 26.394 1.00 51.28 128 GLY B N 1
ATOM 5051 C CA . GLY B 2 120 ? 15.573 9.019 26.228 1.00 47.43 128 GLY B CA 1
ATOM 5052 C C . GLY B 2 120 ? 15.667 8.392 24.864 1.00 50.34 128 GLY B C 1
ATOM 5053 O O . GLY B 2 120 ? 15.035 7.371 24.615 1.00 54.38 128 GLY B O 1
ATOM 5054 N N . VAL B 2 121 ? 16.450 8.978 23.975 1.00 46.64 129 VAL B N 1
ATOM 5055 C CA . VAL B 2 121 ? 16.556 8.422 22.640 1.00 48.14 129 VAL B CA 1
ATOM 5056 C C . VAL B 2 121 ? 17.942 7.840 22.397 1.00 50.14 129 VAL B C 1
ATOM 5057 O O . VAL B 2 121 ? 18.943 8.430 22.785 1.00 55.42 129 VAL B O 1
ATOM 5061 N N . GLU B 2 122 ? 18.025 6.670 21.781 1.00 50.38 130 GLU B N 1
ATOM 5062 C CA . GLU B 2 122 ? 19.352 6.111 21.525 1.00 47.00 130 GLU B CA 1
ATOM 5063 C C . GLU B 2 122 ? 19.891 6.799 20.282 1.00 49.96 130 GLU B C 1
ATOM 5064 O O . GLU B 2 122 ? 19.285 6.717 19.226 1.00 54.84 130 GLU B O 1
ATOM 5070 N N . CYS B 2 123 ? 21.018 7.504 20.410 1.00 55.23 131 CYS B N 1
ATOM 5071 C CA . CYS B 2 123 ? 21.612 8.239 19.276 1.00 53.43 131 CYS B CA 1
ATOM 5072 C C . CYS B 2 123 ? 23.001 7.792 18.887 1.00 52.19 131 CYS B C 1
ATOM 5073 O O . CYS B 2 123 ? 23.760 7.319 19.722 1.00 52.20 131 CYS B O 1
ATOM 5076 N N . MET B 2 124 ? 23.319 7.959 17.604 1.00 54.93 132 MET B N 1
ATOM 5077 C CA . MET B 2 124 ? 24.639 7.665 17.058 1.00 52.02 132 MET B CA 1
ATOM 5078 C C . MET B 2 124 ? 25.417 8.974 17.277 1.00 60.61 132 MET B C 1
ATOM 5079 O O . MET B 2 124 ? 25.037 10.036 16.761 1.00 65.09 132 MET B O 1
ATOM 5084 N N . ILE B 2 125 ? 26.478 8.910 18.072 1.00 59.66 133 ILE B N 1
ATOM 5085 C CA . ILE B 2 125 ? 27.284 10.082 18.368 1.00 57.29 133 ILE B CA 1
ATOM 5086 C C . ILE B 2 125 ? 28.608 9.927 17.643 1.00 60.16 133 ILE B C 1
ATOM 5087 O O . ILE B 2 125 ? 29.212 8.855 17.655 1.00 63.70 133 ILE B O 1
ATOM 5092 N N . VAL B 2 126 ? 29.053 10.982 16.984 1.00 56.80 134 VAL B N 1
ATOM 5093 C CA . VAL B 2 126 ? 30.314 10.914 16.276 1.00 55.20 134 VAL B CA 1
ATOM 5094 C C . VAL B 2 126 ? 31.060 12.216 16.492 1.00 60.20 134 VAL B C 1
ATOM 5095 O O . VAL B 2 126 ? 30.603 13.290 16.076 1.00 60.89 134 VAL B O 1
ATOM 5099 N N . GLY B 2 127 ? 32.205 12.117 17.163 1.00 64.95 135 GLY B N 1
ATOM 5100 C CA . GLY B 2 127 ? 33.000 13.302 17.458 1.00 67.62 135 GLY B CA 1
ATOM 5101 C C . GLY B 2 127 ? 34.440 13.227 16.983 1.00 69.94 135 GLY B C 1
ATOM 5102 O O . GLY B 2 127 ? 35.046 12.133 16.966 1.00 69.72 135 GLY B O 1
ATOM 5103 N N . ASN B 2 128 ? 34.979 14.379 16.567 1.00 66.90 136 ASN B N 1
ATOM 5104 C CA . ASN B 2 128 ? 36.360 14.433 16.108 1.00 64.06 136 ASN B CA 1
ATOM 5105 C C . ASN B 2 128 ? 37.248 14.688 17.309 1.00 66.78 136 ASN B C 1
ATOM 5106 O O . ASN B 2 128 ? 36.966 15.563 18.154 1.00 67.41 136 ASN B O 1
ATOM 5111 N N . ASP B 2 129 ? 38.322 13.917 17.398 1.00 66.47 137 ASP B N 1
ATOM 5112 C CA . ASP B 2 129 ? 39.248 14.114 18.489 1.00 67.29 137 ASP B CA 1
ATOM 5113 C C . ASP B 2 129 ? 40.200 15.134 17.933 1.00 64.90 137 ASP B C 1
ATOM 5114 O O . ASP B 2 129 ? 41.123 14.776 17.193 1.00 58.77 137 ASP B O 1
ATOM 5119 N N . ALA B 2 130 ? 39.966 16.401 18.266 1.00 67.42 138 ALA B N 1
ATOM 5120 C CA . ALA B 2 130 ? 40.825 17.477 17.759 1.00 69.53 138 ALA B CA 1
ATOM 5121 C C . ALA B 2 130 ? 42.302 17.259 18.131 1.00 69.61 138 ALA B C 1
ATOM 5122 O O . ALA B 2 130 ? 43.210 17.718 17.432 1.00 70.95 138 ALA B O 1
ATOM 5124 N N . THR B 2 131 ? 42.536 16.537 19.221 1.00 64.38 139 THR B N 1
ATOM 5125 C CA . THR B 2 131 ? 43.885 16.261 19.664 1.00 58.26 139 THR B CA 1
ATOM 5126 C C . THR B 2 131 ? 44.565 15.104 18.930 1.00 56.06 139 THR B C 1
ATOM 5127 O O . THR B 2 131 ? 45.445 14.470 19.473 1.00 60.47 139 THR B O 1
ATOM 5131 N N . VAL B 2 132 ? 44.165 14.796 17.712 1.00 53.40 140 VAL B N 1
ATOM 5132 C CA . VAL B 2 132 ? 44.834 13.716 16.989 1.00 55.16 140 VAL B CA 1
ATOM 5133 C C . VAL B 2 132 ? 45.000 14.313 15.610 1.00 61.27 140 VAL B C 1
ATOM 5134 O O . VAL B 2 132 ? 44.047 14.324 14.826 1.00 67.10 140 VAL B O 1
ATOM 5138 N N . LYS B 2 133 ? 46.203 14.816 15.322 1.00 65.09 141 LYS B N 1
ATOM 5139 C CA . LYS B 2 133 ? 46.504 15.474 14.045 1.00 64.33 141 LYS B CA 1
ATOM 5140 C C . LYS B 2 133 ? 45.497 16.605 13.803 1.00 59.63 141 LYS B C 1
ATOM 5141 O O . LYS B 2 133 ? 45.075 16.859 12.682 1.00 55.12 141 LYS B O 1
ATOM 5147 N N . GLY B 2 134 ? 45.127 17.281 14.885 1.00 60.32 142 GLY B N 1
ATOM 5148 C CA . GLY B 2 134 ? 44.180 18.369 14.797 1.00 64.46 142 GLY B CA 1
ATOM 5149 C C . GLY B 2 134 ? 42.850 17.892 14.277 1.00 69.50 142 GLY B C 1
ATOM 5150 O O . GLY B 2 134 ? 42.148 18.639 13.619 1.00 72.57 142 GLY B O 1
ATOM 5151 N N . GLY B 2 135 ? 42.508 16.642 14.573 1.00 74.83 143 GLY B N 1
ATOM 5152 C CA . GLY B 2 135 ? 41.248 16.076 14.120 1.00 74.88 143 GLY B CA 1
ATOM 5153 C C . GLY B 2 135 ? 41.147 16.017 12.613 1.00 71.86 143 GLY B C 1
ATOM 5154 O O . GLY B 2 135 ? 40.109 16.337 12.042 1.00 74.10 143 GLY B O 1
ATOM 5155 N N . THR B 2 136 ? 42.223 15.594 11.968 1.00 69.55 144 THR B N 1
ATOM 5156 C CA . THR B 2 136 ? 42.255 15.505 10.514 1.00 72.36 144 THR B CA 1
ATOM 5157 C C . THR B 2 136 ? 41.930 14.131 9.923 1.00 72.00 144 THR B C 1
ATOM 5158 O O . THR B 2 136 ? 42.573 13.130 10.251 1.00 75.61 144 THR B O 1
ATOM 5162 N N . TYR B 2 137 ? 40.954 14.086 9.022 1.00 65.62 145 TYR B N 1
ATOM 5163 C CA . TYR B 2 137 ? 40.554 12.807 8.449 1.00 62.27 145 TYR B CA 1
ATOM 5164 C C . TYR B 2 137 ? 41.581 12.011 7.665 1.00 56.34 145 TYR B C 1
ATOM 5165 O O . TYR B 2 137 ? 41.993 12.404 6.579 1.00 51.51 145 TYR B O 1
ATOM 5174 N N . TYR B 2 138 ? 42.001 10.894 8.247 1.00 53.27 146 TYR B N 1
ATOM 5175 C CA . TYR B 2 138 ? 42.902 9.984 7.580 1.00 55.65 146 TYR B CA 1
ATOM 5176 C C . TYR B 2 138 ? 41.900 9.120 6.880 1.00 57.62 146 TYR B C 1
ATOM 5177 O O . TYR B 2 138 ? 40.716 9.133 7.231 1.00 57.74 146 TYR B O 1
ATOM 5186 N N . PRO B 2 139 ? 42.340 8.367 5.869 1.00 59.37 147 PRO B N 1
ATOM 5187 C CA . PRO B 2 139 ? 41.399 7.498 5.148 1.00 59.80 147 PRO B CA 1
ATOM 5188 C C . PRO B 2 139 ? 40.489 6.747 6.120 1.00 61.63 147 PRO B C 1
ATOM 5189 O O . PRO B 2 139 ? 39.269 6.838 6.021 1.00 66.57 147 PRO B O 1
ATOM 5193 N N . LEU B 2 140 ? 41.075 6.034 7.078 1.00 60.59 148 LEU B N 1
ATOM 5194 C CA . LEU B 2 140 ? 40.269 5.291 8.035 1.00 61.86 148 LEU B CA 1
ATOM 5195 C C . LEU B 2 140 ? 39.349 6.152 8.895 1.00 59.02 148 LEU B C 1
ATOM 5196 O O . LEU B 2 140 ? 38.361 5.657 9.436 1.00 57.11 148 LEU B O 1
ATOM 5201 N N . THR B 2 141 ? 39.666 7.432 9.027 1.00 55.19 149 THR B N 1
ATOM 5202 C CA . THR B 2 141 ? 38.800 8.318 9.784 1.00 57.80 149 THR B CA 1
ATOM 5203 C C . THR B 2 141 ? 37.491 8.422 8.994 1.00 55.21 149 THR B C 1
ATOM 5204 O O . THR B 2 141 ? 36.391 8.349 9.543 1.00 52.40 149 THR B O 1
ATOM 5208 N N . VAL B 2 142 ? 37.624 8.617 7.693 1.00 51.27 150 VAL B N 1
ATOM 5209 C CA . VAL B 2 142 ? 36.464 8.706 6.841 1.00 53.31 150 VAL B CA 1
ATOM 5210 C C . VAL B 2 142 ? 35.702 7.380 6.892 1.00 55.30 150 VAL B C 1
ATOM 5211 O O . VAL B 2 142 ? 34.505 7.347 7.191 1.00 55.96 150 VAL B O 1
ATOM 5215 N N . LYS B 2 143 ? 36.399 6.286 6.609 1.00 52.99 151 LYS B N 1
ATOM 5216 C CA . LYS B 2 143 ? 35.780 4.980 6.641 1.00 55.64 151 LYS B CA 1
ATOM 5217 C C . LYS B 2 143 ? 34.947 4.777 7.941 1.00 56.00 151 LYS B C 1
ATOM 5218 O O . LYS B 2 143 ? 33.801 4.308 7.885 1.00 56.18 151 LYS B O 1
ATOM 5224 N N . LYS B 2 144 ? 35.516 5.131 9.095 1.00 53.26 152 LYS B N 1
ATOM 5225 C CA . LYS B 2 144 ? 34.827 5.024 10.382 1.00 48.61 152 LYS B CA 1
ATOM 5226 C C . LYS B 2 144 ? 33.627 5.988 10.483 1.00 53.01 152 LYS B C 1
ATOM 5227 O O . LYS B 2 144 ? 32.544 5.577 10.890 1.00 57.48 152 LYS B O 1
ATOM 5233 N N . HIS B 2 145 ? 33.798 7.259 10.115 1.00 54.17 153 HIS B N 1
ATOM 5234 C CA . HIS B 2 145 ? 32.684 8.208 10.181 1.00 51.43 153 HIS B CA 1
ATOM 5235 C C . HIS B 2 145 ? 31.518 7.637 9.371 1.00 52.38 153 HIS B C 1
ATOM 5236 O O . HIS B 2 145 ? 30.372 7.618 9.838 1.00 51.90 153 HIS B O 1
ATOM 5243 N N . LEU B 2 146 ? 31.812 7.160 8.166 1.00 47.26 154 LEU B N 1
ATOM 5244 C CA . LEU B 2 146 ? 30.780 6.566 7.328 1.00 50.89 154 LEU B CA 1
ATOM 5245 C C . LEU B 2 146 ? 30.146 5.350 8.020 1.00 56.41 154 LEU B C 1
ATOM 5246 O O . LEU B 2 146 ? 28.919 5.240 8.108 1.00 58.77 154 LEU B O 1
ATOM 5251 N N . ARG B 2 147 ? 30.998 4.440 8.491 1.00 53.68 155 ARG B N 1
ATOM 5252 C CA . ARG B 2 147 ? 30.574 3.224 9.167 1.00 50.69 155 ARG B CA 1
ATOM 5253 C C . ARG B 2 147 ? 29.571 3.541 10.251 1.00 49.43 155 ARG B C 1
ATOM 5254 O O . ARG B 2 147 ? 28.611 2.797 10.462 1.00 52.18 155 ARG B O 1
ATOM 5262 N N . ALA B 2 148 ? 29.795 4.644 10.950 1.00 47.42 156 ALA B N 1
ATOM 5263 C CA . ALA B 2 148 ? 28.876 5.036 12.007 1.00 48.84 156 ALA B CA 1
ATOM 5264 C C . ALA B 2 148 ? 27.507 5.365 11.395 1.00 50.44 156 ALA B C 1
ATOM 5265 O O . ALA B 2 148 ? 26.459 4.972 11.914 1.00 52.98 156 ALA B O 1
ATOM 5267 N N . GLN B 2 149 ? 27.519 6.091 10.286 1.00 49.01 157 GLN B N 1
ATOM 5268 C CA . GLN B 2 149 ? 26.279 6.467 9.648 1.00 47.52 157 GLN B CA 1
ATOM 5269 C C . GLN B 2 149 ? 25.594 5.233 9.090 1.00 46.93 157 GLN B C 1
ATOM 5270 O O . GLN B 2 149 ? 24.377 5.105 9.137 1.00 46.93 157 GLN B O 1
ATOM 5276 N N . ALA B 2 150 ? 26.383 4.323 8.548 1.00 45.63 158 ALA B N 1
ATOM 5277 C CA . ALA B 2 150 ? 25.818 3.113 7.997 1.00 45.21 158 ALA B CA 1
ATOM 5278 C C . ALA B 2 150 ? 24.965 2.524 9.107 1.00 47.03 158 ALA B C 1
ATOM 5279 O O . ALA B 2 150 ? 23.813 2.130 8.892 1.00 45.05 158 ALA B O 1
ATOM 5281 N N . ILE B 2 151 ? 25.532 2.499 10.308 1.00 43.81 159 ILE B N 1
ATOM 5282 C CA . ILE B 2 151 ? 24.824 1.946 11.438 1.00 45.83 159 ILE B CA 1
ATOM 5283 C C . ILE B 2 151 ? 23.620 2.806 11.807 1.00 48.37 159 ILE B C 1
ATOM 5284 O O . ILE B 2 151 ? 22.522 2.294 12.063 1.00 52.62 159 ILE B O 1
ATOM 5289 N N . ALA B 2 152 ? 23.816 4.114 11.818 1.00 46.65 160 ALA B N 1
ATOM 5290 C CA . ALA B 2 152 ? 22.740 5.014 12.163 1.00 41.73 160 ALA B CA 1
ATOM 5291 C C . ALA B 2 152 ? 21.569 4.878 11.195 1.00 45.48 160 ALA B C 1
ATOM 5292 O O . ALA B 2 152 ? 20.411 4.971 11.597 1.00 50.04 160 ALA B O 1
ATOM 5294 N N . LEU B 2 153 ? 21.850 4.643 9.923 1.00 47.18 161 LEU B N 1
ATOM 5295 C CA . LEU B 2 153 ? 20.773 4.501 8.944 1.00 48.78 161 LEU B CA 1
ATOM 5296 C C . LEU B 2 153 ? 20.001 3.199 9.136 1.00 53.07 161 LEU B C 1
ATOM 5297 O O . LEU B 2 153 ? 18.776 3.205 9.283 1.00 53.73 161 LEU B O 1
ATOM 5302 N N . GLU B 2 154 ? 20.742 2.089 9.118 1.00 54.14 162 GLU B N 1
ATOM 5303 C CA . GLU B 2 154 ? 20.186 0.750 9.238 1.00 50.22 162 GLU B CA 1
ATOM 5304 C C . GLU B 2 154 ? 19.414 0.519 10.491 1.00 48.94 162 GLU B C 1
ATOM 5305 O O . GLU B 2 154 ? 18.524 -0.309 10.520 1.00 51.89 162 GLU B O 1
ATOM 5311 N N . ASN B 2 155 ? 19.735 1.255 11.535 1.00 50.29 163 ASN B N 1
ATOM 5312 C CA . ASN B 2 155 ? 19.050 1.049 12.797 1.00 52.64 163 ASN B CA 1
ATOM 5313 C C . ASN B 2 155 ? 18.198 2.231 13.173 1.00 50.01 163 ASN B C 1
ATOM 5314 O O . ASN B 2 155 ? 17.632 2.297 14.270 1.00 51.36 163 ASN B O 1
ATOM 5319 N N . ARG B 2 156 ? 18.103 3.163 12.234 1.00 46.86 164 ARG B N 1
ATOM 5320 C CA . ARG B 2 156 ? 17.305 4.350 12.433 1.00 44.96 164 ARG B CA 1
ATOM 5321 C C . ARG B 2 156 ? 17.691 5.042 13.724 1.00 44.37 164 ARG B C 1
ATOM 5322 O O . ARG B 2 156 ? 16.836 5.234 14.586 1.00 51.28 164 ARG B O 1
ATOM 5330 N N . LEU B 2 157 ? 18.968 5.402 13.867 1.00 42.14 165 LEU B N 1
ATOM 5331 C CA . LEU B 2 157 ? 19.443 6.084 15.078 1.00 47.34 165 LEU B CA 1
ATOM 5332 C C . LEU B 2 157 ? 19.734 7.555 14.763 1.00 53.20 165 LEU B C 1
ATOM 5333 O O . LEU B 2 157 ? 20.568 7.856 13.895 1.00 50.52 165 LEU B O 1
ATOM 5338 N N . PRO B 2 158 ? 19.029 8.497 15.441 1.00 56.12 166 PRO B N 1
ATOM 5339 C CA . PRO B 2 158 ? 19.277 9.924 15.176 1.00 55.43 166 PRO B CA 1
ATOM 5340 C C . PRO B 2 158 ? 20.769 10.197 15.270 1.00 52.07 166 PRO B C 1
ATOM 5341 O O . PRO B 2 158 ? 21.461 9.502 16.008 1.00 53.94 166 PRO B O 1
ATOM 5345 N N . CYS B 2 159 ? 21.288 11.165 14.523 1.00 48.72 167 CYS B N 1
ATOM 5346 C CA . CYS B 2 159 ? 22.726 11.446 14.645 1.00 52.61 167 CYS B CA 1
ATOM 5347 C C . CYS B 2 159 ? 23.108 12.782 15.300 1.00 51.86 167 CYS B C 1
ATOM 5348 O O . CYS B 2 159 ? 22.420 13.821 15.161 1.00 50.08 167 CYS B O 1
ATOM 5351 N N . ILE B 2 160 ? 24.208 12.733 16.041 1.00 49.86 168 ILE B N 1
ATOM 5352 C CA . ILE B 2 160 ? 24.742 13.922 16.684 1.00 52.63 168 ILE B CA 1
ATOM 5353 C C . ILE B 2 160 ? 26.237 13.948 16.426 1.00 54.10 168 ILE B C 1
ATOM 5354 O O . ILE B 2 160 ? 26.988 13.126 16.976 1.00 53.76 168 ILE B O 1
ATOM 5359 N N . TYR B 2 161 ? 26.647 14.876 15.560 1.00 55.20 169 TYR B N 1
ATOM 5360 C CA . TYR B 2 161 ? 28.056 15.063 15.184 1.00 55.32 169 TYR B CA 1
ATOM 5361 C C . TYR B 2 161 ? 28.669 16.214 16.008 1.00 53.24 169 TYR B C 1
ATOM 5362 O O . TYR B 2 161 ? 28.192 17.362 15.987 1.00 46.95 169 TYR B O 1
ATOM 5371 N N . LEU B 2 162 ? 29.706 15.895 16.767 1.00 55.77 170 LEU B N 1
ATOM 5372 C CA . LEU B 2 162 ? 30.382 16.914 17.557 1.00 57.37 170 LEU B CA 1
ATOM 5373 C C . LEU B 2 162 ? 31.563 17.276 16.670 1.00 58.00 170 LEU B C 1
ATOM 5374 O O . LEU B 2 162 ? 32.574 16.570 16.654 1.00 59.51 170 LEU B O 1
ATOM 5379 N N . VAL B 2 163 ? 31.401 18.353 15.900 1.00 60.28 171 VAL B N 1
ATOM 5380 C CA . VAL B 2 163 ? 32.421 18.798 14.951 1.00 64.08 171 VAL B CA 1
ATOM 5381 C C . VAL B 2 163 ? 33.557 19.596 15.580 1.00 66.86 171 VAL B C 1
ATOM 5382 O O . VAL B 2 163 ? 33.331 20.510 16.396 1.00 62.27 171 VAL B O 1
ATOM 5386 N N . ASP B 2 164 ? 34.773 19.237 15.167 1.00 69.37 172 ASP B N 1
ATOM 5387 C CA . ASP B 2 164 ? 35.994 19.861 15.646 1.00 73.79 172 ASP B CA 1
ATOM 5388 C C . ASP B 2 164 ? 37.107 19.248 14.829 1.00 75.68 172 ASP B C 1
ATOM 5389 O O . ASP B 2 164 ? 37.687 18.272 15.252 1.00 74.81 172 ASP B O 1
ATOM 5394 N N . SER B 2 165 ? 37.406 19.804 13.660 1.00 84.68 173 SER B N 1
ATOM 5395 C CA . SER B 2 165 ? 38.459 19.233 12.810 1.00 95.20 173 SER B CA 1
ATOM 5396 C C . SER B 2 165 ? 39.427 20.228 12.155 1.00 101.15 173 SER B C 1
ATOM 5397 O O . SER B 2 165 ? 39.071 21.366 11.857 1.00 101.11 173 SER B O 1
ATOM 5400 N N . GLY B 2 166 ? 40.655 19.765 11.925 1.00 109.85 174 GLY B N 1
ATOM 5401 C CA . GLY B 2 166 ? 41.689 20.593 11.327 1.00 118.78 174 GLY B CA 1
ATOM 5402 C C . GLY B 2 166 ? 42.030 20.200 9.905 1.00 125.41 174 GLY B C 1
ATOM 5403 O O . GLY B 2 166 ? 43.140 20.463 9.427 1.00 124.10 174 GLY B O 1
ATOM 5404 N N . GLY B 2 167 ? 41.071 19.554 9.239 1.00 133.33 175 GLY B N 1
ATOM 5405 C CA . GLY B 2 167 ? 41.263 19.147 7.855 1.00 141.52 175 GLY B CA 1
ATOM 5406 C C . GLY B 2 167 ? 40.765 17.777 7.406 1.00 145.65 175 GLY B C 1
ATOM 5407 O O . GLY B 2 167 ? 40.289 16.961 8.203 1.00 144.57 175 GLY B O 1
ATOM 5408 N N . ALA B 2 168 ? 40.869 17.554 6.096 1.00 150.53 176 ALA B N 1
ATOM 5409 C CA . ALA B 2 168 ? 40.497 16.298 5.449 1.00 154.71 176 ALA B CA 1
ATOM 5410 C C . ALA B 2 168 ? 41.833 15.741 4.925 1.00 157.19 176 ALA B C 1
ATOM 5411 O O . ALA B 2 168 ? 41.879 14.960 3.967 1.00 156.68 176 ALA B O 1
ATOM 5413 N N . ASN B 2 169 ? 42.903 16.186 5.594 1.00 160.14 177 ASN B N 1
ATOM 5414 C CA . ASN B 2 169 ? 44.317 15.849 5.344 1.00 163.26 177 ASN B CA 1
ATOM 5415 C C . ASN B 2 169 ? 45.012 16.956 4.537 1.00 167.74 177 ASN B C 1
ATOM 5416 O O . ASN B 2 169 ? 44.890 17.009 3.309 1.00 170.54 177 ASN B O 1
ATOM 5421 N N . LEU B 2 170 ? 45.744 17.834 5.231 1.00 169.19 178 LEU B N 1
ATOM 5422 C CA . LEU B 2 170 ? 46.445 18.953 4.587 1.00 167.91 178 LEU B CA 1
ATOM 5423 C C . LEU B 2 170 ? 47.611 18.538 3.658 1.00 168.36 178 LEU B C 1
ATOM 5424 O O . LEU B 2 170 ? 47.686 18.995 2.511 1.00 165.87 178 LEU B O 1
ATOM 5429 N N . PRO B 2 171 ? 48.535 17.674 4.139 1.00 169.95 179 PRO B N 1
ATOM 5430 C CA . PRO B 2 171 ? 49.667 17.237 3.307 1.00 170.02 179 PRO B CA 1
ATOM 5431 C C . PRO B 2 171 ? 49.315 16.090 2.354 1.00 169.80 179 PRO B C 1
ATOM 5432 O O . PRO B 2 171 ? 49.825 14.973 2.486 1.00 169.31 179 PRO B O 1
ATOM 5436 N N . HIS B 2 182 ? 35.191 7.196 0.579 1.00 84.52 190 HIS B N 1
ATOM 5437 C CA . HIS B 2 182 ? 35.819 8.515 0.653 1.00 92.20 190 HIS B CA 1
ATOM 5438 C C . HIS B 2 182 ? 34.862 9.724 0.777 1.00 88.32 190 HIS B C 1
ATOM 5439 O O . HIS B 2 182 ? 33.851 9.793 0.088 1.00 82.49 190 HIS B O 1
ATOM 5446 N N . PHE B 2 183 ? 35.242 10.652 1.674 1.00 86.60 191 PHE B N 1
ATOM 5447 C CA . PHE B 2 183 ? 34.569 11.915 2.068 1.00 80.31 191 PHE B CA 1
ATOM 5448 C C . PHE B 2 183 ? 33.490 12.446 1.144 1.00 78.21 191 PHE B C 1
ATOM 5449 O O . PHE B 2 183 ? 33.491 12.150 -0.047 1.00 85.05 191 PHE B O 1
ATOM 5457 N N . GLY B 2 184 ? 32.587 13.266 1.667 1.00 68.49 192 GLY B N 1
ATOM 5458 C CA . GLY B 2 184 ? 31.549 13.786 0.796 1.00 65.21 192 GLY B CA 1
ATOM 5459 C C . GLY B 2 184 ? 30.405 12.798 0.736 1.00 62.87 192 GLY B C 1
ATOM 5460 O O . GLY B 2 184 ? 29.228 13.174 0.704 1.00 59.50 192 GLY B O 1
ATOM 5461 N N . ARG B 2 185 ? 30.777 11.523 0.706 1.00 62.37 193 ARG B N 1
ATOM 5462 C CA . ARG B 2 185 ? 29.835 10.422 0.740 1.00 60.40 193 ARG B CA 1
ATOM 5463 C C . ARG B 2 185 ? 29.113 10.713 2.059 1.00 61.86 193 ARG B C 1
ATOM 5464 O O . ARG B 2 185 ? 27.902 10.493 2.213 1.00 63.29 193 ARG B O 1
ATOM 5472 N N . ILE B 2 186 ? 29.895 11.229 3.003 1.00 55.87 194 ILE B N 1
ATOM 5473 C CA . ILE B 2 186 ? 29.418 11.604 4.312 1.00 54.52 194 ILE B CA 1
ATOM 5474 C C . ILE B 2 186 ? 28.157 12.483 4.262 1.00 57.95 194 ILE B C 1
ATOM 5475 O O . ILE B 2 186 ? 27.161 12.178 4.943 1.00 54.19 194 ILE B O 1
ATOM 5480 N N . PHE B 2 187 ? 28.208 13.553 3.455 1.00 58.57 195 PHE B N 1
ATOM 5481 C CA . PHE B 2 187 ? 27.103 14.524 3.304 1.00 61.43 195 PHE B CA 1
ATOM 5482 C C . PHE B 2 187 ? 25.916 13.880 2.618 1.00 57.46 195 PHE B C 1
ATOM 5483 O O . PHE B 2 187 ? 24.745 14.182 2.889 1.00 46.63 195 PHE B O 1
ATOM 5491 N N . PHE B 2 188 ? 26.253 13.028 1.671 1.00 55.45 196 PHE B N 1
ATOM 5492 C CA . PHE B 2 188 ? 25.248 12.301 0.961 1.00 59.66 196 PHE B CA 1
ATOM 5493 C C . PHE B 2 188 ? 24.434 11.554 2.034 1.00 56.48 196 PHE B C 1
ATOM 5494 O O . PHE B 2 188 ? 23.189 11.561 2.033 1.00 50.54 196 PHE B O 1
ATOM 5502 N N . ASN B 2 189 ? 25.142 10.915 2.960 1.00 50.46 197 ASN B N 1
ATOM 5503 C CA . ASN B 2 189 ? 24.446 10.178 3.993 1.00 51.85 197 ASN B CA 1
ATOM 5504 C C . ASN B 2 189 ? 23.560 11.119 4.825 1.00 51.22 197 ASN B C 1
ATOM 5505 O O . ASN B 2 189 ? 22.393 10.817 5.071 1.00 55.46 197 ASN B O 1
ATOM 5510 N N . GLN B 2 190 ? 24.094 12.262 5.246 1.00 49.52 198 GLN B N 1
ATOM 5511 C CA . GLN B 2 190 ? 23.298 13.201 6.034 1.00 49.07 198 GLN B CA 1
ATOM 5512 C C . GLN B 2 190 ? 21.970 13.519 5.345 1.00 49.33 198 GLN B C 1
ATOM 5513 O O . GLN B 2 190 ? 20.917 13.530 5.975 1.00 50.59 198 GLN B O 1
ATOM 5519 N N . ALA B 2 191 ? 22.025 13.749 4.042 1.00 48.22 199 ALA B N 1
ATOM 5520 C CA . ALA B 2 191 ? 20.843 14.080 3.274 1.00 48.09 199 ALA B CA 1
ATOM 5521 C C . ALA B 2 191 ? 19.838 12.947 3.238 1.00 49.16 199 ALA B C 1
ATOM 5522 O O . ALA B 2 191 ? 18.648 13.160 3.512 1.00 47.61 199 ALA B O 1
ATOM 5524 N N . ASN B 2 192 ? 20.293 11.749 2.895 1.00 46.60 200 ASN B N 1
ATOM 5525 C CA . ASN B 2 192 ? 19.356 10.655 2.856 1.00 53.55 200 ASN B CA 1
ATOM 5526 C C . ASN B 2 192 ? 18.756 10.294 4.229 1.00 53.80 200 ASN B C 1
ATOM 5527 O O . ASN B 2 192 ? 17.566 9.987 4.320 1.00 54.32 200 ASN B O 1
ATOM 5532 N N . MET B 2 193 ? 19.537 10.345 5.301 1.00 48.53 201 MET B N 1
ATOM 5533 C CA . MET B 2 193 ? 18.947 10.017 6.584 1.00 49.06 201 MET B CA 1
ATOM 5534 C C . MET B 2 193 ? 17.935 11.098 6.932 1.00 48.72 201 MET B C 1
ATOM 5535 O O . MET B 2 193 ? 16.855 10.820 7.446 1.00 45.68 201 MET B O 1
ATOM 5540 N N . SER B 2 194 ? 18.280 12.345 6.648 1.00 51.17 202 SER B N 1
ATOM 5541 C CA . SER B 2 194 ? 17.368 13.438 6.950 1.00 49.89 202 SER B CA 1
ATOM 5542 C C . SER B 2 194 ? 16.086 13.160 6.196 1.00 47.69 202 SER B C 1
ATOM 5543 O O . SER B 2 194 ? 15.012 13.261 6.759 1.00 48.16 202 SER B O 1
ATOM 5546 N N . ALA B 2 195 ? 16.209 12.798 4.923 1.00 44.61 203 ALA B N 1
ATOM 5547 C CA . ALA B 2 195 ? 15.051 12.485 4.095 1.00 42.75 203 ALA B CA 1
ATOM 5548 C C . ALA B 2 195 ? 14.224 11.348 4.680 1.00 51.12 203 ALA B C 1
ATOM 5549 O O . ALA B 2 195 ? 12.998 11.348 4.533 1.00 56.04 203 ALA B O 1
ATOM 5551 N N . ARG B 2 196 ? 14.882 10.366 5.306 1.00 47.58 204 ARG B N 1
ATOM 5552 C CA . ARG B 2 196 ? 14.170 9.228 5.886 1.00 45.05 204 ARG B CA 1
ATOM 5553 C C . ARG B 2 196 ? 13.639 9.514 7.257 1.00 44.90 204 ARG B C 1
ATOM 5554 O O . ARG B 2 196 ? 13.165 8.608 7.925 1.00 49.41 204 ARG B O 1
ATOM 5562 N N . GLY B 2 197 ? 13.733 10.762 7.688 1.00 41.46 205 GLY B N 1
ATOM 5563 C CA . GLY B 2 197 ? 13.241 11.110 9.002 1.00 41.73 205 GLY B CA 1
ATOM 5564 C C . GLY B 2 197 ? 14.158 10.773 10.159 1.00 44.53 205 GLY B C 1
ATOM 5565 O O . GLY B 2 197 ? 13.734 10.823 11.312 1.00 47.75 205 GLY B O 1
ATOM 5566 N N . ILE B 2 198 ? 15.404 10.411 9.875 1.00 48.87 206 ILE B N 1
ATOM 5567 C CA . ILE B 2 198 ? 16.371 10.108 10.943 1.00 52.87 206 ILE B CA 1
ATOM 5568 C C . ILE B 2 198 ? 17.082 11.453 11.202 1.00 55.42 206 ILE B C 1
ATOM 5569 O O . ILE B 2 198 ? 18.051 11.773 10.523 1.00 59.77 206 ILE B O 1
ATOM 5574 N N . PRO B 2 199 ? 16.620 12.245 12.191 1.00 54.80 207 PRO B N 1
ATOM 5575 C CA . PRO B 2 199 ? 17.218 13.548 12.496 1.00 55.31 207 PRO B CA 1
ATOM 5576 C C . PRO B 2 199 ? 18.737 13.652 12.638 1.00 54.84 207 PRO B C 1
ATOM 5577 O O . PRO B 2 199 ? 19.353 12.892 13.385 1.00 56.24 207 PRO B O 1
ATOM 5581 N N . GLN B 2 200 ? 19.307 14.613 11.897 1.00 52.52 208 GLN B N 1
ATOM 5582 C CA . GLN B 2 200 ? 20.745 14.906 11.863 1.00 50.27 208 GLN B CA 1
ATOM 5583 C C . GLN B 2 200 ? 21.079 16.173 12.645 1.00 51.02 208 GLN B C 1
ATOM 5584 O O . GLN B 2 200 ? 20.620 17.280 12.297 1.00 48.12 208 GLN B O 1
ATOM 5590 N N . ILE B 2 201 ? 21.893 16.025 13.685 1.00 47.83 209 ILE B N 1
ATOM 5591 C CA . ILE B 2 201 ? 22.277 17.192 14.457 1.00 51.56 209 ILE B CA 1
ATOM 5592 C C . ILE B 2 201 ? 23.779 17.447 14.513 1.00 54.12 209 ILE B C 1
ATOM 5593 O O . ILE B 2 201 ? 24.584 16.522 14.739 1.00 53.37 209 ILE B O 1
ATOM 5598 N N . ALA B 2 202 ? 24.154 18.704 14.279 1.00 54.31 210 ALA B N 1
ATOM 5599 C CA . ALA B 2 202 ? 25.562 19.087 14.321 1.00 56.16 210 ALA B CA 1
ATOM 5600 C C . ALA B 2 202 ? 25.855 19.997 15.499 1.00 58.27 210 ALA B C 1
ATOM 5601 O O . ALA B 2 202 ? 25.041 20.846 15.881 1.00 60.82 210 ALA B O 1
ATOM 5603 N N . VAL B 2 203 ? 27.005 19.783 16.117 1.00 59.08 211 VAL B N 1
ATOM 5604 C CA . VAL B 2 203 ? 27.401 20.625 17.229 1.00 59.97 211 VAL B CA 1
ATOM 5605 C C . VAL B 2 203 ? 28.830 20.964 16.905 1.00 60.86 211 VAL B C 1
ATOM 5606 O O . VAL B 2 203 ? 29.722 20.105 16.980 1.00 56.45 211 VAL B O 1
ATOM 5610 N N . VAL B 2 204 ? 29.044 22.216 16.525 1.00 63.22 212 VAL B N 1
ATOM 5611 C CA . VAL B 2 204 ? 30.379 22.654 16.182 1.00 66.18 212 VAL B CA 1
ATOM 5612 C C . VAL B 2 204 ? 31.067 23.288 17.377 1.00 61.81 212 VAL B C 1
ATOM 5613 O O . VAL B 2 204 ? 30.646 24.331 17.862 1.00 60.01 212 VAL B O 1
ATOM 5617 N N . MET B 2 205 ? 32.120 22.632 17.851 1.00 61.19 213 MET B N 1
ATOM 5618 C CA . MET B 2 205 ? 32.874 23.119 19.000 1.00 69.27 213 MET B CA 1
ATOM 5619 C C . MET B 2 205 ? 34.352 23.120 18.625 1.00 71.21 213 MET B C 1
ATOM 5620 O O . MET B 2 205 ? 35.203 22.555 19.307 1.00 69.45 213 MET B O 1
ATOM 5625 N N . GLY B 2 206 ? 34.641 23.767 17.511 1.00 72.06 214 GLY B N 1
ATOM 5626 C CA . GLY B 2 206 ? 35.998 23.807 17.040 1.00 71.65 214 GLY B CA 1
ATOM 5627 C C . GLY B 2 206 ? 36.060 24.280 15.610 1.00 72.61 214 GLY B C 1
ATOM 5628 O O . GLY B 2 206 ? 35.343 25.194 15.211 1.00 70.01 214 GLY B O 1
ATOM 5629 N N . SER B 2 207 ? 36.914 23.638 14.831 1.00 77.31 215 SER B N 1
ATOM 5630 C CA . SER B 2 207 ? 37.117 24.018 13.452 1.00 86.00 215 SER B CA 1
ATOM 5631 C C . SER B 2 207 ? 36.334 23.171 12.475 1.00 90.25 215 SER B C 1
ATOM 5632 O O . SER B 2 207 ? 36.139 21.980 12.691 1.00 94.35 215 SER B O 1
ATOM 5635 N N . CYS B 2 208 ? 35.859 23.802 11.410 1.00 93.81 216 CYS B N 1
ATOM 5636 C CA . CYS B 2 208 ? 35.139 23.088 10.365 1.00 96.14 216 CYS B CA 1
ATOM 5637 C C . CYS B 2 208 ? 35.978 23.304 9.108 1.00 100.09 216 CYS B C 1
ATOM 5638 O O . CYS B 2 208 ? 35.529 23.904 8.133 1.00 102.28 216 CYS B O 1
ATOM 5641 N N . THR B 2 209 ? 37.212 22.807 9.154 1.00 102.87 217 THR B N 1
ATOM 5642 C CA . THR B 2 209 ? 38.150 22.959 8.045 1.00 107.86 217 THR B CA 1
ATOM 5643 C C . THR B 2 209 ? 37.861 22.055 6.859 1.00 104.84 217 THR B C 1
ATOM 5644 O O . THR B 2 209 ? 37.535 20.881 7.019 1.00 101.11 217 THR B O 1
ATOM 5648 N N . ALA B 2 210 ? 38.005 22.631 5.669 1.00 107.05 218 ALA B N 1
ATOM 5649 C CA . ALA B 2 210 ? 37.775 21.933 4.413 1.00 109.03 218 ALA B CA 1
ATOM 5650 C C . ALA B 2 210 ? 36.336 21.411 4.319 1.00 110.97 218 ALA B C 1
ATOM 5651 O O . ALA B 2 210 ? 35.356 22.188 4.420 1.00 108.33 218 ALA B O 1
ATOM 5653 N N . GLY B 2 211 ? 36.227 20.093 4.118 1.00 109.91 219 GLY B N 1
ATOM 5654 C CA . GLY B 2 211 ? 34.933 19.448 4.015 1.00 102.61 219 GLY B CA 1
ATOM 5655 C C . GLY B 2 211 ? 34.095 19.817 5.215 1.00 97.49 219 GLY B C 1
ATOM 5656 O O . GLY B 2 211 ? 33.060 20.466 5.074 1.00 97.55 219 GLY B O 1
ATOM 5657 N N . GLY B 2 212 ? 34.571 19.414 6.393 1.00 91.41 220 GLY B N 1
ATOM 5658 C CA . GLY B 2 212 ? 33.887 19.689 7.645 1.00 85.44 220 GLY B CA 1
ATOM 5659 C C . GLY B 2 212 ? 32.799 20.746 7.639 1.00 81.08 220 GLY B C 1
ATOM 5660 O O . GLY B 2 212 ? 31.733 20.515 8.192 1.00 80.47 220 GLY B O 1
ATOM 5661 N N . ALA B 2 213 ? 33.066 21.896 7.018 1.00 78.67 221 ALA B N 1
ATOM 5662 C CA . ALA B 2 213 ? 32.114 23.010 6.936 1.00 73.47 221 ALA B CA 1
ATOM 5663 C C . ALA B 2 213 ? 30.704 22.597 6.483 1.00 70.11 221 ALA B C 1
ATOM 5664 O O . ALA B 2 213 ? 29.716 23.243 6.840 1.00 65.11 221 ALA B O 1
ATOM 5666 N N . TYR B 2 214 ? 30.628 21.525 5.692 1.00 68.94 222 TYR B N 1
ATOM 5667 C CA . TYR B 2 214 ? 29.362 21.008 5.190 1.00 68.07 222 TYR B CA 1
ATOM 5668 C C . TYR B 2 214 ? 28.666 20.134 6.223 1.00 64.92 222 TYR B C 1
ATOM 5669 O O . TYR B 2 214 ? 27.441 20.106 6.299 1.00 67.86 222 TYR B O 1
ATOM 5678 N N . VAL B 2 215 ? 29.435 19.425 7.033 1.00 58.93 223 VAL B N 1
ATOM 5679 C CA . VAL B 2 215 ? 28.808 18.608 8.050 1.00 57.52 223 VAL B CA 1
ATOM 5680 C C . VAL B 2 215 ? 27.701 19.386 8.772 1.00 58.60 223 VAL B C 1
ATOM 5681 O O . VAL B 2 215 ? 26.573 18.923 8.873 1.00 62.36 223 VAL B O 1
ATOM 5685 N N . PRO B 2 216 ? 28.001 20.578 9.285 1.00 58.68 224 PRO B N 1
ATOM 5686 C CA . PRO B 2 216 ? 26.897 21.267 9.957 1.00 57.52 224 PRO B CA 1
ATOM 5687 C C . PRO B 2 216 ? 25.913 21.850 8.961 1.00 52.29 224 PRO B C 1
ATOM 5688 O O . PRO B 2 216 ? 24.724 22.036 9.267 1.00 50.34 224 PRO B O 1
ATOM 5692 N N . ALA B 2 217 ? 26.417 22.144 7.772 1.00 48.41 225 ALA B N 1
ATOM 5693 C CA . ALA B 2 217 ? 25.579 22.735 6.740 1.00 53.48 225 ALA B CA 1
ATOM 5694 C C . ALA B 2 217 ? 24.503 21.734 6.376 1.00 59.44 225 ALA B C 1
ATOM 5695 O O . ALA B 2 217 ? 23.334 22.073 6.153 1.00 61.14 225 ALA B O 1
ATOM 5697 N N . MET B 2 218 ? 24.924 20.478 6.356 1.00 59.22 226 MET B N 1
ATOM 5698 C CA . MET B 2 218 ? 24.067 19.380 6.006 1.00 57.66 226 MET B CA 1
ATOM 5699 C C . MET B 2 218 ? 23.254 18.786 7.151 1.00 57.72 226 MET B C 1
ATOM 5700 O O . MET B 2 218 ? 22.753 17.684 7.011 1.00 58.03 226 MET B O 1
ATOM 5705 N N . SER B 2 219 ? 23.114 19.489 8.270 1.00 56.62 227 SER B N 1
ATOM 5706 C CA . SER B 2 219 ? 22.343 18.941 9.383 1.00 59.46 227 SER B CA 1
ATOM 5707 C C . SER B 2 219 ? 21.072 19.728 9.638 1.00 58.89 227 SER B C 1
ATOM 5708 O O . SER B 2 219 ? 21.046 20.953 9.457 1.00 58.06 227 SER B O 1
ATOM 5711 N N . ASP B 2 220 ? 20.028 19.023 10.070 1.00 53.66 228 ASP B N 1
ATOM 5712 C CA . ASP B 2 220 ? 18.749 19.665 10.307 1.00 55.98 228 ASP B CA 1
ATOM 5713 C C . ASP B 2 220 ? 18.904 20.799 11.288 1.00 56.42 228 ASP B C 1
ATOM 5714 O O . ASP B 2 220 ? 18.273 21.844 11.133 1.00 59.23 228 ASP B O 1
ATOM 5719 N N . GLU B 2 221 ? 19.726 20.570 12.313 1.00 56.06 229 GLU B N 1
ATOM 5720 C CA . GLU B 2 221 ? 19.986 21.559 13.358 1.00 51.93 229 GLU B CA 1
ATOM 5721 C C . GLU B 2 221 ? 21.442 21.598 13.739 1.00 54.56 229 GLU B C 1
ATOM 5722 O O . GLU B 2 221 ? 22.053 20.563 14.001 1.00 59.76 229 GLU B O 1
ATOM 5728 N N . THR B 2 222 ? 21.998 22.803 13.771 1.00 55.75 230 THR B N 1
ATOM 5729 C CA . THR B 2 222 ? 23.394 22.988 14.131 1.00 54.81 230 THR B CA 1
ATOM 5730 C C . THR B 2 222 ? 23.519 23.868 15.366 1.00 55.61 230 THR B C 1
ATOM 5731 O O . THR B 2 222 ? 22.827 24.867 15.489 1.00 58.61 230 THR B O 1
ATOM 5735 N N . VAL B 2 223 ? 24.374 23.467 16.298 1.00 58.33 231 VAL B N 1
ATOM 5736 C CA . VAL B 2 223 ? 24.634 24.245 17.504 1.00 59.62 231 VAL B CA 1
ATOM 5737 C C . VAL B 2 223 ? 26.079 24.685 17.284 1.00 60.37 231 VAL B C 1
ATOM 5738 O O . VAL B 2 223 ? 26.967 23.871 16.997 1.00 59.29 231 VAL B O 1
ATOM 5742 N N . MET B 2 224 ? 26.301 25.983 17.419 1.00 65.31 232 MET B N 1
ATOM 5743 C CA . MET B 2 224 ? 27.599 26.622 17.168 1.00 67.74 232 MET B CA 1
ATOM 5744 C C . MET B 2 224 ? 28.166 27.269 18.429 1.00 67.08 232 MET B C 1
ATOM 5745 O O . MET B 2 224 ? 27.415 27.868 19.209 1.00 66.83 232 MET B O 1
ATOM 5750 N N . VAL B 2 225 ? 29.473 27.153 18.643 1.00 69.01 233 VAL B N 1
ATOM 5751 C CA . VAL B 2 225 ? 30.090 27.798 19.807 1.00 74.03 233 VAL B CA 1
ATOM 5752 C C . VAL B 2 225 ? 30.616 29.133 19.294 1.00 76.12 233 VAL B C 1
ATOM 5753 O O . VAL B 2 225 ? 31.350 29.153 18.316 1.00 74.51 233 VAL B O 1
ATOM 5757 N N . ARG B 2 226 ? 30.231 30.236 19.932 1.00 83.86 234 ARG B N 1
ATOM 5758 C CA . ARG B 2 226 ? 30.665 31.566 19.504 1.00 96.44 234 ARG B CA 1
ATOM 5759 C C . ARG B 2 226 ? 31.926 32.117 20.172 1.00 109.43 234 ARG B C 1
ATOM 5760 O O . ARG B 2 226 ? 32.138 31.939 21.375 1.00 112.89 234 ARG B O 1
ATOM 5768 N N . GLU B 2 227 ? 32.730 32.821 19.370 1.00 120.20 235 GLU B N 1
ATOM 5769 C CA . GLU B 2 227 ? 34.005 33.440 19.761 1.00 129.36 235 GLU B CA 1
ATOM 5770 C C . GLU B 2 227 ? 35.064 32.469 20.312 1.00 137.29 235 GLU B C 1
ATOM 5771 O O . GLU B 2 227 ? 36.023 32.883 20.986 1.00 139.41 235 GLU B O 1
ATOM 5777 N N . GLN B 2 228 ? 34.893 31.183 19.992 1.00 141.72 236 GLN B N 1
ATOM 5778 C CA . GLN B 2 228 ? 35.808 30.124 20.424 1.00 147.28 236 GLN B CA 1
ATOM 5779 C C . GLN B 2 228 ? 36.023 29.132 19.273 1.00 149.16 236 GLN B C 1
ATOM 5780 O O . GLN B 2 228 ? 37.159 28.843 18.884 1.00 148.77 236 GLN B O 1
ATOM 5786 N N . ALA B 2 229 ? 34.913 28.628 18.733 1.00 152.04 237 ALA B N 1
ATOM 5787 C CA . ALA B 2 229 ? 34.919 27.647 17.642 1.00 154.05 237 ALA B CA 1
ATOM 5788 C C . ALA B 2 229 ? 35.131 28.239 16.239 1.00 154.63 237 ALA B C 1
ATOM 5789 O O . ALA B 2 229 ? 34.173 28.567 15.529 1.00 155.28 237 ALA B O 1
ATOM 5791 N N . THR B 2 230 ? 36.394 28.348 15.840 1.00 153.92 238 THR B N 1
ATOM 5792 C CA . THR B 2 230 ? 36.740 28.891 14.536 1.00 154.05 238 THR B CA 1
ATOM 5793 C C . THR B 2 230 ? 35.994 28.222 13.372 1.00 154.09 238 THR B C 1
ATOM 5794 O O . THR B 2 230 ? 36.281 27.084 12.993 1.00 152.65 238 THR B O 1
ATOM 5798 N N . ILE B 2 231 ? 35.026 28.947 12.817 1.00 154.70 239 ILE B N 1
ATOM 5799 C CA . ILE B 2 231 ? 34.239 28.468 11.688 1.00 155.87 239 ILE B CA 1
ATOM 5800 C C . ILE B 2 231 ? 34.892 28.871 10.375 1.00 161.31 239 ILE B C 1
ATOM 5801 O O . ILE B 2 231 ? 34.453 29.831 9.730 1.00 161.19 239 ILE B O 1
ATOM 5806 N N . PHE B 2 232 ? 35.944 28.143 9.986 1.00 165.72 240 PHE B N 1
ATOM 5807 C CA . PHE B 2 232 ? 36.656 28.427 8.737 1.00 169.27 240 PHE B CA 1
ATOM 5808 C C . PHE B 2 232 ? 36.776 27.226 7.782 1.00 170.25 240 PHE B C 1
ATOM 5809 O O . PHE B 2 232 ? 37.129 26.116 8.191 1.00 170.24 240 PHE B O 1
ATOM 5817 N N . LEU B 2 233 ? 36.453 27.475 6.509 1.00 170.56 241 LEU B N 1
ATOM 5818 C CA . LEU B 2 233 ? 36.488 26.470 5.443 1.00 169.75 241 LEU B CA 1
ATOM 5819 C C . LEU B 2 233 ? 37.896 25.912 5.222 1.00 168.65 241 LEU B C 1
ATOM 5820 O O . LEU B 2 233 ? 38.728 26.529 4.558 1.00 167.15 241 LEU B O 1
ATOM 5825 N N . CYS B 2 259 ? 27.127 31.875 13.077 1.00 122.35 267 CYS B N 1
ATOM 5826 C CA . CYS B 2 259 ? 25.691 31.626 13.195 1.00 124.57 267 CYS B CA 1
ATOM 5827 C C . CYS B 2 259 ? 24.912 32.088 11.940 1.00 134.16 267 CYS B C 1
ATOM 5828 O O . CYS B 2 259 ? 24.505 31.274 11.089 1.00 135.55 267 CYS B O 1
ATOM 5831 N N . LYS B 2 260 ? 24.722 33.405 11.840 1.00 140.90 268 LYS B N 1
ATOM 5832 C CA . LYS B 2 260 ? 23.984 34.042 10.746 1.00 144.45 268 LYS B CA 1
ATOM 5833 C C . LYS B 2 260 ? 24.879 34.562 9.599 1.00 146.86 268 LYS B C 1
ATOM 5834 O O . LYS B 2 260 ? 24.373 35.117 8.616 1.00 148.24 268 LYS B O 1
ATOM 5840 N N . VAL B 2 261 ? 26.200 34.395 9.739 1.00 146.46 269 VAL B N 1
ATOM 5841 C CA . VAL B 2 261 ? 27.175 34.815 8.718 1.00 142.48 269 VAL B CA 1
ATOM 5842 C C . VAL B 2 261 ? 27.626 33.566 7.924 1.00 136.38 269 VAL B C 1
ATOM 5843 O O . VAL B 2 261 ? 27.916 33.649 6.723 1.00 135.62 269 VAL B O 1
ATOM 5847 N N . SER B 2 262 ? 27.688 32.419 8.611 1.00 127.20 270 SER B N 1
ATOM 5848 C CA . SER B 2 262 ? 28.023 31.141 7.982 1.00 114.55 270 SER B CA 1
ATOM 5849 C C . SER B 2 262 ? 26.649 30.652 7.498 1.00 109.14 270 SER B C 1
ATOM 5850 O O . SER B 2 262 ? 26.535 29.960 6.483 1.00 106.25 270 SER B O 1
ATOM 5853 N N . GLY B 2 263 ? 25.610 31.057 8.236 1.00 104.00 271 GLY B N 1
ATOM 5854 C CA . GLY B 2 263 ? 24.234 30.709 7.911 1.00 97.92 271 GLY B CA 1
ATOM 5855 C C . GLY B 2 263 ? 23.996 29.224 8.022 1.00 94.37 271 GLY B C 1
ATOM 5856 O O . GLY B 2 263 ? 23.014 28.673 7.510 1.00 95.40 271 GLY B O 1
ATOM 5857 N N . VAL B 2 264 ? 24.911 28.584 8.733 1.00 88.51 272 VAL B N 1
ATOM 5858 C CA . VAL B 2 264 ? 24.897 27.151 8.941 1.00 78.28 272 VAL B CA 1
ATOM 5859 C C . VAL B 2 264 ? 24.638 26.800 10.406 1.00 73.06 272 VAL B C 1
ATOM 5860 O O . VAL B 2 264 ? 24.722 25.641 10.794 1.00 69.45 272 VAL B O 1
ATOM 5864 N N . ALA B 2 265 ? 24.300 27.811 11.210 1.00 69.27 273 ALA B N 1
ATOM 5865 C CA . ALA B 2 265 ? 24.029 27.603 12.637 1.00 65.23 273 ALA B CA 1
ATOM 5866 C C . ALA B 2 265 ? 22.620 28.028 13.021 1.00 62.64 273 ALA B C 1
ATOM 5867 O O . ALA B 2 265 ? 22.148 29.090 12.623 1.00 65.61 273 ALA B O 1
ATOM 5869 N N . ASP B 2 266 ? 21.956 27.214 13.823 1.00 59.32 274 ASP B N 1
ATOM 5870 C CA . ASP B 2 266 ? 20.592 27.536 14.229 1.00 63.88 274 ASP B CA 1
ATOM 5871 C C . ASP B 2 266 ? 20.506 27.833 15.741 1.00 66.40 274 ASP B C 1
ATOM 5872 O O . ASP B 2 266 ? 19.473 28.308 16.240 1.00 68.75 274 ASP B O 1
ATOM 5877 N N . HIS B 2 267 ? 21.609 27.554 16.450 1.00 66.65 275 HIS B N 1
ATOM 5878 C CA . HIS B 2 267 ? 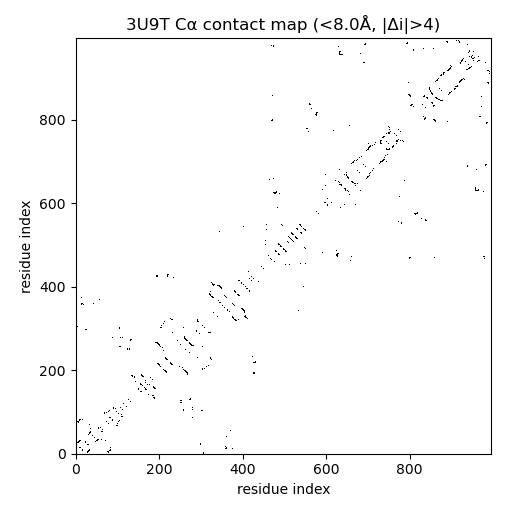21.756 27.767 17.902 1.00 60.43 275 HIS B CA 1
ATOM 5879 C C . HIS B 2 267 ? 23.192 28.167 18.170 1.00 62.09 275 HIS B C 1
ATOM 5880 O O . HIS B 2 267 ? 24.132 27.555 17.661 1.00 59.92 275 HIS B O 1
ATOM 5887 N N . TYR B 2 268 ? 23.363 29.179 18.997 1.00 67.34 276 TYR B N 1
ATOM 5888 C CA . TYR B 2 268 ? 24.690 29.719 19.312 1.00 72.45 276 TYR B CA 1
ATOM 5889 C C . TYR B 2 268 ? 24.991 29.394 20.777 1.00 68.39 276 TYR B C 1
ATOM 5890 O O . TYR B 2 268 ? 24.096 29.427 21.627 1.00 65.24 276 TYR B O 1
ATOM 5899 N N . ALA B 2 269 ? 26.237 29.062 21.079 1.00 68.09 277 ALA B N 1
ATOM 5900 C CA . ALA B 2 269 ? 26.587 28.750 22.459 1.00 71.70 277 ALA B CA 1
ATOM 5901 C C . ALA B 2 269 ? 27.861 29.451 22.936 1.00 71.92 277 ALA B C 1
ATOM 5902 O O . ALA B 2 269 ? 28.813 29.669 22.171 1.00 68.45 277 ALA B O 1
ATOM 5904 N N . GLU B 2 270 ? 27.869 29.798 24.215 1.00 71.65 278 GLU B N 1
ATOM 5905 C CA . GLU B 2 270 ? 29.021 30.447 24.816 1.00 71.39 278 GLU B CA 1
ATOM 5906 C C . GLU B 2 270 ? 30.203 29.505 24.845 1.00 71.16 278 GLU B C 1
ATOM 5907 O O . GLU B 2 270 ? 31.292 29.851 24.401 1.00 74.75 278 GLU B O 1
ATOM 5913 N N . ASP B 2 271 ? 29.981 28.303 25.364 1.00 70.67 279 ASP B N 1
ATOM 5914 C CA . ASP B 2 271 ? 31.044 27.313 25.469 1.00 67.09 279 ASP B CA 1
ATOM 5915 C C . ASP B 2 271 ? 30.527 25.902 25.214 1.00 62.65 279 ASP B C 1
ATOM 5916 O O . ASP B 2 271 ? 29.321 25.683 25.102 1.00 58.65 279 ASP B O 1
ATOM 5921 N N . ASP B 2 272 ? 31.477 24.966 25.145 1.00 59.08 280 ASP B N 1
ATOM 5922 C CA . ASP B 2 272 ? 31.235 23.547 24.947 1.00 54.63 280 ASP B CA 1
ATOM 5923 C C . ASP B 2 272 ? 30.146 23.017 25.870 1.00 57.64 280 ASP B C 1
ATOM 5924 O O . ASP B 2 272 ? 29.378 22.145 25.490 1.00 60.14 280 ASP B O 1
ATOM 5929 N N . ASP B 2 273 ? 30.068 23.511 27.092 1.00 59.94 281 ASP B N 1
ATOM 5930 C CA . ASP B 2 273 ? 29.046 22.987 27.973 1.00 66.12 281 ASP B CA 1
ATOM 5931 C C . ASP B 2 273 ? 27.664 23.477 27.546 1.00 68.11 281 ASP B C 1
ATOM 5932 O O . ASP B 2 273 ? 26.692 22.715 27.555 1.00 66.74 281 ASP B O 1
ATOM 5937 N N . HIS B 2 274 ? 27.586 24.746 27.154 1.00 65.06 282 HIS B N 1
ATOM 5938 C CA . HIS B 2 274 ? 26.324 25.337 26.731 1.00 62.36 282 HIS B CA 1
ATOM 5939 C C . HIS B 2 274 ? 25.880 24.623 25.481 1.00 63.01 282 HIS B C 1
ATOM 5940 O O . HIS B 2 274 ? 24.704 24.301 25.312 1.00 65.95 282 HIS B O 1
ATOM 5947 N N . ALA B 2 275 ? 26.839 24.391 24.595 1.00 59.11 283 ALA B N 1
ATOM 5948 C CA . ALA B 2 275 ? 26.546 23.764 23.328 1.00 57.28 283 ALA B CA 1
ATOM 5949 C C . ALA B 2 275 ? 25.879 22.413 23.500 1.00 56.56 283 ALA B C 1
ATOM 5950 O O . ALA B 2 275 ? 24.788 22.163 22.966 1.00 53.70 283 ALA B O 1
ATOM 5952 N N . LEU B 2 276 ? 26.529 21.554 24.270 1.00 54.60 284 LEU B N 1
ATOM 5953 C CA . LEU B 2 276 ? 26.027 20.217 24.475 1.00 51.42 284 LEU B CA 1
ATOM 5954 C C . LEU B 2 276 ? 24.672 20.261 25.173 1.00 52.01 284 LEU B C 1
ATOM 5955 O O . LEU B 2 276 ? 23.831 19.386 24.957 1.00 51.97 284 LEU B O 1
ATOM 5960 N N . ALA B 2 277 ? 24.447 21.294 25.979 1.00 47.20 285 ALA B N 1
ATOM 5961 C CA . ALA B 2 277 ? 23.175 21.432 26.688 1.00 50.90 285 ALA B CA 1
ATOM 5962 C C . ALA B 2 277 ? 22.075 21.684 25.682 1.00 57.74 285 ALA B C 1
ATOM 5963 O O . ALA B 2 277 ? 20.930 21.209 25.841 1.00 59.84 285 ALA B O 1
ATOM 5965 N N . ILE B 2 278 ? 22.421 22.472 24.668 1.00 56.21 286 ILE B N 1
ATOM 5966 C CA . ILE B 2 278 ? 21.482 22.817 23.626 1.00 53.51 286 ILE B CA 1
ATOM 5967 C C . ILE B 2 278 ? 21.251 21.549 22.805 1.00 50.77 286 ILE B C 1
ATOM 5968 O O . ILE B 2 278 ? 20.099 21.132 22.625 1.00 48.96 286 ILE B O 1
ATOM 5973 N N . ALA B 2 279 ? 22.336 20.923 22.346 1.00 45.69 287 ALA B N 1
ATOM 5974 C CA . ALA B 2 279 ? 22.236 19.668 21.594 1.00 47.48 287 ALA B CA 1
ATOM 5975 C C . ALA B 2 279 ? 21.229 18.715 22.305 1.00 50.95 287 ALA B C 1
ATOM 5976 O O . ALA B 2 279 ? 20.485 17.972 21.665 1.00 46.79 287 ALA B O 1
ATOM 5978 N N . ARG B 2 280 ? 21.213 18.728 23.636 1.00 50.14 288 ARG B N 1
ATOM 5979 C CA . ARG B 2 280 ? 20.266 17.897 24.361 1.00 49.70 288 ARG B CA 1
ATOM 5980 C C . ARG B 2 280 ? 18.815 18.382 24.146 1.00 52.26 288 ARG B C 1
ATOM 5981 O O . ARG B 2 280 ? 17.910 17.571 23.950 1.00 52.35 288 ARG B O 1
ATOM 5989 N N . ARG B 2 281 ? 18.599 19.696 24.177 1.00 50.34 289 ARG B N 1
ATOM 5990 C CA . ARG B 2 281 ? 17.265 20.232 23.951 1.00 49.83 289 ARG B CA 1
ATOM 5991 C C . ARG B 2 281 ? 16.832 19.852 22.543 1.00 52.31 289 ARG B C 1
ATOM 5992 O O . ARG B 2 281 ? 15.633 19.726 22.265 1.00 50.05 289 ARG B O 1
ATOM 6000 N N . CYS B 2 282 ? 17.800 19.690 21.643 1.00 49.51 290 CYS B N 1
ATOM 6001 C CA . CYS B 2 282 ? 17.452 19.343 20.282 1.00 53.03 290 CYS B CA 1
ATOM 6002 C C . CYS B 2 282 ? 16.815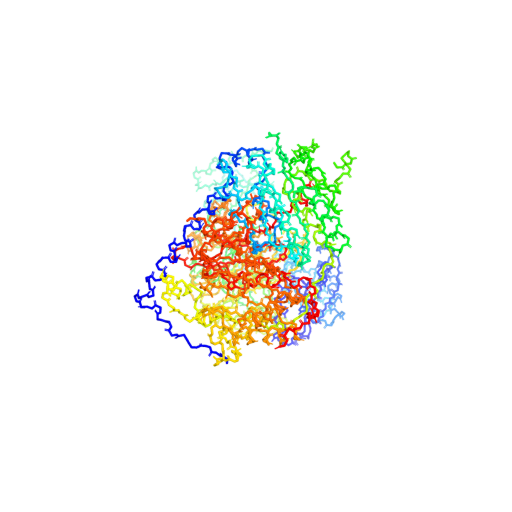 17.972 20.247 1.00 55.91 290 CYS B C 1
ATOM 6003 O O . CYS B 2 282 ? 15.697 17.817 19.761 1.00 59.94 290 CYS B O 1
ATOM 6006 N N . VAL B 2 283 ? 17.509 16.984 20.801 1.00 56.18 291 VAL B N 1
ATOM 6007 C CA . VAL B 2 283 ? 17.008 15.620 20.829 1.00 52.18 291 VAL B CA 1
ATOM 6008 C C . VAL B 2 283 ? 15.735 15.560 21.641 1.00 49.06 291 VAL B C 1
ATOM 6009 O O . VAL B 2 283 ? 14.878 14.705 21.443 1.00 50.81 291 VAL B O 1
ATOM 6013 N N . ALA B 2 284 ? 15.605 16.493 22.560 1.00 47.19 292 ALA B N 1
ATOM 6014 C CA . ALA B 2 284 ? 14.419 16.540 23.396 1.00 43.80 292 ALA B CA 1
ATOM 6015 C C . ALA B 2 284 ? 13.171 16.811 22.578 1.00 43.55 292 ALA B C 1
ATOM 6016 O O . ALA B 2 284 ? 12.068 16.497 23.002 1.00 46.98 292 ALA B O 1
ATOM 6018 N N . ASN B 2 285 ? 13.322 17.397 21.405 1.00 42.43 293 ASN B N 1
ATOM 6019 C CA . ASN B 2 285 ? 12.138 17.670 20.596 1.00 47.82 293 ASN B CA 1
ATOM 6020 C C . ASN B 2 285 ? 12.021 16.854 19.295 1.00 51.13 293 ASN B C 1
ATOM 6021 O O . ASN B 2 285 ? 11.491 17.352 18.289 1.00 53.04 293 ASN B O 1
ATOM 6026 N N . LEU B 2 286 ? 12.510 15.607 19.323 1.00 47.03 294 LEU B N 1
ATOM 6027 C CA . LEU B 2 286 ? 12.443 14.749 18.160 1.00 45.30 294 LEU B CA 1
ATOM 6028 C C . LEU B 2 286 ? 11.111 14.009 18.054 1.00 50.56 294 LEU B C 1
ATOM 6029 O O . LEU B 2 286 ? 10.800 13.422 17.025 1.00 54.46 294 LEU B O 1
ATOM 6034 N N . ASN B 2 287 ? 10.305 14.043 19.109 1.00 53.81 295 ASN B N 1
ATOM 6035 C CA . ASN B 2 287 ? 8.995 13.382 19.071 1.00 52.61 295 ASN B CA 1
ATOM 6036 C C . ASN B 2 287 ? 9.146 11.981 18.554 1.00 50.17 295 ASN B C 1
ATOM 6037 O O . ASN B 2 287 ? 8.341 11.512 17.756 1.00 50.85 295 ASN B O 1
ATOM 6042 N N . TRP B 2 288 ? 10.191 11.335 19.043 1.00 50.16 296 TRP B N 1
ATOM 6043 C CA . TRP B 2 288 ? 10.599 10.017 18.622 1.00 48.19 296 TRP B CA 1
ATOM 6044 C C . TRP B 2 288 ? 9.868 8.806 19.164 1.00 49.79 296 TRP B C 1
ATOM 6045 O O . TRP B 2 288 ? 9.553 8.728 20.346 1.00 51.73 296 TRP B O 1
ATOM 6056 N N . ARG B 2 289 ? 9.591 7.865 18.265 1.00 49.68 297 ARG B N 1
ATOM 6057 C CA . ARG B 2 289 ? 8.949 6.614 18.624 1.00 47.67 297 ARG B CA 1
ATOM 6058 C C . ARG B 2 289 ? 9.740 5.535 17.899 1.00 46.46 297 ARG B C 1
ATOM 6059 O O . ARG B 2 289 ? 10.091 5.715 16.735 1.00 48.32 297 ARG B O 1
ATOM 6067 N N . LYS B 2 290 ? 10.060 4.447 18.605 1.00 46.64 298 LYS B N 1
ATOM 6068 C CA . LYS B 2 290 ? 10.824 3.339 18.040 1.00 45.42 298 LYS B CA 1
ATOM 6069 C C . LYS B 2 290 ? 9.830 2.532 17.268 1.00 45.97 298 LYS B C 1
ATOM 6070 O O . LYS B 2 290 ? 8.628 2.496 17.595 1.00 41.50 298 LYS B O 1
ATOM 6076 N N . GLN B 2 291 ? 10.341 1.884 16.236 1.00 43.46 299 GLN B N 1
ATOM 6077 C CA . GLN B 2 291 ? 9.490 1.139 15.366 1.00 44.39 299 GLN B CA 1
ATOM 6078 C C . GLN B 2 291 ? 9.632 -0.359 15.405 1.00 47.30 299 GLN B C 1
ATOM 6079 O O . GLN B 2 291 ? 8.840 -1.065 14.783 1.00 52.12 299 GLN B O 1
ATOM 6085 N N . GLY B 2 292 ? 10.620 -0.859 16.131 1.00 45.18 300 GLY B N 1
ATOM 6086 C CA . GLY B 2 292 ? 10.786 -2.296 16.161 1.00 45.34 300 GLY B CA 1
ATOM 6087 C C . GLY B 2 292 ? 9.741 -3.003 17.000 1.00 41.34 300 GLY B C 1
ATOM 6088 O O . GLY B 2 292 ? 9.573 -2.677 18.152 1.00 36.48 300 GLY B O 1
ATOM 6089 N N . GLN B 2 293 ? 9.035 -3.967 16.431 1.00 44.40 301 GLN B N 1
ATOM 6090 C CA . GLN B 2 293 ? 8.050 -4.686 17.203 1.00 49.30 301 GLN B CA 1
ATOM 6091 C C . GLN B 2 293 ? 8.561 -6.085 17.565 1.00 53.29 301 GLN B C 1
ATOM 6092 O O . GLN B 2 293 ? 9.114 -6.799 16.729 1.00 51.61 301 GLN B O 1
ATOM 6098 N N . LEU B 2 294 ? 8.370 -6.464 18.830 1.00 58.87 302 LEU B N 1
ATOM 6099 C CA . LEU B 2 294 ? 8.809 -7.759 19.369 1.00 56.47 302 LEU B CA 1
ATOM 6100 C C . LEU B 2 294 ? 8.082 -8.097 20.649 1.00 55.10 302 LEU B C 1
ATOM 6101 O O . LEU B 2 294 ? 7.629 -7.202 21.360 1.00 55.46 302 LEU B O 1
ATOM 6106 N N . GLN B 2 295 ? 8.029 -9.393 20.963 1.00 54.29 303 GLN B N 1
ATOM 6107 C CA . GLN B 2 295 ? 7.423 -9.865 22.199 1.00 47.81 303 GLN B CA 1
ATOM 6108 C C . GLN B 2 295 ? 8.561 -9.885 23.187 1.00 47.27 303 GLN B C 1
ATOM 6109 O O . GLN B 2 295 ? 9.238 -10.890 23.337 1.00 53.12 303 GLN B O 1
ATOM 6115 N N . CYS B 2 296 ? 8.801 -8.749 23.823 1.00 49.13 304 CYS B N 1
ATOM 6116 C CA . CYS B 2 296 ? 9.879 -8.625 24.789 1.00 52.63 304 CYS B CA 1
ATOM 6117 C C . CYS B 2 296 ? 9.349 -9.215 26.089 1.00 52.31 304 CYS B C 1
ATOM 6118 O O . CYS B 2 296 ? 8.162 -9.104 26.357 1.00 55.73 304 CYS B O 1
ATOM 6121 N N . ARG B 2 297 ? 10.201 -9.874 26.876 1.00 54.18 305 ARG B N 1
ATOM 6122 C CA . ARG B 2 297 ? 9.788 -10.445 28.171 1.00 55.55 305 ARG B CA 1
ATOM 6123 C C . ARG B 2 297 ? 10.612 -9.679 29.195 1.00 58.43 305 ARG B C 1
ATOM 6124 O O . ARG B 2 297 ? 11.553 -8.973 28.819 1.00 62.93 305 ARG B O 1
ATOM 6132 N N . ALA B 2 298 ? 10.287 -9.765 30.479 1.00 56.19 306 ALA B N 1
ATOM 6133 C CA . ALA B 2 298 ? 11.145 -9.045 31.407 1.00 56.35 306 ALA B CA 1
ATOM 6134 C C . ALA B 2 298 ? 12.434 -9.867 31.442 1.00 58.42 306 ALA B C 1
ATOM 6135 O O . ALA B 2 298 ? 12.400 -11.110 31.416 1.00 58.93 306 ALA B O 1
ATOM 6137 N N . PRO B 2 299 ? 13.584 -9.188 31.478 1.00 57.01 307 PRO B N 1
ATOM 6138 C CA . PRO B 2 299 ? 14.946 -9.746 31.516 1.00 58.17 307 PRO B CA 1
ATOM 6139 C C . PRO B 2 299 ? 15.131 -10.757 32.644 1.00 58.03 307 PRO B C 1
ATOM 6140 O O . PRO B 2 299 ? 14.513 -10.616 33.685 1.00 61.35 307 PRO B O 1
ATOM 6144 N N . ARG B 2 300 ? 15.978 -11.761 32.438 1.00 57.30 308 ARG B N 1
ATOM 6145 C CA . ARG B 2 300 ? 16.281 -12.773 33.458 1.00 54.62 308 ARG B CA 1
ATOM 6146 C C . ARG B 2 300 ? 17.729 -13.098 33.241 1.00 54.04 308 ARG B C 1
ATOM 6147 O O . ARG B 2 300 ? 18.146 -13.335 32.106 1.00 54.45 308 ARG B O 1
ATOM 6155 N N . ALA B 2 301 ? 18.511 -13.109 34.313 1.00 55.31 309 ALA B N 1
ATOM 6156 C CA . ALA B 2 301 ? 19.939 -13.394 34.158 1.00 56.72 309 ALA B CA 1
ATOM 6157 C C . ALA B 2 301 ? 20.263 -14.839 33.826 1.00 60.16 309 ALA B C 1
ATOM 6158 O O . ALA B 2 301 ? 19.448 -15.755 34.036 1.00 61.48 309 ALA B O 1
ATOM 6160 N N . PRO B 2 302 ? 21.465 -15.062 33.277 1.00 61.25 310 PRO B N 1
ATOM 6161 C CA . PRO B 2 302 ? 21.925 -16.414 32.921 1.00 60.98 310 PRO B CA 1
ATOM 6162 C C . PRO B 2 302 ? 22.273 -17.131 34.250 1.00 62.97 310 PRO B C 1
ATOM 6163 O O . PRO B 2 302 ? 22.681 -16.475 35.235 1.00 57.23 310 PRO B O 1
ATOM 6167 N N . LEU B 2 303 ? 22.111 -18.455 34.286 1.00 63.13 311 LEU B N 1
ATOM 6168 C CA . LEU B 2 303 ? 22.416 -19.225 35.490 1.00 62.04 311 LEU B CA 1
ATOM 6169 C C . LEU B 2 303 ? 23.857 -19.141 35.968 1.00 64.32 311 LEU B C 1
ATOM 6170 O O . LEU B 2 303 ? 24.094 -19.188 37.166 1.00 65.98 311 LEU B O 1
ATOM 6175 N N . TYR B 2 304 ? 24.808 -19.009 35.042 1.00 65.84 312 TYR B N 1
ATOM 6176 C CA . TYR B 2 304 ? 26.226 -18.921 35.387 1.00 66.74 312 TYR B CA 1
ATOM 6177 C C . TYR B 2 304 ? 26.791 -17.539 35.156 1.00 69.64 312 TYR B C 1
ATOM 6178 O O . TYR B 2 304 ? 26.322 -16.803 34.296 1.00 70.71 312 TYR B O 1
ATOM 6187 N N . PRO B 2 305 ? 27.823 -17.172 35.922 1.00 72.35 313 PRO B N 1
ATOM 6188 C CA . PRO B 2 305 ? 28.505 -15.873 35.854 1.00 75.28 313 PRO B CA 1
ATOM 6189 C C . PRO B 2 305 ? 29.149 -15.561 34.517 1.00 78.45 313 PRO B C 1
ATOM 6190 O O . PRO B 2 305 ? 29.647 -16.446 33.818 1.00 82.90 313 PRO B O 1
ATOM 6194 N N . ALA B 2 306 ? 29.148 -14.281 34.180 1.00 77.33 314 ALA B N 1
ATOM 6195 C CA . ALA B 2 306 ? 29.726 -13.808 32.940 1.00 74.10 314 ALA B CA 1
ATOM 6196 C C . ALA B 2 306 ? 31.176 -14.269 32.725 1.00 73.23 314 ALA B C 1
ATOM 6197 O O . ALA B 2 306 ? 31.492 -14.888 31.706 1.00 69.15 314 ALA B O 1
ATOM 6199 N N . GLU B 2 307 ? 32.036 -13.946 33.697 1.00 73.87 315 GLU B N 1
ATOM 6200 C CA . GLU B 2 307 ? 33.471 -14.254 33.686 1.00 76.36 315 GLU B CA 1
ATOM 6201 C C . GLU B 2 307 ? 33.828 -15.696 33.361 1.00 76.00 315 GLU B C 1
ATOM 6202 O O . GLU B 2 307 ? 34.877 -15.961 32.754 1.00 72.79 315 GLU B O 1
ATOM 6208 N N . GLU B 2 308 ? 32.957 -16.626 33.747 1.00 74.98 316 GLU B N 1
ATOM 6209 C CA . GLU B 2 308 ? 33.208 -18.031 33.477 1.00 73.51 316 GLU B CA 1
ATOM 6210 C C . GLU B 2 308 ? 33.456 -18.249 31.994 1.00 75.30 316 GLU B C 1
ATOM 6211 O O . GLU B 2 308 ? 34.032 -19.254 31.588 1.00 77.04 316 GLU B O 1
ATOM 6217 N N . LEU B 2 309 ? 33.029 -17.301 31.174 1.00 75.16 317 LEU B N 1
ATOM 6218 C CA . LEU B 2 309 ? 33.252 -17.439 29.749 1.00 72.53 317 LEU B CA 1
ATOM 6219 C C . LEU B 2 309 ? 34.747 -17.495 29.453 1.00 72.69 317 LEU B C 1
ATOM 6220 O O . LEU B 2 309 ? 35.154 -18.164 28.493 1.00 71.74 317 LEU B O 1
ATOM 6225 N N . TYR B 2 310 ? 35.566 -16.817 30.268 1.00 72.27 318 TYR B N 1
ATOM 6226 C CA . TYR B 2 310 ? 37.010 -16.835 30.035 1.00 74.48 318 TYR B CA 1
ATOM 6227 C C . TYR B 2 310 ? 37.539 -18.268 30.107 1.00 79.19 318 TYR B C 1
ATOM 6228 O O . TYR B 2 310 ? 38.363 -18.678 29.275 1.00 82.83 318 TYR B O 1
ATOM 6237 N N . GLY B 2 311 ? 37.058 -19.036 31.086 1.00 77.53 319 GLY B N 1
ATOM 6238 C CA . GLY B 2 311 ? 37.501 -20.416 31.233 1.00 77.66 319 GLY B CA 1
ATOM 6239 C C . GLY B 2 311 ? 36.999 -21.398 30.180 1.00 77.73 319 GLY B C 1
ATOM 6240 O O . GLY B 2 311 ? 37.675 -22.371 29.847 1.00 78.58 319 GLY B O 1
ATOM 6241 N N . VAL B 2 312 ? 35.806 -21.147 29.659 1.00 76.16 320 VAL B N 1
ATOM 6242 C CA . VAL B 2 312 ? 35.194 -21.999 28.644 1.00 77.05 320 VAL B CA 1
ATOM 6243 C C . VAL B 2 312 ? 36.027 -22.162 27.366 1.00 78.66 320 VAL B C 1
ATOM 6244 O O . VAL B 2 312 ? 36.205 -23.270 26.848 1.00 73.21 320 VAL B O 1
ATOM 6248 N N . ILE B 2 313 ? 36.520 -21.048 26.844 1.00 84.26 321 ILE B N 1
ATOM 6249 C CA . ILE B 2 313 ? 37.298 -21.103 25.621 1.00 87.96 321 ILE B CA 1
ATOM 6250 C C . ILE B 2 313 ? 38.644 -21.785 25.796 1.00 91.68 321 ILE B C 1
ATOM 6251 O O . ILE B 2 313 ? 39.556 -21.246 26.433 1.00 94.04 321 ILE B O 1
ATOM 6256 N N . PRO B 2 314 ? 38.788 -22.988 25.226 1.00 93.03 322 PRO B N 1
ATOM 6257 C CA . PRO B 2 314 ? 40.052 -23.714 25.339 1.00 93.67 322 PRO B CA 1
ATOM 6258 C C . PRO B 2 314 ? 41.183 -22.750 25.026 1.00 96.58 322 PRO B C 1
ATOM 6259 O O . PRO B 2 314 ? 41.037 -21.892 24.155 1.00 95.52 322 PRO B O 1
ATOM 6263 N N . ALA B 2 315 ? 42.295 -22.876 25.747 1.00 99.83 323 ALA B N 1
ATOM 6264 C CA . ALA B 2 315 ? 43.448 -22.010 25.522 1.00 99.94 323 ALA B CA 1
ATOM 6265 C C . ALA B 2 315 ? 44.087 -22.368 24.186 1.00 100.91 323 ALA B C 1
ATOM 6266 O O . ALA B 2 315 ? 44.720 -21.528 23.550 1.00 102.33 323 ALA B O 1
ATOM 6268 N N . ASP B 2 316 ? 43.895 -23.615 23.763 1.00 102.36 324 ASP B N 1
ATOM 6269 C CA . ASP B 2 316 ? 44.442 -24.113 22.504 1.00 104.73 324 ASP B CA 1
ATOM 6270 C C . ASP B 2 316 ? 43.356 -24.052 21.431 1.00 106.75 324 ASP B C 1
ATOM 6271 O O . ASP B 2 316 ? 42.238 -24.502 21.667 1.00 108.40 324 ASP B O 1
ATOM 6276 N N . SER B 2 317 ? 43.684 -23.497 20.264 1.00 108.87 325 SER B N 1
ATOM 6277 C CA . SER B 2 317 ? 42.731 -23.394 19.150 1.00 111.41 325 SER B CA 1
ATOM 6278 C C . SER B 2 317 ? 42.139 -24.752 18.781 1.00 115.12 325 SER B C 1
ATOM 6279 O O . SER B 2 317 ? 40.923 -24.900 18.644 1.00 116.67 325 SER B O 1
ATOM 6282 N N . LYS B 2 318 ? 43.012 -25.737 18.610 1.00 116.91 326 LYS B N 1
ATOM 6283 C CA . LYS B 2 318 ? 42.602 -27.089 18.249 1.00 117.67 326 LYS B CA 1
ATOM 6284 C C . LYS B 2 318 ? 41.542 -27.668 19.207 1.00 114.57 326 LYS B C 1
ATOM 6285 O O . LYS B 2 318 ? 40.399 -27.880 18.811 1.00 112.78 326 LYS B O 1
ATOM 6291 N N . GLN B 2 319 ? 41.940 -27.915 20.454 1.00 112.80 327 GLN B N 1
ATOM 6292 C CA . GLN B 2 319 ? 41.089 -28.463 21.527 1.00 110.95 327 GLN B CA 1
ATOM 6293 C C . GLN B 2 319 ? 39.586 -28.098 21.430 1.00 109.42 327 GLN B C 1
ATOM 6294 O O . GLN B 2 319 ? 39.171 -27.028 21.883 1.00 110.64 327 GLN B O 1
ATOM 6300 N N . PRO B 2 320 ? 38.754 -28.992 20.849 1.00 104.77 328 PRO B N 1
ATOM 6301 C CA . PRO B 2 320 ? 37.315 -28.758 20.694 1.00 100.87 328 PRO B CA 1
ATOM 6302 C C . PRO B 2 320 ? 36.527 -28.608 21.976 1.00 98.85 328 PRO B C 1
ATOM 6303 O O . PRO B 2 320 ? 36.791 -29.288 22.970 1.00 99.67 328 PRO B O 1
ATOM 6307 N N . TYR B 2 321 ? 35.543 -27.712 21.930 1.00 95.03 329 TYR B N 1
ATOM 6308 C CA . TYR B 2 321 ? 34.665 -27.457 23.063 1.00 88.99 329 TYR B CA 1
ATOM 6309 C C . TYR B 2 321 ? 33.223 -27.305 22.574 1.00 85.42 329 TYR B C 1
ATOM 6310 O O . TYR B 2 321 ? 32.970 -27.152 21.377 1.00 85.76 329 TYR B O 1
ATOM 6319 N N . ASP B 2 322 ? 32.283 -27.365 23.511 1.00 81.72 330 ASP B N 1
ATOM 6320 C CA . ASP B 2 322 ? 30.867 -27.240 23.197 1.00 80.28 330 ASP B CA 1
ATOM 6321 C C . ASP B 2 322 ? 30.477 -25.775 23.305 1.00 81.70 330 ASP B C 1
ATOM 6322 O O . ASP B 2 322 ? 30.525 -25.185 24.393 1.00 80.34 330 ASP B O 1
ATOM 6327 N N . VAL B 2 323 ? 30.078 -25.192 22.177 1.00 78.20 331 VAL B N 1
ATOM 6328 C CA . VAL B 2 323 ? 29.719 -23.783 22.148 1.00 72.42 331 VAL B CA 1
ATOM 6329 C C . VAL B 2 323 ? 28.483 -23.532 23.011 1.00 68.25 331 VAL B C 1
ATOM 6330 O O . VAL B 2 323 ? 28.229 -22.398 23.466 1.00 67.15 331 VAL B O 1
ATOM 6334 N N . ARG B 2 324 ? 27.739 -24.602 23.270 1.00 58.74 332 ARG B N 1
ATOM 6335 C CA . ARG B 2 324 ? 26.562 -24.477 24.095 1.00 56.73 332 ARG B CA 1
ATOM 6336 C C . ARG B 2 324 ? 26.906 -23.912 25.473 1.00 58.65 332 ARG B C 1
ATOM 6337 O O . ARG B 2 324 ? 26.053 -23.373 26.171 1.00 60.39 332 ARG B O 1
ATOM 6345 N N . GLU B 2 325 ? 28.158 -24.038 25.878 1.00 62.54 333 GLU B N 1
ATOM 6346 C CA . GLU B 2 325 ? 28.548 -23.529 27.186 1.00 63.12 333 GLU B CA 1
ATOM 6347 C C . GLU B 2 325 ? 28.703 -22.043 27.072 1.00 57.52 333 GLU B C 1
ATOM 6348 O O . GLU B 2 325 ? 28.669 -21.346 28.070 1.00 59.72 333 GLU B O 1
ATOM 6354 N N . VAL B 2 326 ? 28.903 -21.560 25.851 1.00 57.62 334 VAL B N 1
ATOM 6355 C CA . VAL B 2 326 ? 29.005 -20.125 25.646 1.00 59.10 334 VAL B CA 1
ATOM 6356 C C . VAL B 2 326 ? 27.576 -19.556 25.636 1.00 61.03 334 VAL B C 1
ATOM 6357 O O . VAL B 2 326 ? 27.298 -18.537 26.285 1.00 60.96 334 VAL B O 1
ATOM 6361 N N . ILE B 2 327 ? 26.673 -20.210 24.906 1.00 53.99 335 ILE B N 1
ATOM 6362 C CA . ILE B 2 327 ? 25.294 -19.755 24.879 1.00 52.81 335 ILE B CA 1
ATOM 6363 C C . ILE B 2 327 ? 24.714 -19.701 26.293 1.00 54.86 335 ILE B C 1
ATOM 6364 O O . ILE B 2 327 ? 24.103 -18.715 26.693 1.00 58.76 335 ILE B O 1
ATOM 6369 N N . ALA B 2 328 ? 24.905 -20.772 27.046 1.00 57.77 336 ALA B N 1
ATOM 6370 C CA . ALA B 2 328 ? 24.357 -20.859 28.392 1.00 62.63 336 ALA B CA 1
ATOM 6371 C C . ALA B 2 328 ? 24.702 -19.683 29.265 1.00 63.99 336 ALA B C 1
ATOM 6372 O O . ALA B 2 328 ? 23.970 -19.379 30.195 1.00 67.77 336 ALA B O 1
ATOM 6374 N N . ARG B 2 329 ? 25.813 -19.020 28.979 1.00 65.15 337 ARG B N 1
ATOM 6375 C CA . ARG B 2 329 ? 26.212 -17.885 29.795 1.00 67.46 337 ARG B CA 1
ATOM 6376 C C . ARG B 2 329 ? 25.871 -16.543 29.166 1.00 65.52 337 ARG B C 1
ATOM 6377 O O . ARG B 2 329 ? 26.360 -15.510 29.591 1.00 67.07 337 ARG B O 1
ATOM 6385 N N . LEU B 2 330 ? 25.023 -16.556 28.149 1.00 63.95 338 LEU B N 1
ATOM 6386 C CA . LEU B 2 330 ? 24.617 -15.313 27.514 1.00 61.90 338 LEU B CA 1
ATOM 6387 C C . LEU B 2 330 ? 23.106 -15.150 27.603 1.00 62.59 338 LEU B C 1
ATOM 6388 O O . LEU B 2 330 ? 22.620 -14.099 28.032 1.00 65.84 338 LEU B O 1
ATOM 6393 N N . VAL B 2 331 ? 22.370 -16.200 27.239 1.00 54.86 339 VAL B N 1
ATOM 6394 C CA . VAL B 2 331 ? 20.924 -16.128 27.235 1.00 52.96 339 VAL B CA 1
ATOM 6395 C C . VAL B 2 331 ? 20.206 -16.128 28.564 1.00 55.19 339 VAL B C 1
ATOM 6396 O O . VAL B 2 331 ? 20.698 -16.655 29.542 1.00 57.05 339 VAL B O 1
ATOM 6400 N N . ASP B 2 332 ? 19.020 -15.526 28.574 1.00 60.94 340 ASP B N 1
ATOM 6401 C CA . ASP B 2 332 ? 18.188 -15.400 29.771 1.00 63.67 340 ASP B CA 1
ATOM 6402 C C . ASP B 2 332 ? 17.830 -16.719 30.382 1.00 66.30 340 ASP B C 1
ATOM 6403 O O . ASP B 2 332 ? 17.427 -17.649 29.673 1.00 65.69 340 ASP B O 1
ATOM 6408 N N . GLY B 2 333 ? 17.961 -16.789 31.703 1.00 68.75 341 GLY B N 1
ATOM 6409 C CA . GLY B 2 333 ? 17.653 -18.022 32.411 1.00 71.76 341 GLY B CA 1
ATOM 6410 C C . GLY B 2 333 ? 18.401 -19.260 31.924 1.00 70.93 341 GLY B C 1
ATOM 6411 O O . GLY B 2 333 ? 18.104 -20.375 32.348 1.00 73.03 341 GLY B O 1
ATOM 6412 N N . SER B 2 334 ? 19.377 -19.052 31.043 1.00 69.38 342 SER B N 1
ATOM 6413 C CA . SER B 2 334 ? 20.187 -20.115 30.463 1.00 63.71 342 SER B CA 1
ATOM 6414 C C . SER B 2 334 ? 19.351 -21.115 29.705 1.00 62.71 342 SER B C 1
ATOM 6415 O O . SER B 2 334 ? 19.814 -22.221 29.442 1.00 63.12 342 SER B O 1
ATOM 6418 N N . GLU B 2 335 ? 18.124 -20.735 29.353 1.00 60.39 343 GLU B N 1
ATOM 6419 C CA . GLU B 2 335 ? 17.245 -21.616 28.578 1.00 62.81 343 GLU B CA 1
ATOM 6420 C C . GLU B 2 335 ? 17.528 -21.455 27.066 1.00 65.92 343 GLU B C 1
ATOM 6421 O O . GLU B 2 335 ? 17.417 -20.359 26.484 1.00 72.21 343 GLU B O 1
ATOM 6427 N N . PHE B 2 336 ? 17.910 -22.555 26.438 1.00 62.08 344 PHE B N 1
ATOM 6428 C CA . PHE B 2 336 ? 18.203 -22.569 25.020 1.00 58.04 344 PHE B CA 1
ATOM 6429 C C . PHE B 2 336 ? 17.391 -23.734 24.444 1.00 58.31 344 PHE B C 1
ATOM 6430 O O . PHE B 2 336 ? 17.562 -24.880 24.856 1.00 67.94 344 PHE B O 1
ATOM 6438 N N . ASP B 2 337 ? 16.480 -23.464 23.524 1.00 55.59 345 ASP B N 1
ATOM 6439 C CA . ASP B 2 337 ? 15.697 -24.545 22.937 1.00 55.06 345 ASP B CA 1
ATOM 6440 C C . ASP B 2 337 ? 16.382 -24.871 21.621 1.00 58.33 345 ASP B C 1
ATOM 6441 O O . ASP B 2 337 ? 16.239 -24.130 20.654 1.00 62.67 345 ASP B O 1
ATOM 6446 N N . GLU B 2 338 ? 17.153 -25.964 21.599 1.00 58.88 346 GLU B N 1
ATOM 6447 C CA . GLU B 2 338 ? 17.920 -26.357 20.417 1.00 50.52 346 GLU B CA 1
ATOM 6448 C C . GLU B 2 338 ? 17.058 -26.948 19.323 1.00 52.47 346 GLU B C 1
ATOM 6449 O O . GLU B 2 338 ? 16.087 -27.620 19.600 1.00 57.58 346 GLU B O 1
ATOM 6455 N N . PHE B 2 339 ? 17.398 -26.664 18.072 1.00 55.82 347 PHE B N 1
ATOM 6456 C CA . PHE B 2 339 ? 16.647 -27.153 16.915 1.00 56.81 347 PHE B CA 1
ATOM 6457 C C . PHE B 2 339 ? 17.484 -28.215 16.183 1.00 63.99 347 PHE B C 1
ATOM 6458 O O . PHE B 2 339 ? 18.620 -27.947 15.781 1.00 65.70 347 PHE B O 1
ATOM 6466 N N . LYS B 2 340 ? 16.923 -29.413 16.002 1.00 69.52 348 LYS B N 1
ATOM 6467 C CA . LYS B 2 340 ? 17.632 -30.515 15.322 1.00 68.47 348 LYS B CA 1
ATOM 6468 C C . LYS B 2 340 ? 18.999 -30.749 15.974 1.00 69.95 348 LYS B C 1
ATOM 6469 O O . LYS B 2 340 ? 20.043 -30.640 15.327 1.00 70.74 348 LYS B O 1
ATOM 6475 N N . ALA B 2 341 ? 18.977 -31.072 17.263 1.00 71.75 349 ALA B N 1
ATOM 6476 C CA . ALA B 2 341 ? 20.191 -31.305 18.031 1.00 69.56 349 ALA B CA 1
ATOM 6477 C C . ALA B 2 341 ? 21.026 -32.471 17.520 1.00 69.13 349 ALA B C 1
ATOM 6478 O O . ALA B 2 341 ? 22.239 -32.487 17.683 1.00 69.07 349 ALA B O 1
ATOM 6480 N N . LEU B 2 342 ? 20.381 -33.446 16.897 1.00 67.13 350 LEU B N 1
ATOM 6481 C CA . LEU B 2 342 ? 21.109 -34.602 16.424 1.00 66.76 350 LEU B CA 1
ATOM 6482 C C . LEU B 2 342 ? 21.476 -34.587 14.949 1.00 71.93 350 LEU B C 1
ATOM 6483 O O . LEU B 2 342 ? 22.086 -35.529 14.456 1.00 79.70 350 LEU B O 1
ATOM 6488 N N . PHE B 2 343 ? 21.106 -33.530 14.247 1.00 72.35 351 PHE B N 1
ATOM 6489 C CA . PHE B 2 343 ? 21.380 -33.398 12.822 1.00 71.19 351 PHE B CA 1
ATOM 6490 C C . PHE B 2 343 ? 22.350 -32.222 12.716 1.00 68.90 351 PHE B C 1
ATOM 6491 O O . PHE B 2 343 ? 22.238 -31.277 13.491 1.00 70.82 351 PHE B O 1
ATOM 6499 N N . GLY B 2 344 ? 23.302 -32.287 11.786 1.00 67.41 352 GLY B N 1
ATOM 6500 C CA . GLY B 2 344 ? 24.264 -31.204 11.606 1.00 69.20 352 GLY B CA 1
ATOM 6501 C C . GLY B 2 344 ? 24.786 -30.661 12.922 1.00 70.23 352 GLY B C 1
ATOM 6502 O O . GLY B 2 344 ? 24.750 -29.458 13.204 1.00 72.65 352 GLY B O 1
ATOM 6503 N N . THR B 2 345 ? 25.272 -31.573 13.739 1.00 65.34 353 THR B N 1
ATOM 6504 C CA . THR B 2 345 ? 25.786 -31.236 15.047 1.00 60.32 353 THR B CA 1
ATOM 6505 C C . THR B 2 345 ? 26.941 -30.255 15.016 1.00 57.82 353 THR B C 1
ATOM 6506 O O . THR B 2 345 ? 27.432 -29.834 16.073 1.00 57.05 353 THR B O 1
ATOM 6510 N N . THR B 2 346 ? 27.384 -29.898 13.812 1.00 56.89 354 THR B N 1
ATOM 6511 C CA . THR B 2 346 ? 28.495 -28.951 13.652 1.00 58.52 354 THR B CA 1
ATOM 6512 C C . THR B 2 346 ? 27.973 -27.528 13.772 1.00 60.52 354 THR B C 1
ATOM 6513 O O . THR B 2 346 ? 28.737 -26.579 13.986 1.00 63.56 354 THR B O 1
ATOM 6517 N N . LEU B 2 347 ? 26.666 -27.379 13.595 1.00 57.95 355 LEU B N 1
ATOM 6518 C CA . LEU B 2 347 ? 26.056 -26.073 13.705 1.00 55.98 355 LEU B CA 1
ATOM 6519 C C . LEU B 2 347 ? 24.998 -26.119 14.762 1.00 52.44 355 LEU B C 1
ATOM 6520 O O . LEU B 2 347 ? 23.963 -26.737 14.550 1.00 57.37 355 LEU B O 1
ATOM 6525 N N . VAL B 2 348 ? 25.248 -25.493 15.903 1.00 50.37 356 VAL B N 1
ATOM 6526 C CA . VAL B 2 348 ? 24.231 -25.483 16.951 1.00 54.94 356 VAL B CA 1
ATOM 6527 C C . VAL B 2 348 ? 23.190 -24.386 16.637 1.00 56.02 356 VAL B C 1
ATOM 6528 O O . VAL B 2 348 ? 23.544 -23.249 16.318 1.00 52.79 356 VAL B O 1
ATOM 6532 N N . CYS B 2 349 ? 21.911 -24.738 16.707 1.00 57.12 357 CYS B N 1
ATOM 6533 C CA . CYS B 2 349 ? 20.839 -23.779 16.418 1.00 56.43 357 CYS B CA 1
ATOM 6534 C C . CYS B 2 349 ? 19.706 -23.826 17.414 1.00 57.93 357 CYS B C 1
ATOM 6535 O O . CYS B 2 349 ? 19.167 -24.892 17.718 1.00 61.72 357 CYS B O 1
ATOM 6538 N N . GLY B 2 350 ? 19.291 -22.674 17.898 1.00 57.01 358 GLY B N 1
ATOM 6539 C CA . GLY B 2 350 ? 18.175 -22.705 18.818 1.00 58.70 358 GLY B CA 1
ATOM 6540 C C . GLY B 2 350 ? 17.616 -21.342 19.097 1.00 58.22 358 GLY B C 1
ATOM 6541 O O . GLY B 2 350 ? 18.168 -20.331 18.668 1.00 62.46 358 GLY B O 1
ATOM 6542 N N . PHE B 2 351 ? 16.517 -21.321 19.831 1.00 57.38 359 PHE B N 1
ATOM 6543 C CA . PHE B 2 351 ? 15.864 -20.085 20.205 1.00 50.13 359 PHE B CA 1
ATOM 6544 C C . PHE B 2 351 ? 16.197 -19.784 21.628 1.00 52.34 359 PHE B C 1
ATOM 6545 O O . PHE B 2 351 ? 16.640 -20.661 22.364 1.00 57.27 359 PHE B O 1
ATOM 6553 N N . ALA B 2 352 ? 16.014 -18.532 22.014 1.00 54.94 360 ALA B N 1
ATOM 6554 C CA . ALA B 2 352 ? 16.265 -18.118 23.395 1.00 55.92 360 ALA B CA 1
ATOM 6555 C C . ALA B 2 352 ? 15.798 -16.667 23.542 1.00 55.47 360 ALA B C 1
ATOM 6556 O O . ALA B 2 352 ? 15.131 -16.135 22.649 1.00 55.99 360 ALA B O 1
ATOM 6558 N N . HIS B 2 353 ? 16.134 -16.058 24.676 1.00 54.93 361 HIS B N 1
ATOM 6559 C CA . HIS B 2 353 ? 15.816 -14.668 24.967 1.00 56.72 361 HIS B CA 1
ATOM 6560 C C . HIS B 2 353 ? 17.087 -14.085 25.566 1.00 60.10 361 HIS B C 1
ATOM 6561 O O . HIS B 2 353 ? 17.868 -14.809 26.171 1.00 64.43 361 HIS B O 1
ATOM 6568 N N . LEU B 2 354 ? 17.304 -12.790 25.371 1.00 60.73 362 LEU B N 1
ATOM 6569 C CA . LEU B 2 354 ? 18.479 -12.105 25.896 1.00 56.60 362 LEU B CA 1
ATOM 6570 C C . LEU B 2 354 ? 17.927 -10.734 26.250 1.00 56.72 362 LEU B C 1
ATOM 6571 O O . LEU B 2 354 ? 17.454 -9.998 25.387 1.00 58.90 362 LEU B O 1
ATOM 6576 N N . HIS B 2 355 ? 17.968 -10.424 27.539 1.00 55.97 363 HIS B N 1
ATOM 6577 C CA . HIS B 2 355 ? 17.429 -9.192 28.110 1.00 53.25 363 HIS B CA 1
ATOM 6578 C C . HIS B 2 355 ? 15.939 -9.044 27.739 1.00 53.17 363 HIS B C 1
ATOM 6579 O O . HIS B 2 355 ? 15.431 -7.939 27.504 1.00 49.81 363 HIS B O 1
ATOM 6586 N N .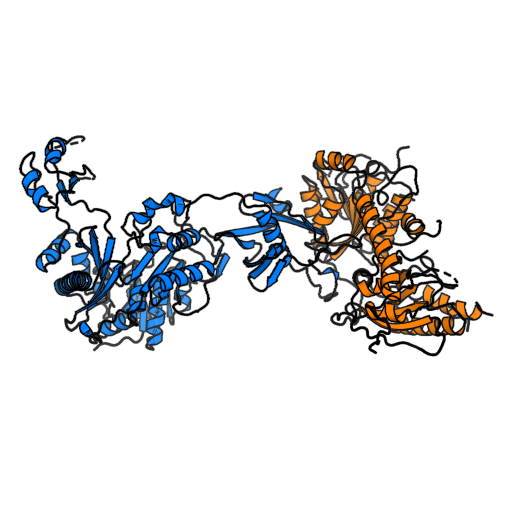 GLY B 2 356 ? 15.256 -10.196 27.713 1.00 50.95 364 GLY B N 1
ATOM 6587 C CA . GLY B 2 356 ? 13.850 -10.259 27.375 1.00 48.16 364 GLY B CA 1
ATOM 6588 C C . GLY B 2 356 ? 13.610 -10.288 25.872 1.00 54.51 364 GLY B C 1
ATOM 6589 O O . GLY B 2 356 ? 12.481 -10.563 25.410 1.00 52.14 364 GLY B O 1
ATOM 6590 N N . TYR B 2 357 ? 14.657 -10.012 25.088 1.00 54.11 365 TYR B N 1
ATOM 6591 C CA . TYR B 2 357 ? 14.503 -10.011 23.633 1.00 51.95 365 TYR B CA 1
ATOM 6592 C C . TYR B 2 357 ? 14.688 -11.387 23.042 1.00 53.31 365 TYR B C 1
ATOM 6593 O O . TYR B 2 357 ? 15.736 -12.014 23.203 1.00 55.78 365 TYR B O 1
ATOM 6602 N N . PRO B 2 358 ? 13.674 -11.878 22.339 1.00 50.47 366 PRO B N 1
ATOM 6603 C CA . PRO B 2 358 ? 13.759 -13.199 21.719 1.00 51.62 366 PRO B CA 1
ATOM 6604 C C . PRO B 2 358 ? 14.766 -13.227 20.557 1.00 48.17 366 PRO B C 1
ATOM 6605 O O . PRO B 2 358 ? 14.692 -12.381 19.691 1.00 47.98 366 PRO B O 1
ATOM 6609 N N . ILE B 2 359 ? 15.690 -14.191 20.551 1.00 45.94 367 ILE B N 1
ATOM 6610 C CA . ILE B 2 359 ? 16.691 -14.334 19.481 1.00 48.11 367 ILE B CA 1
ATOM 6611 C C . ILE B 2 359 ? 16.815 -15.775 18.982 1.00 47.29 367 ILE B C 1
ATOM 6612 O O . ILE B 2 359 ? 16.473 -16.739 19.684 1.00 50.27 367 ILE B O 1
ATOM 6617 N N . ALA B 2 360 ? 17.316 -15.916 17.765 1.00 41.73 368 ALA B N 1
ATOM 6618 C CA . ALA B 2 360 ? 17.500 -17.225 17.185 1.00 45.16 368 ALA B CA 1
ATOM 6619 C C . ALA B 2 360 ? 18.981 -17.302 16.990 1.00 50.80 368 ALA B C 1
ATOM 6620 O O . ALA B 2 360 ? 19.565 -16.495 16.263 1.00 55.07 368 ALA B O 1
ATOM 6622 N N . ILE B 2 361 ? 19.606 -18.262 17.648 1.00 53.27 369 ILE B N 1
ATOM 6623 C CA . ILE B 2 361 ? 21.040 -18.377 17.537 1.00 53.04 369 ILE B CA 1
ATOM 6624 C C . ILE B 2 361 ? 21.555 -19.439 16.577 1.00 52.62 369 ILE B C 1
ATOM 6625 O O . ILE B 2 361 ? 20.891 -20.429 16.276 1.00 53.50 369 ILE B O 1
ATOM 6630 N N . LEU B 2 362 ? 22.743 -19.181 16.061 1.00 53.61 370 LEU B N 1
ATOM 6631 C CA . LEU B 2 362 ? 23.440 -20.114 15.203 1.00 51.74 370 LEU B CA 1
ATOM 6632 C C . LEU B 2 362 ? 24.907 -19.967 15.584 1.00 55.03 370 LEU B C 1
ATOM 6633 O O . LEU B 2 362 ? 25.516 -18.910 15.395 1.00 59.35 370 LEU B O 1
ATOM 6638 N N . ALA B 2 363 ? 25.460 -21.007 16.181 1.00 55.46 371 ALA B N 1
ATOM 6639 C CA . ALA B 2 363 ? 26.852 -20.968 16.555 1.00 56.98 371 ALA B CA 1
ATOM 6640 C C . ALA B 2 363 ? 27.559 -22.131 15.923 1.00 60.20 371 ALA B C 1
ATOM 6641 O O . ALA B 2 363 ? 27.023 -23.259 15.876 1.00 59.28 371 ALA B O 1
ATOM 6643 N N . ASN B 2 364 ? 28.757 -21.828 15.427 1.00 59.96 372 ASN B N 1
ATOM 6644 C CA . ASN B 2 364 ? 29.653 -22.790 14.796 1.00 59.19 372 ASN B CA 1
ATOM 6645 C C . ASN B 2 364 ? 30.167 -23.749 15.840 1.00 64.41 372 ASN B C 1
ATOM 6646 O O . ASN B 2 364 ? 30.590 -23.322 16.918 1.00 67.04 372 ASN B O 1
ATOM 6651 N N . ASN B 2 365 ? 30.144 -25.039 15.540 1.00 68.88 373 ASN B N 1
ATOM 6652 C CA . ASN B 2 365 ? 30.690 -26.020 16.477 1.00 74.15 373 ASN B CA 1
ATOM 6653 C C . ASN B 2 365 ? 31.459 -27.059 15.677 1.00 73.62 373 ASN B C 1
ATOM 6654 O O . ASN B 2 365 ? 31.268 -28.264 15.857 1.00 75.84 373 ASN B O 1
ATOM 6659 N N . GLY B 2 366 ? 32.319 -26.568 14.791 1.00 69.52 374 GLY B N 1
ATOM 6660 C CA . GLY B 2 366 ? 33.083 -27.443 13.947 1.00 71.69 374 GLY B CA 1
ATOM 6661 C C . GLY B 2 366 ? 33.117 -26.950 12.522 1.00 77.14 374 GLY B C 1
ATOM 6662 O O . GLY B 2 366 ? 33.079 -25.747 12.257 1.00 82.53 374 GLY B O 1
ATOM 6663 N N . ILE B 2 367 ? 33.203 -27.892 11.595 1.00 79.75 375 ILE B N 1
ATOM 6664 C CA . ILE B 2 367 ? 33.267 -27.562 10.179 1.00 80.32 375 ILE B CA 1
ATOM 6665 C C . ILE B 2 367 ? 31.868 -27.635 9.593 1.00 79.10 375 ILE B C 1
ATOM 6666 O O . ILE B 2 367 ? 31.081 -28.531 9.897 1.00 81.36 375 ILE B O 1
ATOM 6671 N N . LEU B 2 368 ? 31.547 -26.686 8.742 1.00 73.56 376 LEU B N 1
ATOM 6672 C CA . LEU B 2 368 ? 30.223 -26.685 8.198 1.00 71.09 376 LEU B CA 1
ATOM 6673 C C . LEU B 2 368 ? 30.019 -27.771 7.142 1.00 71.44 376 LEU B C 1
ATOM 6674 O O . LEU B 2 368 ? 30.644 -27.720 6.095 1.00 77.86 376 LEU B O 1
ATOM 6679 N N . PHE B 2 369 ? 29.152 -28.749 7.404 1.00 67.53 377 PHE B N 1
ATOM 6680 C CA . PHE B 2 369 ? 28.876 -29.790 6.415 1.00 66.67 377 PHE B CA 1
ATOM 6681 C C . PHE B 2 369 ? 27.480 -29.661 5.839 1.00 62.57 377 PHE B C 1
ATOM 6682 O O . PHE B 2 369 ? 26.694 -28.870 6.319 1.00 62.24 377 PHE B O 1
ATOM 6690 N N . ALA B 2 370 ? 27.164 -30.467 4.832 1.00 58.34 378 ALA B N 1
ATOM 6691 C CA . ALA B 2 370 ? 25.849 -30.430 4.195 1.00 59.76 378 ALA B CA 1
ATOM 6692 C C . ALA B 2 370 ? 24.655 -30.359 5.132 1.00 63.97 378 ALA B C 1
ATOM 6693 O O . ALA B 2 370 ? 23.863 -29.405 5.084 1.00 65.58 378 ALA B O 1
ATOM 6695 N N . GLU B 2 371 ? 24.506 -31.379 5.968 1.00 66.65 379 GLU B N 1
ATOM 6696 C CA . GLU B 2 371 ? 23.382 -31.428 6.887 1.00 70.61 379 GLU B CA 1
ATOM 6697 C C . GLU B 2 371 ? 23.281 -30.149 7.699 1.00 68.50 379 GLU B C 1
ATOM 6698 O O . GLU B 2 371 ? 22.175 -29.668 7.952 1.00 68.30 379 GLU B O 1
ATOM 6704 N N . ALA B 2 372 ? 24.436 -29.605 8.093 1.00 65.75 380 ALA B N 1
ATOM 6705 C CA . ALA B 2 372 ? 24.505 -28.361 8.870 1.00 64.34 380 ALA B CA 1
ATOM 6706 C C . ALA B 2 372 ? 23.937 -27.180 8.072 1.00 63.43 380 ALA B C 1
ATOM 6707 O O . ALA B 2 372 ? 23.110 -26.408 8.569 1.00 64.67 380 ALA B O 1
ATOM 6709 N N . ALA B 2 373 ? 24.407 -27.036 6.840 1.00 59.94 381 ALA B N 1
ATOM 6710 C CA . ALA B 2 373 ? 23.931 -25.994 5.964 1.00 56.10 381 ALA B CA 1
ATOM 6711 C C . ALA B 2 373 ? 22.398 -26.096 5.925 1.00 56.33 381 ALA B C 1
ATOM 6712 O O . ALA B 2 373 ? 21.701 -25.101 6.165 1.00 55.34 381 ALA B O 1
ATOM 6714 N N . GLN B 2 374 ? 21.865 -27.285 5.633 1.00 53.94 382 GLN B N 1
ATOM 6715 C CA . GLN B 2 374 ? 20.407 -27.449 5.601 1.00 58.65 382 GLN B CA 1
ATOM 6716 C C . GLN B 2 374 ? 19.773 -27.041 6.947 1.00 58.47 382 GLN B C 1
ATOM 6717 O O . GLN B 2 374 ? 18.912 -26.146 6.999 1.00 55.81 382 GLN B O 1
ATOM 6723 N N . LYS B 2 375 ? 20.193 -27.719 8.018 1.00 54.05 383 LYS B N 1
ATOM 6724 C CA . LYS B 2 375 ? 19.709 -27.436 9.358 1.00 50.26 383 LYS B CA 1
ATOM 6725 C C . LYS B 2 375 ? 19.588 -25.907 9.410 1.00 52.44 383 LYS B C 1
ATOM 6726 O O . LYS B 2 375 ? 18.481 -25.378 9.540 1.00 53.24 383 LYS B O 1
ATOM 6732 N N . GLY B 2 376 ? 20.726 -25.217 9.258 1.00 51.97 384 GLY B N 1
ATOM 6733 C CA . GLY B 2 376 ? 20.780 -23.758 9.323 1.00 53.16 384 GLY B CA 1
ATOM 6734 C C . GLY B 2 376 ? 19.807 -22.951 8.455 1.00 55.05 384 GLY B C 1
ATOM 6735 O O . GLY B 2 376 ? 19.200 -21.960 8.895 1.00 53.34 384 GLY B O 1
ATOM 6736 N N . ALA B 2 377 ? 19.665 -23.346 7.201 1.00 50.67 385 ALA B N 1
ATOM 6737 C CA . ALA B 2 377 ? 18.758 -22.634 6.336 1.00 48.66 385 ALA B CA 1
ATOM 6738 C C . ALA B 2 377 ? 17.312 -22.783 6.857 1.00 49.18 385 ALA B C 1
ATOM 6739 O O . ALA B 2 377 ? 16.548 -21.822 6.895 1.00 48.07 385 ALA B O 1
ATOM 6741 N N . HIS B 2 378 ? 16.943 -23.992 7.262 1.00 51.66 386 HIS B N 1
ATOM 6742 C CA . HIS B 2 378 ? 15.608 -24.251 7.779 1.00 53.09 386 HIS B CA 1
ATOM 6743 C C . HIS B 2 378 ? 15.374 -23.375 9.013 1.00 52.50 386 HIS B C 1
ATOM 6744 O O . HIS B 2 378 ? 14.344 -22.704 9.153 1.00 49.41 386 HIS B O 1
ATOM 6751 N N . PHE B 2 379 ? 16.345 -23.372 9.910 1.00 49.58 387 PHE B N 1
ATOM 6752 C CA . PHE B 2 379 ? 16.198 -22.587 11.112 1.00 50.39 387 PHE B CA 1
ATOM 6753 C C . PHE B 2 379 ? 15.986 -21.093 10.798 1.00 54.82 387 PHE B C 1
ATOM 6754 O O . PHE B 2 379 ? 15.073 -20.459 11.354 1.00 55.43 387 PHE B O 1
ATOM 6762 N N . ILE B 2 380 ? 16.802 -20.527 9.911 1.00 53.13 388 ILE B N 1
ATOM 6763 C CA . ILE B 2 380 ? 16.645 -19.108 9.604 1.00 54.11 388 ILE B CA 1
ATOM 6764 C C . ILE B 2 380 ? 15.294 -18.849 8.949 1.00 52.55 388 ILE B C 1
ATOM 6765 O O . ILE B 2 380 ? 14.692 -17.780 9.154 1.00 45.38 388 ILE B O 1
ATOM 6770 N N . GLU B 2 381 ? 14.815 -19.833 8.185 1.00 49.31 389 GLU B N 1
ATOM 6771 C CA . GLU B 2 381 ? 13.492 -19.728 7.563 1.00 49.97 389 GLU B CA 1
ATOM 6772 C C . GLU B 2 381 ? 12.470 -19.532 8.712 1.00 51.02 389 GLU B C 1
ATOM 6773 O O . GLU B 2 381 ? 11.580 -18.664 8.639 1.00 49.30 389 GLU B O 1
ATOM 6779 N N . LEU B 2 382 ? 12.602 -20.335 9.769 1.00 46.64 390 LEU B N 1
ATOM 6780 C CA . LEU B 2 382 ? 11.719 -20.205 10.922 1.00 46.62 390 LEU B CA 1
ATOM 6781 C C . LEU B 2 382 ? 11.776 -18.818 11.533 1.00 49.78 390 LEU B C 1
ATOM 6782 O O . LEU B 2 382 ? 10.738 -18.175 11.710 1.00 49.81 390 LEU B O 1
ATOM 6787 N N . ALA B 2 383 ? 12.989 -18.368 11.862 1.00 49.11 391 ALA B N 1
ATOM 6788 C CA . ALA B 2 383 ? 13.181 -17.065 12.485 1.00 49.44 391 ALA B CA 1
ATOM 6789 C C . ALA B 2 383 ? 12.571 -15.909 11.701 1.00 53.56 391 ALA B C 1
ATOM 6790 O O . ALA B 2 383 ? 11.958 -15.000 12.268 1.00 57.11 391 ALA B O 1
ATOM 6792 N N . CYS B 2 384 ? 12.754 -15.931 10.395 1.00 48.78 392 CYS B N 1
ATOM 6793 C CA . CYS B 2 384 ? 12.222 -14.871 9.590 1.00 45.25 392 CYS B CA 1
ATOM 6794 C C . CYS B 2 384 ? 10.737 -14.930 9.565 1.00 45.74 392 CYS B C 1
ATOM 6795 O O . CYS B 2 384 ? 10.077 -13.913 9.484 1.00 54.99 392 CYS B O 1
ATOM 6798 N N . GLN B 2 385 ? 10.196 -16.129 9.605 1.00 48.19 393 GLN B N 1
ATOM 6799 C CA . GLN B 2 385 ? 8.748 -16.269 9.566 1.00 48.69 393 GLN B CA 1
ATOM 6800 C C . GLN B 2 385 ? 8.141 -15.540 10.737 1.00 48.09 393 GLN B C 1
ATOM 6801 O O . GLN B 2 385 ? 7.122 -14.882 10.602 1.00 53.00 393 GLN B O 1
ATOM 6807 N N . ARG B 2 386 ? 8.802 -15.678 11.881 1.00 42.03 394 ARG B N 1
ATOM 6808 C CA . ARG B 2 386 ? 8.358 -15.149 13.139 1.00 37.30 394 ARG B CA 1
ATOM 6809 C C . ARG B 2 386 ? 8.885 -13.776 13.492 1.00 40.41 394 ARG B C 1
ATOM 6810 O O . ARG B 2 386 ? 8.499 -13.207 14.501 1.00 48.38 394 ARG B O 1
ATOM 6818 N N . GLY B 2 387 ? 9.786 -13.248 12.688 1.00 38.26 395 GLY B N 1
ATOM 6819 C CA . GLY B 2 387 ? 10.303 -11.922 12.951 1.00 38.88 395 GLY B CA 1
ATOM 6820 C C . GLY B 2 387 ? 11.190 -11.814 14.160 1.00 43.97 395 GLY B C 1
ATOM 6821 O O . GLY B 2 387 ? 11.147 -10.821 14.879 1.00 38.98 395 GLY B O 1
ATOM 6822 N N . ILE B 2 388 ? 12.008 -12.845 14.359 1.00 49.31 396 ILE B N 1
ATOM 6823 C CA . ILE B 2 388 ? 12.938 -12.925 15.472 1.00 47.27 396 ILE B CA 1
ATOM 6824 C C . ILE B 2 388 ? 14.351 -12.582 15.034 1.00 52.52 396 ILE B C 1
ATOM 6825 O O . ILE B 2 388 ? 14.834 -13.073 13.993 1.00 55.72 396 ILE B O 1
ATOM 6830 N N . PRO B 2 389 ? 15.040 -11.733 15.818 1.00 53.27 397 PRO B N 1
ATOM 6831 C CA . PRO B 2 389 ? 16.419 -11.338 15.492 1.00 53.68 397 PRO B CA 1
ATOM 6832 C C . PRO B 2 389 ? 17.333 -12.553 15.445 1.00 54.28 397 PRO B C 1
ATOM 6833 O O . PRO B 2 389 ? 17.057 -13.564 16.095 1.00 56.87 397 PRO B O 1
ATOM 6837 N N . LEU B 2 390 ? 18.396 -12.459 14.652 1.00 54.23 398 LEU B N 1
ATOM 6838 C CA . LEU B 2 390 ? 19.366 -13.551 14.521 1.00 54.52 398 LEU B CA 1
ATOM 6839 C C . LEU B 2 390 ? 20.700 -13.271 15.232 1.00 57.47 398 LEU B C 1
ATOM 6840 O O . LEU B 2 390 ? 21.256 -12.170 15.153 1.00 57.64 398 LEU B O 1
ATOM 6845 N N . LEU B 2 391 ? 21.199 -14.280 15.936 1.00 58.14 399 LEU B N 1
ATOM 6846 C CA . LEU B 2 391 ? 22.474 -14.170 16.625 1.00 57.52 399 LEU B CA 1
ATOM 6847 C C . LEU B 2 391 ? 23.429 -15.183 16.023 1.00 56.62 399 LEU B C 1
ATOM 6848 O O . LEU B 2 391 ? 23.178 -16.399 16.049 1.00 56.12 399 LEU B O 1
ATOM 6853 N N . PHE B 2 392 ? 24.513 -14.680 15.462 1.00 53.93 400 PHE B N 1
ATOM 6854 C CA . PHE B 2 392 ? 25.513 -15.548 14.869 1.00 54.96 400 PHE B CA 1
ATOM 6855 C C . PHE B 2 392 ? 26.719 -15.554 15.801 1.00 58.81 400 PHE B C 1
ATOM 6856 O O . PHE B 2 392 ? 27.313 -14.488 16.077 1.00 56.32 400 PHE B O 1
ATOM 6864 N N . LEU B 2 393 ? 27.051 -16.740 16.317 1.00 59.67 401 LEU B N 1
ATOM 6865 C CA . LEU B 2 393 ? 28.230 -16.905 17.169 1.00 64.41 401 LEU B CA 1
ATOM 6866 C C . LEU B 2 393 ? 29.188 -17.676 16.272 1.00 66.07 401 LEU B C 1
ATOM 6867 O O . LEU B 2 393 ? 29.117 -18.902 16.157 1.00 65.30 401 LEU B O 1
ATOM 6872 N N . GLN B 2 394 ? 30.057 -16.917 15.613 1.00 69.61 402 GLN B N 1
ATOM 6873 C CA . GLN B 2 394 ? 31.008 -17.444 14.649 1.00 76.70 402 GLN B CA 1
ATOM 6874 C C . GLN B 2 394 ? 32.388 -17.728 15.178 1.00 82.47 402 GLN B C 1
ATOM 6875 O O . GLN B 2 394 ? 33.006 -16.909 15.854 1.00 84.68 402 GLN B O 1
ATOM 6881 N N . ASN B 2 395 ? 32.865 -18.907 14.830 1.00 88.55 403 ASN B N 1
ATOM 6882 C CA . ASN B 2 395 ? 34.180 -19.395 15.205 1.00 93.94 403 ASN B CA 1
ATOM 6883 C C . ASN B 2 395 ? 34.428 -20.326 14.051 1.00 99.01 403 ASN B C 1
ATOM 6884 O O . ASN B 2 395 ? 34.157 -21.521 14.154 1.00 101.02 403 ASN B O 1
ATOM 6889 N N . ILE B 2 396 ? 34.919 -19.802 12.940 1.00 103.74 404 ILE B N 1
ATOM 6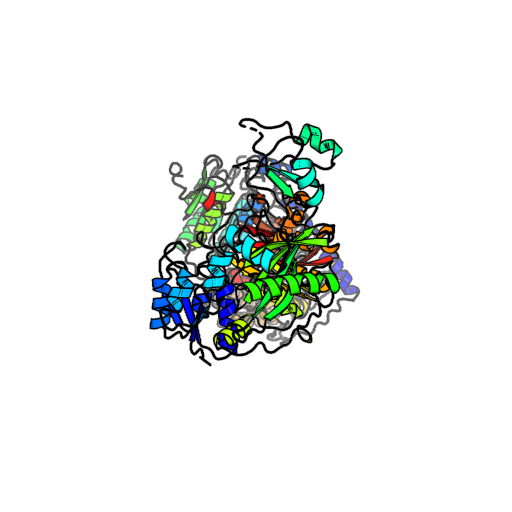890 C CA . ILE B 2 396 ? 35.101 -20.686 11.802 1.00 112.66 404 ILE B CA 1
ATOM 6891 C C . ILE B 2 396 ? 36.439 -21.463 11.761 1.00 116.56 404 ILE B C 1
ATOM 6892 O O . ILE B 2 396 ? 37.494 -20.916 11.418 1.00 112.65 404 ILE B O 1
ATOM 6897 N N . THR B 2 397 ? 36.357 -22.745 12.149 1.00 122.29 405 THR B N 1
ATOM 6898 C CA . THR B 2 397 ? 37.496 -23.685 12.175 1.00 124.53 405 THR B CA 1
ATOM 6899 C C . THR B 2 397 ? 37.896 -23.945 10.722 1.00 128.22 405 THR B C 1
ATOM 6900 O O . THR B 2 397 ? 39.042 -23.721 10.324 1.00 130.20 405 THR B O 1
ATOM 6904 N N . GLY B 2 398 ? 36.923 -24.424 9.946 1.00 129.83 406 GLY B N 1
ATOM 6905 C CA . GLY B 2 398 ? 37.125 -24.721 8.540 1.00 128.44 406 GLY B CA 1
ATOM 6906 C C . GLY B 2 398 ? 35.802 -25.048 7.870 1.00 127.75 406 GLY B C 1
ATOM 6907 O O . GLY B 2 398 ? 34.777 -25.212 8.539 1.00 127.80 406 GLY B O 1
ATOM 6908 N N . GLY B 2 409 ? 28.613 -31.008 -4.983 1.00 121.90 417 GLY B N 1
ATOM 6909 C CA . GLY B 2 409 ? 28.745 -31.792 -3.767 1.00 121.40 417 GLY B CA 1
ATOM 6910 C C . GLY B 2 409 ? 28.377 -31.008 -2.518 1.00 120.05 417 GLY B C 1
ATOM 6911 O O . GLY B 2 409 ? 27.227 -31.029 -2.056 1.00 121.55 417 GLY B O 1
ATOM 6912 N N . ILE B 2 410 ? 29.359 -30.310 -1.963 1.00 115.09 418 ILE B N 1
ATOM 6913 C CA . ILE B 2 410 ? 29.133 -29.514 -0.762 1.00 109.25 418 ILE B CA 1
ATOM 6914 C C . ILE B 2 410 ? 28.296 -28.242 -1.010 1.00 105.49 418 ILE B C 1
ATOM 6915 O O . ILE B 2 410 ? 27.192 -28.103 -0.477 1.00 103.26 418 ILE B O 1
ATOM 6920 N N . ALA B 2 411 ? 28.836 -27.334 -1.827 1.00 99.42 419 ALA B N 1
ATOM 6921 C CA . ALA B 2 411 ? 28.206 -26.058 -2.149 1.00 89.81 419 ALA B CA 1
ATOM 6922 C C . ALA B 2 411 ? 26.721 -26.138 -2.490 1.00 86.73 419 ALA B C 1
ATOM 6923 O O . ALA B 2 411 ? 25.995 -25.160 -2.341 1.00 85.94 419 ALA B O 1
ATOM 6925 N N . LYS B 2 412 ? 26.262 -27.293 -2.948 1.00 81.05 420 LYS B N 1
ATOM 6926 C CA . LYS B 2 412 ? 24.855 -27.447 -3.270 1.00 74.31 420 LYS B CA 1
ATOM 6927 C C . LYS B 2 412 ? 23.980 -27.081 -2.071 1.00 68.67 420 LYS B C 1
ATOM 6928 O O . LYS B 2 412 ? 22.910 -26.502 -2.217 1.00 67.87 420 LYS B O 1
ATOM 6934 N N . HIS B 2 413 ? 24.437 -27.431 -0.879 1.00 66.49 421 HIS B N 1
ATOM 6935 C CA . HIS B 2 413 ? 23.669 -27.166 0.326 1.00 62.37 421 HIS B CA 1
ATOM 6936 C C . HIS B 2 413 ? 24.132 -25.916 0.991 1.00 59.18 421 HIS B C 1
ATOM 6937 O O . HIS B 2 413 ? 23.331 -25.181 1.542 1.00 65.66 421 HIS B O 1
ATOM 6944 N N . GLY B 2 414 ? 25.428 -25.668 0.958 1.00 53.40 422 GLY B N 1
ATOM 6945 C CA . GLY B 2 414 ? 25.917 -24.440 1.537 1.00 53.41 422 GLY B CA 1
ATOM 6946 C C . GLY B 2 414 ? 25.132 -23.291 0.903 1.00 56.94 422 GLY B C 1
ATOM 6947 O O . GLY B 2 414 ? 24.856 -22.293 1.556 1.00 57.63 422 GLY B O 1
ATOM 6948 N N . ALA B 2 415 ? 24.746 -23.434 -0.365 1.00 56.16 423 ALA B N 1
ATOM 6949 C CA . ALA B 2 415 ? 23.979 -22.392 -1.050 1.00 56.43 423 ALA B CA 1
ATOM 6950 C C . ALA B 2 415 ? 22.773 -21.981 -0.216 1.00 59.60 423 ALA B C 1
ATOM 6951 O O . ALA B 2 415 ? 22.598 -20.802 0.106 1.00 64.17 423 ALA B O 1
ATOM 6953 N N . LYS B 2 416 ? 21.954 -22.967 0.135 1.00 57.93 424 LYS B N 1
ATOM 6954 C CA . LYS B 2 416 ? 20.746 -22.745 0.918 1.00 54.86 424 LYS B CA 1
ATOM 6955 C C . LYS B 2 416 ? 21.008 -21.872 2.132 1.00 53.72 424 LYS B C 1
ATOM 6956 O O . LYS B 2 416 ? 20.226 -20.958 2.445 1.00 51.80 424 LYS B O 1
ATOM 6962 N N . LEU B 2 417 ? 22.101 -22.163 2.825 1.00 50.78 425 LEU B N 1
ATOM 6963 C CA . LEU B 2 417 ? 22.442 -21.406 4.022 1.00 52.40 425 LEU B CA 1
ATOM 6964 C C . LEU B 2 417 ? 22.776 -19.964 3.621 1.00 54.93 425 LEU B C 1
ATOM 6965 O O . LEU B 2 417 ? 22.303 -18.986 4.218 1.00 57.17 425 LEU B O 1
ATOM 6970 N N . VAL B 2 418 ? 23.589 -19.840 2.589 1.00 50.76 426 VAL B N 1
ATOM 6971 C CA . VAL B 2 418 ? 23.972 -18.547 2.108 1.00 51.89 426 VAL B CA 1
ATOM 6972 C C . VAL B 2 418 ? 22.709 -17.719 1.859 1.00 55.82 426 VAL B C 1
ATOM 6973 O O . VAL B 2 418 ? 22.512 -16.657 2.451 1.00 58.37 426 VAL B O 1
ATOM 6977 N N . THR B 2 419 ? 21.842 -18.228 1.000 1.00 50.96 427 THR B N 1
ATOM 6978 C CA . THR B 2 419 ? 20.612 -17.547 0.663 1.00 51.10 427 THR B CA 1
ATOM 6979 C C . THR B 2 419 ? 19.761 -17.191 1.874 1.00 52.55 427 THR B C 1
ATOM 6980 O O . THR B 2 419 ? 19.140 -16.122 1.946 1.00 50.10 427 THR B O 1
ATOM 6984 N N . ALA B 2 420 ? 19.702 -18.101 2.827 1.00 51.34 428 ALA B N 1
ATOM 6985 C CA . ALA B 2 420 ? 18.912 -17.815 3.990 1.00 54.46 428 ALA B CA 1
ATOM 6986 C C . ALA B 2 420 ? 19.563 -16.654 4.718 1.00 55.61 428 ALA B C 1
ATOM 6987 O O . ALA B 2 420 ? 18.898 -15.669 5.051 1.00 56.69 428 ALA B O 1
ATOM 6989 N N . VAL B 2 421 ? 20.869 -16.764 4.942 1.00 51.67 429 VAL B N 1
ATOM 6990 C CA . VAL B 2 421 ? 21.595 -15.735 5.677 1.00 55.45 429 VAL B CA 1
ATOM 6991 C C . VAL B 2 421 ? 21.672 -14.373 4.990 1.00 56.60 429 VAL B C 1
ATOM 6992 O O . VAL B 2 421 ? 21.654 -13.325 5.651 1.00 54.91 429 VAL B O 1
ATOM 6996 N N . ALA B 2 422 ? 21.747 -14.411 3.664 1.00 55.71 430 ALA B N 1
ATOM 6997 C CA . ALA B 2 422 ? 21.843 -13.229 2.833 1.00 51.36 430 ALA B CA 1
ATOM 6998 C C . ALA B 2 422 ? 20.538 -12.473 2.780 1.00 53.92 430 ALA B C 1
ATOM 6999 O O . ALA B 2 422 ? 20.514 -11.257 2.960 1.00 56.92 430 ALA B O 1
ATOM 7001 N N . CYS B 2 423 ? 19.454 -13.199 2.521 1.00 52.72 431 CYS B N 1
ATOM 7002 C CA . CYS B 2 423 ? 18.131 -12.607 2.421 1.00 50.91 431 CYS B CA 1
ATOM 7003 C C . CYS B 2 423 ? 17.416 -12.317 3.734 1.00 53.71 431 CYS B C 1
ATOM 7004 O O . CYS B 2 423 ? 16.566 -11.431 3.778 1.00 59.34 431 CYS B O 1
ATOM 7007 N N . ALA B 2 424 ? 17.719 -13.063 4.794 1.00 55.91 432 ALA B N 1
ATOM 7008 C CA . ALA B 2 424 ? 17.043 -12.839 6.076 1.00 55.66 432 ALA B CA 1
ATOM 7009 C C . ALA B 2 424 ? 17.024 -11.343 6.382 1.00 54.00 432 ALA B C 1
ATOM 7010 O O . ALA B 2 424 ? 18.088 -10.713 6.446 1.00 54.58 432 ALA B O 1
ATOM 7012 N N . ARG B 2 425 ? 15.828 -10.778 6.576 1.00 51.39 433 ARG B N 1
ATOM 7013 C CA . ARG B 2 425 ? 15.701 -9.333 6.839 1.00 51.88 433 ARG B CA 1
ATOM 7014 C C . ARG B 2 425 ? 15.529 -8.875 8.283 1.00 50.20 433 ARG B C 1
ATOM 7015 O O . ARG B 2 425 ? 15.384 -7.676 8.541 1.00 53.28 433 ARG B O 1
ATOM 7023 N N . VAL B 2 426 ? 15.525 -9.804 9.230 1.00 43.84 434 VAL B N 1
ATOM 7024 C CA . VAL B 2 426 ? 15.408 -9.394 10.612 1.00 43.15 434 VAL B CA 1
ATOM 7025 C C . VAL B 2 426 ? 16.790 -8.869 10.955 1.00 45.22 434 VAL B C 1
ATOM 7026 O O . VAL B 2 426 ? 17.748 -9.107 10.219 1.00 49.12 434 VAL B O 1
ATOM 7030 N N . PRO B 2 427 ? 16.919 -8.138 12.068 1.00 43.81 435 PRO B N 1
ATOM 7031 C CA . PRO B 2 427 ? 18.248 -7.641 12.418 1.00 44.09 435 PRO B CA 1
ATOM 7032 C C . PRO B 2 427 ? 19.157 -8.852 12.713 1.00 47.37 435 PRO B C 1
ATOM 7033 O O . PRO B 2 427 ? 18.720 -9.839 13.313 1.00 45.17 435 PRO B O 1
ATOM 7037 N N . LYS B 2 428 ? 20.412 -8.771 12.285 1.00 52.98 436 LYS B N 1
ATOM 7038 C CA . LYS B 2 428 ? 21.395 -9.839 12.506 1.00 53.42 436 LYS B CA 1
ATOM 7039 C C . LYS B 2 428 ? 22.571 -9.256 13.266 1.00 56.09 436 LYS B C 1
ATOM 7040 O O . LYS B 2 428 ? 22.974 -8.105 13.054 1.00 56.63 436 LYS B O 1
ATOM 7046 N N . PHE B 2 429 ? 23.114 -10.057 14.168 1.00 56.37 437 PHE B N 1
ATOM 7047 C CA . PHE B 2 429 ? 24.243 -9.641 14.980 1.00 50.83 437 PHE B CA 1
ATOM 7048 C C . PHE B 2 429 ? 25.267 -10.764 14.903 1.00 52.43 437 PHE B C 1
ATOM 7049 O O . PHE B 2 429 ? 24.911 -11.941 14.874 1.00 53.69 437 PHE B O 1
ATOM 7057 N N . THR B 2 430 ? 26.541 -10.405 14.836 1.00 52.61 438 THR B N 1
ATOM 7058 C CA . THR B 2 430 ? 27.576 -11.411 14.744 1.00 51.23 438 THR B CA 1
ATOM 7059 C C . THR B 2 430 ? 28.727 -11.139 15.677 1.00 56.04 438 THR B C 1
ATOM 7060 O O . THR B 2 430 ? 29.190 -10.005 15.809 1.00 57.62 438 THR B O 1
ATOM 7064 N N . VAL B 2 431 ? 29.172 -12.192 16.342 1.00 57.10 439 VAL B N 1
ATOM 7065 C CA . VAL B 2 431 ? 30.305 -12.104 17.245 1.00 58.74 439 VAL B CA 1
ATOM 7066 C C . VAL B 2 431 ? 31.291 -13.223 16.858 1.00 63.04 439 VAL B C 1
ATOM 7067 O O . VAL B 2 431 ? 30.894 -14.391 16.731 1.00 65.11 439 VAL B O 1
ATOM 7071 N N . LEU B 2 432 ? 32.556 -12.877 16.620 1.00 62.81 440 LEU B N 1
ATOM 7072 C CA . LEU B 2 432 ? 33.542 -13.893 16.271 1.00 58.93 440 LEU B CA 1
ATOM 7073 C C . LEU B 2 432 ? 34.136 -14.261 17.600 1.00 62.35 440 LEU B C 1
ATOM 7074 O O . LEU B 2 432 ? 34.673 -13.409 18.309 1.00 65.14 440 LEU B O 1
ATOM 7079 N N . ILE B 2 433 ? 34.013 -15.532 17.951 1.00 65.03 441 ILE B N 1
ATOM 7080 C CA . ILE B 2 433 ? 34.507 -16.026 19.230 1.00 69.48 441 ILE B CA 1
ATOM 7081 C C . ILE B 2 433 ? 35.608 -17.068 19.064 1.00 74.21 441 ILE B C 1
ATOM 7082 O O . ILE B 2 433 ? 36.132 -17.571 20.057 1.00 70.44 441 ILE B O 1
ATOM 7087 N N . GLY B 2 434 ? 35.940 -17.386 17.810 1.00 79.45 442 GLY B N 1
ATOM 7088 C CA . GLY B 2 434 ? 36.966 -18.373 17.519 1.00 85.20 442 GLY B CA 1
ATOM 7089 C C . GLY B 2 434 ? 37.901 -17.961 16.397 1.00 90.63 442 GLY B C 1
ATOM 7090 O O . GLY B 2 434 ? 38.476 -16.881 16.440 1.00 94.18 442 GLY B O 1
ATOM 7091 N N . GLY B 2 435 ? 38.068 -18.820 15.396 1.00 95.21 443 GLY B N 1
ATOM 7092 C CA . GLY B 2 435 ? 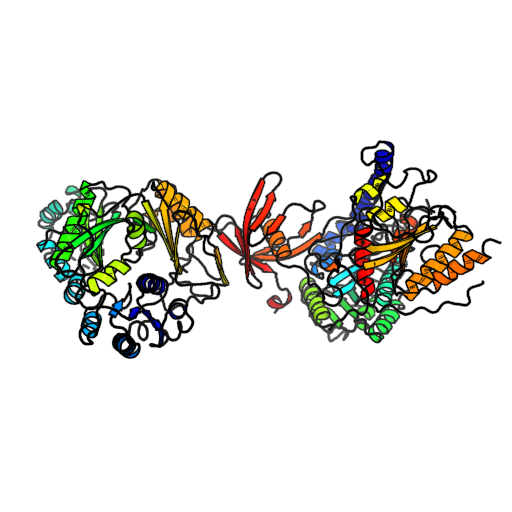38.942 -18.497 14.279 1.00 99.19 443 GLY B CA 1
ATOM 7093 C C . GLY B 2 435 ? 38.201 -18.436 12.946 1.00 103.40 443 GLY B C 1
ATOM 7094 O O . GLY B 2 435 ? 38.552 -17.663 12.041 1.00 104.81 443 GLY B O 1
ATOM 7095 N N . GLY B 2 443 ? 29.874 -21.876 3.131 1.00 111.74 451 GLY B N 1
ATOM 7096 C CA . GLY B 2 443 ? 30.683 -20.947 3.901 1.00 118.06 451 GLY B CA 1
ATOM 7097 C C . GLY B 2 443 ? 29.877 -20.141 4.914 1.00 121.76 451 GLY B C 1
ATOM 7098 O O . GLY B 2 443 ? 29.125 -20.723 5.707 1.00 122.76 451 GLY B O 1
ATOM 7099 N N . MET B 2 444 ? 30.051 -18.808 4.878 1.00 122.69 452 MET B N 1
ATOM 7100 C CA . MET B 2 444 ? 29.380 -17.807 5.749 1.00 117.41 452 MET B CA 1
ATOM 7101 C C . MET B 2 444 ? 30.293 -16.551 5.793 1.00 115.03 452 MET B C 1
ATOM 7102 O O . MET B 2 444 ? 30.495 -15.890 4.764 1.00 117.49 452 MET B O 1
ATOM 7107 N N . CYS B 2 445 ? 30.840 -16.245 6.973 1.00 106.93 453 CYS B N 1
ATOM 7108 C CA . CYS B 2 445 ? 31.759 -15.118 7.219 1.00 100.25 453 CYS B CA 1
ATOM 7109 C C . CYS B 2 445 ? 31.189 -13.730 7.503 1.00 99.35 453 CYS B C 1
ATOM 7110 O O . CYS B 2 445 ? 30.139 -13.349 7.009 1.00 104.30 453 CYS B O 1
ATOM 7113 N N . GLY B 2 446 ? 31.953 -12.987 8.300 1.00 95.08 454 GLY B N 1
ATOM 7114 C CA . GLY B 2 446 ? 31.618 -11.657 8.777 1.00 83.92 454 GLY B CA 1
ATOM 7115 C C . GLY B 2 446 ? 30.869 -10.582 8.031 1.00 78.35 454 GLY B C 1
ATOM 7116 O O . GLY B 2 446 ? 29.684 -10.672 7.809 1.00 67.26 454 GLY B O 1
ATOM 7117 N N . ARG B 2 447 ? 31.577 -9.520 7.683 1.00 83.17 455 ARG B N 1
ATOM 7118 C CA . ARG B 2 447 ? 30.966 -8.383 7.013 1.00 84.56 455 ARG B CA 1
ATOM 7119 C C . ARG B 2 447 ? 30.305 -8.733 5.674 1.00 88.63 455 ARG B C 1
ATOM 7120 O O . ARG B 2 447 ? 29.650 -7.886 5.050 1.00 90.74 455 ARG B O 1
ATOM 7128 N N . ALA B 2 448 ? 30.465 -9.985 5.246 1.00 85.66 456 ALA B N 1
ATOM 7129 C CA . ALA B 2 448 ? 29.876 -10.462 3.998 1.00 80.88 456 ALA B CA 1
ATOM 7130 C C . ALA B 2 448 ? 28.326 -10.438 3.982 1.00 82.13 456 ALA B C 1
ATOM 7131 O O . ALA B 2 448 ? 27.713 -10.203 2.936 1.00 82.65 456 ALA B O 1
ATOM 7133 N N . TYR B 2 449 ? 27.689 -10.662 5.129 1.00 82.04 457 TYR B N 1
ATOM 7134 C CA . TYR B 2 449 ? 26.230 -10.683 5.185 1.00 83.16 457 TYR B CA 1
ATOM 7135 C C . TYR B 2 449 ? 25.544 -9.481 5.784 1.00 76.99 457 TYR B C 1
ATOM 7136 O O . TYR B 2 449 ? 24.336 -9.483 6.022 1.00 76.90 457 TYR B O 1
ATOM 7145 N N . ASP B 2 450 ? 26.319 -8.432 5.982 1.00 68.57 458 ASP B N 1
ATOM 7146 C CA . ASP B 2 450 ? 25.782 -7.205 6.532 1.00 69.90 458 ASP B CA 1
ATOM 7147 C C . ASP B 2 450 ? 24.883 -7.360 7.762 1.00 60.83 458 ASP B C 1
ATOM 7148 O O . ASP B 2 450 ? 23.675 -7.173 7.707 1.00 61.86 458 ASP B O 1
ATOM 7153 N N . PRO B 2 451 ? 25.478 -7.742 8.888 1.00 53.62 459 PRO B N 1
ATOM 7154 C CA . PRO B 2 451 ? 24.754 -7.913 10.153 1.00 54.09 459 PRO B CA 1
ATOM 7155 C C . PRO B 2 451 ? 24.666 -6.504 10.757 1.00 52.13 459 PRO B C 1
ATOM 7156 O O . PRO B 2 451 ? 25.474 -5.654 10.405 1.00 50.46 459 PRO B O 1
ATOM 7160 N N . ARG B 2 452 ? 23.729 -6.212 11.649 1.00 48.56 460 ARG B N 1
ATOM 7161 C CA . ARG B 2 452 ? 23.709 -4.836 12.118 1.00 49.96 460 ARG B CA 1
ATOM 7162 C C . ARG B 2 452 ? 25.036 -4.446 12.695 1.00 51.13 460 ARG B C 1
ATOM 7163 O O . ARG B 2 452 ? 25.508 -3.353 12.467 1.00 59.72 460 ARG B O 1
ATOM 7171 N N . PHE B 2 453 ? 25.635 -5.348 13.445 1.00 52.36 461 PHE B N 1
ATOM 7172 C CA . PHE B 2 453 ? 26.923 -5.099 14.052 1.00 52.32 461 PHE B CA 1
ATOM 7173 C C . PHE B 2 453 ? 27.730 -6.371 13.930 1.00 55.10 461 PHE B C 1
ATOM 7174 O O . PHE B 2 453 ? 27.182 -7.444 13.676 1.00 52.32 461 PHE B O 1
ATOM 7182 N N . LEU B 2 454 ? 29.039 -6.248 14.117 1.00 58.70 462 LEU B N 1
ATOM 7183 C CA . LEU B 2 454 ? 29.929 -7.400 14.060 1.00 58.34 462 LEU B CA 1
ATOM 7184 C C . LEU B 2 454 ? 31.021 -7.200 15.110 1.00 58.08 462 LEU B C 1
ATOM 7185 O O . LEU B 2 454 ? 31.810 -6.285 14.999 1.00 59.68 462 LEU B O 1
ATOM 7190 N N . TRP B 2 455 ? 31.047 -8.024 16.151 1.00 58.79 463 TRP B N 1
ATOM 7191 C CA . TRP B 2 455 ?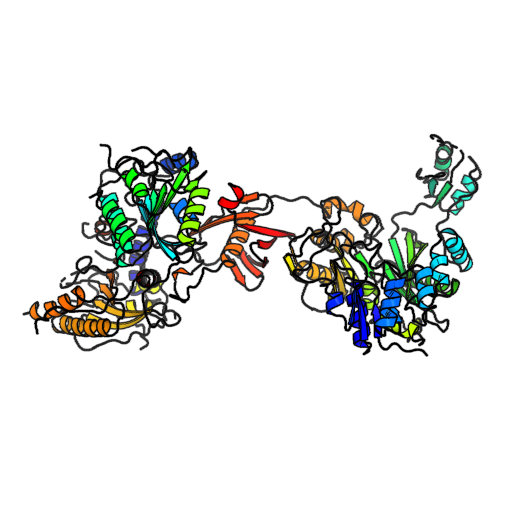 32.089 -7.882 17.156 1.00 60.86 463 TRP B CA 1
ATOM 7192 C C . TRP B 2 455 ? 33.004 -9.090 17.232 1.00 63.29 463 TRP B C 1
ATOM 7193 O O . TRP B 2 455 ? 32.634 -10.208 16.852 1.00 62.24 463 TRP B O 1
ATOM 7204 N N . MET B 2 456 ? 34.211 -8.854 17.728 1.00 63.83 464 MET B N 1
ATOM 7205 C CA . MET B 2 456 ? 35.179 -9.920 17.860 1.00 65.71 464 MET B CA 1
ATOM 7206 C C . MET B 2 456 ? 35.692 -10.063 19.274 1.00 67.15 464 MET B C 1
ATOM 7207 O O . MET B 2 456 ? 35.905 -9.051 19.977 1.00 66.20 464 MET B O 1
ATOM 7212 N N . TRP B 2 457 ? 35.863 -11.322 19.687 1.00 62.30 465 TRP B N 1
ATOM 7213 C CA . TRP B 2 457 ? 36.414 -11.642 20.987 1.00 60.49 465 TRP B CA 1
ATOM 7214 C C . TRP B 2 457 ? 37.917 -11.591 20.724 1.00 60.99 465 TRP B C 1
ATOM 7215 O O . TRP B 2 457 ? 38.355 -11.863 19.607 1.00 61.04 465 TRP B O 1
ATOM 7226 N N . PRO B 2 458 ? 38.725 -11.247 21.735 1.00 60.23 466 PRO B N 1
ATOM 7227 C CA . PRO B 2 458 ? 40.187 -11.154 21.617 1.00 64.41 466 PRO B CA 1
ATOM 7228 C C . PRO B 2 458 ? 40.866 -12.465 21.205 1.00 68.42 466 PRO B C 1
ATOM 7229 O O . PRO B 2 458 ? 41.825 -12.482 20.433 1.00 70.14 466 PRO B O 1
ATOM 7233 N N . ASN B 2 459 ? 40.367 -13.569 21.729 1.00 72.04 467 ASN B N 1
ATOM 7234 C CA . ASN B 2 459 ? 40.939 -14.854 21.400 1.00 81.46 467 ASN B CA 1
ATOM 7235 C C . ASN B 2 459 ? 40.876 -15.202 19.915 1.00 85.63 467 ASN B C 1
ATOM 7236 O O . ASN B 2 459 ? 41.503 -16.166 19.483 1.00 88.06 467 ASN B O 1
ATOM 7241 N N . ALA B 2 460 ? 40.125 -14.427 19.138 1.00 89.37 468 ALA B N 1
ATOM 7242 C CA . ALA B 2 460 ? 39.952 -14.706 17.712 1.00 92.70 468 ALA B CA 1
ATOM 7243 C C . ALA B 2 460 ? 41.109 -14.271 16.808 1.00 96.87 468 ALA B C 1
ATOM 7244 O O . ALA B 2 460 ? 41.823 -13.328 17.130 1.00 98.40 468 ALA B O 1
ATOM 7246 N N . ARG B 2 461 ? 41.291 -14.979 15.687 1.00 101.00 469 ARG B N 1
ATOM 7247 C CA . ARG B 2 461 ? 42.342 -14.677 14.703 1.00 102.23 469 ARG B CA 1
ATOM 7248 C C . ARG B 2 461 ? 41.770 -14.463 13.307 1.00 102.87 469 ARG B C 1
ATOM 7249 O O . ARG B 2 461 ? 41.686 -15.401 12.517 1.00 105.69 469 ARG B O 1
ATOM 7257 N N . HIS B 2 507 ? 50.534 -12.686 12.300 1.00 149.49 515 HIS B N 1
ATOM 7258 C CA . HIS B 2 507 ? 50.178 -11.335 12.724 1.00 151.27 515 HIS B CA 1
ATOM 7259 C C . HIS B 2 507 ? 48.995 -10.747 11.971 1.00 150.44 515 HIS B C 1
ATOM 7260 O O . HIS B 2 507 ? 48.089 -10.186 12.581 1.00 150.21 515 HIS B O 1
ATOM 7267 N N . GLN B 2 508 ? 49.023 -10.855 10.646 1.00 149.57 516 GLN B N 1
ATOM 7268 C CA . GLN B 2 508 ? 47.961 -10.312 9.801 1.00 147.91 516 GLN B CA 1
ATOM 7269 C C . GLN B 2 508 ? 46.591 -10.972 9.969 1.00 147.74 516 GLN B C 1
ATOM 7270 O O . GLN B 2 508 ? 45.785 -10.949 9.037 1.00 147.83 516 GLN B O 1
ATOM 7276 N N . GLY B 2 509 ? 46.328 -11.553 11.142 1.00 146.00 517 GLY B N 1
ATOM 7277 C CA . GLY B 2 509 ? 45.046 -12.201 11.400 1.00 142.31 517 GLY B CA 1
ATOM 7278 C C . GLY B 2 509 ? 44.536 -11.849 12.787 1.00 139.57 517 GLY B C 1
ATOM 7279 O O . GLY B 2 509 ? 43.474 -12.296 13.230 1.00 140.14 517 GLY B O 1
ATOM 7280 N N . HIS B 2 510 ? 45.333 -11.030 13.465 1.00 135.40 518 HIS B N 1
ATOM 7281 C CA . HIS B 2 510 ? 45.065 -10.541 14.812 1.00 129.47 518 HIS B CA 1
ATOM 7282 C C . HIS B 2 510 ? 43.791 -9.697 14.790 1.00 125.36 518 HIS B C 1
ATOM 7283 O O . HIS B 2 510 ? 43.543 -8.951 13.836 1.00 123.32 518 HIS B O 1
ATOM 7290 N N . PRO B 2 511 ? 42.946 -9.834 15.827 1.00 121.62 519 PRO B N 1
ATOM 7291 C CA . PRO B 2 511 ? 41.709 -9.053 15.885 1.00 116.26 519 PRO B CA 1
ATOM 7292 C C . PRO B 2 511 ? 42.050 -7.583 15.690 1.00 109.41 519 PRO B C 1
ATOM 7293 O O . PRO B 2 511 ? 41.309 -6.845 15.032 1.00 107.10 519 PRO B O 1
ATOM 7297 N N . TYR B 2 512 ? 43.181 -7.172 16.274 1.00 100.40 520 TYR B N 1
ATOM 7298 C CA . TYR B 2 512 ? 43.633 -5.798 16.165 1.00 87.97 520 TYR B CA 1
ATOM 7299 C C . TYR B 2 512 ? 43.845 -5.478 14.713 1.00 79.89 520 TYR B C 1
ATOM 7300 O O . TYR B 2 512 ? 43.532 -4.381 14.269 1.00 77.50 520 TYR B O 1
ATOM 7309 N N . TYR B 2 513 ? 44.351 -6.434 13.947 1.00 74.89 521 TYR B N 1
ATOM 7310 C CA . TYR B 2 513 ? 44.569 -6.125 12.552 1.00 75.26 521 TYR B CA 1
ATOM 7311 C C . TYR B 2 513 ? 43.282 -5.626 11.933 1.00 75.84 521 TYR B C 1
ATOM 7312 O O . TYR B 2 513 ? 43.201 -4.458 11.550 1.00 78.21 521 TYR B O 1
ATOM 7321 N N . SER B 2 514 ? 42.279 -6.507 11.864 1.00 74.26 522 SER B N 1
ATOM 7322 C CA . SER B 2 514 ? 40.957 -6.193 11.286 1.00 71.73 522 SER B CA 1
ATOM 7323 C C . SER B 2 514 ? 40.241 -5.022 11.997 1.00 67.84 522 SER B C 1
ATOM 7324 O O . SER B 2 514 ? 39.858 -4.022 11.365 1.00 60.16 522 SER B O 1
ATOM 7327 N N . SER B 2 515 ? 40.054 -5.175 13.306 1.00 63.79 523 SER B N 1
ATOM 7328 C CA . SER B 2 515 ? 39.412 -4.165 14.098 1.00 65.10 523 SER B CA 1
ATOM 7329 C C . SER B 2 515 ? 39.997 -2.809 13.784 1.00 69.20 523 SER B C 1
ATOM 7330 O O . SER B 2 515 ? 39.271 -1.810 13.770 1.00 77.06 523 SER B O 1
ATOM 7333 N N . ALA B 2 516 ? 41.299 -2.763 13.514 1.00 68.03 524 ALA B N 1
ATOM 7334 C CA . ALA B 2 516 ? 41.951 -1.486 13.229 1.00 69.69 524 ALA B CA 1
ATOM 7335 C C . ALA B 2 516 ? 41.635 -0.952 11.837 1.00 70.23 524 ALA B C 1
ATOM 7336 O O . ALA B 2 516 ? 41.839 0.226 11.560 1.00 70.74 524 ALA B O 1
ATOM 7338 N N . ARG B 2 517 ? 41.126 -1.821 10.974 1.00 66.55 525 ARG B N 1
ATOM 7339 C CA . ARG B 2 517 ? 40.788 -1.436 9.625 1.00 66.03 525 ARG B CA 1
ATOM 7340 C C . ARG B 2 517 ? 39.281 -1.500 9.401 1.00 69.35 525 ARG B C 1
ATOM 7341 O O . ARG B 2 517 ? 38.823 -1.672 8.266 1.00 74.48 525 ARG B O 1
ATOM 7349 N N . LEU B 2 518 ? 38.510 -1.365 10.480 1.00 64.14 526 LEU B N 1
ATOM 7350 C CA . LEU B 2 518 ? 37.049 -1.408 10.416 1.00 59.36 526 LEU B CA 1
ATOM 7351 C C . LEU B 2 518 ? 36.405 -2.649 9.802 1.00 58.74 526 LEU B C 1
ATOM 7352 O O . LEU B 2 518 ? 35.290 -2.579 9.299 1.00 52.98 526 LEU B O 1
ATOM 7357 N N . TRP B 2 519 ? 37.088 -3.784 9.844 1.00 62.75 527 TRP B N 1
ATOM 7358 C CA . TRP B 2 519 ? 36.515 -5.006 9.301 1.00 65.85 527 TRP B CA 1
ATOM 7359 C C . TRP B 2 519 ? 35.456 -5.530 10.243 1.00 60.09 527 TRP B C 1
ATOM 7360 O O . TRP B 2 519 ? 34.753 -6.485 9.934 1.00 58.86 527 TRP B O 1
ATOM 7371 N N . ASP B 2 520 ? 35.377 -4.890 11.403 1.00 59.89 528 ASP B N 1
ATOM 7372 C CA . ASP B 2 520 ? 34.394 -5.197 12.447 1.00 61.29 528 ASP B CA 1
ATOM 7373 C C . ASP B 2 520 ? 34.180 -3.930 13.294 1.00 55.63 528 ASP B C 1
ATOM 7374 O O . ASP B 2 520 ? 34.887 -2.940 13.125 1.00 58.33 528 ASP B O 1
ATOM 7379 N N . ASP B 2 521 ? 33.229 -3.969 14.215 1.00 51.05 529 ASP B N 1
ATOM 7380 C CA . ASP B 2 521 ? 32.953 -2.816 15.056 1.00 55.41 529 ASP B CA 1
ATOM 7381 C C . ASP B 2 521 ? 33.679 -2.769 16.415 1.00 55.16 529 ASP B C 1
ATOM 7382 O O . ASP B 2 521 ? 33.365 -1.966 17.316 1.00 56.46 529 ASP B O 1
ATOM 7387 N N . GLY B 2 522 ? 34.682 -3.616 16.555 1.00 55.65 530 GLY B N 1
ATOM 7388 C CA . GLY B 2 522 ? 35.435 -3.590 17.781 1.00 56.70 530 GLY B CA 1
ATOM 7389 C C . GLY B 2 522 ? 35.624 -4.931 18.414 1.00 58.61 530 GLY B C 1
ATOM 7390 O O . GLY B 2 522 ? 34.915 -5.912 18.116 1.00 56.27 530 GLY B O 1
ATOM 7391 N N . VAL B 2 523 ? 36.620 -4.956 19.292 1.00 60.51 531 VAL B N 1
ATOM 7392 C CA . VAL B 2 523 ? 36.965 -6.148 20.047 1.00 59.09 531 VAL B CA 1
ATOM 7393 C C . VAL B 2 523 ? 36.269 -5.914 21.388 1.00 57.03 531 VAL B C 1
ATOM 7394 O O . VAL B 2 523 ? 36.373 -4.812 21.967 1.00 50.69 531 VAL B O 1
ATOM 7398 N N . ILE B 2 524 ? 35.528 -6.916 21.863 1.00 54.60 532 ILE B N 1
ATOM 7399 C CA . ILE B 2 524 ? 34.819 -6.736 23.122 1.00 58.23 532 ILE B CA 1
ATOM 7400 C C . ILE B 2 524 ? 35.185 -7.744 24.182 1.00 60.15 532 ILE B C 1
ATOM 7401 O O . ILE B 2 524 ? 35.765 -8.776 23.892 1.00 64.58 532 ILE B O 1
ATOM 7406 N N . ASP B 2 525 ? 34.863 -7.426 25.424 1.00 60.22 533 ASP B N 1
ATOM 7407 C CA . ASP B 2 525 ? 35.190 -8.307 26.521 1.00 59.63 533 ASP B CA 1
ATOM 7408 C C . ASP B 2 525 ? 34.242 -9.508 26.543 1.00 60.60 533 ASP B C 1
ATOM 7409 O O . ASP B 2 525 ? 33.019 -9.339 26.657 1.00 59.00 533 ASP B O 1
ATOM 7414 N N . PRO B 2 526 ? 34.784 -10.739 26.429 1.00 58.79 534 PRO B N 1
ATOM 7415 C CA . PRO B 2 526 ? 33.833 -11.857 26.457 1.00 58.39 534 PRO B CA 1
ATOM 7416 C C . PRO B 2 526 ? 32.844 -11.768 27.600 1.00 54.07 534 PRO B C 1
ATOM 7417 O O . PRO B 2 526 ? 31.666 -11.978 27.406 1.00 55.75 534 PRO B O 1
ATOM 7421 N N . ALA B 2 527 ? 33.300 -11.398 28.779 1.00 54.88 535 ALA B N 1
ATOM 7422 C CA . ALA B 2 527 ? 32.378 -11.301 29.902 1.00 60.50 535 ALA B CA 1
ATOM 7423 C C . ALA B 2 527 ? 31.300 -10.209 29.744 1.00 61.93 535 ALA B C 1
ATOM 7424 O O . ALA B 2 527 ? 30.449 -10.039 30.619 1.00 62.74 535 ALA B O 1
ATOM 7426 N N . GLN B 2 528 ? 31.331 -9.464 28.643 1.00 61.53 536 GLN B N 1
ATOM 7427 C CA . GLN B 2 528 ? 30.317 -8.434 28.422 1.00 58.79 536 GLN B CA 1
ATOM 7428 C C . GLN B 2 528 ? 29.433 -8.682 27.186 1.00 59.25 536 GLN B C 1
ATOM 7429 O O . GLN B 2 528 ? 28.488 -7.946 26.913 1.00 57.01 536 GLN B O 1
ATOM 7435 N N . THR B 2 529 ? 29.741 -9.728 26.442 1.00 60.50 537 THR B N 1
ATOM 7436 C CA . THR B 2 529 ? 28.987 -10.032 25.245 1.00 61.80 537 THR B CA 1
ATOM 7437 C C . THR B 2 529 ? 27.473 -9.924 25.467 1.00 62.95 537 THR B C 1
ATOM 7438 O O . THR B 2 529 ? 26.763 -9.330 24.646 1.00 63.05 537 THR B O 1
ATOM 7442 N N . ARG B 2 530 ? 26.970 -10.480 26.565 1.00 61.34 538 ARG B N 1
ATOM 7443 C CA . ARG B 2 530 ? 25.529 -10.412 26.786 1.00 61.16 538 ARG B CA 1
ATOM 7444 C C . ARG B 2 530 ? 25.093 -8.963 26.880 1.00 62.18 538 ARG B C 1
ATOM 7445 O O . ARG B 2 530 ? 24.078 -8.589 26.325 1.00 65.07 538 ARG B O 1
ATOM 7453 N N . GLU B 2 531 ? 25.861 -8.133 27.566 1.00 62.02 539 GLU B N 1
ATOM 7454 C CA . GLU B 2 531 ? 25.466 -6.741 27.689 1.00 61.49 539 GLU B CA 1
ATOM 7455 C C . GLU B 2 531 ? 25.504 -6.040 26.312 1.00 58.56 539 GLU B C 1
ATOM 7456 O O . GLU B 2 531 ? 24.553 -5.348 25.925 1.00 57.31 539 GLU B O 1
ATOM 7462 N N . VAL B 2 532 ? 26.583 -6.245 25.565 1.00 54.56 540 VAL B N 1
ATOM 7463 C CA . VAL B 2 532 ? 26.729 -5.626 24.253 1.00 52.78 540 VAL B CA 1
ATOM 7464 C C . VAL B 2 532 ? 25.618 -6.065 23.329 1.00 53.88 540 VAL B C 1
ATOM 7465 O O . VAL B 2 532 ? 24.957 -5.230 22.730 1.00 58.82 540 VAL B O 1
ATOM 7469 N N . LEU B 2 533 ? 25.401 -7.368 23.204 1.00 53.62 541 LEU B N 1
ATOM 7470 C CA . LEU B 2 533 ? 24.328 -7.843 22.338 1.00 54.82 541 LEU B CA 1
ATOM 7471 C C . LEU B 2 533 ? 22.972 -7.246 22.728 1.00 53.76 541 LEU B C 1
ATOM 7472 O O . LEU B 2 533 ? 22.115 -6.999 21.877 1.00 50.82 541 LEU B O 1
ATOM 7477 N N . ALA B 2 534 ? 22.794 -7.015 24.023 1.00 55.02 542 ALA B N 1
ATOM 7478 C CA . ALA B 2 534 ? 21.558 -6.457 24.545 1.00 54.45 542 ALA B CA 1
ATOM 7479 C C . ALA B 2 534 ? 21.382 -5.017 24.095 1.00 54.26 542 ALA B C 1
ATOM 7480 O O . ALA B 2 534 ? 20.328 -4.670 23.563 1.00 54.14 542 ALA B O 1
ATOM 7482 N N . LEU B 2 535 ? 22.400 -4.183 24.316 1.00 54.08 543 LEU B N 1
ATOM 7483 C CA . LEU B 2 535 ? 22.343 -2.778 23.898 1.00 51.97 543 LEU B CA 1
ATOM 7484 C C . LEU B 2 535 ? 22.101 -2.728 22.408 1.00 54.34 543 LEU B C 1
ATOM 7485 O O . LEU B 2 535 ? 21.271 -1.959 21.943 1.00 55.65 543 LEU B O 1
ATOM 7490 N N . ALA B 2 536 ? 22.827 -3.559 21.664 1.00 53.51 544 ALA B N 1
ATOM 7491 C CA . ALA B 2 536 ? 22.696 -3.597 20.219 1.00 54.63 544 ALA B CA 1
ATOM 7492 C C . ALA B 2 536 ? 21.282 -3.943 19.768 1.00 54.77 544 ALA B C 1
ATOM 7493 O O . ALA B 2 536 ? 20.664 -3.206 18.996 1.00 55.04 544 ALA B O 1
ATOM 7495 N N . LEU B 2 537 ? 20.779 -5.072 20.246 1.00 53.01 545 LEU B N 1
ATOM 7496 C CA . LEU B 2 537 ? 19.458 -5.523 19.876 1.00 53.53 545 LEU B CA 1
ATOM 7497 C C . LEU B 2 537 ? 18.463 -4.397 20.069 1.00 55.12 545 LEU B C 1
ATOM 7498 O O . LEU B 2 537 ? 17.605 -4.132 19.217 1.00 59.39 545 LEU B O 1
ATOM 7503 N N . SER B 2 538 ? 18.589 -3.721 21.196 1.00 49.82 546 SER B N 1
ATOM 7504 C CA . SER B 2 538 ? 17.703 -2.623 21.503 1.00 48.44 546 SER B CA 1
ATOM 7505 C C . SER B 2 538 ? 17.936 -1.430 20.558 1.00 51.12 546 SER B C 1
ATOM 7506 O O . SER B 2 538 ? 16.992 -0.788 20.110 1.00 56.56 546 SER B O 1
ATOM 7509 N N . ALA B 2 539 ? 19.181 -1.114 20.239 1.00 49.67 547 ALA B N 1
ATOM 7510 C CA . ALA B 2 539 ? 19.405 0.008 19.340 1.00 47.51 547 ALA B CA 1
ATOM 7511 C C . ALA B 2 539 ? 18.667 -0.341 18.059 1.00 48.09 547 ALA B C 1
ATOM 7512 O O . ALA B 2 539 ? 17.882 0.451 17.526 1.00 45.65 547 ALA B O 1
ATOM 7514 N N . ALA B 2 540 ? 18.909 -1.558 17.593 1.00 48.67 548 ALA B N 1
ATOM 7515 C CA . ALA B 2 540 ? 18.292 -2.049 16.371 1.00 52.33 548 ALA B CA 1
ATOM 7516 C C . ALA B 2 540 ? 16.785 -1.824 16.349 1.00 50.32 548 ALA B C 1
ATOM 7517 O O . ALA B 2 540 ? 16.204 -1.463 15.323 1.00 50.82 548 ALA B O 1
ATOM 7519 N N . LEU B 2 541 ? 16.151 -2.042 17.486 1.00 46.24 549 LEU B N 1
ATOM 7520 C CA . LEU B 2 541 ? 14.719 -1.886 17.551 1.00 48.35 549 LEU B CA 1
ATOM 7521 C C . LEU B 2 541 ? 14.148 -0.501 17.303 1.00 49.40 549 LEU B C 1
ATOM 7522 O O . LEU B 2 541 ? 12.939 -0.328 17.359 1.00 54.72 549 LEU B O 1
ATOM 7527 N N . ASN B 2 542 ? 14.991 0.484 17.030 1.00 50.79 550 ASN B N 1
ATOM 7528 C CA . ASN B 2 542 ? 14.484 1.826 16.733 1.00 53.29 550 ASN B CA 1
ATOM 7529 C C . ASN B 2 542 ? 13.849 1.764 15.372 1.00 51.16 550 ASN B C 1
ATOM 7530 O O . ASN B 2 542 ? 12.921 2.494 15.051 1.00 53.48 550 ASN B O 1
ATOM 7535 N N . ALA B 2 543 ? 14.384 0.862 14.576 1.00 50.29 551 ALA B N 1
ATOM 7536 C CA . ALA B 2 543 ? 13.911 0.627 13.232 1.00 50.12 551 ALA B CA 1
ATOM 7537 C C . ALA B 2 543 ? 12.912 -0.553 13.210 1.00 49.20 551 ALA B C 1
ATOM 7538 O O . ALA B 2 543 ? 12.891 -1.418 14.112 1.00 46.52 551 ALA B O 1
ATOM 7540 N N . PRO B 2 544 ? 12.046 -0.589 12.187 1.00 48.09 552 PRO B N 1
ATOM 7541 C CA . PRO B 2 544 ? 11.071 -1.675 12.074 1.00 46.00 552 PRO B CA 1
ATOM 7542 C C . PRO B 2 544 ? 11.777 -2.981 11.759 1.00 48.96 552 PRO B C 1
ATOM 7543 O O . PRO B 2 544 ? 12.993 -3.003 11.534 1.00 55.08 552 PRO B O 1
ATOM 7547 N N . ILE B 2 545 ? 11.021 -4.070 11.758 1.00 46.73 553 ILE B N 1
ATOM 7548 C CA . ILE B 2 545 ? 11.577 -5.370 11.423 1.00 44.27 553 ILE B CA 1
ATOM 7549 C C . ILE B 2 545 ? 10.909 -5.853 10.137 1.00 51.36 553 ILE B C 1
ATOM 7550 O O . ILE B 2 545 ? 9.793 -6.398 10.159 1.00 53.62 553 ILE B O 1
ATOM 7555 N N . GLU B 2 546 ? 11.589 -5.650 9.013 1.00 51.21 554 GLU B N 1
ATOM 7556 C CA . GLU B 2 546 ? 11.023 -6.023 7.727 1.00 54.76 554 GLU B CA 1
ATOM 7557 C C . GLU B 2 546 ? 10.699 -7.496 7.578 1.00 53.00 554 GLU B C 1
ATOM 7558 O O . GLU B 2 546 ? 11.327 -8.355 8.189 1.00 55.80 554 GLU B O 1
ATOM 7564 N N . PRO B 2 547 ? 9.693 -7.805 6.762 1.00 49.63 555 PRO B N 1
ATOM 7565 C CA . PRO B 2 547 ? 9.276 -9.175 6.485 1.00 50.07 555 PRO B CA 1
ATOM 7566 C C . PRO B 2 547 ? 10.335 -9.663 5.497 1.00 50.32 555 PRO B C 1
ATOM 7567 O O . PRO B 2 547 ? 10.988 -8.848 4.842 1.00 50.29 555 PRO B O 1
ATOM 7571 N N . THR B 2 548 ? 10.509 -10.972 5.364 1.00 52.93 556 THR B N 1
ATOM 7572 C CA . THR B 2 548 ? 11.549 -11.476 4.465 1.00 48.75 556 THR B CA 1
ATOM 7573 C C . THR B 2 548 ? 11.091 -12.097 3.155 1.00 48.80 556 THR B C 1
ATOM 7574 O O . THR B 2 548 ? 10.038 -12.704 3.076 1.00 53.50 556 THR B O 1
ATOM 7578 N N . ALA B 2 549 ? 11.897 -11.906 2.117 1.00 52.63 557 ALA B N 1
ATOM 7579 C CA . ALA B 2 549 ? 11.677 -12.511 0.809 1.00 49.36 557 ALA B CA 1
ATOM 7580 C C . ALA B 2 549 ? 13.025 -13.150 0.497 1.00 52.56 557 ALA B C 1
ATOM 7581 O O . ALA B 2 549 ? 14.060 -12.473 0.549 1.00 52.40 557 ALA B O 1
ATOM 7583 N N . PHE B 2 550 ? 13.008 -14.453 0.218 1.00 54.32 558 PHE B N 1
ATOM 7584 C CA . PHE B 2 550 ? 14.213 -15.232 -0.107 1.00 53.47 558 PHE B CA 1
ATOM 7585 C C . PHE B 2 550 ? 14.356 -15.432 -1.617 1.00 54.29 558 PHE B C 1
ATOM 7586 O O . PHE B 2 550 ? 13.375 -15.424 -2.372 1.00 54.03 558 PHE B O 1
ATOM 7594 N N . GLY B 2 551 ? 15.575 -15.675 -2.065 1.00 58.01 559 GLY B N 1
ATOM 7595 C CA . GLY B 2 551 ? 15.737 -15.900 -3.482 1.00 61.64 559 GLY B CA 1
ATOM 7596 C C . GLY B 2 551 ? 15.202 -17.276 -3.810 1.00 60.24 559 GLY B C 1
ATOM 7597 O O . GLY B 2 551 ? 14.431 -17.878 -3.053 1.00 57.93 559 GLY B O 1
ATOM 7598 N N . VAL B 2 552 ? 15.598 -17.771 -4.970 1.00 59.27 560 VAL B N 1
ATOM 7599 C CA . VAL B 2 552 ? 15.223 -19.109 -5.353 1.00 57.13 560 VAL B CA 1
ATOM 7600 C C . VAL B 2 552 ? 16.199 -20.024 -4.613 1.00 59.74 560 VAL B C 1
ATOM 7601 O O . VAL B 2 552 ? 17.404 -19.970 -4.867 1.00 62.17 560 VAL B O 1
ATOM 7605 N N . PHE B 2 553 ? 15.694 -20.827 -3.674 1.00 59.45 561 PHE B N 1
ATOM 7606 C CA . PHE B 2 553 ? 16.537 -21.785 -2.949 1.00 53.30 561 PHE B CA 1
ATOM 7607 C C . PHE B 2 553 ? 16.907 -22.915 -3.925 1.00 52.10 561 PHE B C 1
ATOM 7608 O O . PHE B 2 553 ? 16.035 -23.474 -4.578 1.00 52.82 561 PHE B O 1
ATOM 7616 N N . ARG B 2 554 ? 18.189 -23.231 -4.056 1.00 50.75 562 ARG B N 1
ATOM 7617 C CA . ARG B 2 554 ? 18.593 -24.332 -4.924 1.00 54.23 562 ARG B CA 1
ATOM 7618 C C . ARG B 2 554 ? 18.229 -25.611 -4.150 1.00 56.74 562 ARG B C 1
ATOM 7619 O O . ARG B 2 554 ? 18.983 -26.049 -3.299 1.00 61.52 562 ARG B O 1
ATOM 7627 N N . MET B 2 555 ? 17.066 -26.187 -4.418 1.00 59.83 563 MET B N 1
ATOM 7628 C CA . MET B 2 555 ? 16.623 -27.389 -3.712 1.00 68.46 563 MET B CA 1
ATOM 7629 C C . MET B 2 555 ? 17.579 -28.573 -3.841 1.00 75.42 563 MET B C 1
ATOM 7630 O O . MET B 2 555 ? 17.793 -29.265 -2.812 1.00 77.13 563 MET B O 1
#

Radius of gyration: 40.46 Å; Cα contacts (8 Å, |Δi|>4): 2307; chains: 2; bounding box: 75×98×109 Å

Nearest PDB structures (foldseek):
  3u9t-assembly1_A  TM=1.002E+00  e=0.000E+00  Pseudomonas aeruginosa
  3u9s-assembly1_A  TM=9.937E-01  e=0.000E+00  Pseudomonas aeruginosa
  3u9s-assembly1_K  TM=9.944E-01  e=1.816E-95  Pseudomonas aeruginosa
  8j78-assembly1_C  TM=9.081E-01  e=1.984E-68  Homo sapiens
  8xl7-assembly1_I  TM=9.341E-01  e=1.057E-65  Homo sapiens

Organism: Pseudomonas aeruginosa (strain ATCC 15692 / DSM 22644 / CIP 104116 / JCM 14847 / LMG 12228 / 1C / PRS 101 / PAO1) (NCBI:txid208964)

B-factor: mean 82.94, std 27.72, range [31.3, 175.5]

CATH classification: 3.40.50.20 (+3 more: 3.30.470.20, 3.30.1490.20, 3.30.700.40)

Foldseek 3Di:
DADKQEEEALEAWLQLVLLCVLCVVVNHAYEYEWAQQCPVFPSCVSHPYYYYFHHFFCVRGSLPLVRSLVSCVVVVTQEYAHADDRVQAALVSLVVCVVNNHQYLFWHSQVRVCLVDPPNLVVLLVVLPAAAFQKFADAQAAPPPCLVSCVVNQVQKAKDFVVGQGGRDSVSVVVSGPDDPCSRMMITRDFALKWKKKWKKAFFQVLAIWTQWIKTQQAADVPHGFKMKPPQPDDDDVLGVVNGVSFRSSCSSSVTHGIKMFIWIAHPPSDIHTDGIGRHHDPPCPNSCLQQVDDRSNSSNVSSSPDGDPDHHVRSGGFFMKMKGWKFLFAQQPSTDRKWFAFLDWDFADDDPQWDKRAGHDHGDTRDPNDGRTGIMIMGTDRYHVRNLVVSLVRLQRIDTDPGHICSLLVNQQSVDPCVVVSVGGNCVCVPVSCSRRDDDDPDDVVVVQLVVVLVLQVQFADQDPVHRVPPNRHSFQDDPPAWRWDWFFKDWDHRTDTDIDTDNPSAAWDDDDQWIFGCPPPDTDIFGWDDRPQWIWTQDPSDTIIMGGDDVVVVVD/DFDDDPDDCPDDLLCVLLVVQVVLVVVVVVVLVVLVQFQHVVLVVVQVVLVADFQVSLVCLLADVPKDKAWWLQLAQPVPDDDDGGSVQKTWTWIHFLNATAIEIEGGCSHVRSEHDVSNLVVLVLSLVLCQLQLHAYEYADGGDYVDDVVPPVNLVSLQVSVVVLSAYEYEQQAECAQRNLCSLQSGPAYEEEPPRHDYPVPVVSVSHDHYHPHSSRRSVVVSVVVNPSPADAAADAQFAAAAAQPDALSSVSSQDRNDQPDFGDCLNLCSRQFHPSDWAWQPCPWQVQWTWTWTDFNRAIEIEIEGRHAGFQRNLQSQLVSLVVCLQVLGEYEYAAAHPYVTCLSVQSSCQSLQFRQRAYEEEDEHEVPDDPPRPHSFYEYEQNYWVCIGPSNCSNSPSGGYYDRSSCVSVSVVVSNVSSRSYYGDRTDTDPRSD

Secondary structure (DSSP, 8-state):
----SEEEE---HHHHHHHHHHHHHHT-EEEEEE-SGGGG-HHHHT-SEEEE---SSGGGTTT-HHHHHHHHHHTT-SEEE--SSTTTT-HHHHHHHHTTT-EESS--HHHHHHHTSHHHHHHHHHHTT--B-----S----TTHHHHHHHHS-SSB--B------B--TTTHHHHHS-------B--B--SS-B-EEEEEEE-SSS-EEEEEEEE---BSSSSB-EEEES-SS--HHHHHHHHHHHHHHHHHTT--SEEEEE--B-TTS-B-B-EEESS--TTHHHHHHTTT--HHHHHHHHHTT---S--TTT----SEEEEEEEES--TTTTS-----B-SEEE-----TTEEEEES--TT-B--TTS--EEEEEEEEESSHHHHHHHHHHHHHT-EEESS--THHHHHHHHT-HHHHTT---TTHHHHTHHHHS-------HHHHHHHHHHHHHH-----BTTBTT-GGG--S---SSS-EEEE--EEETTEEE--EEEESSS-SEEEETTEEEEEETTEEEEEEEEEETTEEEEE-SSSEEEEEE--HHHHH-/-B------TTSHHHHHHHHHHHHHHHHHHHHHHHHTTSSHHHHHHHHHHTTPPPHHHHHHHHS-TT--EEEE-TTTTTTTSSS--GGGGEEEEEEEETTEEEEEEEE-TTSTTT---HHHHHHHHHHHHHHHHTT--EEEEEEES-S----TTHHHHHHHHHHHTT--EEEEEEEEETGGGGHHHHTSSEEEEETTTS-----TTTS--SEEESSHHHHHHHHHHHHHTS----------------SS-TTHHHHHS-SSSSS---THHHHTTTSGGGB-EESSTTSSTTEEEEEEEETTEEEEEEEE-S---HHHHHHHHHHHHHHHHHT--EEEEE------HHHHHHHHHHHHH--S-EEEEE------TGGG--SEEEE-TT---TTSHHHHHTTTSSS-B--GGGHHHHHHHHHHHHTTS------------

Solvent-accessible surface area: 41234 Å² total; per-residue (Å²): 184,115,41,10,106,96,0,0,0,2,4,49,13,4,4,0,0,10,0,0,82,5,0,110,79,60,73,13,20,1,0,0,0,16,0,68,71,10,121,147,20,38,3,22,64,62,18,93,62,34,41,72,15,14,28,33,122,36,67,78,0,0,72,68,14,85,94,0,19,51,4,0,99,90,17,30,6,47,0,0,1,5,2,26,39,60,14,1,65,52,11,114,8,7,145,38,0,133,127,38,49,7,12,27,5,15,2,55,28,69,0,6,90,23,16,68,36,194,80,48,4,87,53,56,0,102,152,24,42,4,54,32,33,35,14,32,104,67,97,14,43,70,129,100,20,2,127,143,31,3,41,147,0,22,26,37,2,16,13,90,40,84,152,154,80,59,3,111,128,73,92,91,16,79,104,7,8,86,34,66,123,254,70,135,15,30,1,61,20,82,27,46,122,20,37,19,0,0,1,0,0,0,4,2,128,102,60,105,23,5,30,0,9,2,0,3,0,3,4,26,47,163,170,50,28,1,4,0,6,0,20,1,38,52,19,41,77,132,47,44,136,39,1,0,77,0,0,26,94,0,0,86,44,24,42,12,22,2,2,0,0,0,19,0,32,12,7,113,96,30,106,29,12,17,75,99,8,14,4,40,2,1,12,0,0,0,0,0,12,33,3,10,75,27,52,0,0,6,13,6,0,78,6,6,23,17,64,48,18,83,48,72,53,158,94,24,53,59,99,20,13,0,0,0,0,18,1,3,0,3,20,22,103,22,125,20,102,93,6,45,26,97,0,83,0,19,66,65,10,70,107,24,114,16,54,66,37,2,3,12,20,89,73,37,31,120,15,17,100,58,25,78,19,24,2,0,0,3,2,0,51,0,127,74,36,79,60,0,26,116,70,0,57,35,0,0,56,62,2,3,9,4,38,33,129,16,0,9,10,2,0,33,72,0,0,47,21,103,6,0,37,62,29,101,14,9,47,29,0,12,53,100,28,88,120,78,1,42,59,70,96,167,69,31,64,116,98,0,7,46,4,0,0,14,0,15,6,56,28,56,98,28,107,148,18,144,50,4,48,50,4,7,3,20,73,45,39,0,2,16,18,6,44,32,45,21,3,15,8,38,0,73,0,93,156,74,115,140,38,8,104,1,116,26,92,57,100,62,69,32,143,48,70,74,45,50,5,8,19,137,56,130,81,79,86,145,133,22,6,4,0,59,60,64,137,36,4,4,1,57,41,143,35,63,42,6,35,0,16,33,16,62,28,38,54,84,32,166,86,77,29,154,41,158,30,88,55,232,39,82,113,29,57,51,11,22,54,57,3,82,120,44,0,65,55,0,75,97,22,15,33,147,13,56,82,12,31,28,80,69,11,38,64,143,10,57,84,140,56,27,32,28,10,42,35,1,3,17,42,0,7,16,48,5,5,0,7,1,29,3,2,15,3,1,4,43,137,42,64,76,102,105,8,13,3,1,5,0,2,0,0,0,0,1,0,59,4,8,1,0,1,0,4,0,9,12,20,12,6,101,39,2,15,15,31,72,19,3,14,96,3,4,33,35,1,2,36,0,0,62,67,0,38,0,0,0,0,3,2,6,2,4,21,2,44,66,137,155,182,53,27,131,0,34,101,29,0,47,50,1,43,88,164,44,5,19,0,2,0,0,0,0,2,18,2,18,46,18,6,15,123,6,3,42,58,14,71,54,0,0,5,2,103,162,56,7,79,62,107,159,33,192,154,54,60,39,16,81,55,116,0,91,58,2,34,15,0,2,13,19,0,47,119,7,3,36,114,36,150,31,182,12,79,10,145,28,147,45,143,61,47,109,74,26,98,41,72,37,98,26,2,20,2,9,15,16,57,72,118,178,66,128,47,53,0,53,15,0,0,2,3,1,0,3,2,0,47,5,77,51,38,92,40,171,60,9,82,23,2,1,0,0,38,8,37,0,32,0,0,15,4,0,0,2,0,8,38,20,73,23,117,32,87,0,0,55,1,0,5,75,0,0,78,36,0,13,136,128,20,22,0,0,3,8,0,8,22,66,99,52,103,110,72,73,36,3,31,26,3,50,27,0,3,51,32,2,130,4,0,16,4,7,0,33,1,15,53,72,37,80,8,73,72,46,98,9,29,0,4,2,8,0,6,31,2,146,165,145,37,48,0,30,50,14,0,0,49,8,135,2,1,7,10,6,7,0,17,21,0,41,50,0,5,1,5,0,4,0,0,1,4,1,9,49,34,64,118,38,84,58,44,144,35,167,181

GO terms:
  GO:1905202 methylcrotonoyl-CoA carboxylase complex (C, IDA)
  GO:0004485 methylcrotonoyl-CoA carboxylase activity (F, IDA)
  GO:0004485 methylcrotonoyl-CoA carboxylase activity (F, IMP)
  GO:0046247 terpene catabolic process (P, IMP)
  GO:0006552 L-leucine catabolic process (P, IMP)
  GO:0008300 isoprenoid catabolic process (P, IMP)
  GO:0005515 protein binding (F, IPI)

InterPro domains:
  IPR000089 Biotin/lipoyl attachment [PF00364] (586-650)
  IPR000089 Biotin/lipoyl attachment [PS50968] (572-651)
  IPR005479 Carbamoyl phosphate synthase, ATP-binding domain [PF02786] (122-328)
  IPR005479 Carbamoyl phosphate synthase, ATP-binding domain [PS00866] (159-173)
  IPR005479 Carbamoyl phosphate synthase, ATP-binding domain [PS00867] (292-299)
  IPR005481 Biotin carboxylase-like, N-terminal domain [PF00289] (8-116)
  IPR005482 Biotin carboxylase, C-terminal [PF02785] (342-449)
  IPR005482 Biotin carboxylase, C-terminal [SM00878] (342-449)
  IPR011053 Single hybrid motif [SSF51230] (573-650)
  IPR011054 Rudiment single hybrid motif [SSF51246] (337-454)
  IPR011761 ATP-grasp fold [PS50975] (126-323)
  IPR011764 Biotin carboxylation domain [PS50979] (7-453)
  IPR016185 Pre-ATP-grasp domain superfamily [SSF52440] (4-119)
  IPR048429 Methylcrotonyl-CoA carboxylase, alpha-subunit, BT domain [PF21139] (463-571)
  IPR050856 Biotin-dependent Carboxylase Complex [PTHR18866] (4-511)

Sequence (995 aa):
YRSIQRLLVANRGEIACRVMRSARALGIGSVAVHSDIDRHARHVAEADIAVDLGGAKPADSYLRGDRIIAAALASGAQAIHPGYGFLSENADFARACEEAGLLFLGPPAAAIDAMGSKSAAKALMEEAGVPLVPGYHGEAQDLETFRREAGRIGYPVLLKAAAMKVVEREAELAEALSSAQRARMLVEKYLLKPRHVEIQVFADRHGHCLYLNERDCSIQRRHQKVVEEAPAPGLGAELRRAMGEAAVRAAQAIGYVGAGTVEFLLDERGQFFFMEMNTRLQVEHPVTEAITGLDLVAWQIRVARGEALPLTQEQVPLNGHAIEVRLYAEDPEGDFLPASGRLMLYREAAAGPGRRVDSGVREGDEVSPFYDPMLAKLIAWGETREEARQRLLAMLAETSVGGLRTNLAFLRRILGHPAFAAAELDTGFIARHQDDLLPAPQALPEHFWQAAAEAWLQSEPGHRRDDDPHSPWSRNDGWRSALARESDLMLRCRDERRCVRLRHASPSQYRLDGDDLVSRVDGVTRRSAALRRGRQLFLEWEGELLAIEAVDPIAEAEAILHTQINPRSAEFAANAATMLEQVNALRTLLGRIHEGGGSAAQARHSARGKLLVRERINRLLDPGSPFLELSALAAHEVYGEEVAAAGIVAGIGRVEGVECMIVGNDATVKGGTYYPLTVKKHLRAQAIALENRLPCIYLVDSGGANLPHFGRIFFNQANMSARGIPQIAVVMGSCTAGGAYVPAMSDETVMVREQATIFLCKVSGVADHYAEDDDHALAIARRCVANLNWRKQGQLQCRAPRAPLYPAEELYGVIPADSKQPYDVREVIARLVDGSEFDEFKALFGTTLVCGFAHLHGYPIAILANNGILFAEAAQKGAHFIELACQRGIPLLFLQNITGGIAKHGAKLVTAVACARVPKFTVLIGGGMCGRAYDPRFLWMWPNARHQGHPYYSSARLWDDGVIDPAQTREVLALALSAALNAPIEPTAFGVFRM